Protein AF-X8JVY5-F1 (afdb_monomer)

Nearest PDB structures (foldseek):
  2fji-assembly2_2  TM=5.124E-01  e=1.284E-02  Saccharomyces cerevisiae
  2fji-assembly1_1  TM=4.985E-01  e=6.607E-03  Saccharomyces cerevisiae
  7pp2-assembly1_A  TM=3.217E-01  e=8.246E-03  Oryza sativa
  6xns-assembly2_D  TM=2.530E-01  e=4.451E-01  synthetic construct
  5yqg-assembly1_B  TM=2.095E-01  e=9.454E-01  Mus musculus

Radius of gyration: 50.27 Å; Cα contacts (8 Å, |Δi|>4): 1487; chains: 1; bounding box: 101×112×168 Å

Solvent-accessible surface area (backbone atoms only — not comparable to full-atom values): 71292 Å² total; per-residue (Å²): 133,86,86,88,80,88,79,78,81,80,80,79,78,52,38,32,40,31,29,52,8,22,7,27,77,56,30,35,52,45,65,25,34,58,73,42,34,56,56,79,40,63,27,27,43,33,41,80,40,84,88,19,50,62,38,35,14,36,25,44,30,34,37,39,35,41,51,43,88,80,83,49,74,66,38,30,35,33,36,35,32,9,71,43,36,64,66,31,42,73,54,49,22,72,73,70,71,54,82,71,58,61,31,36,38,45,42,42,70,47,59,32,25,46,56,24,55,69,60,48,24,82,38,19,45,95,46,75,71,31,75,51,32,38,37,38,27,36,68,67,33,48,53,51,44,42,72,75,40,44,44,71,74,39,69,88,64,53,86,62,97,73,87,70,48,40,70,44,84,41,78,48,54,83,71,49,64,45,68,60,94,90,50,98,53,52,38,29,32,35,60,27,20,43,19,62,33,48,52,78,72,93,82,81,86,84,78,86,68,94,71,82,76,80,89,75,88,74,83,89,81,88,84,81,88,85,87,84,87,89,83,88,81,87,88,78,90,79,91,78,84,88,88,87,86,84,90,80,88,87,89,79,84,88,84,88,81,92,77,87,83,80,75,67,76,63,46,57,80,83,66,65,89,85,72,51,54,49,74,26,88,48,78,72,41,59,22,73,29,45,24,38,34,47,50,63,46,34,39,42,30,70,57,30,42,48,77,44,69,72,38,50,51,50,58,49,61,64,20,65,64,68,75,88,89,82,90,83,92,77,82,92,77,88,82,84,85,68,45,47,32,50,32,30,39,36,18,29,38,45,64,64,77,47,80,38,27,15,6,47,59,54,35,49,54,47,46,65,74,53,40,32,74,36,29,33,35,28,30,43,46,69,91,57,40,55,67,49,45,39,51,47,20,38,53,43,44,66,51,93,72,56,68,86,55,58,72,34,69,71,34,44,54,44,61,75,70,46,77,87,87,65,85,66,44,63,40,37,63,56,33,49,70,43,74,47,70,71,54,82,59,55,62,55,55,76,69,43,79,82,60,61,68,62,50,52,52,52,50,47,56,51,47,57,73,73,54,77,47,80,80,52,58,81,48,50,72,59,53,54,51,50,51,52,50,53,50,52,51,49,52,51,52,53,50,52,49,50,54,51,50,52,54,50,52,51,49,53,51,52,49,52,53,50,53,47,52,51,50,55,49,51,49,51,52,50,51,51,51,49,52,50,52,50,48,54,50,50,56,61,70,60,74,64,92,81,83,91,85,75,93,58,64,64,61,54,48,52,52,49,52,48,52,50,50,51,50,53,48,53,52,55,54,50,53,56,50,52,54,51,49,53,29,43,50,51,26,52,51,62,67,67,56,95,77,76,100,65,82,54,82,71,66,47,45,45,45,49,54,38,50,56,49,44,52,54,53,40,57,72,60,60,79,64,75,93,66,78,85,53,72,63,50,57,49,45,53,49,48,54,54,49,43,53,51,55,48,52,48,54,48,41,49,52,34,45,60,32,35,45,77,56,45,49,94,48,80,63,58,70,94,77,50,57,70,68,53,52,51,50,31,54,50,37,43,49,39,37,47,52,51,51,54,53,46,54,60,54,52,73,72,45,88,71,83,75,65,100,67,85,76,74,66,57,63,52,53,47,45,62,45,48,63,48,51,50,52,46,41,31,42,55,69,17,75,41,87,69,35,39,80,88,44,53,55,60,65,49,52,50,55,52,49,52,53,60,66,41,37,64,53,34,60,73,59,45,32,69,56,38,56,76,41,102,51,50,74,48,43,48,57,40,37,51,49,57,66,50,46,61,55,53,46,53,50,45,71,65,47,49,80,68,24,71,86,37,57,71,47,39,53,50,44,49,50,48,29,43,52,46,42,47,53,45,46,75,73,66,55,53,52,66,41,20,62,78,45,66,77,66,78,52,90,72,70,66,80,76,72,48,66,36,39,69,49,62,68,38,61,69,60,38,51,54,50,50,52,48,50,29,52,53,51,52,51,53,50,49,54,42,66,67,38,95,56,18,74,35,68,60,81,78,83,63,87,81,66,60,95,68,62,68,63,33,15,41,30,37,53,53,49,52,53,50,53,49,56,52,46,68,68,41,67,76,52,84,48,69,71,58,36,53,48,46,42,62,67,44,50,48,56,54,56,50,52,52,49,52,53,48,50,51,52,51,53,51,49,52,54,70,64,32,72,68,61,72,71,46,93,72,86,59,68,89,82,51,71,92,87,65,63,65,60,66,66,54,45,68,69,58,20,50,55,51,41,51,39,48,28,29,28,36,46,47,48,36,52,49,46,52,60,47,34,73,30,69,69,46,44,55,52,40,54,54,30,31,64,37,66,83,43,30,64,58,41,58,70,36,92,64,37,50,76,66,59,59,62,93,79,47,99,67,92,78,85,42,67,40,52,45,48,40,50,53,33,50,51,52,31,51,51,31,52,54,48,49,38,52,50,58,41,50,56,35,57,58,45,40,50,61,32,68,62,49,73,74,60,85,78,90,71,95,71,88,94,69,90,71,80,56,79,56,52,53,58,33,47,49,54,49,27,53,51,46,36,48,42,59,75,60,39,26,72,67,61,37,52,54,52,47,44,56,35,43,33,50,49,26,48,50,50,36,46,58,75,35,63,47,59,90,84,58,52,43,50,56,76,56,20,47,51,44,37,53,56,52,48,50,56,44,51,36,48,34,71,39,36,75,99,58,90,60,57,72,44,37,42,56,30,47,34,46,24,48,57,38,35,49,59,86,60,69,64,40,54,51,50,53,48,36,69,75,72,48,54,75,64,58,33,47,54,50,31,53,75,72,66,37,83,70,70,53,75,64,54,51,49,42,25,48,60,26,30,60,91,97

pLDDT: mean 75.84, std 20.08, range [21.31, 97.62]

Foldseek 3Di:
DDDDDDDDDDDDWWKKKFWLFFAALCFPPNPQQPPDWPRPQPLRNLVVDPNNQLSRTAQTWMWMWTPDPVVDHIATEIEFQAPCNLVSCVPQCVVPVNQDHQEYEFQAQDRSRYVRVFVCCVCCPVVPNHVAHEYEYAPHNVVSCCVVPVCQVPVVPDDPDDTTHHYDYDHDDAQDWDDRPPAPWTKGWHKFFQFFDADEDDDDDPDDDPPDDPPDDDDDDDDDDDDDDDDDDDDDDDDDDDDDDDDDDDDDDDDDDDDDDDDDDDGDDDDDDDWDDHQYPDHGDGPITIWIDGQLAETEDEQHQGHDPVSLVSLQCSFPPNDDDDDDDDDDDDDDDDGEGAEYEAEDAEQDRDRRTGHPQVLLVVQVSSVYNAYEYGHYDSNDRQVLQQLCQCVLQVHDDDPVSCPDPRNVSNVVRDDDPDDRGRYHYDGNRDMDIRDPCVVVVVVDPDDVVVVVVVVCVVCCVQQVDPVSVVVVVVVVVVVVVVVVVVVVVVVVVVVVVVVVVVVVVVVVVVVVVVVVVVVVVVVVVVVVVVVVVVVVVQPDDDDDDDDPVVVVCVVVVVVVVVVVVVVVLVVLVVVLVVLLVQLLVLLPDDDDDAADPVSCVSLVVLLVSLLVVQVVQPVPDDDDRDPVNVVSVVSSVVSLVSSLVSLLVQLLVLCVQQVPPPQGPVVPHDPVSLVSNLRSLLSQLVSVVVVVVSVVVDPPPPDPPVDDFRSSLLSSCVVVLSVLCNQQVIPDPSVDLLCLLSSLVSLVCSLVSCVCCQQPPVLVSCCVGPLNLARRSLSNSVSCLVSLLVSCVVSLVVCLVPLVSNLVNLVSQLVSQVVCVVVVHFCGRTPVCVVPPDPPGDGDQGSSCSQCVPVVSLVSNLVVLQVVLVVQLVCLVVDPQNLPFDPDPDVPPDQFDFGAGSNLVSLLVSLVVLCVSLLSRRDLVSSLCSCQRHNVVSLVVLLVVLVVLLVVLCVLPDPVVVVDPPPCPPPDDPPDDSCVCCAAPNNLSSLLSSLRSLVSVLVSLVVVQPDPSQVVSLVVLLADPVSQVVQCPDPQFDRHDHPVPDPDGDDTRRVSSSVSSVVSNVSSLVVSLCRLLVNLVVLCVQVLVCLPPDDPDDDPDDDDDPPSLVVSLVRNLSSLLVCPVRHGPVSSVVSLLSNLLSNLVSCCCSQAQDQPPHAAALVSLLVQLVSLVSSQVSNCNSPPPDDNCVSNLSSNLLSLLSNQDPDDRLVVLVCQLPPNDPVSNVVVCVVSPNDPDDSVSSVSSSVRHPVD

InterPro domains:
  IPR001279 Metallo-beta-lactamase [PF12706] (77-201)
  IPR007528 RINT-1/Tip20 [PF04437] (717-1252)
  IPR007528 RINT-1/Tip20 [PS51386] (623-1256)
  IPR007528 RINT-1/Tip20 [PTHR13520] (451-1253)
  IPR036866 Ribonuclease Z/Hydroxyacylglutathione hydrolase-like [G3DSA:3.60.15.10] (12-200)
  IPR036866 Ribonuclease Z/Hydroxyacylglutathione hydrolase-like [G3DSA:3.60.15.10] (201-437)
  IPR036866 Ribonuclease Z/Hydroxyacylglutathione hydrolase-like [SSF56281] (17-396)
  IPR042042 Protein transport protein Tip20, domain B [G3DSA:1.20.58.1420] (675-802)
  IPR042044 EXOC6/PINT-1/Sec15/Tip20, C-terminal, domain 2 [G3DSA:1.20.58.670] (1057-1158)

Mean predicted aligned error: 22.12 Å

Sequence (1256 aa):
MTTAATSVGASAPTIEFIFHGTGTSSSLPNIACITSDPITCETCGSTLGPAGQKNKRRNTGGILRVLGDGQSPNRVIVIDVGKTFLSAAYDLFPRYGLRRIDAVILTHPHADAMNGLDDLRGWTLGKSIQAHIDIYVSAFTFKEVQRSFPYLVAKEFATGGGDVPEFRWHIIKENEPFRIMGVDFDITPIVVHHGRLFMTTEGDRHTPNDTPIPSGTASPAKAQFNSGTPKSSSPGSQRNSIEISAQGDPVSVDAVNMAALQLSPTHKPITRLTLPNQAPTAKPKPYLCFGFIFGDFMVYMSDVSHIPNDTWETIQSNSPGFGNQKNSGSSSGVANQTGRYRVLVVDCLRLEPHTSHFGIQGAFDAAKRVNAHRTYMVGFGHRIPHDDWNSIGEYLEGRDMNEKQLERPNVLGAMGILPQGGEPVWIRPAYDGLRLLGNKEEIKTLLSPPDVSLSETRALEYLDSNFVSWESIEQLSRLDAEVERTRVEAQDLEKRLGESQQLTYSFISTTNHQTKSLIDYAQELSLKRHLMVDEISALHDELVPANQEGATLLSELEELQKRLKELEGAKSYLQVLERALELSERGVQAIKQPATDRFSTTILDPFKDLSDFVSRANELLTDSSGSEIPMIARFLGNLRSSTWKDIKGVFTNRLAEASEKLGWPLPINLPASSVSDVEAFQQTFVDLLSLQAEGEAIQARSEVSDNKNERDGLYSLEALVLPIALRFKFHFDSTRPTSRLDKPEWYFTHILNISHEHRGFIEHFIQPLIDKSPFHDINAQNEFTRLLFPILARKIRKSVPQLLAQPSLLAHTIYQSLLFDAAVRESGFTLVNTWECRATKQHKAKEWPGVADVVLSHKSWFDEWMEAERHFTEHQYNEIIISPDAFAFSNDGNEDFQQADIRPTNSARRIKALLEQVTERYQPLPHYNQRARFLITVQVPILEAYYGRISSSLDAFETLSSSFVRAVPGALAGQVGAGVDARKLTSGHEGLQRLLKAYASAFAIKSAMQEWGDSIFFLELWTEINEKSALRAKVDAHPSLPHTTPASTAEEIHGTLFDELISQYVSIVTRAEDMIIRHVCSEVEVELKGYFAKQWESGHDNDDNLVAIPATLVSPLTTLTTHLSLLVKTLPSSATASLYRRIASSIASHILQRSVFHFGRGRMIPSRGVVFAREAHLWVEASQLAMPNRRVEGPWQRLLDGARLVSIPEGADFEAAKDTIWRASNEQCAEFAEAIGVRSLDRKEMQDALRARSDW

Structure (mmCIF, N/CA/C/O backbone):
data_AF-X8JVY5-F1
#
_entry.id   AF-X8JVY5-F1
#
loop_
_atom_site.group_PDB
_atom_site.id
_atom_site.type_symbol
_atom_site.label_atom_id
_atom_site.label_alt_id
_atom_site.label_comp_id
_atom_site.label_asym_id
_atom_site.label_entity_id
_atom_site.label_seq_id
_atom_site.pdbx_PDB_ins_code
_atom_site.Cartn_x
_atom_site.Cartn_y
_atom_site.Cartn_z
_atom_site.occupancy
_atom_site.B_iso_or_equiv
_atom_site.auth_seq_id
_atom_site.auth_comp_id
_atom_site.auth_asym_id
_atom_site.auth_atom_id
_atom_site.pdbx_PDB_model_num
ATOM 1 N N . MET A 1 1 ? -44.895 -58.895 45.846 1.00 31.03 1 MET A N 1
ATOM 2 C CA . MET A 1 1 ? -43.706 -58.929 46.724 1.00 31.03 1 MET A CA 1
ATOM 3 C C . MET A 1 1 ? -42.503 -59.092 45.803 1.00 31.03 1 MET A C 1
ATOM 5 O O . MET A 1 1 ? -42.547 -60.007 44.998 1.00 31.03 1 MET A O 1
ATOM 9 N N . THR A 1 2 ? -41.626 -58.094 45.622 1.00 34.50 2 THR A N 1
ATOM 10 C CA . THR A 1 2 ? -40.554 -57.651 46.556 1.00 34.50 2 THR A CA 1
ATOM 11 C C . THR A 1 2 ? -39.613 -58.810 46.894 1.00 34.50 2 THR A C 1
ATOM 13 O O . THR A 1 2 ? -40.091 -59.839 47.352 1.00 34.50 2 THR A O 1
ATOM 16 N N . THR A 1 3 ? -38.300 -58.699 46.689 1.00 25.59 3 THR A N 1
ATOM 17 C CA . THR A 1 3 ? -37.430 -57.660 47.279 1.00 25.59 3 THR A CA 1
ATOM 18 C C . THR A 1 3 ? -36.429 -56.995 46.321 1.00 25.59 3 THR A C 1
ATOM 20 O O . THR A 1 3 ? -36.187 -57.456 45.211 1.00 25.59 3 THR A O 1
ATOM 23 N N . ALA A 1 4 ? -35.878 -55.863 46.772 1.00 32.59 4 ALA A N 1
ATOM 24 C CA . ALA A 1 4 ? -34.900 -55.046 46.057 1.00 32.59 4 ALA A CA 1
ATOM 25 C C . ALA A 1 4 ? -33.463 -55.591 46.154 1.00 32.59 4 ALA A C 1
ATOM 27 O O . ALA A 1 4 ? -33.115 -56.272 47.118 1.00 32.59 4 ALA A O 1
ATOM 28 N N . ALA A 1 5 ? -32.618 -55.180 45.206 1.00 25.70 5 ALA A N 1
ATOM 29 C CA . ALA A 1 5 ? -31.163 -55.215 45.319 1.00 25.70 5 ALA A CA 1
ATOM 30 C C . ALA A 1 5 ? -30.628 -53.776 45.238 1.00 25.70 5 ALA A C 1
ATOM 32 O O . ALA A 1 5 ? -30.979 -53.024 44.331 1.00 25.70 5 ALA A O 1
ATOM 33 N N . THR A 1 6 ? -29.815 -53.382 46.214 1.00 27.28 6 THR A N 1
ATOM 34 C CA . THR A 1 6 ? -29.203 -52.051 46.315 1.00 27.28 6 THR A CA 1
ATOM 35 C C . THR A 1 6 ? -28.065 -51.889 45.310 1.00 27.28 6 THR A C 1
ATOM 37 O O . THR A 1 6 ? -27.078 -52.619 45.382 1.00 27.28 6 THR A O 1
ATOM 40 N N . SER A 1 7 ? -28.165 -50.908 44.412 1.00 26.92 7 SER A N 1
ATOM 41 C CA . SER A 1 7 ? -27.075 -50.530 43.508 1.00 26.92 7 SER A CA 1
ATOM 42 C C . SER A 1 7 ? -25.985 -49.757 44.256 1.00 26.92 7 SER A C 1
ATOM 44 O O . SER A 1 7 ? -26.245 -48.678 44.793 1.00 26.92 7 SER A O 1
ATOM 46 N N . VAL A 1 8 ? -24.763 -50.289 44.254 1.00 28.81 8 VAL A N 1
ATOM 47 C CA . VAL A 1 8 ? -23.557 -49.572 44.692 1.00 28.81 8 VAL A CA 1
ATOM 48 C C . VAL A 1 8 ? -23.331 -48.377 43.759 1.00 28.81 8 VAL A C 1
ATOM 50 O O . VAL A 1 8 ? -23.429 -48.518 42.542 1.00 28.81 8 VAL A O 1
ATOM 53 N N . GLY A 1 9 ? -23.076 -47.194 44.323 1.00 26.62 9 GLY A N 1
ATOM 54 C CA . GLY A 1 9 ? -22.889 -45.969 43.542 1.00 26.62 9 GLY A CA 1
ATOM 55 C C . GLY A 1 9 ? -21.595 -45.997 42.727 1.00 26.62 9 GLY A C 1
ATOM 56 O O . GLY A 1 9 ? -20.533 -46.295 43.269 1.00 26.62 9 GLY A O 1
ATOM 57 N N . ALA A 1 10 ? -21.685 -45.662 41.439 1.00 30.61 10 ALA A N 1
ATOM 58 C CA . ALA A 1 10 ? -20.520 -45.519 40.573 1.00 30.61 10 ALA A CA 1
ATOM 59 C C . ALA A 1 10 ? -19.643 -44.335 41.019 1.00 30.61 10 ALA A C 1
ATOM 61 O O . ALA A 1 10 ? -20.148 -43.250 41.316 1.00 30.61 10 ALA A O 1
ATOM 62 N N . SER A 1 11 ? -18.324 -44.532 41.047 1.00 40.53 11 SER A N 1
ATOM 63 C CA . SER A 1 11 ? -17.359 -43.453 41.261 1.00 40.53 11 SER A CA 1
ATOM 64 C C . SER A 1 11 ? -17.361 -42.496 40.068 1.00 40.53 11 SER A C 1
ATOM 66 O O . SER A 1 11 ? -17.250 -42.944 38.929 1.00 40.53 11 SER A O 1
ATOM 68 N N . ALA A 1 12 ? -17.445 -41.188 40.321 1.00 47.03 12 ALA A N 1
ATOM 69 C CA . ALA A 1 12 ? -17.391 -40.184 39.259 1.00 47.03 12 ALA A CA 1
ATOM 70 C C . ALA A 1 12 ? -16.063 -40.277 38.469 1.00 47.03 12 ALA A C 1
ATOM 72 O O . ALA A 1 12 ? -15.013 -40.456 39.096 1.00 47.03 12 ALA A O 1
ATOM 73 N N . PRO A 1 13 ? -16.083 -40.135 37.129 1.00 55.03 13 PRO A N 1
ATOM 74 C CA . PRO A 1 13 ? -14.895 -40.300 36.294 1.00 55.03 13 PRO A CA 1
ATOM 75 C C . PRO A 1 13 ? -13.809 -39.279 36.651 1.00 55.03 13 PRO A C 1
ATOM 77 O O . PRO A 1 13 ? -14.086 -38.093 36.860 1.00 55.03 13 PRO A O 1
ATOM 80 N N . THR A 1 14 ? -12.550 -39.723 36.695 1.00 73.19 14 THR A N 1
ATOM 81 C CA . THR A 1 14 ? -11.419 -38.826 36.960 1.00 73.19 14 THR A CA 1
ATOM 82 C C . THR A 1 14 ? -11.066 -38.070 35.684 1.00 73.19 14 THR A C 1
ATOM 84 O O . THR A 1 14 ? -10.387 -38.577 34.791 1.00 73.19 14 THR A O 1
ATOM 87 N N . ILE A 1 15 ? -11.567 -36.841 35.603 1.00 81.75 15 ILE A N 1
ATOM 88 C CA . ILE A 1 15 ? -11.335 -35.922 34.491 1.00 81.75 15 ILE A CA 1
ATOM 89 C C . ILE A 1 15 ? -10.119 -35.040 34.791 1.00 81.75 15 ILE A C 1
ATOM 91 O O . ILE A 1 15 ? -9.983 -34.479 35.881 1.00 81.75 15 ILE A O 1
ATOM 95 N N . GLU A 1 16 ? -9.257 -34.882 33.797 1.00 87.94 16 GLU A N 1
ATOM 96 C CA . GLU A 1 16 ? -8.139 -33.947 33.781 1.00 87.94 16 GLU A CA 1
ATOM 97 C C . GLU A 1 16 ? -8.322 -32.949 32.634 1.00 87.94 16 GLU A C 1
ATOM 99 O O . GLU A 1 16 ? -8.737 -33.324 31.537 1.00 87.94 16 GLU A O 1
ATOM 104 N N . PHE A 1 17 ? -7.975 -31.684 32.870 1.00 92.25 17 PHE A N 1
ATOM 105 C CA . PHE A 1 17 ? -7.978 -30.651 31.838 1.00 92.25 17 PHE A CA 1
ATOM 106 C C . PHE A 1 17 ? -6.640 -29.911 31.793 1.00 92.25 17 PHE A C 1
ATOM 108 O O . PHE A 1 17 ? -6.185 -29.385 32.807 1.00 92.25 17 PHE A O 1
ATOM 115 N N . ILE A 1 18 ? -6.008 -29.858 30.623 1.00 94.81 18 ILE A N 1
ATOM 116 C CA . ILE A 1 18 ? -4.731 -29.173 30.392 1.00 94.81 18 ILE A CA 1
ATOM 117 C C . ILE A 1 18 ? -4.971 -28.018 29.420 1.00 94.81 18 ILE A C 1
ATOM 119 O O . ILE A 1 18 ? -5.449 -28.235 28.309 1.00 94.81 18 ILE A O 1
ATOM 123 N N . PHE A 1 19 ? -4.603 -26.795 29.798 1.00 96.31 19 PHE A N 1
ATOM 124 C CA . PHE A 1 19 ? -4.630 -25.655 28.877 1.00 96.31 19 PHE A CA 1
ATOM 125 C C . PHE A 1 19 ? -3.473 -25.785 27.880 1.00 96.31 19 PHE A C 1
ATOM 127 O O . PHE A 1 19 ? -2.312 -25.688 28.282 1.00 96.31 19 PHE A O 1
ATOM 134 N N . HIS A 1 20 ? -3.757 -26.006 26.592 1.00 94.56 20 HIS A N 1
ATOM 135 C CA . HIS A 1 20 ? -2.698 -26.101 25.572 1.00 94.56 20 HIS A CA 1
ATOM 136 C C . HIS A 1 20 ? -2.290 -24.732 25.009 1.00 94.56 20 HIS A C 1
ATOM 138 O O . HIS A 1 20 ? -1.142 -24.559 24.593 1.00 94.56 20 HIS A O 1
ATOM 144 N N . GLY A 1 21 ? -3.169 -23.737 25.154 1.00 95.12 21 GLY A N 1
ATOM 145 C CA . GLY A 1 21 ? -2.837 -22.318 25.089 1.00 95.12 21 GLY A CA 1
ATOM 146 C C . GLY A 1 21 ? -3.865 -21.443 25.811 1.00 95.12 21 GLY A C 1
ATOM 147 O O . GLY A 1 21 ? -4.998 -21.873 26.045 1.00 95.12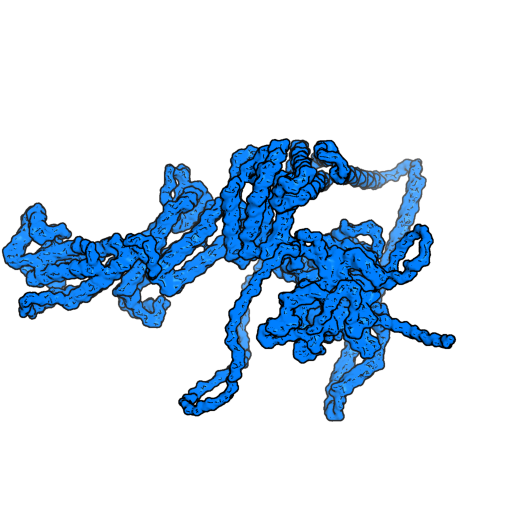 21 GLY A O 1
ATOM 148 N N . THR A 1 22 ? -3.476 -20.220 26.192 1.00 96.19 22 THR A N 1
ATOM 149 C CA . THR A 1 22 ? -4.357 -19.254 26.897 1.00 96.19 22 THR A CA 1
ATOM 150 C C . THR A 1 22 ? -4.361 -17.836 26.310 1.00 96.19 22 THR A C 1
ATOM 152 O O . THR A 1 22 ? -4.855 -16.891 26.932 1.00 96.19 22 THR A O 1
ATOM 155 N N . GLY A 1 23 ? -3.792 -17.655 25.119 1.00 92.94 23 GLY A N 1
ATOM 156 C CA . GLY A 1 23 ? -3.632 -16.373 24.438 1.00 92.94 23 GLY A CA 1
ATOM 157 C C . GLY A 1 23 ? -4.652 -16.108 23.328 1.00 92.94 23 GLY A C 1
ATOM 158 O O . GLY A 1 23 ? -5.417 -16.975 22.907 1.00 92.94 23 GLY A O 1
ATOM 159 N N . THR A 1 24 ? -4.623 -14.870 22.832 1.00 92.19 24 THR A N 1
ATOM 160 C CA . THR A 1 24 ? -5.442 -14.382 21.701 1.00 92.19 24 THR A CA 1
ATOM 161 C C . THR A 1 24 ? -5.200 -15.130 20.384 1.00 92.19 24 THR A C 1
ATOM 163 O O . THR A 1 24 ? -4.172 -15.787 20.212 1.00 92.19 24 THR A O 1
ATOM 166 N N . SER A 1 25 ? -6.048 -14.872 19.384 1.00 89.25 25 SER A N 1
ATOM 167 C CA . SER A 1 25 ? -5.854 -15.248 17.972 1.00 89.25 25 SER A CA 1
ATOM 168 C C . SER A 1 25 ? -4.463 -14.923 17.393 1.00 89.25 25 SER A C 1
ATOM 170 O O . SER A 1 25 ? -3.940 -15.641 16.527 1.00 89.25 25 SER A O 1
ATOM 172 N N . SER A 1 26 ? -3.802 -13.878 17.905 1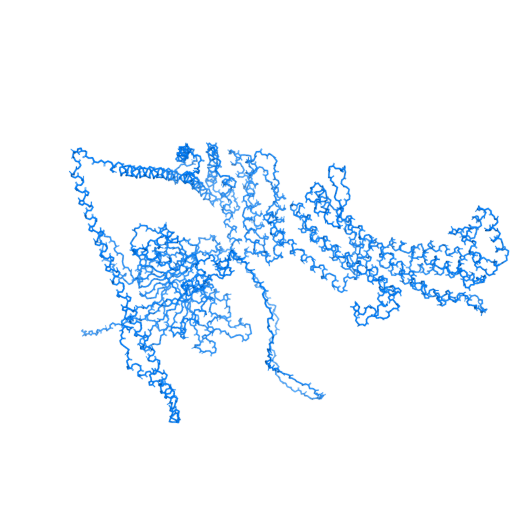.00 86.88 26 SER A N 1
ATOM 173 C CA . SER A 1 26 ? -2.446 -13.478 17.509 1.00 86.88 26 SER A CA 1
ATOM 174 C C . SER A 1 26 ? -1.328 -14.303 18.170 1.00 86.88 26 SER A C 1
ATOM 176 O O . SER A 1 26 ? -0.301 -14.499 17.519 1.00 86.88 26 SER A O 1
ATOM 178 N N . SER A 1 27 ? -1.571 -14.911 19.344 1.00 91.94 27 SER A N 1
ATOM 179 C CA . SER A 1 27 ? -0.607 -15.553 20.273 1.00 91.94 27 SER A CA 1
ATOM 180 C C . SER A 1 27 ? 0.503 -14.627 20.815 1.00 91.94 27 SER A C 1
ATOM 182 O O . SER A 1 27 ? 0.725 -13.544 20.278 1.00 91.94 27 SER A O 1
ATOM 184 N N . LEU A 1 28 ? 1.181 -15.035 21.900 1.00 91.94 28 LEU A N 1
ATOM 185 C CA . LEU A 1 28 ? 2.276 -14.301 22.557 1.00 91.94 28 LEU A CA 1
ATOM 186 C C . LEU A 1 28 ? 3.570 -15.139 22.698 1.00 91.94 28 LEU A C 1
ATOM 188 O O . LEU A 1 28 ? 3.473 -16.341 22.956 1.00 91.94 28 LEU A O 1
ATOM 192 N N . PRO A 1 29 ? 4.772 -14.526 22.635 1.00 92.50 29 PRO A N 1
ATOM 193 C CA . PRO A 1 29 ? 5.013 -13.097 22.447 1.00 92.50 29 PRO A CA 1
ATOM 194 C C . PRO A 1 29 ? 4.571 -12.621 21.077 1.00 92.50 29 PRO A C 1
ATOM 196 O O . PRO A 1 29 ? 4.651 -13.336 20.079 1.00 92.50 29 PRO A O 1
ATOM 199 N N . ASN A 1 30 ? 4.120 -11.377 21.027 1.00 90.88 30 ASN A N 1
ATOM 200 C CA . ASN A 1 30 ? 3.896 -10.762 19.743 1.00 90.88 30 ASN A CA 1
ATOM 201 C C . ASN A 1 30 ? 5.281 -10.536 19.114 1.00 90.88 30 ASN A C 1
ATOM 203 O O . ASN A 1 30 ? 6.034 -9.742 19.672 1.00 90.88 30 ASN A O 1
ATOM 207 N N . ILE A 1 31 ? 5.620 -11.222 17.998 1.00 87.50 31 ILE A N 1
ATOM 208 C CA . ILE A 1 31 ? 6.868 -11.045 17.186 1.00 87.50 31 ILE A CA 1
ATOM 209 C C . ILE A 1 31 ? 7.289 -9.590 17.199 1.00 87.50 31 ILE A C 1
ATOM 211 O O . ILE A 1 31 ? 8.416 -9.167 17.408 1.00 87.50 31 ILE A O 1
ATOM 215 N N . ALA A 1 32 ? 6.264 -8.826 16.936 1.00 88.00 32 ALA A N 1
ATOM 216 C CA . ALA A 1 32 ? 6.262 -7.445 16.712 1.00 88.00 32 ALA A CA 1
ATOM 217 C C . ALA A 1 32 ? 6.822 -6.668 17.911 1.00 88.00 32 ALA A C 1
ATOM 219 O O . ALA A 1 32 ? 7.725 -5.867 17.699 1.00 88.00 32 ALA A O 1
ATOM 220 N N . CYS A 1 33 ? 6.383 -7.046 19.122 1.00 91.25 33 CYS A N 1
ATOM 221 C CA . CYS A 1 33 ? 6.830 -6.656 20.464 1.00 91.25 33 CYS A CA 1
ATOM 222 C C . CYS A 1 33 ? 8.088 -7.387 20.983 1.00 91.25 33 CYS A C 1
ATOM 224 O O . CYS A 1 33 ? 8.374 -7.291 22.174 1.00 91.25 33 CYS A O 1
ATOM 226 N N . ILE A 1 34 ? 8.823 -8.113 20.128 1.00 90.75 34 ILE A N 1
ATOM 227 C CA . ILE A 1 34 ? 10.167 -8.647 20.434 1.00 90.75 34 ILE A CA 1
ATOM 228 C C . ILE A 1 34 ? 11.225 -8.338 19.351 1.00 90.75 34 ILE A C 1
ATOM 230 O O . ILE A 1 34 ? 12.408 -8.343 19.657 1.00 90.75 34 ILE A O 1
ATOM 234 N N . THR A 1 35 ? 10.851 -7.969 18.116 1.00 87.69 35 THR A N 1
ATOM 235 C CA . THR A 1 35 ? 11.798 -7.592 17.036 1.00 87.69 35 THR A CA 1
ATOM 236 C C . THR A 1 35 ? 12.195 -6.113 17.054 1.00 87.69 35 THR A C 1
ATOM 238 O O . THR A 1 35 ? 12.124 -5.440 16.025 1.00 87.69 35 THR A O 1
ATOM 241 N N . SER A 1 36 ? 12.514 -5.583 18.226 1.00 86.56 36 SER A N 1
ATOM 242 C CA . SER A 1 36 ? 13.169 -4.288 18.411 1.00 86.56 36 SER A CA 1
ATOM 243 C C . SER A 1 36 ? 13.526 -4.126 19.890 1.00 86.56 36 SER A C 1
ATOM 245 O O . SER A 1 36 ? 13.525 -5.086 20.648 1.00 86.56 36 SER A O 1
ATOM 247 N N . ASP A 1 37 ? 13.836 -2.906 20.281 1.00 82.31 37 ASP A N 1
ATOM 248 C CA . ASP A 1 37 ? 15.122 -2.628 20.871 1.00 82.31 37 ASP A CA 1
ATOM 249 C C . ASP A 1 37 ? 15.015 -1.199 21.434 1.00 82.31 37 ASP A C 1
ATOM 251 O O . ASP A 1 37 ? 14.549 -0.350 20.676 1.00 82.31 37 ASP A O 1
ATOM 255 N N . PRO A 1 38 ? 15.294 -0.924 22.724 1.00 83.69 38 PRO A N 1
ATOM 256 C CA . PRO A 1 38 ? 15.098 -1.836 23.838 1.00 83.69 38 PRO A CA 1
ATOM 257 C C . PRO A 1 38 ? 13.601 -2.135 24.001 1.00 83.69 38 PRO A C 1
ATOM 259 O O . PRO A 1 38 ? 12.753 -1.254 23.883 1.00 83.69 38 PRO A O 1
ATOM 262 N N . ILE A 1 39 ? 13.267 -3.389 24.293 1.00 88.31 39 ILE A N 1
ATOM 263 C CA . ILE A 1 39 ? 11.885 -3.880 24.315 1.00 88.31 39 ILE A CA 1
ATOM 264 C C . ILE A 1 39 ? 11.006 -3.090 25.305 1.00 88.31 39 ILE A C 1
ATOM 266 O O . ILE A 1 39 ? 11.135 -3.238 26.516 1.00 88.31 39 ILE A O 1
ATOM 270 N N . THR A 1 40 ? 10.069 -2.286 24.790 1.00 88.62 40 THR A N 1
ATOM 271 C CA . THR A 1 40 ? 9.154 -1.438 25.588 1.00 88.62 40 THR A CA 1
ATOM 272 C C . THR A 1 40 ? 7.950 -2.193 26.146 1.00 88.62 40 THR A C 1
ATOM 274 O O . THR A 1 40 ? 7.300 -1.732 27.080 1.00 88.62 40 THR A O 1
ATOM 277 N N . CYS A 1 41 ? 7.609 -3.346 25.568 1.00 91.75 41 CYS A N 1
ATOM 278 C CA . CYS A 1 41 ? 6.464 -4.141 25.994 1.00 91.75 41 CYS A CA 1
ATOM 279 C C . CYS A 1 41 ? 6.900 -5.160 27.050 1.00 91.75 41 CYS A C 1
ATOM 281 O O . CYS A 1 41 ? 7.352 -6.249 26.698 1.00 91.75 41 CYS A O 1
ATOM 283 N N . GLU A 1 42 ? 6.717 -4.823 28.328 1.00 90.69 42 GLU A N 1
ATOM 284 C CA . GLU A 1 42 ? 7.083 -5.653 29.487 1.00 90.69 42 GLU A CA 1
ATOM 285 C C . GLU A 1 42 ? 6.638 -7.120 29.342 1.00 90.69 42 GLU A C 1
ATOM 287 O O . GLU A 1 42 ? 7.464 -8.033 29.396 1.00 90.69 42 GLU A O 1
ATOM 292 N N . THR A 1 43 ? 5.352 -7.362 29.058 1.00 92.94 43 THR A N 1
ATOM 293 C CA . THR A 1 43 ? 4.800 -8.715 28.882 1.00 92.94 43 THR A CA 1
ATOM 294 C C . THR A 1 43 ? 5.556 -9.509 27.817 1.00 92.94 43 THR A C 1
ATOM 296 O O . THR A 1 43 ? 5.943 -10.647 28.069 1.00 92.94 43 THR A O 1
ATOM 299 N N . CYS A 1 44 ? 5.794 -8.929 26.636 1.00 93.56 44 CYS A N 1
ATOM 300 C CA . CYS A 1 44 ? 6.475 -9.616 25.535 1.00 93.56 44 CYS A CA 1
ATOM 301 C C . CYS A 1 44 ? 7.980 -9.769 25.788 1.00 93.56 44 CYS A C 1
ATOM 303 O O . CYS A 1 44 ? 8.512 -10.852 25.553 1.00 93.56 44 CYS A O 1
ATOM 305 N N . GLY A 1 45 ? 8.644 -8.744 26.329 1.00 90.62 45 GLY A N 1
ATOM 306 C CA . GLY A 1 45 ? 10.054 -8.805 26.718 1.00 90.62 45 GLY A CA 1
ATOM 307 C C . GLY A 1 45 ? 10.321 -9.878 27.768 1.00 90.62 45 GLY A C 1
ATOM 308 O O . GLY A 1 45 ? 11.269 -10.648 27.630 1.00 90.62 45 GLY A O 1
ATOM 309 N N . SER A 1 46 ? 9.424 -10.025 28.751 1.00 93.06 46 SER A N 1
ATOM 310 C CA . SER A 1 46 ? 9.548 -11.056 29.788 1.00 93.06 46 SER A CA 1
ATOM 311 C C . SER A 1 46 ? 9.609 -12.481 29.220 1.00 93.06 46 SER A C 1
ATOM 313 O O . SER A 1 46 ? 10.292 -13.327 29.794 1.00 93.06 46 SER A O 1
ATOM 315 N N . THR A 1 47 ? 8.969 -12.753 28.071 1.00 91.88 47 THR A N 1
ATOM 316 C CA . THR A 1 47 ? 8.945 -14.097 27.452 1.00 91.88 47 THR A CA 1
ATOM 317 C C . THR A 1 47 ? 10.305 -14.585 26.952 1.00 91.88 47 THR A C 1
ATOM 319 O O . THR A 1 47 ? 10.461 -15.779 26.695 1.00 91.88 47 THR A O 1
ATOM 322 N N . LEU A 1 48 ? 11.282 -13.682 26.808 1.00 87.06 48 LEU A N 1
ATOM 323 C CA . LEU A 1 48 ? 12.652 -14.026 26.427 1.00 87.06 48 LEU A CA 1
ATOM 324 C C . LEU A 1 48 ? 13.452 -14.612 27.603 1.00 87.06 48 LEU A C 1
ATOM 326 O O . LEU A 1 48 ? 14.488 -15.234 27.384 1.00 87.06 48 LEU A O 1
ATOM 330 N N . GLY A 1 49 ? 12.975 -14.435 28.842 1.00 82.06 49 GLY A N 1
ATOM 331 C CA . GLY A 1 49 ? 13.578 -14.984 30.055 1.00 82.06 49 GLY A CA 1
ATOM 332 C C . GLY A 1 49 ? 12.713 -16.066 30.720 1.00 82.06 49 GLY A C 1
ATOM 333 O O . GLY A 1 49 ? 11.495 -16.102 30.537 1.00 82.06 49 GLY A O 1
ATOM 334 N N . PRO A 1 50 ? 13.305 -16.937 31.561 1.00 80.00 50 PRO A N 1
ATOM 335 C CA . PRO A 1 50 ? 12.572 -18.008 32.241 1.00 80.00 50 PRO A CA 1
ATOM 336 C C . PRO A 1 50 ? 11.489 -17.495 33.207 1.00 80.00 50 PRO A C 1
ATOM 338 O O . PRO A 1 50 ? 10.490 -18.178 33.417 1.00 80.00 50 PRO A O 1
ATOM 341 N N . ALA A 1 51 ? 11.640 -16.282 33.753 1.00 76.12 51 ALA A N 1
ATOM 342 C CA . ALA A 1 51 ? 10.644 -15.668 34.633 1.00 76.12 51 ALA A CA 1
ATOM 343 C C . ALA A 1 51 ? 9.311 -15.362 33.916 1.00 76.12 51 ALA A C 1
ATOM 345 O O . ALA A 1 51 ? 8.246 -15.495 34.512 1.00 76.12 51 ALA A O 1
ATOM 346 N N . GLY A 1 52 ? 9.344 -15.008 32.625 1.00 83.69 52 GLY A N 1
ATOM 347 C CA . GLY A 1 52 ? 8.151 -14.645 31.855 1.00 83.69 52 GLY A CA 1
ATOM 348 C C . GLY A 1 52 ? 7.501 -15.794 31.087 1.00 83.69 52 GLY A C 1
ATOM 349 O O . GLY A 1 52 ? 6.713 -15.532 30.179 1.00 83.69 52 GLY A O 1
ATOM 350 N N . GLN A 1 53 ? 7.776 -17.062 31.418 1.00 87.31 53 GLN A N 1
ATOM 351 C CA . GLN A 1 53 ? 7.187 -18.206 30.698 1.00 87.31 53 GLN A CA 1
ATOM 352 C C . GLN A 1 53 ? 5.647 -18.189 30.701 1.00 87.31 53 GLN A C 1
ATOM 354 O O . GLN A 1 53 ? 5.038 -18.499 29.685 1.00 87.31 53 GLN A O 1
ATOM 359 N N . LYS A 1 54 ? 4.995 -17.717 31.777 1.00 91.75 54 LYS A N 1
ATOM 360 C CA . LYS A 1 54 ? 3.523 -17.553 31.831 1.00 91.75 54 LYS A CA 1
ATOM 361 C C . LYS A 1 54 ? 2.975 -16.423 30.932 1.00 91.75 54 LYS A C 1
ATOM 363 O O . LYS A 1 54 ? 1.762 -16.290 30.759 1.00 91.75 54 LYS A O 1
ATOM 368 N N . ASN A 1 55 ? 3.851 -15.587 30.370 1.00 94.00 55 ASN A N 1
ATOM 369 C CA . ASN A 1 55 ? 3.515 -14.562 29.377 1.00 94.00 55 ASN A CA 1
ATOM 370 C C . ASN A 1 55 ? 3.712 -15.043 27.929 1.00 94.00 55 ASN A C 1
ATOM 372 O O . ASN A 1 55 ? 3.279 -14.358 27.001 1.00 94.00 55 ASN A O 1
ATOM 376 N N . LYS A 1 56 ? 4.297 -16.229 27.724 1.00 93.00 56 LYS A N 1
ATOM 377 C CA . LYS A 1 56 ? 4.247 -16.956 26.453 1.00 93.00 56 LYS A CA 1
ATOM 378 C C . LYS A 1 56 ? 2.908 -17.694 26.403 1.00 93.00 56 LYS A C 1
ATOM 380 O O . LYS A 1 56 ? 2.636 -18.523 27.265 1.00 93.00 56 LYS A O 1
ATOM 385 N N . ARG A 1 57 ? 2.039 -17.318 25.460 1.00 94.44 57 ARG A N 1
ATOM 386 C CA . ARG A 1 57 ? 0.625 -17.735 25.436 1.00 94.44 57 ARG A CA 1
ATOM 387 C C . ARG A 1 57 ? 0.231 -18.157 24.021 1.00 94.44 57 ARG A C 1
ATOM 389 O O . ARG A 1 57 ? 0.074 -17.301 23.144 1.00 94.44 57 ARG A O 1
ATOM 396 N N . ARG A 1 58 ? 0.108 -19.462 23.780 1.00 95.69 58 ARG A N 1
ATOM 397 C CA . ARG A 1 58 ? -0.378 -20.054 22.517 1.00 95.69 58 ARG A CA 1
ATOM 398 C C . ARG A 1 58 ? -1.867 -19.735 22.303 1.00 95.69 58 ARG A C 1
ATOM 400 O O . ARG A 1 58 ? -2.508 -19.187 23.195 1.00 95.69 58 ARG A O 1
ATOM 407 N N . ASN A 1 59 ? -2.424 -20.019 21.123 1.00 96.00 59 ASN A N 1
ATOM 408 C CA . ASN A 1 59 ? -3.862 -19.840 20.879 1.00 96.00 59 ASN A CA 1
ATOM 409 C C . ASN A 1 59 ? -4.697 -20.626 21.894 1.00 96.00 59 ASN A C 1
ATOM 411 O O . ASN A 1 59 ? -4.323 -21.739 22.255 1.00 96.00 59 ASN A O 1
ATOM 415 N N . THR A 1 60 ? -5.795 -20.026 22.351 1.00 95.19 60 THR A N 1
ATOM 416 C CA . THR A 1 60 ? -6.651 -20.615 23.384 1.00 95.19 60 THR A CA 1
ATOM 417 C C . THR A 1 60 ? -7.182 -21.982 22.951 1.00 95.19 60 THR A C 1
ATOM 419 O O . THR A 1 60 ? -7.610 -22.160 21.816 1.00 95.19 60 THR A O 1
ATOM 422 N N . GLY A 1 61 ? -7.099 -22.954 23.858 1.00 95.19 61 GLY A N 1
ATOM 423 C CA . GLY A 1 61 ? -7.535 -24.323 23.611 1.00 95.19 61 GLY A CA 1
ATOM 424 C C . GLY A 1 61 ? -7.168 -25.252 24.766 1.00 95.19 61 GLY A C 1
ATOM 425 O O . GLY A 1 61 ? -6.379 -24.902 25.654 1.00 95.19 61 GLY A O 1
ATOM 426 N N . GLY A 1 62 ? -7.776 -26.434 24.790 1.00 96.00 62 GLY A N 1
ATOM 427 C CA . GLY A 1 62 ? -7.701 -27.355 25.921 1.00 96.00 62 GLY A CA 1
ATOM 428 C C . GLY A 1 62 ? -7.523 -28.809 25.516 1.00 96.00 62 GLY A C 1
ATOM 429 O O . GLY A 1 62 ? -7.897 -29.215 24.424 1.00 96.00 62 GLY A O 1
ATOM 430 N N . ILE A 1 63 ? -6.965 -29.615 26.411 1.00 95.94 63 ILE A N 1
ATOM 431 C CA . ILE A 1 63 ? -6.919 -31.070 26.284 1.00 95.94 63 ILE A CA 1
ATOM 432 C C . ILE A 1 63 ? -7.641 -31.641 27.495 1.00 95.94 63 ILE A C 1
ATOM 434 O O . ILE A 1 63 ? -7.174 -31.509 28.625 1.00 95.94 63 ILE A O 1
ATOM 438 N N . LEU A 1 64 ? -8.790 -32.261 27.254 1.00 93.00 64 LEU A N 1
ATOM 439 C CA . LEU A 1 64 ? -9.552 -32.990 28.252 1.00 93.00 64 LEU A CA 1
ATOM 440 C C . LEU A 1 64 ? -9.140 -34.463 28.178 1.00 93.00 64 LEU A C 1
ATOM 442 O O . LEU A 1 64 ? -9.413 -35.141 27.185 1.00 93.00 64 LEU A O 1
ATOM 446 N N . ARG A 1 65 ? -8.474 -34.960 29.221 1.00 90.31 65 ARG A N 1
ATOM 447 C CA . ARG A 1 65 ? -8.172 -36.384 29.371 1.00 90.31 65 ARG A CA 1
ATOM 448 C C . ARG A 1 65 ? -9.166 -36.997 30.350 1.00 90.31 65 ARG A C 1
ATOM 450 O O . ARG A 1 65 ? -9.167 -36.667 31.533 1.00 90.31 65 ARG A O 1
ATOM 457 N N . VAL A 1 66 ? -10.003 -37.900 29.853 1.00 87.19 66 VAL A N 1
ATOM 458 C CA . VAL A 1 66 ? -10.858 -38.743 30.693 1.00 87.19 66 VAL A CA 1
ATOM 459 C C . VAL A 1 66 ? -10.061 -40.002 31.001 1.00 87.19 66 VAL A C 1
ATOM 461 O O . VAL A 1 66 ? -9.710 -40.754 30.086 1.00 87.19 66 VAL A O 1
ATOM 464 N N . LEU A 1 67 ? -9.709 -40.198 32.273 1.00 78.75 67 LEU A N 1
ATOM 465 C CA . LEU A 1 67 ? -9.026 -41.412 32.704 1.00 78.75 67 LEU A CA 1
ATOM 466 C C . LEU A 1 67 ? -10.027 -42.564 32.755 1.00 78.75 67 LEU A C 1
ATOM 468 O O . LEU A 1 67 ? -11.125 -42.413 33.293 1.00 78.75 67 LEU A O 1
ATOM 472 N N . GLY A 1 68 ? -9.641 -43.701 32.183 1.00 67.38 68 GLY A N 1
ATOM 473 C CA . GLY A 1 68 ? -10.443 -44.914 32.246 1.00 67.38 68 GLY A CA 1
ATOM 474 C C . GLY A 1 68 ? -10.397 -45.567 33.627 1.00 67.38 68 GLY A C 1
ATOM 475 O O . GLY A 1 68 ? -9.482 -45.346 34.418 1.00 67.38 68 GLY A O 1
ATOM 476 N N . ASP A 1 69 ? -11.371 -46.429 33.886 1.00 63.12 69 ASP A N 1
ATOM 477 C CA . ASP A 1 69 ? -11.552 -47.229 35.106 1.00 63.12 69 ASP A CA 1
ATOM 478 C C . ASP A 1 69 ? -10.562 -48.408 35.254 1.00 63.12 69 ASP A C 1
ATOM 480 O O . ASP A 1 69 ? -10.776 -49.320 36.051 1.00 63.12 69 ASP A O 1
ATOM 484 N N . GLY A 1 70 ? -9.485 -48.419 34.465 1.00 58.94 70 GLY A N 1
ATOM 485 C CA . GLY A 1 70 ? -8.525 -49.520 34.370 1.00 58.94 70 GLY A CA 1
ATOM 486 C C . GLY A 1 70 ? -8.918 -50.625 33.382 1.00 58.94 70 GLY A C 1
ATOM 487 O O . GLY A 1 70 ? -8.037 -51.363 32.949 1.00 58.94 70 GLY A O 1
ATOM 488 N N . GLN A 1 71 ? -10.188 -50.717 32.963 1.00 54.47 71 GLN A N 1
ATOM 489 C CA . GLN A 1 71 ? -10.618 -51.601 31.867 1.00 54.47 71 GLN A CA 1
ATOM 490 C C . GLN A 1 71 ? -10.776 -50.836 30.548 1.00 54.47 71 GLN A C 1
ATOM 492 O O . GLN A 1 71 ? -10.432 -51.344 29.479 1.00 54.47 71 GLN A O 1
ATOM 497 N N . SER A 1 72 ? -11.250 -49.592 30.614 1.00 62.78 72 SER A N 1
ATOM 498 C CA . SER A 1 72 ? -11.316 -48.687 29.468 1.00 62.78 72 SER A CA 1
ATOM 499 C C . SER A 1 72 ? -9.990 -47.936 29.269 1.00 62.78 72 SER A C 1
ATOM 501 O O . SER A 1 72 ? -9.400 -47.467 30.242 1.00 62.78 72 SER A O 1
ATOM 503 N N . PRO A 1 73 ? -9.499 -47.755 28.027 1.00 76.12 73 PRO A N 1
ATOM 504 C CA . PRO A 1 73 ? -8.334 -46.914 27.772 1.00 76.12 73 PRO A CA 1
ATOM 505 C C . PRO A 1 73 ? -8.690 -45.428 27.914 1.00 76.12 73 PRO A C 1
ATOM 507 O O . PRO A 1 73 ? -9.779 -45.007 27.517 1.00 76.12 73 PRO A O 1
ATOM 510 N N . ASN A 1 74 ? -7.741 -44.632 28.416 1.00 85.12 74 ASN A N 1
ATOM 511 C CA . ASN A 1 74 ? -7.875 -43.176 28.546 1.00 85.12 74 ASN A CA 1
ATOM 512 C C . ASN A 1 74 ? -8.319 -42.528 27.226 1.00 85.12 74 ASN A C 1
ATOM 514 O O . ASN A 1 74 ? -7.778 -42.854 26.166 1.00 85.12 74 ASN A O 1
ATOM 518 N N . ARG A 1 75 ? -9.245 -41.566 27.304 1.00 90.00 75 ARG A N 1
ATOM 519 C CA . ARG A 1 75 ? -9.694 -40.768 26.155 1.00 90.00 75 ARG A CA 1
ATOM 520 C C . ARG A 1 75 ? -9.068 -39.390 26.172 1.00 90.00 75 ARG A C 1
ATOM 522 O O . ARG A 1 75 ? -9.138 -38.696 27.184 1.00 90.00 75 ARG A O 1
ATOM 529 N N . VAL A 1 76 ? -8.497 -38.988 25.041 1.00 93.81 76 VAL A N 1
ATOM 530 C CA . VAL A 1 76 ? -7.943 -37.646 24.832 1.00 93.81 76 VAL A CA 1
ATOM 531 C C . VAL A 1 76 ? -8.845 -36.884 23.869 1.00 93.81 76 VAL A C 1
ATOM 533 O O . VAL A 1 76 ? -8.909 -37.204 22.681 1.00 93.81 76 VAL A O 1
ATOM 536 N N . ILE A 1 77 ? -9.534 -35.871 24.392 1.00 95.31 77 ILE A N 1
ATOM 537 C CA . ILE A 1 77 ? -10.353 -34.936 23.622 1.00 95.31 77 ILE A CA 1
ATOM 538 C C . ILE A 1 77 ? -9.605 -33.605 23.562 1.00 95.31 77 ILE A C 1
ATOM 540 O O . ILE A 1 77 ? -9.300 -33.016 24.599 1.00 95.31 77 ILE A O 1
ATOM 544 N N . VAL A 1 78 ? -9.321 -33.109 22.362 1.00 97.12 78 VAL A N 1
ATOM 545 C CA . VAL A 1 78 ? -8.729 -31.780 22.167 1.00 97.12 78 VAL A CA 1
ATOM 546 C C . VAL A 1 78 ? -9.839 -30.786 21.836 1.00 97.12 78 VAL A C 1
ATOM 548 O O . VAL A 1 78 ? -10.607 -31.006 20.905 1.00 97.12 78 VAL A O 1
ATOM 551 N N . ILE A 1 79 ? -9.926 -29.697 22.593 1.00 97.00 79 ILE A N 1
ATOM 552 C CA . ILE A 1 79 ? -10.753 -28.531 22.280 1.00 97.00 79 ILE A CA 1
ATOM 553 C C . ILE A 1 79 ? -9.863 -27.546 21.527 1.00 97.00 79 ILE A C 1
ATOM 555 O O . ILE A 1 79 ? -8.887 -27.044 22.094 1.00 97.00 79 ILE A O 1
ATOM 559 N N . ASP A 1 80 ? -10.226 -27.305 20.270 1.00 97.06 80 ASP A N 1
ATOM 560 C CA . ASP A 1 80 ? -9.548 -26.463 19.286 1.00 97.06 80 ASP A CA 1
ATOM 561 C C . ASP A 1 80 ? -8.097 -26.854 18.941 1.00 97.06 80 ASP A C 1
ATOM 563 O O . ASP A 1 80 ? -7.252 -27.154 19.783 1.00 97.06 80 ASP A O 1
ATOM 567 N N . VAL A 1 81 ? -7.788 -26.818 17.646 1.00 96.19 81 VAL A N 1
ATOM 568 C CA . VAL A 1 81 ? -6.469 -27.092 17.058 1.00 96.19 81 VAL A CA 1
ATOM 569 C C . VAL A 1 81 ? -6.041 -25.892 16.212 1.00 96.19 81 VAL A C 1
ATOM 571 O O . VAL A 1 81 ? -6.029 -25.913 14.984 1.00 96.19 81 VAL A O 1
ATOM 574 N N . GLY A 1 82 ? -5.721 -24.788 16.885 1.00 93.31 82 GLY A N 1
ATOM 575 C CA . GLY A 1 82 ? -5.235 -23.561 16.253 1.00 93.31 82 GLY A CA 1
ATOM 576 C C . GLY A 1 82 ? -3.849 -23.671 15.616 1.00 93.31 82 GLY A C 1
ATOM 577 O O . GLY A 1 82 ? -3.116 -24.633 15.824 1.00 93.31 82 GLY A O 1
ATOM 578 N N . LYS A 1 83 ? -3.428 -22.611 14.914 1.00 93.38 83 LYS A N 1
ATOM 579 C CA . LYS A 1 83 ? -2.090 -22.469 14.284 1.00 93.38 83 LYS A CA 1
ATOM 580 C C . LYS A 1 83 ? -0.873 -22.710 15.212 1.00 93.38 83 LYS A C 1
ATOM 582 O O . LYS A 1 83 ? 0.242 -22.826 14.718 1.00 93.38 83 LYS A O 1
ATOM 587 N N . THR A 1 84 ? -1.039 -22.704 16.538 1.00 94.62 84 THR A N 1
ATOM 588 C CA . THR A 1 84 ? 0.027 -23.000 17.521 1.00 94.62 84 THR A CA 1
ATOM 589 C C . THR A 1 84 ? -0.062 -24.409 18.113 1.00 94.62 84 THR A C 1
ATOM 591 O O . THR A 1 84 ? 0.781 -24.757 18.941 1.00 94.62 84 THR A O 1
ATOM 594 N N . PHE A 1 85 ? -1.058 -25.214 17.723 1.00 96.00 85 PHE A N 1
ATOM 595 C CA . PHE A 1 85 ? -1.310 -26.536 18.299 1.00 96.00 85 PHE A CA 1
ATOM 596 C C . PHE A 1 85 ? -0.102 -27.464 18.161 1.00 96.00 85 PHE A C 1
ATOM 598 O O . PHE A 1 85 ? 0.288 -28.066 19.152 1.00 96.00 85 PHE A O 1
ATOM 605 N N . LEU A 1 86 ? 0.578 -27.504 17.009 1.00 94.38 86 LEU A N 1
ATOM 606 C CA . LEU A 1 86 ? 1.789 -28.318 16.835 1.00 94.38 86 LEU A CA 1
ATOM 607 C C . LEU A 1 86 ? 2.887 -27.996 17.872 1.00 94.38 86 LEU A C 1
ATOM 609 O O . LEU A 1 86 ? 3.520 -28.895 18.422 1.00 94.38 86 LEU A O 1
ATOM 613 N N . SER A 1 87 ? 3.075 -26.714 18.209 1.00 92.75 87 SER A N 1
ATOM 614 C CA . SER A 1 87 ? 4.019 -26.286 19.256 1.00 92.75 87 SER A CA 1
ATOM 615 C C . SER A 1 87 ? 3.537 -26.619 20.672 1.00 92.75 87 SER A C 1
ATOM 617 O O . SER A 1 87 ? 4.364 -26.821 21.564 1.00 92.75 87 SER A O 1
ATOM 619 N N . ALA A 1 88 ? 2.222 -26.656 20.901 1.00 93.44 88 ALA A N 1
ATOM 620 C CA . ALA A 1 88 ? 1.658 -27.166 22.145 1.00 93.44 88 ALA A CA 1
ATOM 621 C C . ALA A 1 88 ? 1.828 -28.688 22.233 1.00 93.44 88 ALA A C 1
ATOM 623 O O . ALA A 1 88 ? 2.172 -29.204 23.289 1.00 93.44 88 ALA A O 1
ATOM 624 N N . ALA A 1 89 ? 1.668 -29.407 21.123 1.00 94.44 89 ALA A N 1
ATOM 625 C CA . ALA A 1 89 ? 1.803 -30.850 21.075 1.00 94.44 89 ALA A CA 1
ATOM 626 C C . ALA A 1 89 ? 3.242 -31.299 21.358 1.00 94.44 89 ALA A C 1
ATOM 628 O O . ALA A 1 89 ? 3.442 -32.125 22.242 1.00 94.44 89 ALA A O 1
ATOM 629 N N . TYR A 1 90 ? 4.251 -30.705 20.709 1.00 93.62 90 TYR A N 1
ATOM 630 C CA . TYR A 1 90 ? 5.661 -31.041 20.968 1.00 93.62 90 TYR A CA 1
ATOM 631 C C . TYR A 1 90 ? 6.118 -30.812 22.422 1.00 93.62 90 TYR A C 1
ATOM 633 O O . TYR A 1 90 ? 7.040 -31.480 22.876 1.00 93.62 90 TYR A O 1
ATOM 641 N N . ASP A 1 91 ? 5.485 -29.890 23.150 1.00 91.19 91 ASP A N 1
ATOM 642 C CA . ASP A 1 91 ? 5.754 -29.611 24.569 1.00 91.19 91 ASP A CA 1
ATOM 643 C C . ASP A 1 91 ? 4.925 -30.537 25.477 1.00 91.19 91 ASP A C 1
ATOM 645 O O . ASP A 1 91 ? 5.452 -31.330 26.257 1.00 91.19 91 ASP A O 1
ATOM 649 N N . LEU A 1 92 ? 3.601 -30.486 25.333 1.00 93.38 92 LEU A N 1
ATOM 650 C CA . LEU A 1 92 ? 2.661 -31.028 26.307 1.00 93.38 92 LEU A CA 1
ATOM 651 C C . LEU A 1 92 ? 2.355 -32.517 26.090 1.00 93.38 92 LEU A C 1
ATOM 653 O O . LEU A 1 92 ? 2.105 -33.220 27.068 1.00 93.38 92 LEU A O 1
ATOM 657 N N . PHE A 1 93 ? 2.392 -33.035 24.855 1.00 93.56 93 PHE A N 1
ATOM 658 C CA . PHE A 1 93 ? 2.089 -34.454 24.623 1.00 93.56 93 PHE A CA 1
ATOM 659 C C . PHE A 1 93 ? 3.168 -35.373 25.219 1.00 93.56 93 PHE A C 1
ATOM 661 O O . PHE A 1 93 ? 2.798 -36.243 26.011 1.00 93.56 93 PHE A O 1
ATOM 668 N N . PRO A 1 94 ? 4.479 -35.161 24.969 1.00 91.12 94 PRO A N 1
ATOM 669 C CA . PRO A 1 94 ? 5.529 -35.898 25.670 1.00 91.12 94 PRO A CA 1
ATOM 670 C C . PRO A 1 94 ? 5.462 -35.698 27.189 1.00 91.12 94 PRO A C 1
ATOM 672 O O . PRO A 1 94 ? 5.535 -36.665 27.942 1.00 91.12 94 PRO A O 1
ATOM 675 N N . ARG A 1 95 ? 5.249 -34.455 27.646 1.00 89.12 95 ARG A N 1
ATOM 676 C CA . ARG A 1 95 ? 5.253 -34.087 29.070 1.00 89.12 95 ARG A CA 1
ATOM 677 C C . ARG A 1 95 ? 4.135 -34.728 29.898 1.00 89.12 95 ARG A C 1
ATOM 679 O O . ARG A 1 95 ? 4.355 -35.003 31.074 1.00 89.12 95 ARG A O 1
ATOM 686 N N . TYR A 1 96 ? 2.956 -34.958 29.318 1.00 86.19 96 TYR A N 1
ATOM 687 C CA . TYR A 1 96 ? 1.807 -35.565 30.012 1.00 86.19 96 TYR A CA 1
ATOM 688 C C . TYR A 1 96 ? 1.486 -36.999 29.556 1.00 86.19 96 TYR A C 1
ATOM 690 O O . TYR A 1 96 ? 0.470 -37.566 29.972 1.00 86.19 96 TYR A O 1
ATOM 698 N N . GLY A 1 97 ? 2.347 -37.605 28.728 1.00 87.56 97 GLY A N 1
ATOM 699 C CA . GLY A 1 97 ? 2.169 -38.971 28.223 1.00 87.56 97 GLY A CA 1
ATOM 700 C C . GLY A 1 97 ? 0.978 -39.121 27.270 1.00 87.56 97 GLY A C 1
ATOM 701 O O . GLY A 1 97 ? 0.334 -40.169 27.236 1.00 87.56 97 GLY A O 1
ATOM 702 N N . LEU A 1 98 ? 0.640 -38.069 26.523 1.00 90.50 98 LEU A N 1
ATOM 703 C CA . LEU A 1 98 ? -0.440 -38.091 25.540 1.00 90.50 98 LEU A CA 1
ATOM 704 C C . LEU A 1 98 ? 0.105 -38.648 24.222 1.00 90.50 98 LEU A C 1
ATOM 706 O O . LEU A 1 98 ? 1.054 -38.110 23.655 1.00 90.50 98 LEU A O 1
ATOM 710 N N . ARG A 1 99 ? -0.494 -39.733 23.721 1.00 88.88 99 ARG A N 1
ATOM 711 C CA . ARG A 1 99 ? -0.064 -40.383 22.471 1.00 88.88 99 ARG A CA 1
ATOM 712 C C . ARG A 1 99 ? -1.110 -40.278 21.369 1.00 88.88 99 ARG A C 1
ATOM 714 O O . ARG A 1 99 ? -0.779 -39.851 20.269 1.00 88.88 99 ARG A O 1
ATOM 721 N N . ARG A 1 100 ? -2.352 -40.659 21.667 1.00 92.00 100 ARG A N 1
ATOM 722 C CA . ARG A 1 100 ? -3.495 -40.671 20.743 1.00 92.00 100 ARG A CA 1
ATOM 723 C C . ARG A 1 100 ? -4.365 -39.423 20.940 1.00 92.00 100 ARG A C 1
ATOM 725 O O . ARG A 1 100 ? -4.368 -38.860 22.030 1.00 92.00 100 ARG A O 1
ATOM 732 N N . ILE A 1 101 ? -5.110 -39.031 19.909 1.00 95.38 101 ILE A N 1
ATOM 733 C CA . ILE A 1 101 ? -6.210 -38.060 19.986 1.00 95.38 101 ILE A CA 1
ATOM 734 C C . ILE A 1 101 ? -7.489 -38.813 19.609 1.00 95.38 101 ILE A C 1
ATOM 736 O O . ILE A 1 101 ? -7.673 -39.162 18.444 1.00 95.38 101 ILE A O 1
ATOM 740 N N . ASP A 1 102 ? -8.352 -39.135 20.572 1.00 93.88 102 ASP A N 1
ATOM 741 C CA . ASP A 1 102 ? -9.594 -39.866 20.284 1.00 93.88 102 ASP A CA 1
ATOM 742 C C . ASP A 1 102 ? -10.626 -38.955 19.603 1.00 93.88 102 ASP A C 1
ATOM 744 O O . ASP A 1 102 ? -11.329 -39.409 18.704 1.00 93.88 102 ASP A O 1
ATOM 748 N N . ALA A 1 103 ? -10.672 -37.672 19.977 1.00 95.56 103 ALA A N 1
ATOM 749 C CA . ALA A 1 103 ? -11.559 -36.686 19.367 1.00 95.56 103 ALA A CA 1
ATOM 750 C C . ALA A 1 103 ? -10.961 -35.272 19.348 1.00 95.56 103 ALA A C 1
ATOM 752 O O . ALA A 1 103 ? -10.217 -34.885 20.251 1.00 95.56 103 ALA A O 1
ATOM 753 N N . VAL A 1 104 ? -11.361 -34.474 18.359 1.00 97.62 104 VAL A N 1
ATOM 754 C CA . VAL A 1 104 ? -11.190 -33.013 18.349 1.00 97.62 104 VAL A CA 1
ATOM 755 C C . VAL A 1 104 ? -12.570 -32.368 18.327 1.00 97.62 104 VAL A C 1
ATOM 757 O O . VAL A 1 104 ? -13.410 -32.748 17.515 1.00 97.62 104 VAL A O 1
ATOM 760 N N . ILE A 1 105 ? -12.804 -31.389 19.195 1.00 96.75 105 ILE A N 1
ATOM 761 C CA . ILE A 1 105 ? -13.994 -30.536 19.194 1.00 96.75 105 ILE A CA 1
ATOM 762 C C . ILE A 1 105 ? -13.563 -29.153 18.703 1.00 96.75 105 ILE A C 1
ATOM 764 O O . ILE A 1 105 ? -12.648 -28.566 19.278 1.00 96.75 105 ILE A O 1
ATOM 768 N N . LEU A 1 106 ? -14.217 -28.636 17.660 1.00 96.19 106 LEU A N 1
ATOM 769 C CA . LEU A 1 106 ? -13.980 -27.281 17.148 1.00 96.19 106 LEU A CA 1
ATOM 770 C C . LEU A 1 106 ? -15.080 -26.327 17.630 1.00 96.19 106 LEU A C 1
ATOM 772 O O . LEU A 1 106 ? -16.251 -26.512 17.286 1.00 96.19 106 LEU A O 1
ATOM 776 N N . THR A 1 107 ? -14.708 -25.288 18.380 1.00 93.69 107 THR A N 1
ATOM 777 C CA . THR A 1 107 ? -15.641 -24.270 18.899 1.00 93.69 107 THR A CA 1
ATOM 778 C C . THR A 1 107 ? -16.188 -23.375 17.781 1.00 93.69 107 THR A C 1
ATOM 780 O O . THR A 1 107 ? -17.374 -23.029 17.787 1.00 93.69 107 THR A O 1
ATOM 783 N N . HIS A 1 108 ? -15.345 -23.006 16.805 1.00 92.38 108 HIS A N 1
ATOM 784 C CA . HIS A 1 108 ? -15.675 -22.094 15.701 1.00 92.38 108 HIS A CA 1
ATOM 785 C C . HIS A 1 108 ? -14.659 -22.168 14.526 1.00 92.38 108 HIS A C 1
ATOM 787 O O . HIS A 1 108 ? -13.578 -22.730 14.688 1.00 92.38 108 HIS A O 1
ATOM 793 N N . PRO A 1 109 ? -14.962 -21.625 13.324 1.00 89.62 109 PRO A N 1
ATOM 794 C CA . PRO A 1 109 ? -14.118 -21.771 12.128 1.00 89.62 109 PRO A CA 1
ATOM 795 C C . PRO A 1 109 ? -13.072 -20.655 11.920 1.00 89.62 109 PRO A C 1
ATOM 797 O O . PRO A 1 109 ? -12.767 -20.299 10.778 1.00 89.62 109 PRO A O 1
ATOM 800 N N . HIS A 1 110 ? -12.515 -20.057 12.978 1.00 90.50 110 HIS A N 1
ATOM 801 C CA . HIS A 1 110 ? -11.377 -19.138 12.819 1.00 90.50 110 HIS A CA 1
ATOM 802 C C . HIS A 1 110 ? -10.029 -19.870 12.884 1.00 90.50 110 HIS A C 1
ATOM 804 O O . HIS A 1 110 ? -9.901 -21.002 13.351 1.00 90.50 110 HIS A O 1
ATOM 810 N N . ALA A 1 111 ? -8.989 -19.218 12.365 1.00 88.94 111 ALA A N 1
ATOM 811 C CA . ALA A 1 111 ? -7.682 -19.837 12.147 1.00 88.94 111 ALA A CA 1
ATOM 812 C C . ALA A 1 111 ? -6.910 -20.174 13.439 1.00 88.94 111 ALA A C 1
ATOM 814 O O . ALA A 1 111 ? -5.940 -20.930 13.430 1.00 88.94 111 ALA A O 1
ATOM 815 N N . ASP A 1 112 ? -7.313 -19.585 14.549 1.00 88.50 112 ASP A N 1
ATOM 816 C CA . ASP A 1 112 ? -6.864 -19.864 15.905 1.00 88.50 112 ASP A CA 1
ATOM 817 C C . ASP A 1 112 ? -7.599 -21.034 16.569 1.00 88.50 112 ASP A C 1
ATOM 819 O O . ASP A 1 112 ? -7.082 -21.548 17.554 1.00 88.50 112 ASP A O 1
ATOM 823 N N . ALA A 1 113 ? -8.685 -21.529 15.966 1.00 91.75 113 ALA A N 1
ATOM 824 C CA . ALA A 1 113 ? -9.377 -22.751 16.368 1.00 91.75 113 ALA A CA 1
ATOM 825 C C . ALA A 1 113 ? -9.126 -23.949 15.426 1.00 91.75 113 ALA A C 1
ATOM 827 O O . ALA A 1 113 ? -9.087 -25.082 15.898 1.00 91.75 113 ALA A O 1
ATOM 828 N N . MET A 1 114 ? -8.920 -23.734 14.113 1.00 93.88 114 MET A N 1
ATOM 829 C CA . MET A 1 114 ? -8.885 -24.844 13.131 1.00 93.88 114 MET A CA 1
ATOM 830 C C . MET A 1 114 ? -7.631 -24.985 12.243 1.00 93.88 114 MET A C 1
ATOM 832 O O . MET A 1 114 ? -7.499 -26.006 11.572 1.00 93.88 114 MET A O 1
ATOM 836 N N . ASN A 1 115 ? -6.701 -24.019 12.169 1.00 93.75 115 ASN A N 1
ATOM 837 C CA . ASN A 1 115 ? -5.602 -24.124 11.179 1.00 93.75 115 ASN A CA 1
ATOM 838 C C . ASN A 1 115 ? -4.548 -25.203 11.484 1.00 93.75 115 ASN A C 1
ATOM 840 O O . ASN A 1 115 ? -3.767 -25.522 10.594 1.00 93.75 115 ASN A O 1
ATOM 844 N N . GLY A 1 116 ? -4.518 -25.748 12.698 1.00 92.81 116 GLY A N 1
ATOM 845 C CA . GLY A 1 116 ? -3.697 -26.899 13.077 1.00 92.81 116 GLY A CA 1
ATOM 846 C C . GLY A 1 116 ? -4.338 -28.250 12.738 1.00 92.81 116 GLY A C 1
ATOM 847 O O . GLY A 1 116 ? -3.763 -29.283 13.062 1.00 92.81 116 GLY A O 1
ATOM 848 N N . LEU A 1 117 ? -5.506 -28.281 12.073 1.00 94.31 117 LEU A N 1
ATOM 849 C CA . LEU A 1 117 ? -6.074 -29.526 11.538 1.00 94.31 117 LEU A CA 1
ATOM 850 C C . LEU A 1 117 ? -5.073 -30.248 10.629 1.00 94.31 117 LEU A C 1
ATOM 852 O O . LEU A 1 117 ? -4.918 -31.458 10.739 1.00 94.31 117 LEU A O 1
ATOM 856 N N . ASP A 1 118 ? -4.353 -29.529 9.765 1.00 90.88 118 ASP A N 1
ATOM 857 C CA . ASP A 1 118 ? -3.403 -30.171 8.853 1.00 90.88 118 ASP A CA 1
ATOM 858 C C . ASP A 1 118 ? -2.197 -30.798 9.582 1.00 90.88 118 ASP A C 1
ATOM 860 O O . ASP A 1 118 ? -1.689 -31.829 9.141 1.00 90.88 118 ASP A O 1
ATOM 864 N N . ASP A 1 119 ? -1.809 -30.264 10.749 1.00 91.69 119 ASP A N 1
ATOM 865 C CA . ASP A 1 119 ? -0.752 -30.823 11.610 1.00 91.69 119 ASP A CA 1
ATOM 866 C C . ASP A 1 119 ? -1.123 -32.216 12.162 1.00 91.69 119 ASP A C 1
ATOM 868 O O . ASP A 1 119 ? -0.246 -33.033 12.464 1.00 91.69 119 ASP A O 1
ATOM 872 N N . LEU A 1 120 ? -2.423 -32.545 12.229 1.00 92.81 120 LEU A N 1
ATOM 873 C CA . LEU A 1 120 ? -2.921 -33.857 12.662 1.00 92.81 120 LEU A CA 1
ATOM 874 C C . LEU A 1 120 ? -2.540 -35.004 11.704 1.00 92.81 120 LEU A C 1
ATOM 876 O O . LEU A 1 120 ? -2.718 -36.181 12.049 1.00 92.81 120 LEU A O 1
ATOM 880 N N . ARG A 1 121 ? -1.920 -34.701 10.550 1.00 90.38 121 ARG A N 1
ATOM 881 C CA . ARG A 1 121 ? -1.162 -35.686 9.754 1.00 90.38 121 ARG A CA 1
ATOM 882 C C . ARG A 1 121 ? -0.191 -36.474 10.633 1.00 90.38 121 ARG A C 1
ATOM 884 O O . ARG A 1 121 ? -0.114 -37.686 10.484 1.00 90.38 121 ARG A O 1
ATOM 891 N N . GLY A 1 122 ? 0.449 -35.845 11.625 1.00 88.69 122 GLY A N 1
ATOM 892 C CA . GLY A 1 122 ? 1.394 -36.502 12.540 1.00 88.69 122 GLY A CA 1
ATOM 893 C C . GLY A 1 122 ? 0.829 -37.692 13.336 1.00 88.69 122 GLY A C 1
ATOM 894 O O . GLY A 1 122 ? 1.601 -38.495 13.854 1.00 88.69 122 GLY A O 1
ATOM 895 N N . TRP A 1 123 ? -0.500 -37.837 13.405 1.00 92.94 123 TRP A N 1
ATOM 896 C CA . TRP A 1 123 ? -1.191 -38.965 14.042 1.00 92.94 123 TRP A CA 1
ATOM 897 C C . TRP A 1 123 ? -1.722 -40.005 13.055 1.00 92.94 123 TRP A C 1
ATOM 899 O O . TRP A 1 123 ? -1.839 -41.183 13.399 1.00 92.94 123 TRP A O 1
ATOM 909 N N . THR A 1 124 ? -2.076 -39.576 11.844 1.00 91.00 124 THR A N 1
ATOM 910 C CA . THR A 1 124 ? -2.847 -40.383 10.885 1.00 91.00 124 THR A CA 1
ATOM 911 C C . THR A 1 124 ? -2.026 -40.873 9.695 1.00 91.00 124 THR A C 1
ATOM 913 O O . THR A 1 124 ? -2.353 -41.908 9.110 1.00 91.00 124 THR A O 1
ATOM 916 N N . LEU A 1 125 ? -0.911 -40.206 9.375 1.00 86.75 125 LEU A N 1
ATOM 917 C CA . LEU A 1 125 ? -0.058 -40.562 8.244 1.00 86.75 125 LEU A CA 1
ATOM 918 C C . LEU A 1 125 ? 0.536 -41.960 8.402 1.00 86.75 125 LEU A C 1
ATOM 920 O O . LEU A 1 125 ? 1.032 -42.315 9.475 1.00 86.75 125 LEU A O 1
ATOM 924 N N . GLY A 1 126 ? 0.438 -42.777 7.350 1.00 80.81 126 GLY A N 1
ATOM 925 C CA . GLY A 1 126 ? 0.830 -44.190 7.380 1.00 80.81 126 GLY A CA 1
ATOM 926 C C . GLY A 1 126 ? 0.124 -45.034 8.455 1.00 80.81 126 GLY A C 1
ATOM 927 O O . GLY A 1 126 ? 0.563 -46.149 8.721 1.00 80.81 126 GLY A O 1
ATOM 928 N N . LYS A 1 127 ? -0.940 -44.518 9.096 1.00 84.88 127 LYS A N 1
ATOM 929 C CA . LYS A 1 127 ? -1.559 -45.063 10.322 1.00 84.88 127 LYS A CA 1
ATOM 930 C C . LYS A 1 127 ? -0.576 -45.197 11.500 1.00 84.88 127 LYS A C 1
ATOM 932 O O . LYS A 1 127 ? -0.732 -46.077 12.342 1.00 84.88 127 LYS A O 1
ATOM 937 N N . SER A 1 128 ? 0.429 -44.321 11.557 1.00 76.94 128 SER A N 1
ATOM 938 C CA . SER A 1 128 ? 1.561 -44.362 12.503 1.00 76.94 128 SER A CA 1
ATOM 939 C C . SER A 1 128 ? 1.189 -44.240 13.988 1.00 76.94 128 SER A C 1
ATOM 941 O O . SER A 1 128 ? 1.932 -44.725 14.843 1.00 76.94 128 SER A O 1
ATOM 943 N N . ILE A 1 129 ? 0.050 -43.615 14.310 1.00 89.44 129 ILE A N 1
ATOM 944 C CA . ILE A 1 129 ? -0.536 -43.611 15.662 1.00 89.44 129 ILE A CA 1
ATOM 945 C C . ILE A 1 129 ? -1.968 -44.150 15.626 1.00 89.44 129 ILE A C 1
ATOM 947 O O . ILE A 1 129 ? -2.358 -44.952 16.473 1.00 89.44 129 ILE A O 1
ATOM 951 N N . GLN A 1 130 ? -2.764 -43.704 14.656 1.00 92.19 130 GLN A N 1
ATOM 952 C CA . GLN A 1 130 ? -4.171 -44.067 14.520 1.00 92.19 130 GLN A CA 1
ATOM 953 C C . GLN A 1 130 ? -4.633 -43.989 13.063 1.00 92.19 130 GLN A C 1
ATOM 955 O O . GLN A 1 130 ? -4.032 -43.307 12.243 1.00 92.19 130 GLN A O 1
ATOM 960 N N . ALA A 1 131 ? -5.713 -44.698 12.727 1.00 89.12 131 ALA A N 1
ATOM 961 C CA . ALA A 1 131 ? -6.208 -44.755 11.350 1.00 89.12 131 ALA A CA 1
ATOM 962 C C . ALA A 1 131 ? -6.987 -43.502 10.910 1.00 89.12 131 ALA A C 1
ATOM 964 O O . ALA A 1 131 ? -7.038 -43.230 9.720 1.00 89.12 131 ALA A O 1
ATOM 965 N N . HIS A 1 132 ? -7.615 -42.793 11.850 1.00 91.56 132 HIS A N 1
ATOM 966 C CA . HIS A 1 132 ? -8.318 -41.520 11.660 1.00 91.56 132 HIS A CA 1
ATOM 967 C C . HIS A 1 132 ? -8.453 -40.803 13.011 1.00 91.56 132 HIS A C 1
ATOM 969 O O . HIS A 1 132 ? -8.198 -41.409 14.060 1.00 91.56 132 HIS A O 1
ATOM 975 N N . ILE A 1 133 ? -8.879 -39.540 12.992 1.00 95.31 133 ILE A N 1
ATOM 976 C CA . ILE A 1 133 ? -9.345 -38.792 14.172 1.00 95.31 133 ILE A CA 1
ATOM 977 C C . ILE A 1 133 ? -10.819 -38.409 13.965 1.00 95.31 133 ILE A C 1
ATOM 979 O O . ILE A 1 133 ? -11.202 -38.006 12.864 1.00 95.31 133 ILE A O 1
ATOM 983 N N . ASP A 1 134 ? -11.643 -38.546 15.007 1.00 95.56 134 ASP A N 1
ATOM 984 C CA . ASP A 1 134 ? -13.029 -38.067 15.000 1.00 95.56 134 ASP A CA 1
ATOM 985 C C . ASP A 1 134 ? -13.062 -36.545 15.248 1.00 95.56 134 ASP A C 1
ATOM 987 O O . ASP A 1 134 ? -12.569 -36.067 16.271 1.00 95.56 134 ASP A O 1
ATOM 991 N N . ILE A 1 135 ? -13.649 -35.777 14.326 1.00 96.81 135 ILE A N 1
ATOM 992 C CA . ILE A 1 135 ? -13.773 -34.315 14.426 1.00 96.81 135 ILE A CA 1
ATOM 993 C C . ILE A 1 135 ? -15.241 -33.942 14.656 1.00 96.81 135 ILE A C 1
ATOM 995 O O . ILE A 1 135 ? -16.078 -34.128 13.771 1.00 96.81 135 ILE A O 1
ATOM 999 N N . TYR A 1 136 ? -15.545 -33.402 15.834 1.00 96.38 136 TYR A N 1
ATOM 1000 C CA . TYR A 1 136 ? -16.869 -32.937 16.246 1.00 96.38 136 TYR A CA 1
ATOM 1001 C C . TYR A 1 136 ? -16.977 -31.435 16.004 1.00 96.38 136 TYR A C 1
ATOM 1003 O O . TYR A 1 136 ? -16.176 -30.641 16.502 1.00 96.38 136 TYR A O 1
ATOM 1011 N N . VAL A 1 137 ? -17.949 -31.047 15.186 1.00 95.00 137 VAL A N 1
ATOM 1012 C CA . VAL A 1 137 ? -17.988 -29.716 14.584 1.00 95.00 137 VAL A CA 1
ATOM 1013 C C . VAL A 1 137 ? -19.426 -29.310 14.255 1.00 95.00 137 VAL A C 1
ATOM 1015 O O . VAL A 1 137 ? -20.249 -30.156 13.912 1.00 95.00 137 VAL A O 1
ATOM 1018 N N . SER A 1 138 ? -19.771 -28.024 14.356 1.00 93.06 138 SER A N 1
ATOM 1019 C CA . SER A 1 138 ? -21.097 -27.559 13.919 1.00 93.06 138 SER A CA 1
ATOM 1020 C C . SER A 1 138 ? -21.234 -27.630 12.391 1.00 93.06 138 SER A C 1
ATOM 1022 O O . SER A 1 138 ? -20.244 -27.560 11.658 1.00 93.06 138 SER A O 1
ATOM 1024 N N . ALA A 1 139 ? -22.467 -27.705 11.878 1.00 88.94 139 ALA A N 1
ATOM 1025 C CA . ALA A 1 139 ? -22.719 -27.704 10.430 1.00 88.94 139 ALA A CA 1
ATOM 1026 C C . ALA A 1 139 ? -22.147 -26.453 9.726 1.00 88.94 139 ALA A C 1
ATOM 1028 O O . ALA A 1 139 ? -21.693 -26.526 8.583 1.00 88.94 139 ALA A O 1
ATOM 1029 N N . PHE A 1 140 ? -22.142 -25.311 10.422 1.00 86.94 140 PHE A N 1
ATOM 1030 C CA . PHE A 1 140 ? -21.544 -24.063 9.950 1.00 86.94 140 PHE A CA 1
ATOM 1031 C C . PHE A 1 140 ? -20.013 -24.154 9.896 1.00 86.94 140 PHE A C 1
ATOM 1033 O O . PHE A 1 140 ? -19.420 -23.905 8.845 1.00 86.94 140 PHE A O 1
ATOM 1040 N N . THR A 1 141 ? -19.379 -24.578 10.992 1.00 88.25 141 THR A N 1
ATOM 1041 C CA . THR A 1 141 ? -17.918 -24.703 11.084 1.00 88.25 141 THR A CA 1
ATOM 1042 C C . THR A 1 141 ? -17.381 -25.717 10.065 1.00 88.25 141 THR A C 1
ATOM 1044 O O . THR A 1 141 ? -16.389 -25.437 9.395 1.00 88.25 141 THR A O 1
ATOM 1047 N N . PHE A 1 142 ? -18.073 -26.844 9.845 1.00 91.94 142 PHE A N 1
ATOM 1048 C CA . PHE A 1 142 ? -17.693 -27.845 8.839 1.00 91.94 142 PHE A CA 1
ATOM 1049 C C . PHE A 1 142 ? -17.663 -27.276 7.412 1.00 91.94 142 PHE A C 1
ATOM 1051 O O . PHE A 1 142 ? -16.722 -27.530 6.659 1.00 91.94 142 PHE A O 1
ATOM 1058 N N . LYS A 1 143 ? -18.655 -26.456 7.043 1.00 89.00 143 LYS A N 1
ATOM 1059 C CA . LYS A 1 143 ? -18.718 -25.824 5.717 1.00 89.00 143 LYS A CA 1
ATOM 1060 C C . LYS A 1 143 ? -17.548 -24.863 5.475 1.00 89.00 143 LYS A C 1
ATOM 1062 O O . LYS A 1 143 ? -17.006 -24.814 4.372 1.00 89.00 143 LYS A O 1
ATOM 1067 N N . GLU A 1 144 ? -17.131 -24.124 6.501 1.00 88.00 144 GLU A N 1
ATOM 1068 C CA . GLU A 1 144 ? -15.974 -23.226 6.417 1.00 88.00 144 GLU A CA 1
ATOM 1069 C C . GLU A 1 144 ? -14.635 -23.980 6.398 1.00 88.00 144 GLU A C 1
ATOM 1071 O O . GLU A 1 144 ? -13.718 -23.561 5.684 1.00 88.00 144 GLU A O 1
ATOM 1076 N N . VAL A 1 145 ? -14.534 -25.130 7.079 1.00 88.38 145 VAL A N 1
ATOM 1077 C CA . VAL A 1 145 ? -13.402 -26.061 6.921 1.00 88.38 145 VAL A CA 1
ATOM 1078 C C . VAL A 1 145 ? -13.337 -26.582 5.484 1.00 88.38 145 VAL A C 1
ATOM 1080 O O . VAL A 1 145 ? -12.288 -26.469 4.857 1.00 88.38 145 VAL A O 1
ATOM 1083 N N . GLN A 1 146 ? -14.451 -27.062 4.917 1.00 88.50 146 GLN A N 1
ATOM 1084 C CA . GLN A 1 146 ? -14.513 -27.537 3.527 1.00 88.50 146 GLN A CA 1
ATOM 1085 C C . GLN A 1 146 ? -14.115 -26.446 2.516 1.00 88.50 146 GLN A C 1
ATOM 1087 O O . GLN A 1 146 ? -13.441 -26.734 1.530 1.00 88.50 146 GLN A O 1
ATOM 1092 N N . ARG A 1 147 ? -14.490 -25.184 2.769 1.00 87.69 147 ARG A N 1
ATOM 1093 C CA . ARG A 1 147 ? -14.101 -24.031 1.939 1.00 87.69 147 ARG A CA 1
ATOM 1094 C C . ARG A 1 147 ? -12.611 -23.683 2.055 1.00 87.69 147 ARG A C 1
ATOM 1096 O O . ARG A 1 147 ? -12.027 -23.205 1.087 1.00 87.69 147 ARG A O 1
ATOM 1103 N N . SER A 1 148 ? -12.017 -23.868 3.234 1.00 84.94 148 SER A N 1
ATOM 1104 C CA . SER A 1 148 ? -10.637 -23.447 3.533 1.00 84.94 148 SER A CA 1
ATOM 1105 C C . SER A 1 148 ? -9.600 -24.533 3.233 1.00 84.94 148 SER A C 1
ATOM 1107 O O . SER A 1 148 ? -8.489 -24.225 2.809 1.00 84.94 148 SER A O 1
ATOM 1109 N N . PHE A 1 149 ? -9.976 -25.797 3.422 1.00 88.19 149 PHE A N 1
ATOM 1110 C CA . PHE A 1 149 ? -9.133 -26.977 3.263 1.00 88.19 149 PHE A CA 1
ATOM 1111 C C . PHE A 1 149 ? -9.896 -28.084 2.506 1.00 88.19 149 PHE A C 1
ATOM 1113 O O . PHE A 1 149 ? -10.174 -29.143 3.074 1.00 88.19 149 PHE A O 1
ATOM 1120 N N . PRO A 1 150 ? -10.263 -27.876 1.225 1.00 86.44 150 PRO A N 1
ATOM 1121 C CA . PRO A 1 150 ? -11.102 -28.822 0.478 1.00 86.44 150 PRO A CA 1
ATOM 1122 C C . PRO A 1 150 ? -10.507 -30.237 0.424 1.00 86.44 150 PRO A C 1
ATOM 1124 O O . PRO A 1 150 ? -11.244 -31.218 0.495 1.00 86.44 150 PRO A O 1
ATOM 1127 N N . TYR A 1 151 ? -9.176 -30.348 0.403 1.00 83.25 151 TYR A N 1
ATOM 1128 C CA . TYR A 1 151 ? -8.442 -31.616 0.404 1.00 83.25 151 TYR A CA 1
ATOM 1129 C C . TYR A 1 151 ? -8.553 -32.421 1.719 1.00 83.25 151 TYR A C 1
ATOM 1131 O O . TYR A 1 151 ? -8.394 -33.638 1.680 1.00 83.25 151 TYR A O 1
ATOM 1139 N N . LEU A 1 152 ? -8.868 -31.787 2.862 1.00 85.88 152 LEU A N 1
ATOM 1140 C CA . LEU A 1 152 ? -9.127 -32.474 4.145 1.00 85.88 152 LEU A CA 1
ATOM 1141 C C . LEU A 1 152 ? -10.535 -33.094 4.217 1.00 85.88 152 LEU A C 1
ATOM 1143 O O . LEU A 1 152 ? -10.828 -33.876 5.123 1.00 85.88 152 LEU A O 1
ATOM 1147 N N . VAL A 1 153 ? -11.417 -32.733 3.280 1.00 85.56 153 VAL A N 1
ATOM 1148 C CA . VAL A 1 153 ? -12.789 -33.256 3.180 1.00 85.56 153 VAL A CA 1
ATOM 1149 C C . VAL A 1 153 ? -12.932 -34.195 1.981 1.00 85.56 153 VAL A C 1
ATOM 1151 O O . VAL A 1 153 ? -13.549 -35.249 2.107 1.00 85.56 153 VAL A O 1
ATOM 1154 N N . ALA A 1 154 ? -12.335 -33.853 0.835 1.00 76.94 154 ALA A N 1
ATOM 1155 C CA . ALA A 1 154 ? -12.382 -34.648 -0.387 1.00 76.94 154 ALA A CA 1
ATOM 1156 C C . ALA A 1 154 ? -10.986 -34.776 -1.024 1.00 76.94 154 ALA A C 1
ATOM 1158 O O . ALA A 1 154 ? -10.401 -33.808 -1.515 1.00 76.94 154 ALA A O 1
ATOM 1159 N N . LYS A 1 155 ? -10.460 -36.009 -1.049 1.00 68.38 155 LYS A N 1
ATOM 1160 C CA . LYS A 1 155 ? -9.093 -36.335 -1.510 1.00 68.38 155 LYS A CA 1
ATOM 1161 C C . LYS A 1 155 ? -8.831 -36.014 -2.988 1.00 68.38 155 LYS A C 1
ATOM 1163 O O . LYS A 1 155 ? -7.680 -35.909 -3.391 1.00 68.38 155 LYS A O 1
ATOM 1168 N N . GLU A 1 156 ? -9.881 -35.823 -3.783 1.00 65.94 156 GLU A N 1
ATOM 1169 C CA . GLU A 1 156 ? -9.804 -35.431 -5.198 1.00 65.94 156 GLU A CA 1
ATOM 1170 C C . GLU A 1 156 ? -9.180 -34.040 -5.429 1.00 65.94 156 GLU A C 1
ATOM 1172 O O . GLU A 1 156 ? -8.659 -33.781 -6.511 1.00 65.94 156 GLU A O 1
ATOM 1177 N N . PHE A 1 157 ? -9.158 -33.173 -4.408 1.00 67.94 157 PHE A N 1
ATOM 1178 C CA . PHE A 1 157 ? -8.514 -31.853 -4.466 1.00 67.94 157 PHE A CA 1
ATOM 1179 C C . PHE A 1 157 ? -7.038 -31.855 -4.018 1.00 67.94 157 PHE A C 1
ATOM 1181 O O . PHE A 1 157 ? -6.430 -30.789 -3.920 1.00 67.94 157 PHE A O 1
ATOM 1188 N N . ALA A 1 158 ? -6.442 -33.019 -3.734 1.00 65.06 158 ALA A N 1
ATOM 1189 C CA . ALA A 1 158 ? -5.028 -33.125 -3.372 1.00 65.06 158 ALA A CA 1
ATOM 1190 C C . ALA A 1 158 ? -4.121 -33.045 -4.619 1.00 65.06 158 ALA A C 1
ATOM 1192 O O . ALA A 1 158 ? -4.142 -33.913 -5.492 1.00 65.06 158 ALA A O 1
ATOM 1193 N N . THR A 1 159 ? -3.295 -31.999 -4.710 1.00 45.59 159 THR A N 1
ATOM 1194 C CA . THR A 1 159 ? -2.401 -31.771 -5.856 1.00 45.59 159 THR A CA 1
ATOM 1195 C C . THR A 1 159 ? -1.060 -32.493 -5.690 1.00 45.59 159 THR A C 1
ATOM 1197 O O . THR A 1 159 ? -0.135 -31.966 -5.072 1.00 45.59 159 THR A O 1
ATOM 1200 N N . GLY A 1 160 ? -0.931 -33.673 -6.299 1.00 40.97 160 GLY A N 1
ATOM 1201 C CA . GLY A 1 160 ? 0.303 -34.470 -6.275 1.00 40.97 160 GLY A CA 1
ATOM 1202 C C . GLY A 1 160 ? 0.457 -35.320 -5.009 1.00 40.97 160 GLY A C 1
ATOM 1203 O O . GLY A 1 160 ? -0.349 -35.228 -4.090 1.00 40.97 160 GLY A O 1
ATOM 1204 N N . GLY A 1 161 ? 1.486 -36.177 -4.977 1.00 44.25 161 GLY A N 1
ATOM 1205 C CA . GLY A 1 161 ? 1.682 -37.244 -3.975 1.00 44.25 161 GLY A CA 1
ATOM 1206 C C . GLY A 1 161 ? 2.050 -36.799 -2.552 1.00 44.25 161 GLY A C 1
ATOM 1207 O O . GLY A 1 161 ? 2.819 -37.487 -1.887 1.00 44.25 161 GLY A O 1
ATOM 1208 N N . GLY A 1 162 ? 1.549 -35.646 -2.107 1.00 52.62 162 GLY A N 1
ATOM 1209 C CA . GLY A 1 162 ? 1.577 -35.225 -0.713 1.00 52.62 162 GLY A CA 1
ATOM 1210 C C . GLY A 1 162 ? 0.525 -35.981 0.098 1.00 52.62 162 GLY A C 1
ATOM 1211 O O . GLY A 1 162 ? -0.618 -36.141 -0.321 1.00 52.62 162 GLY A O 1
ATOM 1212 N N . ASP A 1 163 ? 0.939 -36.450 1.263 1.00 67.69 163 ASP A N 1
ATOM 1213 C CA . ASP A 1 163 ? 0.197 -37.392 2.098 1.00 67.69 163 ASP A CA 1
ATOM 1214 C C . ASP A 1 163 ? -0.728 -36.602 3.064 1.00 67.69 163 ASP A C 1
ATOM 1216 O O . ASP A 1 163 ? -0.288 -35.606 3.642 1.00 67.69 163 ASP A O 1
ATOM 1220 N N . VAL A 1 164 ? -2.015 -36.953 3.199 1.00 80.31 164 VAL A N 1
ATOM 1221 C CA . VAL A 1 164 ? -3.075 -36.088 3.795 1.00 80.31 164 VAL A CA 1
ATOM 1222 C C . VAL A 1 164 ? -3.642 -36.693 5.099 1.00 80.31 164 VAL A C 1
ATOM 1224 O O . VAL A 1 164 ? -3.766 -37.916 5.162 1.00 80.31 164 VAL A O 1
ATOM 1227 N N . PRO A 1 165 ? -4.010 -35.896 6.134 1.00 83.69 165 PRO A N 1
ATOM 1228 C CA . PRO A 1 165 ? -4.684 -36.414 7.330 1.00 83.69 165 PRO A CA 1
ATOM 1229 C C . PRO A 1 165 ? -5.985 -37.183 7.039 1.00 83.69 165 PRO A C 1
ATOM 1231 O O . PRO A 1 165 ? -6.747 -36.817 6.144 1.00 83.69 165 PRO A O 1
ATOM 1234 N N . GLU A 1 166 ? -6.292 -38.196 7.855 1.00 88.44 166 GLU A N 1
ATOM 1235 C CA . GLU A 1 166 ? -7.553 -38.951 7.770 1.00 88.44 166 GLU A CA 1
ATOM 1236 C C . GLU A 1 166 ? -8.529 -38.539 8.887 1.00 88.44 166 GLU A C 1
ATOM 1238 O O . GLU A 1 166 ? -8.247 -38.718 10.077 1.00 88.44 166 GLU A O 1
ATOM 1243 N N . PHE A 1 167 ? -9.711 -38.039 8.517 1.00 93.62 167 PHE A N 1
ATOM 1244 C CA . PHE A 1 167 ? -10.725 -37.569 9.466 1.00 93.62 167 PHE A CA 1
ATOM 1245 C C . PHE A 1 167 ? -12.075 -38.248 9.291 1.00 93.62 167 PHE A C 1
ATOM 1247 O O . PHE A 1 167 ? -12.507 -38.553 8.179 1.00 93.62 167 PHE A O 1
ATOM 1254 N N . ARG A 1 168 ? -12.786 -38.400 10.411 1.00 92.38 168 ARG A N 1
ATOM 1255 C CA . ARG A 1 168 ? -14.204 -38.747 10.437 1.00 92.38 168 ARG A CA 1
ATOM 1256 C C . ARG A 1 168 ? -14.990 -37.580 11.025 1.00 92.38 168 ARG A C 1
ATOM 1258 O O . ARG A 1 168 ? -14.832 -37.236 12.191 1.00 92.38 168 ARG A O 1
ATOM 1265 N N . TRP A 1 169 ? -15.817 -36.959 10.194 1.00 94.19 169 TRP A N 1
ATOM 1266 C CA . TRP A 1 169 ? -16.557 -35.747 10.537 1.00 94.19 169 TRP A CA 1
ATOM 1267 C C . TRP A 1 169 ? -17.892 -36.078 11.216 1.00 94.19 169 TRP A C 1
ATOM 1269 O O . TRP A 1 169 ? -18.692 -36.841 10.674 1.00 94.19 169 TRP A O 1
ATOM 1279 N N . HIS A 1 170 ? -18.144 -35.472 12.378 1.00 94.81 170 HIS A N 1
ATOM 1280 C CA . HIS A 1 170 ? -19.384 -35.593 13.148 1.00 94.81 170 HIS A CA 1
ATOM 1281 C C . HIS A 1 170 ? -20.025 -34.217 13.308 1.00 94.81 170 HIS A C 1
ATOM 1283 O O . HIS A 1 170 ? -19.451 -33.320 13.928 1.00 94.81 170 HIS A O 1
ATOM 1289 N N . ILE A 1 171 ? -21.223 -34.051 12.747 1.00 94.38 171 ILE A N 1
ATOM 1290 C CA . ILE A 1 171 ? -21.950 -32.782 12.797 1.00 94.38 171 ILE A CA 1
ATOM 1291 C C . ILE A 1 171 ? -22.776 -32.709 14.084 1.00 94.38 171 ILE A C 1
ATOM 1293 O O . ILE A 1 171 ? -23.783 -33.404 14.216 1.00 94.38 171 ILE A O 1
ATOM 1297 N N . ILE A 1 172 ? -22.352 -31.857 15.017 1.00 93.12 172 ILE A N 1
ATOM 1298 C CA . ILE A 1 172 ? -23.058 -31.577 16.277 1.00 93.12 172 ILE A CA 1
ATOM 1299 C C . ILE A 1 172 ? -23.994 -30.368 16.135 1.00 93.12 172 ILE A C 1
ATOM 1301 O O . ILE A 1 172 ? -23.802 -29.506 15.271 1.00 93.12 172 ILE A O 1
ATOM 1305 N N . LYS A 1 173 ? -25.022 -30.309 16.985 1.00 87.38 173 LYS A N 1
ATOM 1306 C CA . LYS A 1 173 ? -26.074 -29.285 16.959 1.00 87.38 173 LYS A CA 1
ATOM 1307 C C . LYS A 1 173 ? -26.134 -28.491 18.263 1.00 87.38 173 LYS A C 1
ATOM 1309 O O . LYS A 1 173 ? -25.649 -28.923 19.300 1.00 87.38 173 LYS A O 1
ATOM 1314 N N . GLU A 1 174 ? -26.780 -27.338 18.181 1.00 85.56 174 GLU A N 1
ATOM 1315 C CA . GLU A 1 174 ? -27.004 -26.394 19.277 1.00 85.56 174 GLU A CA 1
ATOM 1316 C C . GLU A 1 174 ? -27.889 -27.010 20.373 1.00 85.56 174 GLU A C 1
ATOM 1318 O O . GLU A 1 174 ? -28.971 -27.511 20.073 1.00 85.56 174 GLU A O 1
ATOM 1323 N N . ASN A 1 175 ? -27.435 -26.972 21.631 1.00 82.81 175 ASN A N 1
ATOM 1324 C CA . ASN A 1 175 ? -28.137 -27.461 22.827 1.00 82.81 175 ASN A CA 1
ATOM 1325 C C . ASN A 1 175 ? -28.569 -28.953 22.812 1.00 82.81 175 ASN A C 1
ATOM 1327 O O . ASN A 1 175 ? -29.210 -29.406 23.760 1.00 82.81 175 ASN A O 1
ATOM 1331 N N . GLU A 1 176 ? -28.198 -29.743 21.795 1.00 88.12 176 GLU A N 1
ATOM 1332 C CA . GLU A 1 176 ? -28.378 -31.203 21.775 1.00 88.12 176 GLU A CA 1
ATOM 1333 C C . GLU A 1 176 ? -27.119 -31.885 22.359 1.00 88.12 176 GLU A C 1
ATOM 1335 O O . GLU A 1 176 ? -26.043 -31.774 21.762 1.00 88.12 176 GLU A O 1
ATOM 1340 N N . PRO A 1 177 ? -27.208 -32.593 23.504 1.00 88.50 177 PRO A N 1
ATOM 1341 C CA . PRO A 1 177 ? -26.066 -33.297 24.079 1.00 88.50 177 PRO A CA 1
ATOM 1342 C C . PRO A 1 177 ? -25.593 -34.439 23.174 1.00 88.50 177 PRO A C 1
ATOM 1344 O O . PRO A 1 177 ? -26.398 -35.178 22.603 1.00 88.50 177 PRO A O 1
ATOM 1347 N N . PHE A 1 178 ? -24.277 -34.622 23.091 1.00 91.00 178 PHE A N 1
ATOM 1348 C CA . PHE A 1 178 ? -23.651 -35.739 22.385 1.00 91.00 178 PHE A CA 1
ATOM 1349 C C . PHE A 1 178 ? -22.639 -36.465 23.279 1.00 91.00 178 PHE A C 1
ATOM 1351 O O . PHE A 1 178 ? -22.161 -35.927 24.279 1.00 91.00 178 PHE A O 1
ATOM 1358 N N . ARG A 1 179 ? -22.290 -37.701 22.901 1.00 86.75 179 ARG A N 1
ATOM 1359 C CA . ARG A 1 179 ? -21.229 -38.483 23.550 1.00 86.75 179 ARG A CA 1
ATOM 1360 C C . ARG A 1 179 ? -20.143 -38.851 22.561 1.00 86.75 179 ARG A C 1
ATOM 1362 O O . ARG A 1 179 ? -20.420 -39.243 21.429 1.00 86.75 179 ARG A O 1
ATOM 1369 N N . ILE A 1 180 ? -18.910 -38.778 23.039 1.00 87.50 180 ILE A N 1
ATOM 1370 C CA . ILE A 1 180 ? -17.730 -39.321 22.371 1.00 87.50 180 ILE A CA 1
ATOM 1371 C C . ILE A 1 180 ? -17.587 -40.782 22.819 1.00 87.50 180 ILE A C 1
ATOM 1373 O O . ILE A 1 180 ? -17.887 -41.118 23.965 1.00 87.50 180 ILE A O 1
ATOM 1377 N N . MET A 1 181 ? -17.173 -41.680 21.921 1.00 76.56 181 MET A N 1
ATOM 1378 C CA . MET A 1 181 ? -17.129 -43.116 22.225 1.00 76.56 181 MET A CA 1
ATOM 1379 C C . MET A 1 181 ? -16.188 -43.437 23.401 1.00 76.56 181 MET A C 1
ATOM 1381 O O . MET A 1 181 ? -14.979 -43.218 23.330 1.00 76.56 181 MET A O 1
ATOM 1385 N N . GLY A 1 182 ? -16.742 -44.021 24.468 1.00 71.69 182 GLY A N 1
ATOM 1386 C CA . GLY A 1 182 ? -16.015 -44.322 25.707 1.00 71.69 182 GLY A CA 1
ATOM 1387 C C . GLY A 1 182 ? -15.850 -43.121 26.644 1.00 71.69 182 GLY A C 1
ATOM 1388 O O . GLY A 1 182 ? -14.837 -43.040 27.332 1.00 71.69 182 GLY A O 1
ATOM 1389 N N . VAL A 1 183 ? -16.800 -42.182 26.627 1.00 82.44 183 VAL A N 1
ATOM 1390 C CA . VAL A 1 183 ? -16.921 -41.084 27.594 1.00 82.44 183 VAL A CA 1
ATOM 1391 C C . VAL A 1 183 ? -18.316 -41.140 28.219 1.00 82.44 183 VAL A C 1
ATOM 1393 O O . VAL A 1 183 ? -19.320 -41.082 27.509 1.00 82.44 183 VAL A O 1
ATOM 1396 N N . ASP A 1 184 ? -18.370 -41.260 29.546 1.00 79.56 184 ASP A N 1
ATOM 1397 C CA . ASP A 1 184 ? -19.593 -41.627 30.281 1.00 79.56 184 ASP A CA 1
ATOM 1398 C C . ASP A 1 184 ? -20.455 -40.438 30.737 1.00 79.56 184 ASP A C 1
ATOM 1400 O O . ASP A 1 184 ? -21.422 -40.609 31.480 1.00 79.56 184 ASP A O 1
ATOM 1404 N N . PHE A 1 185 ? -20.131 -39.228 30.281 1.00 82.38 185 PHE A N 1
ATOM 1405 C CA . PHE A 1 185 ? -20.910 -38.017 30.527 1.00 82.38 185 PHE A CA 1
ATOM 1406 C C . PHE A 1 185 ? -21.295 -37.335 29.213 1.00 82.38 185 PHE A C 1
ATOM 1408 O O . PHE A 1 185 ? -20.608 -37.458 28.196 1.00 82.38 185 PHE A O 1
ATOM 1415 N N . ASP A 1 186 ? -22.405 -36.606 29.248 1.00 85.94 186 ASP A N 1
ATOM 1416 C CA . ASP A 1 186 ? -22.893 -35.836 28.110 1.00 85.94 186 ASP A CA 1
ATOM 1417 C C . ASP A 1 186 ? -22.066 -34.555 27.920 1.00 85.94 186 ASP A C 1
ATOM 1419 O O . ASP A 1 186 ? -21.749 -33.844 28.881 1.00 85.94 186 ASP A O 1
ATOM 1423 N N . ILE A 1 187 ? -21.717 -34.269 26.665 1.00 91.44 187 ILE A N 1
ATOM 1424 C CA . ILE A 1 187 ? -21.109 -33.008 26.245 1.00 91.44 187 ILE A CA 1
ATOM 1425 C C . ILE A 1 187 ? -22.211 -32.192 25.575 1.00 91.44 187 ILE A C 1
ATOM 1427 O O . ILE A 1 187 ? -22.696 -32.562 24.505 1.00 91.44 187 ILE A O 1
ATOM 1431 N N . THR A 1 188 ? -22.613 -31.087 26.199 1.00 91.56 188 THR A N 1
ATOM 1432 C CA . THR A 1 188 ? -23.691 -30.222 25.696 1.00 91.56 188 THR A CA 1
ATOM 1433 C C . THR A 1 188 ? -23.089 -28.981 25.034 1.00 91.56 188 THR A C 1
ATOM 1435 O O . THR A 1 188 ? -22.487 -28.165 25.740 1.00 91.56 188 THR A O 1
ATOM 1438 N N . PRO A 1 189 ? -23.230 -28.803 23.705 1.00 92.44 189 PRO A N 1
ATOM 1439 C CA . PRO A 1 189 ? -22.841 -27.573 23.024 1.00 92.44 189 PRO A CA 1
ATOM 1440 C C . PRO A 1 189 ? -23.789 -26.442 23.421 1.00 92.44 189 PRO A C 1
ATOM 1442 O O . PRO A 1 189 ? -25.000 -26.567 23.248 1.00 92.44 189 PRO A O 1
ATOM 1445 N N . ILE A 1 190 ? -23.241 -25.338 23.921 1.00 92.06 190 ILE A N 1
ATOM 1446 C CA . ILE A 1 190 ? -23.987 -24.131 24.288 1.00 92.06 190 ILE A CA 1
ATOM 1447 C C . ILE A 1 190 ? -23.600 -22.962 23.384 1.00 92.06 190 ILE A C 1
ATOM 1449 O O . ILE A 1 190 ? -22.430 -22.757 23.064 1.00 92.06 190 ILE A O 1
ATOM 1453 N N . VAL A 1 191 ? -24.591 -22.184 22.963 1.00 89.19 191 VAL A N 1
ATOM 1454 C CA . VAL A 1 191 ? -24.419 -21.142 21.947 1.00 89.19 191 VAL A CA 1
ATOM 1455 C C . VAL A 1 191 ? -24.010 -19.819 22.593 1.00 89.19 191 VAL A C 1
ATOM 1457 O O . VAL A 1 191 ? -24.780 -19.208 23.324 1.00 89.19 191 VAL A O 1
ATOM 1460 N N . VAL A 1 192 ? -22.811 -19.315 22.298 1.00 89.88 192 VAL A N 1
ATOM 1461 C CA . VAL A 1 192 ? -22.354 -18.008 22.806 1.00 89.88 192 VAL A CA 1
ATOM 1462 C C . VAL A 1 192 ? -21.919 -17.086 21.666 1.00 89.88 192 VAL A C 1
ATOM 1464 O O . VAL A 1 192 ? -21.684 -17.518 20.537 1.00 89.88 192 VAL A O 1
ATOM 1467 N N . HIS A 1 193 ? -21.896 -15.776 21.921 1.00 88.19 193 HIS A N 1
ATOM 1468 C CA . HIS A 1 193 ? -21.606 -14.785 20.885 1.00 88.19 193 HIS A CA 1
ATOM 1469 C C . HIS A 1 193 ? -20.101 -14.499 20.801 1.00 88.19 193 HIS A C 1
ATOM 1471 O O . HIS A 1 193 ? -19.578 -13.822 21.683 1.00 88.19 193 HIS A O 1
ATOM 1477 N N . HIS A 1 194 ? -19.432 -14.857 19.706 1.00 83.75 194 HIS A N 1
ATOM 1478 C CA . HIS A 1 194 ? -18.064 -14.429 19.371 1.00 83.75 194 HIS A CA 1
ATOM 1479 C C . HIS A 1 194 ? -18.064 -13.157 18.498 1.00 83.75 194 HIS A C 1
ATOM 1481 O O . HIS A 1 194 ? -17.575 -13.104 17.369 1.00 83.75 194 HIS A O 1
ATOM 1487 N N . GLY A 1 195 ? -18.695 -12.095 18.999 1.00 77.25 195 GLY A N 1
ATOM 1488 C CA . GLY A 1 195 ? -18.925 -10.853 18.263 1.00 77.25 195 GLY A CA 1
ATOM 1489 C C . GLY A 1 195 ? -20.192 -10.879 17.406 1.00 77.25 195 GLY A C 1
ATOM 1490 O O . GLY A 1 195 ? -21.201 -11.489 17.767 1.00 77.25 195 GLY A O 1
ATOM 1491 N N . ARG A 1 196 ? -20.192 -10.141 16.288 1.00 69.19 196 ARG A N 1
ATOM 1492 C CA . ARG A 1 196 ? -21.396 -9.887 15.475 1.00 69.19 196 ARG A CA 1
ATOM 1493 C C . ARG A 1 196 ? -21.206 -10.377 14.036 1.00 69.19 196 ARG A C 1
ATOM 1495 O O . ARG A 1 196 ? -20.327 -9.909 13.320 1.00 69.19 196 ARG A O 1
ATOM 1502 N N . LEU A 1 197 ? -22.059 -11.307 13.613 1.00 49.38 197 LEU A N 1
ATOM 1503 C CA . LEU A 1 197 ? -22.215 -11.755 12.233 1.00 49.38 197 LEU A CA 1
ATOM 1504 C C . LEU A 1 197 ? -23.096 -10.784 11.466 1.00 49.38 197 LEU A C 1
ATOM 1506 O O . LEU A 1 197 ? -24.128 -10.298 11.931 1.00 49.38 197 LEU A O 1
ATOM 1510 N N . PHE A 1 198 ? -22.706 -10.522 10.232 1.00 44.66 198 PHE A N 1
ATOM 1511 C CA . PHE A 1 198 ? -23.224 -9.359 9.556 1.00 44.66 198 PHE A CA 1
ATOM 1512 C C . PHE A 1 198 ? -23.415 -9.628 8.058 1.00 44.66 198 PHE A C 1
ATOM 1514 O O . PHE A 1 198 ? -22.498 -9.489 7.250 1.00 44.66 198 PHE A O 1
ATOM 1521 N N . MET A 1 199 ? -24.628 -10.071 7.723 1.00 37.31 199 MET A N 1
ATOM 1522 C CA . MET A 1 199 ? -25.057 -10.568 6.412 1.00 37.31 199 MET A CA 1
ATOM 1523 C C . MET A 1 199 ? -25.796 -9.508 5.575 1.00 37.31 199 MET A C 1
ATOM 1525 O O . MET A 1 199 ? -26.574 -8.714 6.092 1.00 37.31 199 MET A O 1
ATOM 1529 N N . THR A 1 200 ? -25.614 -9.528 4.261 1.00 32.44 200 THR A N 1
ATOM 1530 C CA . THR A 1 200 ? -26.502 -8.815 3.330 1.00 32.44 200 THR A CA 1
ATOM 1531 C C . THR A 1 200 ? -27.801 -9.605 3.134 1.00 32.44 200 THR A C 1
ATOM 1533 O O . THR A 1 200 ? -27.792 -10.832 3.231 1.00 32.44 200 THR A O 1
ATOM 1536 N N . THR A 1 201 ? -28.914 -8.911 2.896 1.00 30.16 201 THR A N 1
ATOM 1537 C CA . THR A 1 201 ? -30.259 -9.487 2.711 1.00 30.16 201 THR A CA 1
ATOM 1538 C C . THR A 1 201 ? -30.323 -10.530 1.591 1.00 30.16 201 THR A C 1
ATOM 1540 O O . THR A 1 201 ? -29.728 -10.344 0.531 1.00 30.16 201 THR A O 1
ATOM 1543 N N . GLU A 1 202 ? -31.084 -11.610 1.803 1.00 34.44 202 GLU A N 1
ATOM 1544 C CA . GLU A 1 202 ? -31.432 -12.557 0.736 1.00 34.44 202 GLU A CA 1
ATOM 1545 C C . GLU A 1 202 ? -32.400 -11.877 -0.238 1.00 34.44 202 GLU A C 1
ATOM 1547 O O . GLU A 1 202 ? -33.535 -11.577 0.128 1.00 34.44 202 GLU A O 1
ATOM 1552 N N . GLY A 1 203 ? -31.942 -11.588 -1.458 1.00 32.09 203 GLY A N 1
ATOM 1553 C CA . GLY A 1 203 ? -32.746 -10.797 -2.393 1.00 32.09 203 GLY A CA 1
ATOM 1554 C C . GLY A 1 203 ? -32.183 -10.573 -3.794 1.00 32.09 203 GLY A C 1
ATOM 1555 O O . GLY A 1 203 ? -32.806 -9.832 -4.538 1.00 32.09 203 GLY A O 1
ATOM 1556 N N . ASP A 1 204 ? -31.064 -11.196 -4.183 1.00 27.23 204 ASP A N 1
ATOM 1557 C CA . ASP A 1 204 ? -30.719 -11.346 -5.604 1.00 27.23 204 ASP A CA 1
ATOM 1558 C C . ASP A 1 204 ? -29.783 -12.551 -5.803 1.00 27.23 204 ASP A C 1
ATOM 1560 O O . ASP A 1 204 ? -28.662 -12.584 -5.288 1.00 27.23 204 ASP A O 1
ATOM 1564 N N . ARG A 1 205 ? -30.261 -13.583 -6.507 1.00 29.67 205 ARG A N 1
ATOM 1565 C CA . ARG A 1 205 ? -29.451 -14.730 -6.945 1.00 29.67 205 ARG A CA 1
ATOM 1566 C C . ARG A 1 205 ? -29.325 -14.695 -8.462 1.00 29.67 205 ARG A C 1
ATOM 1568 O O . ARG A 1 205 ? -29.898 -15.532 -9.153 1.00 29.67 205 ARG A O 1
ATOM 1575 N N . HIS A 1 206 ? -28.507 -13.781 -8.967 1.00 29.53 206 HIS A N 1
ATOM 1576 C CA . HIS A 1 206 ? -27.870 -13.993 -10.260 1.00 29.53 206 HIS A CA 1
ATOM 1577 C C . HIS A 1 206 ? -26.703 -14.970 -10.090 1.00 29.53 206 HIS A C 1
ATOM 1579 O O . HIS A 1 206 ? -25.665 -14.639 -9.521 1.00 29.53 206 HIS A O 1
ATOM 1585 N N . THR A 1 207 ? -26.898 -16.200 -10.563 1.00 27.83 207 THR A N 1
ATOM 1586 C CA . THR A 1 207 ? -25.850 -17.214 -10.718 1.00 27.83 207 THR A CA 1
ATOM 1587 C C . THR A 1 207 ? -24.912 -16.831 -11.867 1.00 27.83 207 THR A C 1
ATOM 1589 O O . THR A 1 207 ? -25.381 -16.756 -13.004 1.00 27.83 207 THR A O 1
ATOM 1592 N N . PRO A 1 208 ? -23.600 -16.640 -11.640 1.00 30.16 208 PRO A N 1
ATOM 1593 C CA . PRO A 1 208 ? -22.646 -16.487 -12.731 1.00 30.16 208 PRO A CA 1
ATOM 1594 C C . PRO A 1 208 ? -22.277 -17.872 -13.290 1.00 30.16 208 PRO A C 1
ATOM 1596 O O . PRO A 1 208 ? -21.473 -18.582 -12.696 1.00 30.16 208 PRO A O 1
ATOM 1599 N N . ASN A 1 209 ? -22.879 -18.218 -14.432 1.00 28.83 209 ASN A N 1
ATOM 1600 C CA . ASN A 1 209 ? -22.497 -19.274 -15.384 1.00 28.83 209 ASN A CA 1
ATOM 1601 C C . ASN A 1 209 ? -22.152 -20.661 -14.786 1.00 28.83 209 ASN A C 1
ATOM 1603 O O . ASN A 1 209 ? -20.996 -20.975 -14.516 1.00 28.83 209 ASN A O 1
ATOM 1607 N N . ASP A 1 210 ? -23.114 -21.576 -14.691 1.00 28.31 210 ASP A N 1
ATOM 1608 C CA . ASP A 1 210 ? -23.455 -22.464 -15.818 1.00 28.31 210 ASP A CA 1
ATOM 1609 C C . ASP A 1 210 ? -23.141 -21.917 -17.223 1.00 28.31 210 ASP A C 1
ATOM 1611 O O . ASP A 1 210 ? -23.984 -21.329 -17.899 1.00 28.31 210 ASP A O 1
ATOM 1615 N N . THR A 1 211 ? -21.917 -22.177 -17.697 1.00 28.89 211 THR A N 1
ATOM 1616 C CA . THR A 1 211 ? -21.647 -22.227 -19.145 1.00 28.89 211 THR A CA 1
ATOM 1617 C C . THR A 1 211 ? -21.751 -23.693 -19.574 1.00 28.89 211 THR A C 1
ATOM 1619 O O . THR A 1 211 ? -21.013 -24.514 -19.024 1.00 28.89 211 THR A O 1
ATOM 1622 N N . PRO A 1 212 ? -22.633 -24.071 -20.517 1.00 26.66 212 PRO A N 1
ATOM 1623 C CA . PRO A 1 212 ? -22.769 -25.465 -20.918 1.00 26.66 212 PRO A CA 1
ATOM 1624 C C . PRO A 1 212 ? -21.511 -25.957 -21.642 1.00 26.66 212 PRO A C 1
ATOM 1626 O O . PRO A 1 212 ? -21.047 -25.348 -22.607 1.00 26.66 212 PRO A O 1
ATOM 1629 N N . ILE A 1 213 ? -20.994 -27.105 -21.201 1.00 27.61 213 ILE A N 1
ATOM 1630 C CA . ILE A 1 213 ? -19.982 -27.872 -21.935 1.00 27.61 213 ILE A CA 1
ATOM 1631 C C . ILE A 1 213 ? -20.588 -28.259 -23.296 1.00 27.61 213 ILE A C 1
ATOM 1633 O O . ILE A 1 213 ? -21.659 -28.874 -23.309 1.00 27.61 213 ILE A O 1
ATOM 1637 N N . PRO A 1 214 ? -19.942 -27.956 -24.439 1.00 27.16 214 PRO A N 1
ATOM 1638 C CA . PRO A 1 214 ? -20.414 -28.426 -25.734 1.00 27.16 214 PRO A CA 1
ATOM 1639 C C . PRO A 1 214 ? -20.457 -29.955 -25.758 1.00 27.16 214 PRO A C 1
ATOM 1641 O O . PRO A 1 214 ? -19.462 -30.620 -25.465 1.00 27.16 214 PRO A O 1
ATOM 1644 N N . SER A 1 215 ? -21.607 -30.515 -26.123 1.00 26.19 215 SER A N 1
ATOM 1645 C CA . SER A 1 215 ? -21.869 -31.953 -26.192 1.00 26.19 215 SER A CA 1
ATOM 1646 C C . SER A 1 215 ? -21.137 -32.628 -27.363 1.00 26.19 215 SER A C 1
ATOM 1648 O O . SER A 1 215 ? -21.737 -33.087 -28.332 1.00 26.19 215 SER A O 1
ATOM 1650 N N . GLY A 1 216 ? -19.810 -32.723 -27.257 1.00 25.55 216 GLY A N 1
ATOM 1651 C CA . GLY A 1 216 ? -18.964 -33.537 -28.126 1.00 25.55 216 GLY A CA 1
ATOM 1652 C C . GLY A 1 216 ? -19.032 -35.013 -27.735 1.00 25.55 216 GLY A C 1
ATOM 1653 O O . GLY A 1 216 ? -18.306 -35.467 -26.853 1.00 25.55 216 GLY A O 1
ATOM 1654 N N . THR A 1 217 ? -19.899 -35.782 -28.390 1.00 29.39 217 THR A N 1
ATOM 1655 C CA . THR A 1 217 ? -20.017 -37.231 -28.176 1.00 29.39 217 THR A CA 1
ATOM 1656 C C . THR A 1 217 ? -18.787 -37.990 -28.684 1.00 29.39 217 THR A C 1
ATOM 1658 O O . THR A 1 217 ? -18.648 -38.198 -29.889 1.00 29.39 217 THR A O 1
ATOM 1661 N N . ALA A 1 218 ? -17.944 -38.486 -27.775 1.00 25.70 218 ALA A N 1
ATOM 1662 C CA . ALA A 1 218 ? -16.965 -39.537 -28.066 1.00 25.70 218 ALA A CA 1
ATOM 1663 C C . ALA A 1 218 ? -16.684 -40.389 -26.813 1.00 25.70 218 ALA A C 1
ATOM 1665 O O . ALA A 1 218 ? -15.869 -40.034 -25.964 1.00 25.70 218 ALA A O 1
ATOM 1666 N N . SER A 1 219 ? -17.369 -41.530 -26.686 1.00 26.38 219 SER A N 1
ATOM 1667 C CA . SER A 1 219 ? -17.053 -42.541 -25.664 1.00 26.38 219 SER A CA 1
ATOM 1668 C C . SER A 1 219 ? -15.729 -43.266 -25.978 1.00 26.38 219 SER A C 1
ATOM 1670 O O . SER A 1 219 ? -15.341 -43.356 -27.144 1.00 26.38 219 SER A O 1
ATOM 1672 N N . PRO A 1 220 ? -15.016 -43.793 -24.963 1.00 26.33 220 PRO A N 1
ATOM 1673 C CA . PRO A 1 220 ? -13.613 -44.175 -25.109 1.00 26.33 220 PRO A CA 1
ATOM 1674 C C . PRO A 1 220 ? -13.426 -45.550 -25.765 1.00 26.33 220 PRO A C 1
ATOM 1676 O O . PRO A 1 220 ? -13.927 -46.565 -25.277 1.00 26.33 220 PRO A O 1
ATOM 1679 N N . ALA A 1 221 ? -12.620 -45.602 -26.827 1.00 24.44 221 ALA A N 1
ATOM 1680 C CA . ALA A 1 221 ? -12.164 -46.849 -27.434 1.00 24.44 221 ALA A CA 1
ATOM 1681 C C . ALA A 1 221 ? -10.819 -47.296 -26.833 1.00 24.44 221 ALA A C 1
ATOM 1683 O O . ALA A 1 221 ? -9.836 -46.558 -26.829 1.00 24.44 221 ALA A O 1
ATOM 1684 N N . LYS A 1 222 ? -10.783 -48.536 -26.334 1.00 25.77 222 LYS A N 1
ATOM 1685 C CA . LYS A 1 222 ? -9.575 -49.214 -25.842 1.00 25.77 222 LYS A CA 1
ATOM 1686 C C . LYS A 1 222 ? -8.566 -49.426 -26.976 1.00 25.77 222 LYS A C 1
ATOM 1688 O O . LYS A 1 222 ? -8.962 -49.848 -28.058 1.00 25.77 222 LYS A O 1
ATOM 1693 N N . ALA A 1 223 ? -7.273 -49.328 -26.673 1.00 24.03 223 ALA A N 1
ATOM 1694 C CA . ALA A 1 223 ? -6.223 -49.976 -27.460 1.00 24.03 223 ALA A CA 1
ATOM 1695 C C . ALA A 1 223 ? -5.132 -50.542 -26.534 1.00 24.03 223 ALA A C 1
ATOM 1697 O O . ALA A 1 223 ? -4.348 -49.803 -25.944 1.00 24.03 223 ALA A O 1
ATOM 1698 N N . GLN A 1 224 ? -5.104 -51.869 -26.395 1.00 23.47 224 GLN A N 1
ATOM 1699 C CA . GLN A 1 224 ? -3.999 -52.612 -25.789 1.00 23.47 224 GLN A CA 1
ATOM 1700 C C . GLN A 1 224 ? -3.052 -53.121 -26.886 1.00 23.47 224 GLN A C 1
ATOM 1702 O O . GLN A 1 224 ? -3.512 -53.595 -27.915 1.00 23.47 224 GLN A O 1
ATOM 1707 N N . PHE A 1 225 ? -1.751 -53.087 -26.589 1.00 21.77 225 PHE A N 1
ATOM 1708 C CA . PHE A 1 225 ? -0.706 -54.043 -26.990 1.00 21.77 225 PHE A CA 1
ATOM 1709 C C . PHE A 1 225 ? -0.562 -54.558 -28.451 1.00 21.77 225 PHE A C 1
ATOM 1711 O O . PHE A 1 225 ? -1.318 -55.401 -28.921 1.00 21.77 225 PHE A O 1
ATOM 1718 N N . ASN A 1 226 ? 0.651 -54.293 -28.966 1.00 24.80 226 ASN A N 1
ATOM 1719 C CA . ASN A 1 226 ? 1.646 -55.255 -29.496 1.00 24.80 226 ASN A CA 1
ATOM 1720 C C . ASN A 1 226 ? 1.909 -55.454 -31.005 1.00 24.80 226 ASN A C 1
ATOM 1722 O O . ASN A 1 226 ? 1.021 -55.490 -31.848 1.00 24.80 226 ASN A O 1
ATOM 1726 N N . SER A 1 227 ? 3.194 -55.780 -31.246 1.00 25.36 227 SER A N 1
ATOM 1727 C CA . SER A 1 227 ? 3.867 -56.255 -32.476 1.00 25.36 227 SER A CA 1
ATOM 1728 C C . SER A 1 227 ? 4.059 -55.222 -33.609 1.00 25.36 227 SER A C 1
ATOM 1730 O O . SER A 1 227 ? 3.146 -54.476 -33.925 1.00 25.36 227 SER A O 1
ATOM 1732 N N . GLY A 1 228 ? 5.229 -55.104 -34.257 1.00 24.95 228 GLY A N 1
ATOM 1733 C CA . GLY A 1 228 ? 6.517 -55.794 -34.062 1.00 24.95 228 GLY A CA 1
ATOM 1734 C C . GLY A 1 228 ? 7.705 -55.032 -34.691 1.00 24.95 228 GLY A C 1
ATOM 1735 O O . GLY A 1 228 ? 7.519 -54.092 -35.455 1.00 24.95 228 GLY A O 1
ATOM 1736 N N . THR A 1 229 ? 8.927 -55.415 -34.311 1.00 24.98 229 THR A N 1
ATOM 1737 C CA . THR A 1 229 ? 10.237 -54.806 -34.667 1.00 24.98 229 THR A CA 1
ATOM 1738 C C . THR A 1 229 ? 10.801 -55.407 -35.989 1.00 24.98 229 THR A C 1
ATOM 1740 O O . THR A 1 229 ? 10.030 -56.103 -36.652 1.00 24.98 229 THR A O 1
ATOM 1743 N N . PRO A 1 230 ? 12.094 -55.273 -36.414 1.00 40.25 230 PRO A N 1
ATOM 1744 C CA . PRO A 1 230 ? 13.237 -54.451 -35.940 1.00 40.25 230 PRO A CA 1
ATOM 1745 C C . PRO A 1 230 ? 14.112 -53.772 -37.043 1.00 40.25 230 PRO A C 1
ATOM 1747 O O . PRO A 1 230 ? 14.080 -54.183 -38.199 1.00 40.25 230 PRO A O 1
ATOM 1750 N N . LYS A 1 231 ? 15.029 -52.852 -36.656 1.00 25.62 231 LYS A N 1
ATOM 1751 C CA . LYS A 1 231 ? 16.514 -53.007 -36.790 1.00 25.62 231 LYS A CA 1
ATOM 1752 C C . LYS A 1 231 ? 17.343 -51.733 -36.476 1.00 25.62 231 LYS A C 1
ATOM 1754 O O . LYS A 1 231 ? 17.221 -50.738 -37.171 1.00 25.62 231 LYS A O 1
ATOM 1759 N N . SER A 1 232 ? 18.228 -51.881 -35.470 1.00 26.20 232 SER A N 1
ATOM 1760 C CA . SER A 1 232 ? 19.647 -51.429 -35.341 1.00 26.20 232 SER A CA 1
ATOM 1761 C C . SER A 1 232 ? 20.052 -49.959 -35.603 1.00 26.20 232 SER A C 1
ATOM 1763 O O . SER A 1 232 ? 19.706 -49.415 -36.639 1.00 26.20 232 SER A O 1
ATOM 1765 N N . SER A 1 233 ? 20.913 -49.310 -34.798 1.00 25.77 233 SER A N 1
ATOM 1766 C CA . SER A 1 233 ? 21.698 -49.768 -33.624 1.00 25.77 233 SER A CA 1
ATOM 1767 C C . SER A 1 233 ? 22.225 -48.600 -32.762 1.00 25.77 233 SER A C 1
ATOM 1769 O O . SER A 1 233 ? 22.637 -47.578 -33.300 1.00 25.77 233 SER A O 1
ATOM 1771 N N . SER A 1 234 ? 22.265 -48.805 -31.439 1.00 22.48 234 SER A N 1
ATOM 1772 C CA . SER A 1 234 ? 22.894 -47.967 -30.384 1.00 22.48 234 SER A CA 1
ATOM 1773 C C . SER A 1 234 ? 24.438 -48.184 -30.320 1.00 22.48 234 SER A C 1
ATOM 1775 O O . SER A 1 234 ? 24.924 -48.847 -31.241 1.00 22.48 234 SER A O 1
ATOM 1777 N N . PRO A 1 235 ? 25.248 -47.732 -29.311 1.00 34.47 235 PRO A N 1
ATOM 1778 C CA . PRO A 1 235 ? 24.982 -47.206 -27.942 1.00 34.47 235 PRO A CA 1
ATOM 1779 C C . PRO A 1 235 ? 25.578 -45.791 -27.676 1.00 34.47 235 PRO A C 1
ATOM 1781 O O . PRO A 1 235 ? 26.169 -45.209 -28.573 1.00 34.47 235 PRO A O 1
ATOM 1784 N N . GLY A 1 236 ? 25.475 -45.148 -26.500 1.00 24.00 236 GLY A N 1
ATOM 1785 C CA . GLY A 1 236 ? 24.901 -45.481 -25.179 1.00 24.00 236 GLY A CA 1
ATOM 1786 C C . GLY A 1 236 ? 24.599 -44.180 -24.381 1.00 24.00 236 GLY A C 1
ATOM 1787 O O . GLY A 1 236 ? 24.965 -43.107 -24.836 1.00 24.00 236 GLY A O 1
ATOM 1788 N N . SER A 1 237 ? 23.793 -44.164 -23.305 1.00 24.06 237 SER A N 1
ATOM 1789 C CA . SER A 1 237 ? 24.064 -44.724 -21.957 1.00 24.06 237 SER A CA 1
ATOM 1790 C C . SER A 1 237 ? 25.109 -43.896 -21.177 1.00 24.06 237 SER A C 1
ATOM 1792 O O . SER A 1 237 ? 26.179 -43.674 -21.720 1.00 24.06 237 SER A O 1
ATOM 1794 N N . GLN A 1 238 ? 24.953 -43.476 -19.910 1.00 26.30 238 GLN A N 1
ATOM 1795 C CA . GLN A 1 238 ? 23.858 -43.475 -18.910 1.00 26.30 238 GLN A CA 1
ATOM 1796 C C . GLN A 1 238 ? 24.347 -42.674 -17.669 1.00 26.30 238 GLN A C 1
ATOM 1798 O O . GLN A 1 238 ? 25.547 -42.431 -17.582 1.00 26.30 238 GLN A O 1
ATOM 1803 N N . ARG A 1 239 ? 23.476 -42.496 -16.647 1.00 24.38 239 ARG A N 1
ATOM 1804 C CA . ARG A 1 239 ? 23.827 -42.362 -15.201 1.00 24.38 239 ARG A CA 1
ATOM 1805 C C . ARG A 1 239 ? 24.559 -41.072 -14.780 1.00 24.38 239 ARG A C 1
ATOM 1807 O O . ARG A 1 239 ? 25.177 -40.416 -15.600 1.00 24.38 239 ARG A O 1
ATOM 1814 N N . ASN A 1 240 ? 24.637 -40.698 -13.501 1.00 24.88 240 ASN A N 1
ATOM 1815 C CA . ASN A 1 240 ? 23.827 -40.818 -12.262 1.00 24.88 240 ASN A CA 1
ATOM 1816 C C . ASN A 1 240 ? 24.771 -40.368 -11.124 1.00 24.88 240 ASN A C 1
ATOM 1818 O O . ASN A 1 240 ? 25.969 -40.593 -11.248 1.00 24.88 240 ASN A O 1
ATOM 1822 N N . SER A 1 241 ? 24.210 -39.943 -9.983 1.00 21.31 241 SER A N 1
ATOM 1823 C CA . SER A 1 241 ? 24.855 -39.991 -8.649 1.00 21.31 241 SER A CA 1
ATOM 1824 C C . SER A 1 241 ? 26.020 -39.003 -8.410 1.00 21.31 241 SER A C 1
ATOM 1826 O O . SER A 1 241 ? 26.972 -38.942 -9.171 1.00 21.31 241 SER A O 1
ATOM 1828 N N . ILE A 1 242 ? 25.888 -38.065 -7.462 1.00 28.42 242 ILE A N 1
ATOM 1829 C CA . ILE A 1 242 ? 26.153 -38.209 -6.008 1.00 28.42 242 ILE A CA 1
ATOM 1830 C C . ILE A 1 242 ? 27.638 -38.459 -5.716 1.00 28.42 242 ILE A C 1
ATOM 1832 O O . ILE A 1 242 ? 28.115 -39.550 -5.996 1.00 28.42 242 ILE A O 1
ATOM 1836 N N . GLU A 1 243 ? 28.294 -37.515 -5.027 1.00 24.17 243 GLU A N 1
ATOM 1837 C CA . GLU A 1 243 ? 29.053 -37.819 -3.801 1.00 24.17 243 GLU A CA 1
ATOM 1838 C C . GLU A 1 243 ? 29.373 -36.567 -2.963 1.00 24.17 243 GLU A C 1
ATOM 1840 O O . GLU A 1 243 ? 29.289 -35.434 -3.438 1.00 24.17 243 GLU A O 1
ATOM 1845 N N . ILE A 1 244 ? 29.661 -36.797 -1.679 1.00 32.56 244 ILE A N 1
ATOM 1846 C CA . ILE A 1 244 ? 29.931 -35.799 -0.634 1.00 32.56 244 ILE A CA 1
ATOM 1847 C C . ILE A 1 244 ? 31.405 -35.927 -0.233 1.00 32.56 244 ILE A C 1
ATOM 1849 O O . ILE A 1 244 ? 31.860 -37.039 0.022 1.00 32.56 244 ILE A O 1
ATOM 1853 N N . SER A 1 245 ? 32.122 -34.815 -0.051 1.00 24.58 245 SER A N 1
ATOM 1854 C CA . SER A 1 245 ? 33.395 -34.813 0.687 1.00 24.58 245 SER A CA 1
ATOM 1855 C C . SER A 1 245 ? 33.575 -33.531 1.503 1.00 24.58 245 SER A C 1
ATOM 1857 O O . SER A 1 245 ? 33.422 -32.432 0.974 1.00 24.58 245 SER A O 1
ATOM 1859 N N . ALA A 1 246 ? 33.911 -33.686 2.783 1.00 30.08 246 ALA A N 1
ATOM 1860 C CA . ALA A 1 246 ? 34.250 -32.607 3.716 1.00 30.08 246 ALA A CA 1
ATOM 1861 C C . ALA A 1 246 ? 35.781 -32.498 3.922 1.00 30.08 246 ALA A C 1
ATOM 1863 O O . ALA A 1 246 ? 36.516 -33.293 3.343 1.00 30.08 246 ALA A O 1
ATOM 1864 N N . GLN A 1 247 ? 36.209 -31.600 4.832 1.00 27.92 247 GLN A N 1
ATOM 1865 C CA . GLN A 1 247 ? 37.597 -31.227 5.214 1.00 27.92 247 GLN A CA 1
ATOM 1866 C C . GLN A 1 247 ? 38.226 -30.137 4.310 1.00 27.92 247 GLN A C 1
ATOM 1868 O O . GLN A 1 247 ? 38.189 -30.260 3.093 1.00 27.92 247 GLN A O 1
ATOM 1873 N N . GLY A 1 248 ? 38.832 -29.054 4.821 1.00 25.89 248 GLY A N 1
ATOM 1874 C CA . GLY A 1 248 ? 38.887 -28.526 6.196 1.00 25.89 248 GLY A CA 1
ATOM 1875 C C . GLY A 1 248 ? 39.774 -27.261 6.301 1.00 25.89 248 GLY A C 1
ATOM 1876 O O . GLY A 1 248 ? 40.774 -27.191 5.599 1.00 25.89 248 GLY A O 1
ATOM 1877 N N . ASP A 1 249 ? 39.347 -26.289 7.122 1.00 22.97 249 ASP A N 1
ATOM 1878 C CA . ASP A 1 249 ? 40.048 -25.297 7.987 1.00 22.97 249 ASP A CA 1
ATOM 1879 C C . ASP A 1 249 ? 41.558 -24.943 7.814 1.00 22.97 249 ASP A C 1
ATOM 1881 O O . ASP A 1 249 ? 42.349 -25.772 7.370 1.00 22.97 249 ASP A O 1
ATOM 1885 N N . PRO A 1 250 ? 42.066 -23.826 8.403 1.00 39.44 250 PRO A N 1
ATOM 1886 C CA . PRO A 1 250 ? 41.452 -22.509 8.676 1.00 39.44 250 PRO A CA 1
ATOM 1887 C C . PRO A 1 250 ? 42.392 -21.300 8.382 1.00 39.44 250 PRO A C 1
ATOM 1889 O O . PRO A 1 250 ? 43.612 -21.437 8.378 1.00 39.44 250 PRO A O 1
ATOM 1892 N N . VAL A 1 251 ? 41.852 -20.071 8.314 1.00 25.08 251 VAL A N 1
ATOM 1893 C CA . VAL A 1 251 ? 42.562 -18.841 8.754 1.00 25.08 251 VAL A CA 1
ATOM 1894 C C . VAL A 1 251 ? 41.550 -17.897 9.413 1.00 25.08 251 VAL A C 1
ATOM 1896 O O . VAL A 1 251 ? 40.457 -17.699 8.886 1.00 25.08 251 VAL A O 1
ATOM 1899 N N . SER A 1 252 ? 41.903 -17.319 10.561 1.00 23.36 252 SER A N 1
ATOM 1900 C CA . SER A 1 252 ? 41.077 -16.384 11.335 1.00 23.36 252 SER A CA 1
ATOM 1901 C C . SER A 1 252 ? 41.862 -15.125 11.720 1.00 23.36 252 SER A C 1
ATOM 1903 O O . SER A 1 252 ? 43.088 -15.178 11.746 1.00 23.36 252 SER A O 1
ATOM 1905 N N . VAL A 1 253 ? 41.118 -14.060 12.078 1.00 24.89 253 VAL A N 1
ATOM 1906 C CA . VAL A 1 253 ? 41.550 -12.780 12.703 1.00 24.89 253 VAL A CA 1
ATOM 1907 C C . VAL A 1 253 ? 42.604 -11.955 11.922 1.00 24.89 253 VAL A C 1
ATOM 1909 O O . VAL A 1 253 ? 43.435 -12.483 11.203 1.00 24.89 253 VAL A O 1
ATOM 1912 N N . ASP A 1 254 ? 42.549 -10.621 11.887 1.00 24.42 254 ASP A N 1
ATOM 1913 C CA . ASP A 1 254 ? 42.280 -9.700 13.000 1.00 24.42 254 ASP A CA 1
ATOM 1914 C C . ASP A 1 254 ? 40.968 -8.901 12.985 1.00 24.42 254 ASP A C 1
ATOM 1916 O O . ASP A 1 254 ? 40.324 -8.665 11.964 1.00 24.42 254 ASP A O 1
ATOM 1920 N N . ALA A 1 255 ? 40.592 -8.487 14.196 1.00 26.06 255 ALA A N 1
ATOM 1921 C CA . ALA A 1 255 ? 39.424 -7.678 14.526 1.00 26.06 255 ALA A CA 1
ATOM 1922 C C . ALA A 1 255 ? 39.823 -6.239 14.934 1.00 26.06 255 ALA A C 1
ATOM 1924 O O . ALA A 1 255 ? 40.969 -5.830 14.765 1.00 26.06 255 ALA A O 1
ATOM 1925 N N . VAL A 1 256 ? 38.871 -5.571 15.615 1.00 25.75 256 VAL A N 1
ATOM 1926 C CA . VAL A 1 256 ? 38.982 -4.386 16.504 1.00 25.75 256 VAL A CA 1
ATOM 1927 C C . VAL A 1 256 ? 38.698 -3.055 15.782 1.00 25.75 256 VAL A C 1
ATOM 1929 O O . VAL A 1 256 ? 39.369 -2.730 14.815 1.00 25.75 256 VAL A O 1
ATOM 1932 N N . ASN A 1 257 ? 37.736 -2.198 16.162 1.00 25.22 257 ASN A N 1
ATOM 1933 C CA . ASN A 1 257 ? 36.711 -2.135 17.233 1.00 25.22 257 ASN A CA 1
ATOM 1934 C C . ASN A 1 257 ? 35.446 -1.479 16.609 1.00 25.22 257 ASN A C 1
ATOM 1936 O O . ASN A 1 257 ? 35.589 -0.710 15.666 1.00 25.22 257 ASN A O 1
ATOM 1940 N N . MET A 1 258 ? 34.180 -1.708 16.982 1.00 27.59 258 MET A N 1
ATOM 1941 C CA . MET A 1 258 ? 33.520 -1.800 18.299 1.00 27.59 258 MET A CA 1
ATOM 1942 C C . MET A 1 258 ? 33.615 -0.550 19.195 1.00 27.59 258 MET A C 1
ATOM 1944 O O . MET A 1 258 ? 34.351 -0.513 20.175 1.00 27.59 258 MET A O 1
ATOM 1948 N N . ALA A 1 259 ? 32.755 0.426 18.897 1.00 22.94 259 ALA A N 1
ATOM 1949 C CA . ALA A 1 259 ? 31.972 1.193 19.872 1.00 22.94 259 ALA A CA 1
ATOM 1950 C C . ALA A 1 259 ? 30.612 1.480 19.191 1.00 22.94 259 ALA A C 1
ATOM 1952 O O . ALA A 1 259 ? 30.594 1.957 18.062 1.00 22.94 259 ALA A O 1
ATOM 1953 N N . ALA A 1 260 ? 29.480 0.963 19.682 1.00 25.91 260 ALA A N 1
ATOM 1954 C CA . ALA A 1 260 ? 28.715 1.498 20.818 1.00 25.91 260 ALA A CA 1
ATOM 1955 C C . ALA A 1 260 ? 28.178 2.921 20.514 1.00 25.91 260 ALA A C 1
ATOM 1957 O O . ALA A 1 260 ? 28.951 3.791 20.139 1.00 25.91 260 ALA A O 1
ATOM 1958 N N . LEU A 1 261 ? 26.891 3.245 20.679 1.00 24.45 261 LEU A N 1
ATOM 1959 C CA . LEU A 1 261 ? 25.824 2.594 21.457 1.00 24.45 261 LEU A CA 1
ATOM 1960 C C . LEU A 1 261 ? 24.441 3.158 21.029 1.00 24.45 261 LEU A C 1
ATOM 1962 O O . LEU A 1 261 ? 24.392 4.145 20.304 1.00 24.45 261 LEU A O 1
ATOM 1966 N N . GLN A 1 262 ? 23.361 2.594 21.594 1.00 26.11 262 GLN A N 1
ATOM 1967 C CA . GLN A 1 262 ? 21.935 2.998 21.529 1.00 26.11 262 GLN A CA 1
ATOM 1968 C C . GLN A 1 262 ? 21.124 2.401 20.353 1.00 26.11 262 GLN A C 1
ATOM 1970 O O . GLN A 1 262 ? 21.361 2.736 19.200 1.00 26.11 262 GLN A O 1
ATOM 1975 N N . LEU A 1 263 ? 20.194 1.453 20.571 1.00 23.81 263 LEU A N 1
ATOM 1976 C CA . LEU A 1 263 ? 19.099 1.417 21.574 1.00 23.81 263 LEU A CA 1
ATOM 1977 C C . LEU A 1 263 ? 18.157 2.661 21.445 1.00 23.81 263 LEU A C 1
ATOM 1979 O O . LEU A 1 263 ? 18.163 3.471 22.363 1.00 23.81 263 LEU A O 1
ATOM 1983 N N . SER A 1 264 ? 17.596 3.077 20.287 1.00 27.06 264 SER A N 1
ATOM 1984 C CA . SER A 1 264 ? 16.285 2.679 19.660 1.00 27.06 264 SER A CA 1
ATOM 1985 C C . SER A 1 264 ? 15.022 2.781 20.577 1.00 27.06 264 SER A C 1
ATOM 1987 O O . SER A 1 264 ? 15.195 2.892 21.789 1.00 27.06 264 SER A O 1
ATOM 1989 N N . PRO A 1 265 ? 13.782 3.043 20.058 1.00 30.08 265 PRO A N 1
ATOM 1990 C CA . PRO A 1 265 ? 12.618 2.104 20.183 1.00 30.08 265 PRO A CA 1
ATOM 1991 C C . PRO A 1 265 ? 11.465 2.263 19.142 1.00 30.08 265 PRO A C 1
ATOM 1993 O O . PRO A 1 265 ? 11.413 3.252 18.419 1.00 30.08 265 PRO A O 1
ATOM 1996 N N . THR A 1 266 ? 10.419 1.417 19.022 1.00 23.80 266 THR A N 1
ATOM 1997 C CA . THR A 1 266 ? 10.238 -0.050 19.177 1.00 23.80 266 THR A CA 1
ATOM 1998 C C . THR A 1 266 ? 8.984 -0.514 18.402 1.00 23.80 266 THR A C 1
ATOM 2000 O O . THR A 1 266 ? 7.962 0.161 18.434 1.00 23.80 266 THR A O 1
ATOM 2003 N N . HIS A 1 267 ? 9.018 -1.740 17.883 1.00 25.52 267 HIS A N 1
ATOM 2004 C CA . HIS A 1 267 ? 7.929 -2.719 17.830 1.00 25.52 267 HIS A CA 1
ATOM 2005 C C . HIS A 1 267 ? 6.662 -2.370 17.023 1.00 25.52 267 HIS A C 1
ATOM 2007 O O . HIS A 1 267 ? 5.740 -1.694 17.475 1.00 25.52 267 HIS A O 1
ATOM 2013 N N . LYS A 1 268 ? 6.542 -3.061 15.880 1.00 38.81 268 LYS A N 1
ATOM 2014 C CA . LYS A 1 268 ? 5.280 -3.563 15.289 1.00 38.81 268 LYS A CA 1
ATOM 2015 C C . LYS A 1 268 ? 4.318 -4.047 16.443 1.00 38.81 268 LYS A C 1
ATOM 2017 O O . LYS A 1 268 ? 4.850 -4.520 17.451 1.00 38.81 268 LYS A O 1
ATOM 2022 N N . PRO A 1 269 ? 2.957 -4.066 16.340 1.00 24.61 269 PRO A N 1
ATOM 2023 C CA . PRO A 1 269 ? 2.250 -5.235 15.769 1.00 24.61 269 PRO A CA 1
ATOM 2024 C C . PRO A 1 269 ? 1.092 -5.045 14.794 1.00 24.61 269 PRO A C 1
ATOM 2026 O O . PRO A 1 269 ? 0.055 -4.455 15.079 1.00 24.61 269 PRO A O 1
ATOM 2029 N N . ILE A 1 270 ? 1.222 -5.838 13.736 1.00 34.12 270 ILE A N 1
ATOM 2030 C CA . ILE A 1 270 ? 0.171 -6.587 13.048 1.00 34.12 270 ILE A CA 1
ATOM 2031 C C . ILE A 1 270 ? 0.455 -8.057 13.479 1.00 34.12 270 ILE A C 1
ATOM 2033 O O . ILE A 1 270 ? 1.618 -8.429 13.629 1.00 34.12 270 ILE A O 1
ATOM 2037 N N . THR A 1 271 ? -0.496 -8.949 13.783 1.00 34.28 271 THR A N 1
ATOM 2038 C CA . THR A 1 271 ? -1.443 -9.522 12.809 1.00 34.28 271 THR A CA 1
ATOM 2039 C C . THR A 1 271 ? -2.578 -10.323 13.472 1.00 34.28 271 THR A C 1
ATOM 2041 O O . THR A 1 271 ? -2.362 -10.965 14.497 1.00 34.28 271 THR A O 1
ATOM 2044 N N . ARG A 1 272 ? -3.716 -10.391 12.759 1.00 23.12 272 ARG A N 1
ATOM 2045 C CA . ARG A 1 272 ? -4.982 -11.111 13.031 1.00 23.12 272 ARG A CA 1
ATOM 2046 C C . ARG A 1 272 ? -5.825 -10.491 14.153 1.00 23.12 272 ARG A C 1
ATOM 2048 O O . ARG A 1 272 ? -5.470 -10.588 15.315 1.00 23.12 272 ARG A O 1
ATOM 2055 N N . LEU A 1 273 ? -6.943 -9.811 13.892 1.00 36.81 273 LEU A N 1
ATOM 2056 C CA . LEU A 1 273 ? -7.661 -9.508 12.640 1.00 36.81 273 LEU A CA 1
ATOM 2057 C C . LEU A 1 273 ? -8.142 -10.709 11.797 1.00 36.81 273 LEU A C 1
ATOM 2059 O O . LEU A 1 273 ? -7.523 -11.067 10.802 1.00 36.81 273 LEU A O 1
ATOM 2063 N N . THR A 1 274 ? -9.318 -11.220 12.148 1.00 30.75 274 THR A N 1
ATOM 2064 C CA . THR A 1 274 ? -10.441 -11.490 11.227 1.00 30.75 274 THR A CA 1
ATOM 2065 C C . THR A 1 274 ? -11.711 -11.429 12.085 1.00 30.75 274 THR A C 1
ATOM 2067 O O . THR A 1 274 ? -11.737 -12.070 13.122 1.00 30.75 274 THR A O 1
ATOM 2070 N N . LEU A 1 275 ? -12.764 -10.658 11.799 1.00 34.28 275 LEU A N 1
ATOM 2071 C CA . LEU A 1 275 ? -13.044 -9.713 10.709 1.00 34.28 275 LEU A CA 1
ATOM 2072 C C . LEU A 1 275 ? -13.696 -8.441 11.295 1.00 34.28 275 LEU A C 1
ATOM 2074 O O . LEU A 1 275 ? -14.446 -8.546 12.264 1.00 34.28 275 LEU A O 1
ATOM 2078 N N . PRO A 1 276 ? -13.558 -7.250 10.685 1.00 32.34 276 PRO A N 1
ATOM 2079 C CA . PRO A 1 276 ? -14.495 -6.168 10.919 1.00 32.34 276 PRO A CA 1
ATOM 2080 C C . PRO A 1 276 ? -15.769 -6.439 10.113 1.00 32.34 276 PRO A C 1
ATOM 2082 O O . PRO A 1 276 ? -15.819 -6.289 8.896 1.00 32.34 276 PRO A O 1
ATOM 2085 N N . ASN A 1 277 ? -16.831 -6.822 10.806 1.00 27.33 277 ASN A N 1
ATOM 2086 C CA . ASN A 1 277 ? -17.871 -5.845 11.112 1.00 27.33 277 ASN A CA 1
ATOM 2087 C C . ASN A 1 277 ? -18.069 -4.739 10.042 1.00 27.33 277 ASN A C 1
ATOM 2089 O O . ASN A 1 277 ? -17.400 -3.713 10.113 1.00 27.33 277 ASN A O 1
ATOM 2093 N N . GLN A 1 278 ? -18.936 -4.876 9.022 1.00 33.34 278 GLN A N 1
ATOM 2094 C CA . GLN A 1 278 ? -20.215 -5.620 9.002 1.00 33.34 278 GLN A CA 1
ATOM 2095 C C . GLN A 1 278 ? -21.304 -4.822 9.806 1.00 33.34 278 GLN A C 1
ATOM 2097 O O . GLN A 1 278 ? -20.929 -4.100 10.724 1.00 33.34 278 GLN A O 1
ATOM 2102 N N . ALA A 1 279 ? -22.604 -4.912 9.473 1.00 27.84 279 ALA A N 1
ATOM 2103 C CA . ALA A 1 279 ? -23.813 -4.332 10.112 1.00 27.84 279 ALA A CA 1
ATOM 2104 C C . ALA A 1 279 ? -25.045 -4.583 9.183 1.00 27.84 279 ALA A C 1
ATOM 2106 O O . ALA A 1 279 ? -25.320 -3.781 8.296 1.00 27.84 279 ALA A O 1
ATOM 2107 N N . PRO A 1 280 ? -25.713 -5.742 9.277 1.00 31.02 280 PRO A N 1
ATOM 2108 C CA . PRO A 1 280 ? -26.649 -6.268 8.299 1.00 31.02 280 PRO A CA 1
ATOM 2109 C C . PRO A 1 280 ? -27.860 -5.356 8.133 1.00 31.02 280 PRO A C 1
ATOM 2111 O O . PRO A 1 280 ? -28.211 -4.602 9.031 1.00 31.02 280 PRO A O 1
ATOM 2114 N N . THR A 1 281 ? -28.544 -5.500 7.001 1.00 34.28 281 THR A N 1
ATOM 2115 C CA . THR A 1 281 ? -29.914 -4.995 6.812 1.00 34.28 281 THR A CA 1
ATOM 2116 C C . THR A 1 281 ? -30.960 -5.842 7.558 1.00 34.28 281 THR A C 1
ATOM 2118 O O . THR A 1 281 ? -32.118 -5.457 7.662 1.00 34.28 281 THR A O 1
ATOM 2121 N N . ALA A 1 282 ? -30.553 -6.979 8.132 1.00 38.56 282 ALA A N 1
ATOM 2122 C CA . ALA A 1 282 ? -31.233 -7.635 9.251 1.00 38.56 282 ALA A CA 1
ATOM 2123 C C . ALA A 1 282 ? -30.717 -7.080 10.596 1.00 38.56 282 ALA A C 1
ATOM 2125 O O . ALA A 1 282 ? -29.684 -6.424 10.634 1.00 38.56 282 ALA A O 1
ATOM 2126 N N . LYS A 1 283 ? -31.346 -7.406 11.736 1.00 33.69 283 LYS A N 1
ATOM 2127 C CA . LYS A 1 283 ? -30.702 -7.178 13.050 1.00 33.69 283 LYS A CA 1
ATOM 2128 C C . LYS A 1 283 ? -29.305 -7.827 13.062 1.00 33.69 283 LYS A C 1
ATOM 2130 O O . LYS A 1 283 ? -29.188 -8.928 12.516 1.00 33.69 283 LYS A O 1
ATOM 2135 N N . PRO A 1 284 ? -28.275 -7.213 13.687 1.00 44.81 284 PRO A N 1
ATOM 2136 C CA . PRO A 1 284 ? -26.983 -7.844 13.943 1.00 44.81 284 PRO A CA 1
ATOM 2137 C C . PRO A 1 284 ? -27.158 -9.270 14.455 1.00 44.81 284 PRO A C 1
ATOM 2139 O O . PRO A 1 284 ? -27.499 -9.467 15.621 1.00 44.81 284 PRO A O 1
ATOM 2142 N N . LYS A 1 285 ? -26.963 -10.267 13.586 1.00 56.47 285 LYS A N 1
ATOM 2143 C CA . LYS A 1 285 ? -26.981 -11.649 14.046 1.00 56.47 285 LYS A CA 1
ATOM 2144 C C . LYS A 1 285 ? -25.699 -11.834 14.853 1.00 56.47 285 LYS A C 1
ATOM 2146 O O . LYS A 1 285 ? -24.647 -11.365 14.430 1.00 56.47 285 LYS A O 1
ATOM 2151 N N . PRO A 1 286 ? -25.736 -12.427 16.042 1.00 69.44 286 PRO A N 1
ATOM 2152 C CA . PRO A 1 286 ? -24.499 -12.745 16.735 1.00 69.44 286 PRO A CA 1
ATOM 2153 C C . PRO A 1 286 ? -23.648 -13.693 15.885 1.00 69.44 286 PRO A C 1
ATOM 2155 O O . PRO A 1 286 ? -24.189 -14.546 15.181 1.00 69.44 286 PRO A O 1
ATOM 2158 N N . TYR A 1 287 ? -22.323 -13.536 15.918 1.00 77.81 287 TYR A N 1
ATOM 2159 C CA . TYR A 1 287 ? -21.461 -14.608 15.426 1.00 77.81 287 TYR A CA 1
ATOM 2160 C C . TYR A 1 287 ? -21.528 -15.705 16.480 1.00 77.81 287 TYR A C 1
ATOM 2162 O O . TYR A 1 287 ? -21.173 -15.456 17.628 1.00 77.81 287 TYR A O 1
ATOM 2170 N N . LEU A 1 288 ? -22.022 -16.883 16.115 1.00 83.06 288 LEU A N 1
ATOM 2171 C CA . LEU A 1 288 ? -22.198 -17.979 17.058 1.00 83.06 288 LEU A CA 1
ATOM 2172 C C . LEU A 1 288 ? -20.938 -18.843 17.105 1.00 83.06 288 LEU A C 1
ATOM 2174 O O . LEU A 1 288 ? -20.468 -19.312 16.068 1.00 83.06 288 LEU A O 1
ATOM 2178 N N . CYS A 1 289 ? -20.413 -19.059 18.306 1.00 87.62 289 CYS A N 1
ATOM 2179 C CA . CYS A 1 289 ? -19.469 -20.131 18.607 1.00 87.62 289 CYS A CA 1
ATOM 2180 C C . CYS A 1 289 ? -20.085 -21.068 19.651 1.00 87.62 289 CYS A C 1
ATOM 2182 O O . CYS A 1 289 ? -21.065 -20.722 20.322 1.00 87.62 289 CYS A O 1
ATOM 2184 N N . PHE A 1 290 ? -19.529 -22.271 19.768 1.00 92.31 290 PHE A N 1
ATOM 2185 C CA . PHE A 1 290 ? -19.934 -23.213 20.803 1.00 92.31 290 PHE A CA 1
ATOM 2186 C C . PHE A 1 290 ? -19.001 -23.102 22.007 1.00 92.31 290 PHE A C 1
ATOM 2188 O O . PHE A 1 290 ? -17.809 -23.394 21.910 1.00 92.31 290 PHE A O 1
ATOM 2195 N N . GLY A 1 291 ? -19.570 -22.727 23.151 1.00 92.38 291 GLY A N 1
ATOM 2196 C CA . GLY A 1 291 ? -19.071 -23.202 24.434 1.00 92.38 291 GLY A CA 1
ATOM 2197 C C . GLY A 1 291 ? -19.544 -24.638 24.672 1.00 92.38 291 GLY A C 1
ATOM 2198 O O . GLY A 1 291 ? -20.399 -25.155 23.950 1.00 92.38 291 GLY A O 1
ATOM 2199 N N . PHE A 1 292 ? -19.020 -25.290 25.705 1.00 93.56 292 PHE A N 1
ATOM 2200 C CA . PHE A 1 292 ? -19.362 -26.677 26.020 1.00 93.56 292 PHE A CA 1
ATOM 2201 C C . PHE A 1 292 ? -19.520 -26.889 27.524 1.00 93.56 292 PHE A C 1
ATOM 2203 O O . PHE A 1 292 ? -18.678 -26.463 28.317 1.00 93.56 292 PHE A O 1
ATOM 2210 N N . ILE A 1 293 ? -20.590 -27.584 27.908 1.00 91.50 293 ILE A N 1
ATOM 2211 C CA . ILE A 1 293 ? -20.771 -28.131 29.254 1.00 91.50 293 ILE A CA 1
ATOM 2212 C C . ILE A 1 293 ? -20.318 -29.594 29.214 1.00 91.50 293 ILE A C 1
ATOM 2214 O O . ILE A 1 293 ? -20.856 -30.390 28.447 1.00 91.50 293 ILE A O 1
ATOM 2218 N N . PHE A 1 294 ? -19.320 -29.938 30.026 1.00 89.38 294 PHE A N 1
ATOM 2219 C CA . PHE A 1 294 ? -18.776 -31.289 30.173 1.00 89.38 294 PHE A CA 1
ATOM 2220 C C . PHE A 1 294 ? -19.304 -31.894 31.481 1.00 89.38 294 PHE A C 1
ATOM 2222 O O . PHE A 1 294 ? -18.661 -31.777 32.530 1.00 89.38 294 PHE A O 1
ATOM 2229 N N . GLY A 1 295 ? -20.497 -32.496 31.426 1.00 83.56 295 GLY A N 1
ATOM 2230 C CA . GLY A 1 295 ? -21.196 -33.030 32.600 1.00 83.56 295 GLY A CA 1
ATOM 2231 C C . GLY A 1 295 ? -21.391 -32.003 33.729 1.00 83.56 295 GLY A C 1
ATOM 2232 O O . GLY A 1 295 ? -21.638 -30.824 33.488 1.00 83.56 295 GLY A O 1
ATOM 2233 N N . ASP A 1 296 ? -21.239 -32.445 34.980 1.00 77.31 296 ASP A N 1
ATOM 2234 C CA . ASP A 1 296 ? -21.248 -31.592 36.183 1.00 77.31 296 ASP A CA 1
ATOM 2235 C C . ASP A 1 296 ? -19.894 -30.894 36.446 1.00 77.31 296 ASP A C 1
ATOM 2237 O O . ASP A 1 296 ? -19.766 -30.052 37.343 1.00 77.31 296 ASP A O 1
ATOM 2241 N N . PHE A 1 297 ? -18.857 -31.257 35.685 1.00 81.75 297 PHE A N 1
ATOM 2242 C CA . PHE A 1 297 ? -17.477 -30.887 35.968 1.00 81.75 297 PHE A CA 1
ATOM 2243 C C . PHE A 1 297 ? -17.140 -29.465 35.513 1.00 81.75 297 PHE A C 1
ATOM 2245 O O . PHE A 1 297 ? -16.740 -28.637 36.340 1.00 81.75 297 PHE A O 1
ATOM 2252 N N . MET A 1 298 ? -17.269 -29.182 34.214 1.00 89.25 298 MET A N 1
ATOM 2253 C CA . MET A 1 298 ? -16.697 -27.980 33.606 1.00 89.25 298 MET A CA 1
ATOM 2254 C C . MET A 1 298 ? -17.633 -27.310 32.605 1.00 89.25 298 MET A C 1
ATOM 2256 O O . MET A 1 298 ? -18.162 -27.961 31.708 1.00 89.25 298 MET A O 1
ATOM 2260 N N . VAL A 1 299 ? -17.733 -25.985 32.700 1.00 93.00 299 VAL A N 1
ATOM 2261 C CA . VAL A 1 299 ? -18.247 -25.124 31.629 1.00 93.00 299 VAL A CA 1
ATOM 2262 C C . VAL A 1 299 ? -17.051 -24.466 30.943 1.00 93.00 299 VAL A C 1
ATOM 2264 O O . VAL A 1 299 ? -16.259 -23.787 31.598 1.00 93.00 299 VAL A O 1
ATOM 2267 N N . TYR A 1 300 ? -16.899 -24.677 29.637 1.00 94.88 300 TYR A N 1
ATOM 2268 C CA . TYR A 1 300 ? -15.840 -24.088 28.819 1.00 94.88 300 TYR A CA 1
ATOM 2269 C C . TYR A 1 300 ? -16.434 -23.076 27.841 1.00 94.88 300 TYR A C 1
ATOM 2271 O O . TYR A 1 300 ? -17.247 -23.443 26.993 1.00 94.88 300 TYR A O 1
ATOM 2279 N N . MET A 1 301 ? -16.029 -21.812 27.947 1.00 94.12 301 MET A N 1
ATOM 2280 C CA . MET A 1 301 ? -16.444 -20.746 27.037 1.00 94.12 301 MET A CA 1
ATOM 2281 C C . MET A 1 301 ? -15.256 -19.813 26.747 1.00 94.12 301 MET A C 1
ATOM 2283 O O . MET A 1 301 ? -15.028 -18.837 27.466 1.00 94.12 301 MET A O 1
ATOM 2287 N N . SER A 1 302 ? -14.483 -20.119 25.703 1.00 90.62 302 SER A N 1
ATOM 2288 C CA . SER A 1 302 ? -13.515 -19.182 25.120 1.00 90.62 302 SER A CA 1
ATOM 2289 C C . SER A 1 302 ? -14.204 -18.228 24.138 1.00 90.62 302 SER A C 1
ATOM 2291 O O . SER A 1 302 ? -15.344 -18.458 23.731 1.00 90.62 302 SER A O 1
ATOM 2293 N N . ASP A 1 303 ? -13.518 -17.145 23.759 1.00 89.94 303 ASP A N 1
ATOM 2294 C CA . ASP A 1 303 ? -13.902 -16.306 22.617 1.00 89.94 303 ASP A CA 1
ATOM 2295 C C . ASP A 1 303 ? -15.287 -15.626 22.758 1.00 89.94 303 ASP A C 1
ATOM 2297 O O . ASP A 1 303 ? -15.983 -15.356 21.779 1.00 89.94 303 ASP A O 1
ATOM 2301 N N . VAL A 1 304 ? -15.697 -15.316 23.993 1.00 90.50 304 VAL A N 1
ATOM 2302 C CA . VAL A 1 304 ? -17.049 -14.839 24.338 1.00 90.50 304 VAL A CA 1
ATOM 2303 C C . VAL A 1 304 ? -17.140 -13.317 24.416 1.00 90.50 304 VAL A C 1
ATOM 2305 O O . VAL A 1 304 ? -16.492 -12.691 25.238 1.00 90.50 304 VAL A O 1
ATOM 2308 N N . SER A 1 305 ? -18.050 -12.709 23.658 1.00 89.69 305 SER A N 1
ATOM 2309 C CA . SER A 1 305 ? -18.466 -11.299 23.805 1.00 89.69 305 SER A CA 1
ATOM 2310 C C . SER A 1 305 ? -19.773 -11.104 24.580 1.00 89.69 305 SER A C 1
ATOM 2312 O O . SER A 1 305 ? -20.006 -10.029 25.131 1.00 89.69 305 SER A O 1
ATOM 2314 N N . HIS A 1 306 ? -20.657 -12.107 24.580 1.00 89.88 306 HIS A N 1
ATOM 2315 C CA . HIS A 1 306 ? -21.963 -12.076 25.239 1.00 89.88 306 HIS A CA 1
ATOM 2316 C C . HIS A 1 306 ? -22.529 -13.499 25.371 1.00 89.88 306 HIS A C 1
ATOM 2318 O O . HIS A 1 306 ? -22.331 -14.328 24.482 1.00 89.88 306 HIS A O 1
ATOM 2324 N N . ILE A 1 307 ? -23.265 -13.759 26.456 1.00 89.38 307 ILE A N 1
ATOM 2325 C CA . ILE A 1 307 ? -23.939 -15.039 26.719 1.00 89.38 307 ILE A CA 1
ATOM 2326 C C . ILE A 1 307 ? -25.462 -14.805 26.651 1.00 89.38 307 ILE A C 1
ATOM 2328 O O . ILE A 1 307 ? -25.968 -14.028 27.469 1.00 89.38 307 ILE A O 1
ATOM 2332 N N . PRO A 1 308 ? -26.181 -15.435 25.700 1.00 87.94 308 PRO A N 1
ATOM 2333 C CA . PRO A 1 308 ? -27.639 -15.333 25.548 1.00 87.94 308 PRO A CA 1
ATOM 2334 C C . PRO A 1 308 ? -28.443 -15.800 26.767 1.00 87.94 308 PRO A C 1
ATOM 2336 O O . PRO A 1 308 ? -27.971 -16.611 27.562 1.00 87.94 308 PRO A O 1
ATOM 2339 N N . ASN A 1 309 ? -29.689 -15.334 26.904 1.00 84.44 309 ASN A N 1
ATOM 2340 C CA . ASN A 1 309 ? -30.558 -15.699 28.034 1.00 84.44 309 ASN A CA 1
ATOM 2341 C C . ASN A 1 309 ? -30.978 -17.179 28.023 1.00 84.44 309 ASN A C 1
ATOM 2343 O O . ASN A 1 309 ? -30.953 -17.818 29.066 1.00 84.44 309 ASN A O 1
ATOM 2347 N N . ASP A 1 310 ? -31.276 -17.740 26.856 1.00 84.06 310 ASP A N 1
ATOM 2348 C CA . ASP A 1 310 ? -31.534 -19.169 26.631 1.00 84.06 310 ASP A CA 1
ATOM 2349 C C . ASP A 1 310 ? -30.302 -20.036 26.947 1.00 84.06 310 ASP A C 1
ATOM 2351 O O . ASP A 1 310 ? -30.405 -21.127 27.513 1.00 84.06 310 ASP A O 1
ATOM 2355 N N . THR A 1 311 ? -29.104 -19.512 26.684 1.00 87.31 311 THR A N 1
ATOM 2356 C CA . THR A 1 311 ? -27.857 -20.163 27.104 1.00 87.31 311 THR A CA 1
ATOM 2357 C C . THR A 1 311 ? -27.637 -20.056 28.611 1.00 87.31 311 THR A C 1
ATOM 2359 O O . THR A 1 311 ? -27.219 -21.032 29.231 1.00 87.31 311 THR A O 1
ATOM 2362 N N . TRP A 1 312 ? -27.997 -18.936 29.247 1.00 89.25 312 TRP A N 1
ATOM 2363 C CA . TRP A 1 312 ? -28.027 -18.844 30.709 1.00 89.25 312 TRP A CA 1
ATOM 2364 C C . TRP A 1 312 ? -29.006 -19.839 31.338 1.00 89.25 312 TRP A C 1
ATOM 2366 O O . TRP A 1 312 ? -28.639 -20.500 32.306 1.00 89.25 312 TRP A O 1
ATOM 2376 N N . GLU A 1 313 ? -30.206 -19.993 30.778 1.00 85.12 313 GLU A N 1
ATOM 2377 C CA . GLU A 1 313 ? -31.180 -21.005 31.204 1.00 85.12 313 GLU A CA 1
ATOM 2378 C C . GLU A 1 313 ? -30.623 -22.424 31.027 1.00 85.12 313 GLU A C 1
ATOM 2380 O O . GLU A 1 313 ? -30.786 -23.262 31.913 1.00 85.12 313 GLU A O 1
ATOM 2385 N N . THR A 1 314 ? -29.887 -22.691 29.945 1.00 84.31 314 THR A N 1
ATOM 2386 C CA . THR A 1 314 ? -29.227 -23.985 29.695 1.00 84.31 314 THR A CA 1
ATOM 2387 C C . THR A 1 314 ? -28.102 -24.258 30.703 1.00 84.31 314 THR A C 1
ATOM 2389 O O . THR A 1 314 ? -28.050 -25.341 31.285 1.00 84.31 314 THR A O 1
ATOM 2392 N N . ILE A 1 315 ? -27.243 -23.274 30.992 1.00 85.38 315 ILE A N 1
ATOM 2393 C CA . ILE A 1 315 ? -26.183 -23.375 32.012 1.00 85.38 315 ILE A CA 1
ATOM 2394 C C . ILE A 1 315 ? -26.786 -23.568 33.413 1.00 85.38 315 ILE A C 1
ATOM 2396 O O . ILE A 1 315 ? -26.250 -24.338 34.209 1.00 85.38 315 ILE A O 1
ATOM 2400 N N . GLN A 1 316 ? -27.895 -22.898 33.733 1.00 82.69 316 GLN A N 1
ATOM 2401 C CA . GLN A 1 316 ? -28.538 -22.999 35.047 1.00 82.69 316 GLN A CA 1
ATOM 2402 C C . GLN A 1 316 ? -29.325 -24.308 35.217 1.00 82.69 316 GLN A C 1
ATOM 2404 O O . GLN A 1 316 ? -29.231 -24.930 36.272 1.00 82.69 316 GLN A O 1
ATOM 2409 N N . SER A 1 317 ? -30.031 -24.775 34.183 1.00 74.62 317 SER A N 1
ATOM 2410 C CA . SER A 1 317 ? -30.812 -26.024 34.218 1.00 74.62 317 SER A CA 1
ATOM 2411 C C . SER A 1 317 ? -29.958 -27.295 34.197 1.00 74.62 317 SER A C 1
ATOM 2413 O O . SER A 1 317 ? -30.320 -28.264 34.859 1.00 74.62 317 SER A O 1
ATOM 2415 N N . ASN A 1 318 ? -28.803 -27.284 33.517 1.00 67.69 318 ASN A N 1
ATOM 2416 C CA . ASN A 1 318 ? -27.815 -28.371 33.596 1.00 67.69 318 ASN A CA 1
ATOM 2417 C C . ASN A 1 318 ? -26.966 -28.322 34.880 1.00 67.69 318 ASN A C 1
ATOM 2419 O O . ASN A 1 318 ? -26.183 -29.236 35.138 1.00 67.69 318 ASN A O 1
ATOM 2423 N N . SER A 1 319 ? -27.102 -27.275 35.703 1.00 63.16 319 SER A N 1
ATOM 2424 C CA . SER A 1 319 ? -26.325 -27.169 36.933 1.00 63.16 319 SER A CA 1
ATOM 2425 C C . SER A 1 319 ? -26.797 -28.198 37.969 1.00 63.16 319 SER A C 1
ATOM 2427 O O . SER A 1 319 ? -28.006 -28.297 38.223 1.00 63.16 319 SER A O 1
ATOM 2429 N N . PRO A 1 320 ? -25.881 -28.933 38.631 1.00 55.25 320 PRO A N 1
ATOM 2430 C CA . PRO A 1 320 ? -26.247 -29.844 39.709 1.00 55.25 320 PRO A CA 1
ATOM 2431 C C . PRO A 1 320 ? -26.886 -29.052 40.863 1.00 55.25 320 PRO A C 1
ATOM 2433 O O . PRO A 1 320 ? -26.209 -28.341 41.605 1.00 55.25 320 PRO A O 1
ATOM 2436 N N . GLY A 1 321 ? -28.214 -29.158 40.982 1.00 48.75 321 GLY A N 1
ATOM 2437 C CA . GLY A 1 321 ? -29.021 -28.445 41.979 1.00 48.75 321 GLY A CA 1
ATOM 2438 C C . GLY A 1 321 ? -30.424 -28.029 41.514 1.00 48.75 321 GLY A C 1
ATOM 2439 O O . GLY A 1 321 ? -31.298 -27.848 42.354 1.00 48.75 321 GLY A O 1
ATOM 2440 N N . PHE A 1 322 ? -30.691 -27.929 40.206 1.00 39.56 322 PHE A N 1
ATOM 2441 C CA . PHE A 1 322 ? -31.952 -27.361 39.683 1.00 39.56 322 PHE A CA 1
ATOM 2442 C C . PHE A 1 322 ? -33.165 -28.327 39.624 1.00 39.56 322 PHE A C 1
ATOM 2444 O O . PHE A 1 322 ? -34.163 -28.055 38.953 1.00 39.56 322 PHE A O 1
ATOM 2451 N N . GLY A 1 323 ? -33.101 -29.471 40.316 1.00 32.72 323 GLY A N 1
ATOM 2452 C CA . GLY A 1 323 ? -34.127 -30.522 40.285 1.00 32.72 323 GLY A CA 1
ATOM 2453 C C . GLY A 1 323 ? -35.159 -30.444 41.421 1.00 32.72 323 GLY A C 1
ATOM 2454 O O . GLY A 1 323 ? -34.794 -30.422 42.590 1.00 32.72 323 GLY A O 1
ATOM 2455 N N . ASN A 1 324 ? -36.447 -30.534 41.064 1.00 33.66 324 ASN A N 1
ATOM 2456 C CA . ASN A 1 324 ? -37.623 -30.693 41.945 1.00 33.66 324 ASN A CA 1
ATOM 2457 C C . ASN A 1 324 ? -38.054 -29.513 42.847 1.00 33.66 324 ASN A C 1
ATOM 2459 O O . ASN A 1 324 ? -38.116 -29.645 44.067 1.00 33.66 324 ASN A O 1
ATOM 2463 N N . GLN A 1 325 ? -38.607 -28.456 42.236 1.00 33.16 325 GLN A N 1
ATOM 2464 C CA . GLN A 1 325 ? -39.838 -27.831 42.756 1.00 33.16 325 GLN A CA 1
ATOM 2465 C C . GLN A 1 325 ? -40.827 -27.481 41.627 1.00 33.16 325 GLN A C 1
ATOM 2467 O O . GLN A 1 325 ? -40.696 -26.472 40.939 1.00 33.16 325 GLN A O 1
ATOM 2472 N N . LYS A 1 326 ? -41.879 -28.296 41.483 1.00 32.81 326 LYS A N 1
ATOM 2473 C CA . LYS A 1 326 ? -43.171 -27.885 40.910 1.00 32.81 326 LYS A CA 1
ATOM 2474 C C . LYS A 1 326 ? -44.284 -28.344 41.857 1.00 32.81 326 LYS A C 1
ATOM 2476 O O . LYS A 1 326 ? -44.220 -29.456 42.367 1.00 32.81 326 LYS A O 1
ATOM 2481 N N . ASN A 1 327 ? -45.299 -27.491 42.014 1.00 36.03 327 ASN A N 1
ATOM 2482 C CA . ASN A 1 327 ? -46.543 -27.669 42.784 1.00 36.03 327 ASN A CA 1
ATOM 2483 C C . ASN A 1 327 ? -46.498 -27.481 44.316 1.00 36.03 327 ASN A C 1
ATOM 2485 O O . ASN A 1 327 ? -46.659 -28.434 45.068 1.00 36.03 327 ASN A O 1
ATOM 2489 N N . SER A 1 328 ? -46.509 -26.220 44.755 1.00 29.31 328 SER A N 1
ATOM 2490 C CA . SER A 1 328 ? -47.553 -25.697 45.667 1.00 29.31 328 SER A CA 1
ATOM 2491 C C . SER A 1 328 ? -47.457 -24.170 45.734 1.00 29.31 328 SER A C 1
ATOM 2493 O O . SER A 1 328 ? -46.373 -23.647 45.974 1.00 29.31 328 SER A O 1
ATOM 2495 N N . GLY A 1 329 ? -48.550 -23.442 45.498 1.00 36.66 329 GLY A N 1
ATOM 2496 C CA . GLY A 1 329 ? -48.513 -21.977 45.465 1.00 36.66 329 GLY A CA 1
ATOM 2497 C C . GLY A 1 329 ? -48.902 -21.327 46.793 1.00 36.66 329 GLY A C 1
ATOM 2498 O O . GLY A 1 329 ? -49.987 -21.608 47.289 1.00 36.66 329 GLY A O 1
ATOM 2499 N N . SER A 1 330 ? -48.074 -20.401 47.292 1.00 29.17 330 SER A N 1
ATOM 2500 C CA . SER A 1 330 ? -48.492 -19.211 48.062 1.00 29.17 330 SER A CA 1
ATOM 2501 C C . SER A 1 330 ? -47.290 -18.324 48.426 1.00 29.17 330 SER A C 1
ATOM 2503 O O . SER A 1 330 ? -46.287 -18.839 48.906 1.00 29.17 330 SER A O 1
ATOM 2505 N N . SER A 1 331 ? -47.449 -17.003 48.266 1.00 30.67 331 SER A N 1
ATOM 2506 C CA . SER A 1 331 ? -46.782 -15.909 49.012 1.00 30.67 331 SER A CA 1
ATOM 2507 C C . SER A 1 331 ? -45.251 -15.912 49.237 1.00 30.67 331 SER A C 1
ATOM 2509 O O . SER A 1 331 ? -44.725 -16.681 50.031 1.00 30.67 331 SER A O 1
ATOM 2511 N N . SER A 1 332 ? -44.598 -14.880 48.681 1.00 36.75 332 SER A N 1
ATOM 2512 C CA . SER A 1 332 ? -43.470 -14.121 49.272 1.00 36.75 332 SER A CA 1
ATOM 2513 C C . SER A 1 332 ? -42.334 -14.893 49.973 1.00 36.75 332 SER A C 1
ATOM 2515 O O . SER A 1 332 ? -42.397 -15.158 51.172 1.00 36.75 332 SER A O 1
ATOM 2517 N N . GLY A 1 333 ? -41.218 -15.091 49.265 1.00 26.69 333 GLY A N 1
ATOM 2518 C CA . GLY A 1 333 ? -39.941 -15.516 49.845 1.00 26.69 333 GLY A CA 1
ATOM 2519 C C . GLY A 1 333 ? -38.765 -15.191 48.918 1.00 26.69 333 GLY A C 1
ATOM 2520 O O . GLY A 1 333 ? -38.882 -15.327 47.702 1.00 26.69 333 GLY A O 1
ATOM 2521 N N . VAL A 1 334 ? -37.647 -14.731 49.486 1.00 33.31 334 VAL A N 1
ATOM 2522 C CA . VAL A 1 334 ? -36.410 -14.417 48.746 1.00 33.31 334 VAL A CA 1
ATOM 2523 C C . VAL A 1 334 ? -35.798 -15.711 48.197 1.00 33.31 334 VAL A C 1
ATOM 2525 O O . VAL A 1 334 ? -35.547 -16.650 48.950 1.00 33.31 334 VAL A O 1
ATOM 2528 N N . ALA A 1 335 ? -35.557 -15.770 46.886 1.00 29.81 335 ALA A N 1
ATOM 2529 C CA . ALA A 1 335 ? -35.044 -16.966 46.223 1.00 29.81 335 ALA A CA 1
ATOM 2530 C C . ALA A 1 335 ? -33.511 -17.070 46.329 1.00 29.81 335 ALA A C 1
ATOM 2532 O O . ALA A 1 335 ? -32.784 -16.388 45.606 1.00 29.81 335 ALA A O 1
ATOM 2533 N N . ASN A 1 336 ? -33.018 -17.966 47.190 1.00 31.23 336 ASN A N 1
ATOM 2534 C CA . ASN A 1 336 ? -31.604 -18.351 47.218 1.00 31.23 336 ASN A CA 1
ATOM 2535 C C . ASN A 1 336 ? -31.236 -19.150 45.955 1.00 31.23 336 ASN A C 1
ATOM 2537 O O . ASN A 1 336 ? -31.753 -20.244 45.734 1.00 31.23 336 ASN A O 1
ATOM 2541 N N . GLN A 1 337 ? -30.310 -18.623 45.151 1.00 36.94 337 GLN A N 1
ATOM 2542 C CA . GLN A 1 337 ? -29.757 -19.302 43.976 1.00 36.94 337 GLN A CA 1
ATOM 2543 C C . GLN A 1 337 ? -28.499 -20.103 44.344 1.00 36.94 337 GLN A C 1
ATOM 2545 O O . GLN A 1 337 ? -27.485 -19.515 44.716 1.00 36.94 337 GLN A O 1
ATOM 2550 N N . THR A 1 338 ? -28.504 -21.426 44.151 1.00 42.94 338 THR A N 1
ATOM 2551 C CA . THR A 1 338 ? -27.265 -22.231 44.135 1.00 42.94 338 THR A CA 1
ATOM 2552 C C . THR A 1 338 ? -27.319 -23.346 43.090 1.00 42.94 338 THR A C 1
ATOM 2554 O O . THR A 1 338 ? -27.762 -24.455 43.378 1.00 42.94 338 THR A O 1
ATOM 2557 N N . GLY A 1 339 ? -26.805 -23.063 41.894 1.00 49.34 339 GLY A N 1
ATOM 2558 C CA . GLY A 1 339 ? -26.174 -24.068 41.033 1.00 49.34 339 GLY A CA 1
ATOM 2559 C C . GLY A 1 339 ? -24.653 -23.892 41.112 1.00 49.34 339 GLY A C 1
ATOM 2560 O O . GLY A 1 339 ? -24.203 -22.760 41.298 1.00 49.34 339 GLY A O 1
ATOM 2561 N N . ARG A 1 340 ? -23.860 -24.972 41.047 1.00 67.25 340 ARG A N 1
ATOM 2562 C CA . ARG A 1 340 ? -22.384 -24.901 41.116 1.00 67.25 340 ARG A CA 1
ATOM 2563 C C . ARG A 1 340 ? -21.688 -25.960 40.260 1.00 67.25 340 ARG A C 1
ATOM 2565 O O . ARG A 1 340 ? -21.742 -27.143 40.576 1.00 67.25 340 ARG A O 1
ATOM 2572 N N . TYR A 1 341 ? -20.932 -25.520 39.258 1.00 81.62 341 TYR A N 1
ATOM 2573 C CA . TYR A 1 341 ? -19.967 -26.356 38.526 1.00 81.62 341 TYR A CA 1
ATOM 2574 C C . TYR A 1 341 ? -18.615 -26.426 39.265 1.00 81.62 341 TYR A C 1
ATOM 2576 O O . TYR A 1 341 ? -18.333 -25.590 40.135 1.00 81.62 341 TYR A O 1
ATOM 2584 N N . ARG A 1 342 ? -17.738 -27.394 38.952 1.00 83.94 342 ARG A N 1
ATOM 2585 C CA . ARG A 1 342 ? -16.385 -27.432 39.556 1.00 83.94 342 ARG A CA 1
ATOM 2586 C C . ARG A 1 342 ? -15.458 -26.396 38.922 1.00 83.94 342 ARG A C 1
ATOM 2588 O O . ARG A 1 342 ? -14.790 -25.659 39.647 1.00 83.94 342 ARG A O 1
ATOM 2595 N N . VAL A 1 343 ? -15.445 -26.316 37.593 1.00 89.94 343 VAL A N 1
ATOM 2596 C CA . VAL A 1 343 ? -14.575 -25.418 36.823 1.00 89.94 343 VAL A CA 1
ATOM 2597 C C . VAL A 1 343 ? -15.395 -24.576 35.845 1.00 89.94 343 VAL A C 1
ATOM 2599 O O . VAL A 1 343 ? -16.256 -25.090 35.137 1.00 89.94 343 VAL A O 1
ATOM 2602 N N . LEU A 1 344 ? -15.089 -23.284 35.773 1.00 93.31 344 LEU A N 1
ATOM 2603 C CA . LEU A 1 344 ? -15.455 -22.418 34.657 1.00 93.31 344 LEU A CA 1
ATOM 2604 C C . LEU A 1 344 ? -14.170 -21.991 33.943 1.00 93.31 344 LEU A C 1
ATOM 2606 O O . LEU A 1 344 ? -13.259 -21.471 34.584 1.00 93.31 344 LEU A O 1
ATOM 2610 N N . VAL A 1 345 ? -14.109 -22.171 32.627 1.00 96.00 345 VAL A N 1
ATOM 2611 C CA . VAL A 1 345 ? -13.131 -21.498 31.764 1.00 96.00 345 VAL A CA 1
ATOM 2612 C C . VAL A 1 345 ? -13.862 -20.398 31.005 1.00 96.00 345 VAL A C 1
ATOM 2614 O O . VAL A 1 345 ? -14.861 -20.684 30.347 1.00 96.00 345 VAL A O 1
ATOM 2617 N N . VAL A 1 346 ? -13.389 -19.156 31.121 1.00 95.44 346 VAL A N 1
ATOM 2618 C CA . VAL A 1 346 ? -14.059 -17.968 30.569 1.00 95.44 346 VAL A CA 1
ATOM 2619 C C . VAL A 1 346 ? -13.082 -17.037 29.847 1.00 95.44 346 VAL A C 1
ATOM 2621 O O . VAL A 1 346 ? -11.950 -16.831 30.285 1.00 95.44 346 VAL A O 1
ATOM 2624 N N . ASP A 1 347 ? -13.526 -16.464 28.734 1.00 95.00 347 ASP A N 1
ATOM 2625 C CA . ASP A 1 347 ? -12.806 -15.432 27.986 1.00 95.00 347 ASP A CA 1
ATOM 2626 C C . ASP A 1 347 ? -12.582 -14.140 28.804 1.00 95.00 347 ASP A C 1
ATOM 2628 O O . ASP A 1 347 ? -13.462 -13.694 29.540 1.00 95.00 347 ASP A O 1
ATOM 2632 N N . CYS A 1 348 ? -11.398 -13.535 28.672 1.00 94.50 348 CYS A N 1
ATOM 2633 C CA . CYS A 1 348 ? -11.044 -12.216 29.202 1.00 94.50 348 CYS A CA 1
ATOM 2634 C C . CYS A 1 348 ? -9.835 -11.633 28.439 1.00 94.50 348 CYS A C 1
ATOM 2636 O O . CYS A 1 348 ? -8.671 -11.858 28.785 1.00 94.50 348 CYS A O 1
ATOM 2638 N N . LEU A 1 349 ? -10.094 -10.836 27.401 1.00 92.12 349 LEU A N 1
ATOM 2639 C CA . LEU A 1 349 ? -9.051 -10.320 26.503 1.00 92.12 349 LEU A CA 1
ATOM 2640 C C . LEU A 1 349 ? -8.180 -9.211 27.128 1.00 92.12 349 LEU A C 1
ATOM 2642 O O . LEU A 1 349 ? -6.967 -9.144 26.888 1.00 92.12 349 LEU A O 1
ATOM 2646 N N . ARG A 1 350 ? -8.818 -8.291 27.863 1.00 91.50 350 ARG A N 1
ATOM 2647 C CA . ARG A 1 350 ? -8.248 -7.048 28.423 1.00 91.50 350 ARG A CA 1
ATOM 2648 C C . ARG A 1 350 ? -9.163 -6.494 29.527 1.00 91.50 350 ARG A C 1
ATOM 2650 O O . ARG A 1 350 ? -10.170 -7.116 29.846 1.00 91.50 350 ARG A O 1
ATOM 2657 N N . LEU A 1 351 ? -8.848 -5.333 30.102 1.00 91.81 351 LEU A N 1
ATOM 2658 C CA . LEU A 1 351 ? -9.720 -4.707 31.105 1.00 91.81 351 LEU A CA 1
ATOM 2659 C C . LEU A 1 351 ? -11.020 -4.182 30.476 1.00 91.81 351 LEU A C 1
ATOM 2661 O O . LEU A 1 351 ? -12.112 -4.527 30.921 1.00 91.81 351 LEU A O 1
ATOM 2665 N N . GLU A 1 352 ? -10.921 -3.393 29.407 1.00 88.69 352 GLU A N 1
ATOM 2666 C CA . GLU A 1 352 ? -12.072 -2.731 28.791 1.00 88.69 352 GLU A CA 1
ATOM 2667 C C . GLU A 1 352 ? -12.874 -3.687 27.881 1.00 88.69 352 GLU A C 1
ATOM 2669 O O . GLU A 1 352 ? -12.272 -4.483 27.150 1.00 88.69 352 GLU A O 1
ATOM 2674 N N . PRO A 1 353 ? -14.217 -3.579 27.808 1.00 80.50 353 PRO A N 1
ATOM 2675 C CA . PRO A 1 353 ? -15.038 -4.400 26.913 1.00 80.50 353 PRO A CA 1
ATOM 2676 C C . PRO A 1 353 ? -14.537 -4.404 25.461 1.00 80.50 353 PRO A C 1
ATOM 2678 O O . PRO A 1 353 ? -14.080 -3.379 24.945 1.00 80.50 353 PRO A O 1
ATOM 2681 N N . HIS A 1 354 ? -14.623 -5.545 24.775 1.00 83.75 354 HIS A N 1
ATOM 2682 C CA . HIS A 1 354 ? -14.202 -5.698 23.381 1.00 83.75 354 HIS A CA 1
ATOM 2683 C C . HIS A 1 354 ? -15.367 -6.166 22.493 1.00 83.75 354 HIS A C 1
ATOM 2685 O O . HIS A 1 354 ? -16.358 -6.708 22.968 1.00 83.75 354 HIS A O 1
ATOM 2691 N N . THR A 1 355 ? -15.287 -5.941 21.177 1.00 82.12 355 THR A N 1
ATOM 2692 C CA . THR A 1 355 ? -16.413 -6.218 20.261 1.00 82.12 355 THR A CA 1
ATOM 2693 C C . THR A 1 355 ? -16.687 -7.702 20.033 1.00 82.12 355 THR A C 1
ATOM 2695 O O . THR A 1 355 ? -17.772 -8.034 19.562 1.00 82.12 355 THR A O 1
ATOM 2698 N N . SER A 1 356 ? -15.706 -8.561 20.326 1.00 83.75 356 SER A N 1
ATOM 2699 C CA . SER A 1 356 ? -15.752 -10.015 20.090 1.00 83.75 356 SER A CA 1
ATOM 2700 C C . SER A 1 356 ? -15.288 -10.852 21.291 1.00 83.75 356 SER A C 1
ATOM 2702 O O . SER A 1 356 ? -15.243 -12.066 21.182 1.00 83.75 356 SER A O 1
ATOM 2704 N N . HIS A 1 357 ? -14.948 -10.203 22.410 1.00 91.12 357 HIS A N 1
ATOM 2705 C CA . HIS A 1 357 ? -14.368 -10.817 23.610 1.00 91.12 357 HIS A CA 1
ATOM 2706 C C . HIS A 1 357 ? -14.807 -10.049 24.864 1.00 91.12 357 HIS A C 1
ATOM 2708 O O . HIS A 1 357 ? -15.139 -8.860 24.780 1.00 91.12 357 HIS A O 1
ATOM 2714 N N . PHE A 1 358 ? -14.747 -10.686 26.026 1.00 93.38 358 PHE A N 1
ATOM 2715 C CA . PHE A 1 358 ? -15.044 -10.072 27.307 1.00 93.38 358 PHE A CA 1
ATOM 2716 C C . PHE A 1 358 ? -13.887 -9.174 27.764 1.00 93.38 358 PHE A C 1
ATOM 2718 O O . PHE A 1 358 ? -12.704 -9.440 27.529 1.00 93.38 358 PHE A O 1
ATOM 2725 N N . GLY A 1 359 ? -14.260 -8.079 28.431 1.00 92.50 359 GLY A N 1
ATOM 2726 C CA . GLY A 1 359 ? -13.371 -7.364 29.347 1.00 92.50 359 GLY A CA 1
ATOM 2727 C C . GLY A 1 359 ? -13.480 -7.949 30.760 1.00 92.50 359 GLY A C 1
ATOM 2728 O O . GLY A 1 359 ? -14.366 -8.770 31.012 1.00 92.50 359 GLY A O 1
ATOM 2729 N N . ILE A 1 360 ? -12.650 -7.485 31.699 1.00 93.75 360 ILE A N 1
ATOM 2730 C CA . ILE A 1 360 ? -12.605 -8.031 33.071 1.00 93.75 360 ILE A CA 1
ATOM 2731 C C . ILE A 1 360 ? -13.972 -8.009 33.775 1.00 93.75 360 ILE A C 1
ATOM 2733 O O . ILE A 1 360 ? -14.327 -8.974 34.445 1.00 93.75 360 ILE A O 1
ATOM 2737 N N . GLN A 1 361 ? -14.781 -6.968 33.544 1.00 91.25 361 GLN A N 1
ATOM 2738 C CA . GLN A 1 361 ? -16.142 -6.875 34.080 1.00 91.25 361 GLN A CA 1
ATOM 2739 C C . GLN A 1 361 ? -17.049 -8.008 33.569 1.00 91.25 361 GLN A C 1
ATOM 2741 O O . GLN A 1 361 ? -17.727 -8.653 34.358 1.00 91.25 361 GLN A O 1
ATOM 2746 N N . GLY A 1 362 ? -17.017 -8.310 32.265 1.00 90.62 362 GLY A N 1
ATOM 2747 C CA . GLY A 1 362 ? -17.838 -9.377 31.677 1.00 90.62 362 GLY A CA 1
ATOM 2748 C C . GLY A 1 362 ? -17.427 -10.772 32.156 1.00 90.62 362 GLY A C 1
ATOM 2749 O O . GLY A 1 362 ? -18.287 -11.609 32.427 1.00 90.62 362 GLY A O 1
ATOM 2750 N N . ALA A 1 363 ? -16.122 -10.997 32.333 1.00 92.88 363 ALA A N 1
ATOM 2751 C CA . ALA A 1 363 ? -15.597 -12.227 32.922 1.00 92.88 363 ALA A CA 1
ATOM 2752 C C . ALA A 1 363 ? -16.005 -12.377 34.401 1.00 92.88 363 ALA A C 1
ATOM 2754 O O . ALA A 1 363 ? -16.402 -13.465 34.816 1.00 92.88 363 ALA A O 1
ATOM 2755 N N . PHE A 1 364 ? -15.969 -11.289 35.181 1.00 92.75 364 PHE A N 1
ATOM 2756 C CA . PHE A 1 364 ? -16.429 -11.256 36.572 1.00 92.75 364 PHE A CA 1
ATOM 2757 C C . PHE A 1 364 ? -17.941 -11.504 36.696 1.00 92.75 364 PHE A C 1
ATOM 2759 O O . PHE A 1 364 ? -18.356 -12.373 37.465 1.00 92.75 364 PHE A O 1
ATOM 2766 N N . ASP A 1 365 ? -18.763 -10.820 35.896 1.00 90.75 365 ASP A N 1
ATOM 2767 C CA . ASP A 1 365 ? -20.221 -10.995 35.883 1.00 90.75 365 ASP A CA 1
ATOM 2768 C C . ASP A 1 365 ? -20.609 -12.433 35.502 1.00 90.75 365 ASP A C 1
ATOM 2770 O O . ASP A 1 365 ? -21.493 -13.038 36.119 1.00 90.75 365 ASP A O 1
ATOM 2774 N N . ALA A 1 366 ? -19.907 -13.020 34.525 1.00 90.56 366 ALA A N 1
ATOM 2775 C CA . ALA A 1 366 ? -20.090 -14.415 34.148 1.00 90.56 366 ALA A CA 1
ATOM 2776 C C . ALA A 1 366 ? -19.661 -15.377 35.269 1.00 90.56 366 ALA A C 1
ATOM 2778 O O . ALA A 1 366 ? -20.416 -16.288 35.608 1.00 90.56 366 ALA A O 1
ATOM 2779 N N . ALA A 1 367 ? -18.499 -15.156 35.893 1.00 90.56 367 ALA A N 1
ATOM 2780 C CA . ALA A 1 367 ? -18.021 -15.954 37.022 1.00 90.56 367 ALA A CA 1
ATOM 2781 C C . ALA A 1 367 ? -19.017 -15.945 38.192 1.00 90.56 367 ALA A C 1
ATOM 2783 O O . ALA A 1 367 ? -19.358 -17.003 38.728 1.00 90.56 367 ALA A O 1
ATOM 2784 N N . LYS A 1 368 ? -19.548 -14.762 38.527 1.00 88.31 368 LYS A N 1
ATOM 2785 C CA . LYS A 1 368 ? -20.562 -14.582 39.568 1.00 88.31 368 LYS A CA 1
ATOM 2786 C C . LYS A 1 368 ? -21.870 -15.310 39.235 1.00 88.31 368 LYS A C 1
ATOM 2788 O O . LYS A 1 368 ? -22.430 -15.974 40.103 1.00 88.31 368 LYS A O 1
ATOM 2793 N N . ARG A 1 369 ? -22.348 -15.231 37.985 1.00 88.19 369 ARG A N 1
ATOM 2794 C CA . ARG A 1 369 ? -23.625 -15.841 37.562 1.00 88.19 369 ARG A CA 1
ATOM 2795 C C . ARG A 1 369 ? -23.556 -17.361 37.349 1.00 88.19 369 ARG A C 1
ATOM 2797 O O . ARG A 1 369 ? -24.563 -18.033 37.561 1.00 88.19 369 ARG A O 1
ATOM 2804 N N . VAL A 1 370 ? -22.402 -17.908 36.952 1.00 87.06 370 VAL A N 1
ATOM 2805 C CA . VAL A 1 370 ? -22.167 -19.367 36.856 1.00 87.06 370 VAL A CA 1
ATOM 2806 C C . VAL A 1 370 ? -21.888 -19.989 38.232 1.00 87.06 370 VAL A C 1
ATOM 2808 O O . VAL A 1 370 ? -22.236 -21.149 38.450 1.00 87.06 370 VAL A O 1
ATOM 2811 N N . ASN A 1 371 ? -21.272 -19.238 39.155 1.00 85.00 371 ASN A N 1
ATOM 2812 C CA . ASN A 1 371 ? -20.973 -19.663 40.529 1.00 85.00 371 ASN A CA 1
ATOM 2813 C C . ASN A 1 371 ? -20.163 -20.982 40.604 1.00 85.00 371 ASN A C 1
ATOM 2815 O O . ASN A 1 371 ? -20.466 -21.897 41.373 1.00 85.00 371 ASN A O 1
ATOM 2819 N N . ALA A 1 372 ? -19.134 -21.108 39.760 1.00 84.94 372 ALA A N 1
ATOM 2820 C CA . ALA A 1 372 ? -18.233 -22.262 39.762 1.00 84.94 372 ALA A CA 1
ATOM 2821 C C . ALA A 1 372 ? -17.208 -22.195 40.912 1.00 84.94 372 ALA A C 1
ATOM 2823 O O . ALA A 1 372 ? -16.773 -21.117 41.314 1.00 84.94 372 ALA A O 1
ATOM 2824 N N . HIS A 1 373 ? -16.748 -23.352 41.404 1.00 83.69 373 HIS A N 1
ATOM 2825 C CA . HIS A 1 373 ? -15.758 -23.414 42.496 1.00 83.69 373 HIS A CA 1
ATOM 2826 C C . HIS A 1 373 ? -14.391 -22.812 42.119 1.00 83.69 373 HIS A C 1
ATOM 2828 O O . HIS A 1 373 ? -13.647 -22.342 42.989 1.00 83.69 373 HIS A O 1
ATOM 2834 N N . ARG A 1 374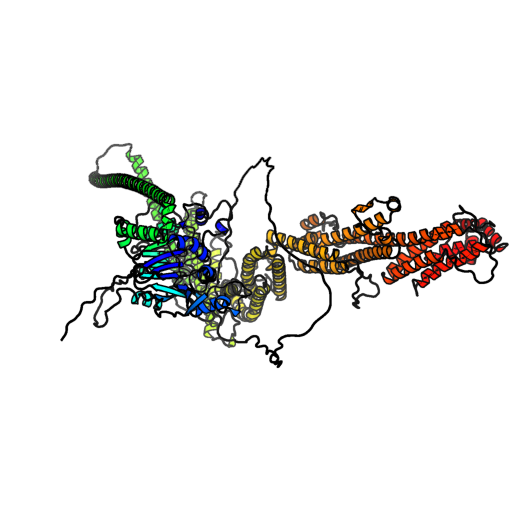 ? -14.029 -22.875 40.832 1.00 87.94 374 ARG A N 1
ATOM 2835 C CA . ARG A 1 374 ? -12.797 -22.320 40.268 1.00 87.94 374 ARG A CA 1
ATOM 2836 C C . ARG A 1 374 ? -13.074 -21.717 38.893 1.00 87.94 374 ARG A C 1
ATOM 2838 O O . ARG A 1 374 ? -13.373 -22.458 37.961 1.00 87.94 374 ARG A O 1
ATOM 2845 N N . THR A 1 375 ? -12.931 -20.399 38.760 1.00 93.12 375 THR A N 1
ATOM 2846 C CA . THR A 1 375 ? -12.969 -19.721 37.457 1.00 93.12 375 THR A CA 1
ATOM 2847 C C . THR A 1 375 ? -11.560 -19.426 36.951 1.00 93.12 375 THR A C 1
ATOM 2849 O O . THR A 1 375 ? -10.773 -18.767 37.634 1.00 93.12 375 THR A O 1
ATOM 2852 N N . TYR A 1 376 ? -11.258 -19.879 35.738 1.00 96.00 376 TYR A N 1
ATOM 2853 C CA . TYR A 1 376 ? -10.013 -19.612 35.029 1.00 96.00 376 TYR A CA 1
ATOM 2854 C C . TYR A 1 376 ? -10.267 -18.733 33.806 1.00 96.00 376 TYR A C 1
ATOM 2856 O O . TYR A 1 376 ? -11.050 -19.083 32.925 1.00 96.00 376 TYR A O 1
ATOM 2864 N N . MET A 1 377 ? -9.580 -17.597 33.753 1.00 96.31 377 MET A N 1
ATOM 2865 C CA . MET A 1 377 ? -9.618 -16.671 32.623 1.00 96.31 377 MET A CA 1
ATOM 2866 C C . MET A 1 377 ? -8.612 -17.083 31.534 1.00 96.31 377 MET A C 1
ATOM 2868 O O . MET A 1 377 ? -7.496 -17.507 31.854 1.00 96.31 377 MET A O 1
ATOM 2872 N N . VAL A 1 378 ? -9.000 -16.929 30.265 1.00 96.00 378 VAL A N 1
ATOM 2873 C CA . VAL A 1 378 ? -8.195 -17.187 29.049 1.00 96.00 378 VAL A CA 1
ATOM 2874 C C . VAL A 1 378 ? -8.372 -16.063 28.012 1.00 96.00 378 VAL A C 1
ATOM 2876 O O . VAL A 1 378 ? -9.189 -15.169 28.201 1.00 96.00 378 VAL A O 1
ATOM 2879 N N . GLY A 1 379 ? -7.615 -16.092 26.910 1.00 93.19 379 GLY A N 1
ATOM 2880 C CA . GLY A 1 379 ? -7.719 -15.117 25.814 1.00 93.19 379 GLY A CA 1
ATOM 2881 C C . GLY A 1 379 ? -6.801 -13.894 25.952 1.00 93.19 379 GLY A C 1
ATOM 2882 O O . GLY A 1 379 ? -6.986 -12.899 25.257 1.00 93.19 379 GLY A O 1
ATOM 2883 N N . PHE A 1 380 ? -5.790 -13.928 26.824 1.00 93.31 380 PHE A N 1
ATOM 2884 C CA . PHE A 1 380 ? -5.069 -12.719 27.243 1.00 93.31 380 PHE A CA 1
ATOM 2885 C C . PHE A 1 380 ? -4.146 -12.097 26.181 1.00 93.31 380 PHE A C 1
ATOM 2887 O O . PHE A 1 380 ? -3.223 -12.744 25.672 1.00 93.31 380 PHE A O 1
ATOM 2894 N N . GLY A 1 381 ? -4.289 -10.787 25.955 1.00 91.06 381 GLY A N 1
ATOM 2895 C CA . GLY A 1 381 ? -3.367 -9.984 25.140 1.00 91.06 381 GLY A CA 1
ATOM 2896 C C . GLY A 1 381 ? -2.073 -9.545 25.851 1.00 91.06 381 GLY A C 1
ATOM 2897 O O . GLY A 1 381 ? -1.913 -9.679 27.064 1.00 91.06 381 GLY A O 1
ATOM 2898 N N . HIS A 1 382 ? -1.140 -8.962 25.087 1.00 92.94 382 HIS A N 1
ATOM 2899 C CA . HIS A 1 382 ? 0.179 -8.506 25.574 1.00 92.94 382 HIS A CA 1
ATOM 2900 C C . HIS A 1 382 ? 0.174 -7.294 26.521 1.00 92.94 382 HIS A C 1
ATOM 2902 O O . HIS A 1 382 ? 1.221 -6.946 27.058 1.00 92.94 382 HIS A O 1
ATOM 2908 N N . ARG A 1 383 ? -0.963 -6.616 26.714 1.00 90.25 383 ARG A N 1
ATOM 2909 C CA . ARG A 1 383 ? -1.008 -5.369 27.500 1.00 90.25 383 ARG A CA 1
ATOM 2910 C C . ARG A 1 383 ? -0.729 -5.573 28.989 1.00 90.25 383 ARG A C 1
ATOM 2912 O O . ARG A 1 383 ? -0.243 -4.648 29.620 1.00 90.25 383 ARG A O 1
ATOM 2919 N N . ILE A 1 384 ? -1.049 -6.752 29.525 1.00 93.12 384 ILE A N 1
ATOM 2920 C CA . ILE A 1 384 ? -1.048 -7.017 30.967 1.00 93.12 384 ILE A CA 1
ATOM 2921 C C . ILE A 1 384 ? -0.233 -8.293 31.255 1.00 93.12 384 ILE A C 1
ATOM 2923 O O . ILE A 1 384 ? -0.544 -9.359 30.688 1.00 93.12 384 ILE A O 1
ATOM 2927 N N . PRO A 1 385 ? 0.811 -8.207 32.103 1.00 93.31 385 PRO A N 1
ATOM 2928 C CA . PRO A 1 385 ? 1.561 -9.361 32.586 1.00 93.31 385 PRO A CA 1
ATOM 2929 C C . PRO A 1 385 ? 0.681 -10.345 33.367 1.00 93.31 385 PRO A C 1
ATOM 2931 O O . PRO A 1 385 ? -0.324 -9.978 33.972 1.00 93.31 385 PRO A O 1
ATOM 2934 N N . HIS A 1 386 ? 1.064 -11.621 33.386 1.00 94.00 386 HIS A N 1
ATOM 2935 C CA . HIS A 1 386 ? 0.332 -12.663 34.111 1.00 94.00 386 HIS A CA 1
ATOM 2936 C C . HIS A 1 386 ? 0.242 -12.381 35.624 1.00 94.00 386 HIS A C 1
ATOM 2938 O O . HIS A 1 386 ? -0.779 -12.677 36.239 1.00 94.00 386 HIS A O 1
ATOM 2944 N N . ASP A 1 387 ? 1.269 -11.764 36.212 1.00 92.12 387 ASP A N 1
ATOM 2945 C CA . ASP A 1 387 ? 1.306 -11.450 37.647 1.00 92.12 387 ASP A CA 1
ATOM 2946 C C . ASP A 1 387 ? 0.342 -10.313 38.028 1.00 92.12 387 ASP A C 1
ATOM 2948 O O . ASP A 1 387 ? -0.220 -10.315 39.126 1.00 92.12 387 ASP A O 1
ATOM 2952 N N . ASP A 1 388 ? 0.081 -9.385 37.104 1.00 93.38 388 ASP A N 1
ATOM 2953 C CA . ASP A 1 388 ? -0.936 -8.345 37.276 1.00 93.38 388 ASP A CA 1
ATOM 2954 C C . ASP A 1 388 ? -2.338 -8.951 37.173 1.00 93.38 388 ASP A C 1
ATOM 2956 O O . ASP A 1 388 ? -3.182 -8.679 38.021 1.00 93.38 388 ASP A O 1
ATOM 2960 N N . TRP A 1 389 ? -2.574 -9.862 36.221 1.00 93.88 389 TRP A N 1
ATOM 2961 C CA . TRP A 1 389 ? -3.824 -10.633 36.176 1.00 93.88 389 TRP A CA 1
ATOM 2962 C C . TRP A 1 389 ? -4.048 -11.487 37.429 1.00 93.88 389 TRP A C 1
ATOM 2964 O O . TRP A 1 389 ? -5.187 -11.630 37.877 1.00 93.88 389 TRP A O 1
ATOM 2974 N N . ASN A 1 390 ? -2.986 -12.051 38.011 1.00 93.38 390 ASN A N 1
ATOM 2975 C CA . ASN A 1 390 ? -3.081 -12.765 39.280 1.00 93.38 390 ASN A CA 1
ATOM 2976 C C . ASN A 1 390 ? -3.438 -11.806 40.425 1.00 93.38 390 ASN A C 1
ATOM 2978 O O . ASN A 1 390 ? -4.340 -12.115 41.197 1.00 93.38 390 ASN A O 1
ATOM 2982 N N . SER A 1 391 ? -2.813 -10.625 40.472 1.00 92.62 391 SER A N 1
ATOM 2983 C CA . SER A 1 391 ? -3.095 -9.589 41.476 1.00 92.62 391 SER A CA 1
ATOM 2984 C C . SER A 1 391 ? -4.535 -9.052 41.376 1.00 92.62 391 SER A C 1
ATOM 2986 O O . SER A 1 391 ? -5.201 -8.871 42.390 1.00 92.62 391 SER A O 1
ATOM 2988 N N . ILE A 1 392 ? -5.069 -8.884 40.160 1.00 91.56 392 ILE A N 1
ATOM 2989 C CA . ILE A 1 392 ? -6.483 -8.532 39.922 1.00 91.56 392 ILE A CA 1
ATOM 2990 C C . ILE A 1 392 ? -7.419 -9.647 40.424 1.00 91.56 392 ILE A C 1
ATOM 2992 O O . ILE A 1 392 ? -8.462 -9.369 41.013 1.00 91.56 392 ILE A O 1
ATOM 2996 N N . GLY A 1 393 ? -7.045 -10.916 40.233 1.00 89.38 393 GLY A N 1
ATOM 2997 C CA . GLY A 1 393 ? -7.789 -12.055 40.777 1.00 89.38 393 GLY A CA 1
ATOM 2998 C C . GLY A 1 393 ? -7.734 -12.154 42.308 1.00 89.38 393 GLY A C 1
ATOM 2999 O O . GLY A 1 393 ? -8.710 -12.571 42.927 1.00 89.38 393 GLY A O 1
ATOM 3000 N N . GLU A 1 394 ? -6.616 -11.774 42.929 1.00 90.25 394 GLU A N 1
ATOM 3001 C CA . GLU A 1 394 ? -6.460 -11.701 44.390 1.00 90.25 394 GLU A CA 1
ATOM 3002 C C . GLU A 1 394 ? -7.338 -10.596 44.995 1.00 90.25 394 GLU A C 1
ATOM 3004 O O . GLU A 1 394 ? -8.040 -10.854 45.974 1.00 90.25 394 GLU A O 1
ATOM 3009 N N . TYR A 1 395 ? -7.398 -9.429 44.345 1.00 88.19 395 TYR A N 1
ATOM 3010 C CA . TYR A 1 395 ? -8.328 -8.347 44.681 1.00 88.19 395 TYR A CA 1
ATOM 3011 C C . TYR A 1 395 ? -9.801 -8.795 44.601 1.00 88.19 395 TYR A C 1
ATOM 3013 O O . TYR A 1 395 ? -10.564 -8.576 45.538 1.00 88.19 395 TYR A O 1
ATOM 3021 N N . LEU A 1 396 ? -10.195 -9.500 43.532 1.00 87.19 396 LEU A N 1
ATOM 3022 C CA . LEU A 1 396 ? -11.563 -10.021 43.353 1.00 87.19 396 LEU A CA 1
ATOM 3023 C C . LEU A 1 396 ? -11.954 -11.150 44.327 1.00 87.19 396 LEU A C 1
ATOM 3025 O O . LEU A 1 396 ? -13.141 -11.385 44.557 1.00 87.19 396 LEU A O 1
ATOM 3029 N N . GLU A 1 397 ? -10.976 -11.837 44.920 1.00 85.25 397 GLU A N 1
ATOM 3030 C CA . GLU A 1 397 ? -11.187 -12.804 46.008 1.00 85.25 397 GLU A CA 1
ATOM 3031 C C . GLU A 1 397 ? -11.290 -12.114 47.385 1.00 85.25 397 GLU A C 1
ATOM 3033 O O . GLU A 1 397 ? -11.646 -12.767 48.363 1.00 85.25 397 GLU A O 1
ATOM 3038 N N . GLY A 1 398 ? -10.994 -10.811 47.475 1.00 81.44 398 GLY A N 1
ATOM 3039 C CA . GLY A 1 398 ? -10.969 -10.062 48.732 1.00 81.44 398 GLY A CA 1
ATOM 3040 C C . GLY A 1 398 ? -9.757 -10.379 49.613 1.00 81.44 398 GLY A C 1
ATOM 3041 O O . GLY A 1 398 ? -9.881 -10.373 50.835 1.00 81.44 398 GLY A O 1
ATOM 3042 N N . ARG A 1 399 ? -8.597 -10.703 49.020 1.00 80.56 399 ARG A N 1
ATOM 3043 C CA . ARG A 1 399 ? -7.341 -10.853 49.777 1.00 80.56 399 ARG A CA 1
ATOM 3044 C C . ARG A 1 399 ? -6.717 -9.496 50.086 1.00 80.56 399 ARG A C 1
ATOM 3046 O O . ARG A 1 399 ? -6.762 -8.594 49.253 1.00 80.56 399 ARG A O 1
ATOM 3053 N N . ASP A 1 400 ? -6.042 -9.410 51.229 1.00 74.50 400 ASP A N 1
ATOM 3054 C CA . ASP A 1 400 ? -5.156 -8.288 51.534 1.00 74.50 400 ASP A CA 1
ATOM 3055 C C . ASP A 1 400 ? -3.993 -8.258 50.534 1.00 74.50 400 ASP A C 1
ATOM 3057 O O . ASP A 1 400 ? -3.198 -9.198 50.435 1.00 74.50 400 ASP A O 1
ATOM 3061 N N . MET A 1 401 ? -3.925 -7.172 49.767 1.00 78.06 401 MET A N 1
ATOM 3062 C CA . MET A 1 401 ? -2.909 -6.929 48.748 1.00 78.06 401 MET A CA 1
ATOM 3063 C C . MET A 1 401 ? -1.789 -6.071 49.330 1.00 78.06 401 MET A C 1
ATOM 3065 O O . MET A 1 401 ? -2.050 -5.066 49.988 1.00 78.06 401 MET A O 1
ATOM 3069 N N . ASN A 1 402 ? -0.535 -6.410 49.033 1.00 80.94 402 ASN A N 1
ATOM 3070 C CA . ASN A 1 402 ? 0.599 -5.579 49.439 1.00 80.94 402 ASN A CA 1
ATOM 3071 C C . ASN A 1 402 ? 0.583 -4.235 48.680 1.00 80.94 402 ASN A C 1
ATOM 3073 O O . ASN A 1 402 ? 0.220 -4.212 47.502 1.00 80.94 402 ASN A O 1
ATOM 3077 N N . GLU A 1 403 ? 1.068 -3.140 49.284 1.00 77.19 403 GLU A N 1
ATOM 3078 C CA . GLU A 1 403 ? 1.119 -1.804 48.643 1.00 77.19 403 GLU A CA 1
ATOM 3079 C C . GLU A 1 403 ? 1.735 -1.852 47.232 1.00 77.19 403 GLU A C 1
ATOM 3081 O O . GLU A 1 403 ? 1.126 -1.398 46.268 1.00 77.19 403 GLU A O 1
ATOM 3086 N N . LYS A 1 404 ? 2.862 -2.558 47.062 1.00 78.38 404 LYS A N 1
ATOM 3087 C CA . LYS A 1 404 ? 3.543 -2.749 45.761 1.00 78.38 404 LYS A CA 1
ATOM 3088 C C . LYS A 1 404 ? 2.742 -3.514 44.693 1.00 78.38 404 LYS A C 1
ATOM 3090 O O . LYS A 1 404 ? 3.174 -3.589 43.541 1.00 78.38 404 LYS A O 1
ATOM 3095 N N . GLN A 1 405 ? 1.641 -4.170 45.058 1.00 80.75 405 GLN A N 1
ATOM 3096 C CA . GLN A 1 405 ? 0.686 -4.752 44.107 1.00 80.75 405 GLN A CA 1
ATOM 3097 C C . GLN A 1 405 ? -0.426 -3.751 43.778 1.00 80.75 405 GLN A C 1
ATOM 3099 O O . GLN A 1 405 ? -0.816 -3.650 42.617 1.00 80.75 405 GLN A O 1
ATOM 3104 N N . LEU A 1 406 ? -0.893 -2.992 44.775 1.00 81.19 406 LEU A N 1
ATOM 3105 C CA . LEU A 1 406 ? -1.912 -1.951 44.622 1.00 81.19 406 LEU A CA 1
ATOM 3106 C C . LEU A 1 406 ? -1.415 -0.751 43.804 1.00 81.19 406 LEU A C 1
ATOM 3108 O O . LEU A 1 406 ? -2.186 -0.193 43.039 1.00 81.19 406 LEU A O 1
ATOM 3112 N N . GLU A 1 407 ? -0.134 -0.393 43.890 1.00 83.00 407 GLU A N 1
ATOM 3113 C CA . GLU A 1 407 ? 0.479 0.698 43.111 1.00 83.00 407 GLU A CA 1
ATOM 3114 C C . GLU A 1 407 ? 0.615 0.397 41.604 1.00 83.00 407 GLU A C 1
ATOM 3116 O O . GLU A 1 407 ? 0.932 1.290 40.814 1.00 83.00 407 GLU A O 1
ATOM 3121 N N . ARG A 1 408 ? 0.406 -0.853 41.162 1.00 87.50 408 ARG A N 1
ATOM 3122 C CA . ARG A 1 408 ? 0.634 -1.234 39.759 1.00 87.50 408 ARG A CA 1
ATOM 3123 C C . ARG A 1 408 ? -0.436 -0.631 38.838 1.00 87.50 408 ARG A C 1
ATOM 3125 O O . ARG A 1 408 ? -1.624 -0.871 39.069 1.00 87.50 408 ARG A O 1
ATOM 3132 N N . PRO A 1 409 ? -0.069 0.036 37.722 1.00 87.38 409 PRO A N 1
ATOM 3133 C CA . PRO A 1 409 ? -1.032 0.720 36.853 1.00 87.38 409 PRO A CA 1
ATOM 3134 C C . PRO A 1 409 ? -2.171 -0.164 36.323 1.00 87.38 409 PRO A C 1
ATOM 3136 O O . PRO A 1 409 ? -3.314 0.282 36.251 1.00 87.38 409 PRO A O 1
ATOM 3139 N N . ASN A 1 410 ? -1.888 -1.428 35.984 1.00 90.69 410 ASN A N 1
ATOM 3140 C CA . ASN A 1 410 ? -2.907 -2.365 35.498 1.00 90.69 410 ASN A CA 1
ATOM 3141 C C . ASN A 1 410 ? -3.883 -2.802 36.605 1.00 90.69 410 ASN A C 1
ATOM 3143 O O . ASN A 1 410 ? -5.059 -3.030 36.324 1.00 90.69 410 ASN A O 1
ATOM 3147 N N . VAL A 1 411 ? -3.409 -2.902 37.852 1.00 89.44 411 VAL A N 1
ATOM 3148 C CA . VAL A 1 411 ? -4.232 -3.257 39.018 1.00 89.44 411 VAL A CA 1
ATOM 3149 C C . VAL A 1 411 ? -5.134 -2.077 39.384 1.00 89.44 411 VAL A C 1
ATOM 3151 O O . VAL A 1 411 ? -6.347 -2.255 39.457 1.00 89.44 411 VAL A O 1
ATOM 3154 N N . LEU A 1 412 ? -4.584 -0.857 39.460 1.00 87.00 412 LEU A N 1
ATOM 3155 C CA . LEU A 1 412 ? -5.360 0.383 39.625 1.00 87.00 412 LEU A CA 1
ATOM 3156 C C . LEU A 1 412 ? -6.425 0.550 38.530 1.00 87.00 412 LEU A C 1
ATOM 3158 O O . LEU A 1 412 ? -7.583 0.849 38.822 1.00 87.00 412 LEU A O 1
ATOM 3162 N N . GLY A 1 413 ? -6.059 0.305 37.267 1.00 87.25 413 GLY A N 1
ATOM 3163 C CA . GLY A 1 413 ? -6.988 0.356 36.138 1.00 87.25 413 GLY A CA 1
ATOM 3164 C C . GLY A 1 413 ? -8.133 -0.655 36.251 1.00 87.25 413 GLY A C 1
ATOM 3165 O O . GLY A 1 413 ? -9.269 -0.332 35.912 1.00 87.25 413 GLY A O 1
ATOM 3166 N N . ALA A 1 414 ? -7.868 -1.859 36.768 1.00 86.75 414 ALA A N 1
ATOM 3167 C CA . ALA A 1 414 ? -8.906 -2.854 37.032 1.00 86.75 414 ALA A CA 1
ATOM 3168 C C . ALA A 1 414 ? -9.816 -2.443 38.203 1.00 86.75 414 ALA A C 1
ATOM 3170 O O . ALA A 1 414 ? -11.036 -2.547 38.087 1.00 86.75 414 ALA A O 1
ATOM 3171 N N . MET A 1 415 ? -9.243 -1.925 39.295 1.00 86.38 415 MET A N 1
ATOM 3172 C CA . MET A 1 415 ? -9.980 -1.432 40.470 1.00 86.38 415 MET A CA 1
ATOM 3173 C C . MET A 1 415 ? -10.897 -0.239 40.152 1.00 86.38 415 MET A C 1
ATOM 3175 O O . MET A 1 415 ? -11.896 -0.043 40.836 1.00 86.38 415 MET A O 1
ATOM 3179 N N . GLY A 1 416 ? -10.582 0.550 39.118 1.00 83.56 416 GLY A N 1
ATOM 3180 C CA . GLY A 1 416 ? -11.448 1.627 38.620 1.00 83.56 416 GLY A CA 1
ATOM 3181 C C . GLY A 1 416 ? -12.599 1.167 37.712 1.00 83.56 416 GLY A C 1
ATOM 3182 O O . GLY A 1 416 ? -13.495 1.959 37.430 1.00 83.56 416 GLY A O 1
ATOM 3183 N N . ILE A 1 417 ? -12.579 -0.083 37.236 1.00 86.25 417 ILE A N 1
ATOM 3184 C CA . ILE A 1 417 ? -13.622 -0.675 36.374 1.00 86.25 417 ILE A CA 1
ATOM 3185 C C . ILE A 1 417 ? -14.542 -1.599 37.179 1.00 86.25 417 ILE A C 1
ATOM 3187 O O . ILE A 1 417 ? -15.744 -1.643 36.928 1.00 86.25 417 ILE A O 1
ATOM 3191 N N . LEU A 1 418 ? -13.968 -2.352 38.119 1.00 84.56 418 LEU A N 1
ATOM 3192 C CA . LEU A 1 418 ? -14.668 -3.344 38.928 1.00 84.56 418 LEU A CA 1
ATOM 3193 C C . LEU A 1 418 ? -15.451 -2.682 40.080 1.00 84.56 418 LEU A C 1
ATOM 3195 O O . LEU A 1 418 ? -14.990 -1.691 40.649 1.00 84.56 418 LEU A O 1
ATOM 3199 N N . PRO A 1 419 ? -16.624 -3.218 40.465 1.00 71.25 419 PRO A N 1
ATOM 3200 C CA . PRO A 1 419 ? -17.454 -2.624 41.508 1.00 71.25 419 PRO A CA 1
ATOM 3201 C C . PRO A 1 419 ? -16.799 -2.729 42.892 1.00 71.25 419 PRO A C 1
ATOM 3203 O O . PRO A 1 419 ? -16.510 -3.824 43.379 1.00 71.25 419 PRO A O 1
ATOM 3206 N N . GLN A 1 420 ? -16.634 -1.590 43.568 1.00 62.91 420 GLN A N 1
ATOM 3207 C CA . GLN A 1 420 ? -16.167 -1.555 44.955 1.00 62.91 420 GLN A CA 1
ATOM 3208 C C . GLN A 1 420 ? -17.257 -2.104 45.895 1.00 62.91 420 GLN A C 1
ATOM 3210 O O . GLN A 1 420 ? -18.367 -1.579 45.931 1.00 62.91 420 GLN A O 1
ATOM 3215 N N . GLY A 1 421 ? -16.940 -3.157 46.661 1.00 57.88 421 GLY A N 1
ATOM 3216 C CA . GLY A 1 421 ? -17.845 -3.734 47.672 1.00 57.88 421 GLY A CA 1
ATOM 3217 C C . GLY A 1 421 ? -18.736 -4.901 47.214 1.00 57.88 421 GLY A C 1
ATOM 3218 O O . GLY A 1 421 ? -19.815 -5.093 47.769 1.00 57.88 421 GLY A O 1
ATOM 3219 N N . GLY A 1 422 ? -18.322 -5.678 46.207 1.00 60.06 422 GLY A N 1
ATOM 3220 C CA . GLY A 1 422 ? -19.017 -6.908 45.795 1.00 60.06 422 GLY A CA 1
ATOM 3221 C C . GLY A 1 422 ? -18.710 -8.144 46.661 1.00 60.06 422 GLY A C 1
ATOM 3222 O O . GLY A 1 422 ? -17.734 -8.179 47.404 1.00 60.06 422 GLY A O 1
ATOM 3223 N N . GLU A 1 423 ? -19.528 -9.196 46.528 1.00 69.62 423 GLU A N 1
ATOM 3224 C CA . GLU A 1 423 ? -19.214 -10.531 47.071 1.00 69.62 423 GLU A CA 1
ATOM 3225 C C . GLU A 1 423 ? -17.920 -11.093 46.444 1.00 69.62 423 GLU A C 1
ATOM 3227 O O . GLU A 1 423 ? -17.755 -10.975 45.225 1.00 69.62 423 GLU A O 1
ATOM 3232 N N . PRO A 1 424 ? -17.033 -11.740 47.226 1.00 81.19 424 PRO A N 1
ATOM 3233 C CA . PRO A 1 424 ? -15.761 -12.255 46.724 1.00 81.19 424 PRO A CA 1
ATOM 3234 C C . PRO A 1 424 ? -15.962 -13.446 45.779 1.00 81.19 424 PRO A C 1
ATOM 3236 O O . PRO A 1 424 ? -16.681 -14.398 46.094 1.00 81.19 424 PRO A O 1
ATOM 3239 N N . VAL A 1 425 ? -15.280 -13.427 44.631 1.00 84.06 425 VAL A N 1
ATOM 3240 C CA . VAL A 1 425 ? -15.359 -14.477 43.603 1.00 84.06 425 VAL A CA 1
ATOM 3241 C C . VAL A 1 425 ? -13.963 -15.020 43.316 1.00 84.06 425 VAL A C 1
ATOM 3243 O O . VAL A 1 425 ? -13.051 -14.276 42.960 1.00 84.06 425 VAL A O 1
ATOM 3246 N N . TRP A 1 426 ? -13.784 -16.342 43.415 1.00 90.06 426 TRP A N 1
ATOM 3247 C CA . TRP A 1 426 ? -12.508 -16.956 43.049 1.00 90.06 426 TRP A CA 1
ATOM 3248 C C . TRP A 1 426 ? -12.337 -16.968 41.527 1.00 90.06 426 TRP A C 1
ATOM 3250 O O . TRP A 1 426 ? -12.986 -17.743 40.815 1.00 90.06 426 TRP A O 1
ATOM 3260 N N . ILE A 1 427 ? -11.428 -16.127 41.041 1.00 91.56 427 ILE A N 1
ATOM 3261 C CA . ILE A 1 427 ? -11.061 -16.016 39.631 1.00 91.56 427 ILE A CA 1
ATOM 3262 C C . ILE A 1 427 ? -9.541 -15.860 39.490 1.00 91.56 427 ILE A C 1
ATOM 3264 O O . ILE A 1 427 ? -8.907 -15.145 40.273 1.00 91.56 427 ILE A O 1
ATOM 3268 N N . ARG A 1 428 ? -8.929 -16.564 38.529 1.00 93.44 428 ARG A N 1
ATOM 3269 C CA . ARG A 1 428 ? -7.478 -16.510 38.265 1.00 93.44 428 ARG A CA 1
ATOM 3270 C C . ARG A 1 428 ? -7.127 -16.644 36.785 1.00 93.44 428 ARG A C 1
ATOM 3272 O O . ARG A 1 428 ? -7.885 -17.257 36.036 1.00 93.44 428 ARG A O 1
ATOM 3279 N N . PRO A 1 429 ? -5.969 -16.122 36.345 1.00 95.25 429 PRO A N 1
ATOM 3280 C CA . PRO A 1 429 ? -5.485 -16.361 34.996 1.00 95.25 429 PRO A CA 1
ATOM 3281 C C . PRO A 1 429 ? -4.963 -17.787 34.807 1.00 95.25 429 PRO A C 1
ATOM 3283 O O . PRO A 1 429 ? -4.185 -18.294 35.616 1.00 95.25 429 PRO A O 1
ATOM 3286 N N . ALA A 1 430 ? -5.339 -18.420 33.697 1.00 95.44 430 ALA A N 1
ATOM 3287 C CA . ALA A 1 430 ? -4.677 -19.630 33.227 1.00 95.44 430 ALA A CA 1
ATOM 3288 C C . ALA A 1 430 ? -3.344 -19.308 32.520 1.00 95.44 430 ALA A C 1
ATOM 3290 O O . ALA A 1 430 ? -3.096 -18.185 32.069 1.00 95.44 430 ALA A O 1
ATOM 3291 N N . TYR A 1 431 ? -2.484 -20.315 32.387 1.00 94.94 431 TYR A N 1
ATOM 3292 C CA . TYR A 1 431 ? -1.253 -20.262 31.592 1.00 94.94 431 TYR A CA 1
ATOM 3293 C C . TYR A 1 431 ? -1.062 -21.576 30.823 1.00 94.94 431 TYR A C 1
ATOM 3295 O O . TYR A 1 431 ? -1.591 -22.614 31.226 1.00 94.94 431 TYR A O 1
ATOM 3303 N N . ASP A 1 432 ? -0.316 -21.534 29.721 1.00 94.44 432 ASP A N 1
ATOM 3304 C CA . ASP A 1 432 ? -0.000 -22.703 28.896 1.00 94.44 432 ASP A CA 1
ATOM 3305 C C . ASP A 1 432 ? 0.630 -23.837 29.731 1.00 94.44 432 ASP A C 1
ATOM 3307 O O . ASP A 1 432 ? 1.614 -23.636 30.444 1.00 94.44 432 ASP A O 1
ATOM 3311 N N . GLY A 1 433 ? 0.072 -25.045 29.640 1.00 91.62 433 GLY A N 1
ATOM 3312 C CA . GLY A 1 433 ? 0.493 -26.203 30.433 1.00 91.62 433 GLY A CA 1
ATOM 3313 C C . GLY A 1 433 ? -0.041 -26.233 31.872 1.00 91.62 433 GLY A C 1
ATOM 3314 O O . GLY A 1 433 ? 0.338 -27.117 32.640 1.00 91.62 433 GLY A O 1
ATOM 3315 N N . LEU A 1 434 ? -0.933 -25.317 32.270 1.00 93.06 434 LEU A N 1
ATOM 3316 C CA . LEU A 1 434 ? -1.685 -25.469 33.517 1.00 93.06 434 LEU A CA 1
ATOM 3317 C C . LEU A 1 434 ? -2.540 -26.749 33.444 1.00 93.06 434 LEU A C 1
ATOM 3319 O O . LEU A 1 434 ? -3.330 -26.924 32.518 1.00 93.06 434 LEU A O 1
ATOM 3323 N N . ARG A 1 435 ? -2.378 -27.633 34.435 1.00 90.25 435 ARG A N 1
ATOM 3324 C CA . ARG A 1 435 ? -3.081 -28.919 34.576 1.00 90.25 435 ARG A CA 1
ATOM 3325 C C . ARG A 1 435 ? -4.091 -28.820 35.721 1.00 90.25 435 ARG A C 1
ATOM 3327 O O . ARG A 1 435 ? -3.708 -28.538 36.854 1.00 90.25 435 ARG A O 1
ATOM 3334 N N . LEU A 1 436 ? -5.365 -29.056 35.426 1.00 87.31 436 LEU A N 1
ATOM 3335 C CA . LEU A 1 436 ? -6.460 -29.156 36.389 1.00 87.31 436 LEU A CA 1
ATOM 3336 C C . LEU A 1 436 ? -6.829 -30.626 36.592 1.00 87.31 436 LEU A C 1
ATOM 3338 O O . LEU A 1 436 ? -6.953 -31.378 35.626 1.00 87.31 436 LEU A O 1
ATOM 3342 N N . LEU A 1 437 ? -7.038 -31.016 37.848 1.00 76.06 437 LEU A N 1
ATOM 3343 C CA . LEU A 1 437 ? -7.341 -32.388 38.250 1.00 76.06 437 LEU A CA 1
ATOM 3344 C C . LEU A 1 437 ? -8.707 -32.433 38.928 1.00 76.06 437 LEU A C 1
ATOM 3346 O O . LEU A 1 437 ? -8.960 -31.685 39.873 1.00 76.06 437 LEU A O 1
ATOM 3350 N N . GLY A 1 438 ? -9.593 -33.305 38.445 1.00 59.97 438 GLY A N 1
ATOM 3351 C CA . GLY A 1 438 ? -10.989 -33.358 38.877 1.00 59.97 438 GLY A CA 1
ATOM 3352 C C . GLY A 1 438 ? -11.209 -33.804 40.324 1.00 59.97 438 GLY A C 1
ATOM 3353 O O . GLY A 1 438 ? -12.265 -33.499 40.887 1.00 59.97 438 GLY A O 1
ATOM 3354 N N . ASN A 1 439 ? -10.228 -34.478 40.941 1.00 54.19 439 ASN A N 1
ATOM 3355 C CA . ASN A 1 439 ? -10.325 -35.026 42.294 1.00 54.19 439 ASN A CA 1
ATOM 3356 C C . ASN A 1 439 ? -9.193 -34.559 43.221 1.00 54.19 439 ASN A C 1
ATOM 3358 O O . ASN A 1 439 ? -8.007 -34.650 42.915 1.00 54.19 439 ASN A O 1
ATOM 3362 N N . LYS A 1 440 ? -9.593 -34.138 44.427 1.00 39.69 440 LYS A N 1
ATOM 3363 C CA . LYS A 1 440 ? -8.719 -33.698 45.532 1.00 39.69 440 LYS A CA 1
ATOM 3364 C C . LYS A 1 440 ? -7.854 -34.830 46.117 1.00 39.69 440 LYS A C 1
ATOM 3366 O O . LYS A 1 440 ? -6.908 -34.561 46.852 1.00 39.69 440 LYS A O 1
ATOM 3371 N N . GLU A 1 441 ? -8.193 -36.078 45.793 1.00 43.91 441 GLU A N 1
ATOM 3372 C CA . GLU A 1 441 ? -7.497 -37.292 46.230 1.00 43.91 441 GLU A CA 1
ATOM 3373 C C . GLU A 1 441 ? -6.083 -37.410 45.635 1.00 43.91 441 GLU A C 1
ATOM 3375 O O . GLU A 1 441 ? -5.217 -37.951 46.309 1.00 43.91 441 GLU A O 1
ATOM 3380 N N . GLU A 1 442 ? -5.773 -36.825 44.466 1.00 40.34 442 GLU A N 1
ATOM 3381 C CA . GLU A 1 442 ? -4.417 -36.948 43.888 1.00 40.34 442 GLU A CA 1
ATOM 3382 C C . GLU A 1 442 ? -3.325 -36.295 44.759 1.00 40.34 442 GLU A C 1
ATOM 3384 O O . GLU A 1 442 ? -2.189 -36.751 44.750 1.00 40.34 442 GLU A O 1
ATOM 3389 N N . ILE A 1 443 ? -3.652 -35.297 45.596 1.00 42.06 443 ILE A N 1
ATOM 3390 C CA . ILE A 1 443 ? -2.696 -34.757 46.584 1.00 42.06 443 ILE A CA 1
ATOM 3391 C C . ILE A 1 443 ? -2.424 -35.784 47.695 1.00 42.06 443 ILE A C 1
ATOM 3393 O O . ILE A 1 443 ? -1.285 -35.920 48.126 1.00 42.06 443 ILE A O 1
ATOM 3397 N N . LYS A 1 444 ? -3.430 -36.559 48.124 1.00 41.22 444 LYS A N 1
ATOM 3398 C CA . LYS A 1 444 ? -3.220 -37.714 49.016 1.00 41.22 444 LYS A CA 1
ATOM 3399 C C . LYS A 1 444 ? -2.414 -38.815 48.330 1.00 41.22 444 LYS A C 1
ATOM 3401 O O . LYS A 1 444 ? -1.618 -39.450 49.002 1.00 41.22 444 LYS A O 1
ATOM 3406 N N . THR A 1 445 ? -2.608 -39.042 47.030 1.00 45.88 445 THR A N 1
ATOM 3407 C CA . THR A 1 445 ? -1.870 -40.056 46.258 1.00 45.88 445 THR A CA 1
ATOM 3408 C C . THR A 1 445 ? -0.404 -39.657 46.061 1.00 45.88 445 THR A C 1
ATOM 3410 O O . THR A 1 445 ? 0.485 -40.473 46.270 1.00 45.88 445 THR A O 1
ATOM 3413 N N . LEU A 1 446 ? -0.124 -38.385 45.766 1.00 44.03 446 LEU A N 1
ATOM 3414 C CA . LEU A 1 446 ? 1.237 -37.830 45.693 1.00 44.03 446 LEU A CA 1
ATOM 3415 C C . LEU A 1 446 ? 1.935 -37.758 47.064 1.00 44.03 446 LEU A C 1
ATOM 3417 O O . LEU A 1 446 ? 3.159 -37.707 47.122 1.00 44.03 446 LEU A O 1
ATOM 3421 N N . LEU A 1 447 ? 1.164 -37.758 48.156 1.00 44.06 447 LEU A N 1
ATOM 3422 C CA . LEU A 1 447 ? 1.649 -37.892 49.536 1.00 44.06 447 LEU A CA 1
ATOM 3423 C C . LEU A 1 447 ? 1.598 -39.341 50.058 1.00 44.06 447 LEU A C 1
ATOM 3425 O O . LEU A 1 447 ? 1.961 -39.578 51.211 1.00 44.06 447 LEU A O 1
ATOM 3429 N N . SER A 1 448 ? 1.135 -40.305 49.256 1.00 48.38 448 SER A N 1
ATOM 3430 C CA . SER A 1 448 ? 1.110 -41.715 49.649 1.00 48.38 448 SER A CA 1
ATOM 3431 C C . SER A 1 448 ? 2.483 -42.351 49.404 1.00 48.38 448 SER A C 1
ATOM 3433 O O . SER A 1 448 ? 3.165 -41.968 48.449 1.00 48.38 448 SER A O 1
ATOM 3435 N N . PRO A 1 449 ? 2.936 -43.275 50.272 1.00 55.19 449 PRO A N 1
ATOM 3436 C CA . PRO A 1 449 ? 4.224 -43.933 50.087 1.00 55.19 449 PRO A CA 1
ATOM 3437 C C . PRO A 1 449 ? 4.242 -44.720 48.764 1.00 55.19 449 PRO A C 1
ATOM 3439 O O . PRO A 1 449 ? 3.196 -45.221 48.347 1.00 55.19 449 PRO A O 1
ATOM 3442 N N . PRO A 1 450 ? 5.407 -44.844 48.102 1.00 57.66 450 PRO A N 1
ATOM 3443 C CA . PRO A 1 450 ? 5.508 -45.522 46.815 1.00 57.66 450 PRO A CA 1
ATOM 3444 C C . PRO A 1 450 ? 5.035 -46.978 46.912 1.00 57.66 450 PRO A C 1
ATOM 3446 O O . PRO A 1 450 ? 5.475 -47.730 47.783 1.00 57.66 450 PRO A O 1
ATOM 3449 N N . ASP A 1 451 ? 4.153 -47.376 45.994 1.00 69.94 451 ASP A N 1
ATOM 3450 C CA . ASP A 1 451 ? 3.654 -48.748 45.906 1.00 69.94 451 ASP A CA 1
ATOM 3451 C C . ASP A 1 451 ? 4.743 -49.669 45.341 1.00 69.94 451 ASP A C 1
ATOM 3453 O O . ASP A 1 451 ? 4.991 -49.729 44.132 1.00 69.94 451 ASP A O 1
ATOM 3457 N N . VAL A 1 452 ? 5.406 -50.381 46.253 1.00 71.38 452 VAL A N 1
ATOM 3458 C CA . VAL A 1 452 ? 6.481 -51.328 45.942 1.00 71.38 452 VAL A CA 1
ATOM 3459 C C . VAL A 1 452 ? 5.986 -52.430 45.001 1.00 71.38 452 VAL A C 1
ATOM 3461 O O . VAL A 1 452 ? 6.701 -52.777 44.066 1.00 71.38 452 VAL A O 1
ATOM 3464 N N . SER A 1 453 ? 4.746 -52.907 45.161 1.00 72.44 453 SER A N 1
ATOM 3465 C CA . SER A 1 453 ? 4.202 -54.005 44.349 1.00 72.44 453 SER A CA 1
ATOM 3466 C C . SER A 1 453 ? 3.986 -53.601 42.886 1.00 72.44 453 SER A C 1
ATOM 3468 O O . SER A 1 453 ? 4.256 -54.377 41.964 1.00 72.44 453 SER A O 1
ATOM 3470 N N . LEU A 1 454 ? 3.583 -52.348 42.650 1.00 72.38 454 LEU A N 1
ATOM 3471 C CA . LEU A 1 454 ? 3.447 -51.790 41.306 1.00 72.38 454 LEU A CA 1
ATOM 3472 C C . LEU A 1 454 ? 4.818 -51.580 40.639 1.00 72.38 454 LEU A C 1
ATOM 3474 O O . LEU A 1 454 ? 4.958 -51.804 39.435 1.00 72.38 454 LEU A O 1
ATOM 3478 N N . SER A 1 455 ? 5.832 -51.175 41.412 1.00 68.81 455 SER A N 1
ATOM 3479 C CA . SER A 1 455 ? 7.218 -51.074 40.931 1.00 68.81 455 SER A CA 1
ATOM 3480 C C . SER A 1 455 ? 7.817 -52.438 40.592 1.00 68.81 455 SER A C 1
ATOM 3482 O O . SER A 1 455 ? 8.410 -52.578 39.526 1.00 68.81 455 SER A O 1
ATOM 3484 N N . GLU A 1 456 ? 7.628 -53.450 41.442 1.00 77.44 456 GLU A N 1
ATOM 3485 C CA . GLU A 1 456 ? 8.067 -54.829 41.186 1.00 77.44 456 GLU A CA 1
ATOM 3486 C C . GLU A 1 456 ? 7.414 -55.392 39.919 1.00 77.44 456 GLU A C 1
ATOM 3488 O O . GLU A 1 456 ? 8.106 -55.928 39.058 1.00 77.44 456 GLU A O 1
ATOM 3493 N N . THR A 1 457 ? 6.103 -55.187 39.749 1.00 79.69 457 THR A N 1
ATOM 3494 C CA . THR A 1 457 ? 5.371 -55.632 38.552 1.00 79.69 457 THR A CA 1
ATOM 3495 C C . THR A 1 457 ? 5.932 -54.992 37.277 1.00 79.69 457 THR A C 1
ATOM 3497 O O . THR A 1 457 ? 6.203 -55.689 36.304 1.00 79.69 457 THR A O 1
ATOM 3500 N N . ARG A 1 458 ? 6.188 -53.676 37.287 1.00 77.06 458 ARG A N 1
ATOM 3501 C CA . ARG A 1 458 ? 6.775 -52.961 36.137 1.00 77.06 458 ARG A CA 1
ATOM 3502 C C . ARG A 1 458 ? 8.230 -53.338 35.867 1.00 77.06 458 ARG A C 1
ATOM 3504 O O . ARG A 1 458 ? 8.646 -53.357 34.712 1.00 77.06 458 ARG A O 1
ATOM 3511 N N . ALA A 1 459 ? 9.007 -53.623 36.911 1.00 74.81 459 ALA A N 1
ATOM 3512 C CA . ALA A 1 459 ? 10.375 -54.109 36.769 1.00 74.81 459 ALA A CA 1
ATOM 3513 C C . ALA A 1 459 ? 10.397 -55.504 36.126 1.00 74.81 459 ALA A C 1
ATOM 3515 O O . ALA A 1 459 ? 11.202 -55.740 35.231 1.00 74.81 459 ALA A O 1
ATOM 3516 N N . LEU A 1 460 ? 9.474 -56.392 36.514 1.00 78.19 460 LEU A N 1
ATOM 3517 C CA . LEU A 1 460 ? 9.288 -57.699 35.879 1.00 78.19 460 LEU A CA 1
ATOM 3518 C C . LEU A 1 460 ? 8.871 -57.555 34.408 1.00 78.19 460 LEU A C 1
ATOM 3520 O O . LEU A 1 460 ? 9.557 -58.091 33.547 1.00 78.19 460 LEU A O 1
ATOM 3524 N N . GLU A 1 461 ? 7.854 -56.744 34.092 1.00 80.94 461 GLU A N 1
ATOM 3525 C CA . GLU A 1 461 ? 7.454 -56.461 32.699 1.00 80.94 461 GLU A CA 1
ATOM 3526 C C . GLU A 1 461 ? 8.618 -55.911 31.847 1.00 80.94 461 GLU A C 1
ATOM 3528 O O . GLU A 1 461 ? 8.765 -56.261 30.671 1.00 80.94 461 GLU A O 1
ATOM 3533 N N . TYR A 1 462 ? 9.473 -55.063 32.428 1.00 77.62 462 TYR A N 1
ATOM 3534 C CA . TYR A 1 462 ? 10.661 -54.524 31.763 1.00 77.62 462 TYR A CA 1
ATOM 3535 C C . TYR A 1 462 ? 11.758 -55.579 31.550 1.00 77.62 462 TYR A C 1
ATOM 3537 O O . TYR A 1 462 ? 12.378 -55.612 30.486 1.00 77.62 462 TYR A O 1
ATOM 3545 N N . LEU A 1 463 ? 11.995 -56.460 32.522 1.00 75.75 463 LEU A N 1
ATOM 3546 C CA . LEU A 1 463 ? 12.967 -57.547 32.392 1.00 75.75 463 LEU A CA 1
ATOM 3547 C C . LEU A 1 463 ? 12.487 -58.599 31.381 1.00 75.75 463 LEU A C 1
ATOM 3549 O O . LEU A 1 463 ? 13.227 -58.924 30.452 1.00 75.75 463 LEU A O 1
ATOM 3553 N N . ASP A 1 464 ? 11.235 -59.045 31.484 1.00 75.06 464 ASP A N 1
ATOM 3554 C CA . ASP A 1 464 ? 10.628 -60.045 30.598 1.00 75.06 464 ASP A CA 1
ATOM 3555 C C . ASP A 1 464 ? 10.585 -59.579 29.132 1.00 75.06 464 ASP A C 1
ATOM 3557 O O . ASP A 1 464 ? 10.724 -60.386 28.213 1.00 75.06 464 ASP A O 1
ATOM 3561 N N . SER A 1 465 ? 10.434 -58.270 28.891 1.00 76.81 465 SER A N 1
ATOM 3562 C CA . SER A 1 465 ? 10.439 -57.697 27.537 1.00 76.81 465 SER A CA 1
ATOM 3563 C C . SER A 1 465 ? 11.837 -57.480 26.941 1.00 76.81 465 SER A C 1
ATOM 3565 O O . SER A 1 465 ? 11.960 -57.435 25.715 1.00 76.81 465 SER A O 1
ATOM 3567 N N . ASN A 1 466 ? 12.891 -57.384 27.761 1.00 69.31 466 ASN A N 1
ATOM 3568 C CA . ASN A 1 466 ? 14.272 -57.191 27.293 1.00 69.31 466 ASN A CA 1
ATOM 3569 C C . ASN A 1 466 ? 15.122 -58.479 27.294 1.00 69.31 466 ASN A C 1
ATOM 3571 O O . ASN A 1 466 ? 16.072 -58.568 26.516 1.00 69.31 466 ASN A O 1
ATOM 3575 N N . PHE A 1 467 ? 14.785 -59.483 28.111 1.00 71.12 467 PHE A N 1
ATOM 3576 C CA . PHE A 1 467 ? 15.561 -60.720 28.295 1.00 71.12 467 PHE A CA 1
ATOM 3577 C C . PHE A 1 467 ? 14.732 -61.973 27.954 1.00 71.12 467 PHE A C 1
ATOM 3579 O O . PHE A 1 467 ? 14.523 -62.866 28.769 1.00 71.12 467 PHE A O 1
ATOM 3586 N N . VAL A 1 468 ? 14.259 -62.035 26.706 1.00 70.06 468 VAL A N 1
ATOM 3587 C CA . VAL A 1 468 ? 13.212 -62.968 26.239 1.00 70.06 468 VAL A CA 1
ATOM 3588 C C . VAL A 1 468 ? 13.680 -64.435 26.084 1.00 70.06 468 VAL A C 1
ATOM 3590 O O . VAL A 1 468 ? 12.854 -65.330 25.908 1.00 70.06 468 VAL A O 1
ATOM 3593 N N . SER A 1 469 ? 14.988 -64.730 26.113 1.00 69.62 469 SER A N 1
ATOM 3594 C CA . SER A 1 469 ? 15.515 -66.086 25.854 1.00 69.62 469 SER A CA 1
ATOM 3595 C C . SER A 1 469 ? 16.716 -66.478 26.724 1.00 69.62 469 SER A C 1
ATOM 3597 O O . SER A 1 469 ? 17.480 -65.628 27.170 1.00 69.62 469 SER A O 1
ATOM 3599 N N . TRP A 1 470 ? 16.939 -67.788 26.889 1.00 60.06 470 TRP A N 1
ATOM 3600 C CA . TRP A 1 470 ? 18.110 -68.354 27.584 1.00 60.06 470 TRP A CA 1
ATOM 3601 C C . TRP A 1 470 ? 19.454 -67.854 27.018 1.00 60.06 470 TRP A C 1
ATOM 3603 O O . TRP A 1 470 ? 20.359 -67.537 27.780 1.00 60.06 470 TRP A O 1
ATOM 3613 N N . GLU A 1 471 ? 19.571 -67.696 25.697 1.00 59.72 471 GLU A N 1
ATOM 3614 C CA . GLU A 1 471 ? 20.785 -67.173 25.044 1.00 59.72 471 GLU A CA 1
ATOM 3615 C C . GLU A 1 471 ? 21.037 -65.688 25.378 1.00 59.72 471 GLU A C 1
ATOM 3617 O O . GLU A 1 471 ? 22.166 -65.209 25.306 1.00 59.72 471 GLU A O 1
ATOM 3622 N N . SER A 1 472 ? 20.008 -64.957 25.827 1.00 58.25 472 SER A N 1
ATOM 3623 C CA . SER A 1 472 ? 20.140 -63.571 26.300 1.00 58.25 472 SER A CA 1
ATOM 3624 C C . SER A 1 472 ? 20.868 -63.471 27.652 1.00 58.25 472 SER A C 1
ATOM 3626 O O . SER A 1 472 ? 21.365 -62.400 27.998 1.00 58.25 472 SER A O 1
ATOM 3628 N N . ILE A 1 473 ? 20.973 -64.575 28.406 1.00 55.25 473 ILE A N 1
ATOM 3629 C CA . ILE A 1 473 ? 21.628 -64.632 29.727 1.00 55.25 473 ILE A CA 1
ATOM 3630 C C . ILE A 1 473 ? 23.160 -64.526 29.607 1.00 55.25 473 ILE A C 1
ATOM 3632 O O . ILE A 1 473 ? 23.820 -64.071 30.541 1.00 55.25 473 ILE A O 1
ATOM 3636 N N . GLU A 1 474 ? 23.745 -64.825 28.439 1.00 57.22 474 GLU A N 1
ATOM 3637 C CA . GLU A 1 474 ? 25.176 -64.585 28.187 1.00 57.22 474 GLU A CA 1
ATOM 3638 C C . GLU A 1 474 ? 25.546 -63.081 28.196 1.00 57.22 474 GLU A C 1
ATOM 3640 O O . GLU A 1 474 ? 26.723 -62.737 28.295 1.00 57.22 474 GLU A O 1
ATOM 3645 N N . GLN A 1 475 ? 24.561 -62.167 28.180 1.00 59.59 475 GLN A N 1
ATOM 3646 C CA . GLN A 1 475 ? 24.750 -60.714 28.341 1.00 59.59 475 GLN A CA 1
ATOM 3647 C C . GLN A 1 475 ? 24.611 -60.227 29.799 1.00 59.59 475 GLN A C 1
ATOM 3649 O O . GLN A 1 475 ? 24.189 -59.094 30.033 1.00 59.59 475 GLN A O 1
ATOM 3654 N N . LEU A 1 476 ? 24.986 -61.049 30.785 1.00 60.94 476 LEU A N 1
ATOM 3655 C CA . LEU A 1 476 ? 24.936 -60.736 32.227 1.00 60.94 476 LEU A CA 1
ATOM 3656 C C . LEU A 1 476 ? 25.497 -59.340 32.582 1.00 60.94 476 LEU A C 1
ATOM 3658 O O . LEU A 1 476 ? 24.860 -58.583 33.311 1.00 60.94 476 LEU A O 1
ATOM 3662 N N . SER A 1 477 ? 26.607 -58.938 31.955 1.00 68.50 477 SER A N 1
ATOM 3663 C CA . SER A 1 477 ? 27.235 -57.617 32.137 1.00 68.50 477 SER A CA 1
ATOM 3664 C C . SER A 1 477 ? 26.346 -56.423 31.764 1.00 68.50 477 SER A C 1
ATOM 3666 O O . SER A 1 477 ? 26.552 -55.317 32.263 1.00 68.50 477 SER A O 1
ATOM 3668 N N . ARG A 1 478 ? 25.357 -56.622 30.885 1.00 68.94 478 ARG A N 1
ATOM 3669 C CA . ARG A 1 478 ? 24.396 -55.590 30.480 1.00 68.94 478 ARG A CA 1
ATOM 3670 C C . ARG A 1 478 ? 23.277 -55.431 31.505 1.00 68.94 478 ARG A C 1
ATOM 3672 O O . ARG A 1 478 ? 22.836 -54.309 31.724 1.00 68.94 478 ARG A O 1
ATOM 3679 N N . LEU A 1 479 ? 22.859 -56.525 32.145 1.00 73.00 479 LEU A N 1
ATOM 3680 C CA . LEU A 1 479 ? 21.928 -56.482 33.271 1.00 73.00 479 LEU A CA 1
ATOM 3681 C C . LEU A 1 479 ? 22.597 -55.849 34.500 1.00 73.00 479 LEU A C 1
ATOM 3683 O O . LEU A 1 479 ? 22.008 -54.960 35.103 1.00 73.00 479 LEU A O 1
ATOM 3687 N N . ASP A 1 480 ? 23.846 -56.215 34.806 1.00 76.31 480 ASP A N 1
ATOM 3688 C CA . ASP A 1 480 ? 24.622 -55.592 35.890 1.00 76.31 480 ASP A CA 1
ATOM 3689 C C . ASP A 1 480 ? 24.772 -54.071 35.687 1.00 76.31 480 ASP A C 1
ATOM 3691 O O . ASP A 1 480 ? 24.573 -53.288 36.617 1.00 76.31 480 ASP A O 1
ATOM 3695 N N . ALA A 1 481 ? 25.063 -53.630 34.456 1.00 78.69 481 ALA A N 1
ATOM 3696 C CA . ALA A 1 481 ? 25.151 -52.209 34.117 1.00 78.69 481 ALA A CA 1
ATOM 3697 C C . ALA A 1 481 ? 23.802 -51.472 34.232 1.00 78.69 481 ALA A C 1
ATOM 3699 O O . ALA A 1 481 ? 23.773 -50.308 34.633 1.00 78.69 481 ALA A O 1
ATOM 3700 N N . GLU A 1 482 ? 22.691 -52.135 33.898 1.00 76.25 482 GLU A N 1
ATOM 3701 C CA . GLU A 1 482 ? 21.336 -51.592 34.046 1.00 76.25 482 GLU A CA 1
ATOM 3702 C C . GLU A 1 482 ? 20.967 -51.437 35.530 1.00 76.25 482 GLU A C 1
ATOM 3704 O O . GLU A 1 482 ? 20.533 -50.365 35.949 1.00 76.25 482 GLU A O 1
ATOM 3709 N N . VAL A 1 483 ? 21.234 -52.469 36.341 1.00 81.81 483 VAL A N 1
ATOM 3710 C CA . VAL A 1 483 ? 21.012 -52.474 37.795 1.00 81.81 483 VAL A CA 1
ATOM 3711 C C . VAL A 1 483 ? 21.833 -51.384 38.482 1.00 81.81 483 VAL A C 1
ATOM 3713 O O . VAL A 1 483 ? 21.281 -50.623 39.277 1.00 81.81 483 VAL A O 1
ATOM 3716 N N . GLU A 1 484 ? 23.122 -51.245 38.162 1.00 83.81 484 GLU A N 1
ATOM 3717 C CA . GLU A 1 484 ? 23.952 -50.186 38.746 1.00 83.81 484 GLU A CA 1
ATOM 3718 C C . GLU A 1 484 ? 23.549 -48.784 38.253 1.00 83.81 484 GLU A C 1
ATOM 3720 O O . GLU A 1 484 ? 23.554 -47.843 39.049 1.00 83.81 484 GLU A O 1
ATOM 3725 N N . ARG A 1 485 ? 23.080 -48.617 37.003 1.00 82.81 485 ARG A N 1
ATOM 3726 C CA . ARG A 1 485 ? 22.505 -47.332 36.559 1.00 82.81 485 ARG A CA 1
ATOM 3727 C C . ARG A 1 485 ? 21.258 -46.972 37.370 1.00 82.81 485 ARG A C 1
ATOM 3729 O O . ARG A 1 485 ? 21.179 -45.862 37.894 1.00 82.81 485 ARG A O 1
ATOM 3736 N N . THR A 1 486 ? 20.315 -47.903 37.515 1.00 80.31 486 THR A N 1
ATOM 3737 C CA . THR A 1 486 ? 19.085 -47.697 38.298 1.00 80.31 486 THR A CA 1
ATOM 3738 C C . THR A 1 486 ? 19.389 -47.464 39.780 1.00 80.31 486 THR A C 1
ATOM 3740 O O . THR A 1 486 ? 18.724 -46.656 40.426 1.00 80.31 486 THR A O 1
ATOM 3743 N N . ARG A 1 487 ? 20.430 -48.103 40.325 1.00 84.94 487 ARG A N 1
ATOM 3744 C CA . ARG A 1 487 ? 20.906 -47.877 41.695 1.00 84.94 487 ARG A CA 1
ATOM 3745 C C . ARG A 1 487 ? 21.457 -46.464 41.898 1.00 84.94 487 ARG A C 1
ATOM 3747 O O . ARG A 1 487 ? 21.116 -45.826 42.892 1.00 84.94 487 ARG A O 1
ATOM 3754 N N . VAL A 1 488 ? 22.286 -45.972 40.976 1.00 86.19 488 VAL A N 1
ATOM 3755 C CA . VAL A 1 488 ? 22.806 -44.593 41.012 1.00 86.19 488 VAL A CA 1
ATOM 3756 C C . VAL A 1 488 ? 21.663 -43.580 40.887 1.00 86.19 488 VAL A C 1
ATOM 3758 O O . VAL A 1 488 ? 21.632 -42.593 41.619 1.00 86.19 488 VAL A O 1
ATOM 3761 N N . GLU A 1 489 ? 20.688 -43.846 40.017 1.00 80.88 489 GLU A N 1
ATOM 3762 C CA . GLU A 1 489 ? 19.503 -43.000 39.837 1.00 80.88 489 GLU A CA 1
ATOM 3763 C C . GLU A 1 489 ? 18.614 -42.968 41.096 1.00 80.88 489 GLU A C 1
ATOM 3765 O O . GLU A 1 489 ? 18.183 -41.896 41.521 1.00 80.88 489 GLU A O 1
ATOM 3770 N N . ALA A 1 490 ? 18.424 -44.107 41.771 1.00 80.69 490 ALA A N 1
ATOM 3771 C CA . ALA A 1 490 ? 17.737 -44.168 43.061 1.00 80.69 490 ALA A CA 1
ATOM 3772 C C . ALA A 1 490 ? 18.464 -43.356 44.153 1.00 80.69 490 ALA A C 1
ATOM 3774 O O . ALA A 1 490 ? 17.817 -42.627 44.906 1.00 80.69 490 ALA A O 1
ATOM 3775 N N . GLN A 1 491 ? 19.800 -43.420 44.207 1.00 85.81 491 GLN A N 1
ATOM 3776 C CA . GLN A 1 491 ? 20.606 -42.642 45.157 1.00 85.81 491 GLN A CA 1
ATOM 3777 C C . GLN A 1 491 ? 20.549 -41.125 44.892 1.00 85.81 491 GLN A C 1
ATOM 3779 O O . GLN A 1 491 ? 20.491 -40.346 45.847 1.00 85.81 491 GLN A O 1
ATOM 3784 N N . ASP A 1 492 ? 20.518 -40.682 43.627 1.00 82.56 492 ASP A N 1
ATOM 3785 C CA . ASP A 1 492 ? 20.302 -39.264 43.282 1.00 82.56 492 ASP A CA 1
ATOM 3786 C C . ASP A 1 492 ? 18.909 -38.782 43.712 1.00 82.56 492 ASP A C 1
ATOM 3788 O O . ASP A 1 492 ? 18.772 -37.723 44.331 1.00 82.56 492 ASP A O 1
ATOM 3792 N N . LEU A 1 493 ? 17.871 -39.578 43.439 1.00 76.00 493 LEU A N 1
ATOM 3793 C CA . LEU A 1 493 ? 16.495 -39.259 43.821 1.00 76.00 493 LEU A CA 1
ATOM 3794 C C . LEU A 1 493 ? 16.324 -39.172 45.345 1.00 76.00 493 LEU A C 1
ATOM 3796 O O . LEU A 1 493 ? 15.691 -38.234 45.831 1.00 76.00 493 LEU A O 1
ATOM 3800 N N . GLU A 1 494 ? 16.925 -40.091 46.102 1.00 79.81 494 GLU A N 1
ATOM 3801 C CA . GLU A 1 494 ? 16.892 -40.086 47.569 1.00 79.81 494 GLU A CA 1
ATOM 3802 C C . GLU A 1 494 ? 17.643 -38.873 48.151 1.00 79.81 494 GLU A C 1
ATOM 3804 O O . GLU A 1 494 ? 17.128 -38.183 49.037 1.00 79.81 494 GLU A O 1
ATOM 3809 N N . LYS A 1 495 ? 18.804 -38.518 47.579 1.00 84.38 495 LYS A N 1
ATOM 3810 C CA . LYS A 1 495 ? 19.539 -37.292 47.931 1.00 84.38 495 LYS A CA 1
ATOM 3811 C C . LYS A 1 495 ? 18.702 -36.033 47.681 1.00 84.38 495 LYS A C 1
ATOM 3813 O O . LYS A 1 495 ? 18.589 -35.180 48.562 1.00 84.38 495 LYS A O 1
ATOM 3818 N N . ARG A 1 496 ? 18.086 -35.919 46.501 1.00 75.00 496 ARG A N 1
ATOM 3819 C CA . ARG A 1 496 ? 17.252 -34.767 46.109 1.00 75.00 496 ARG A CA 1
ATOM 3820 C C . ARG A 1 496 ? 15.975 -34.658 46.937 1.00 75.00 496 ARG A C 1
ATOM 3822 O O . ARG A 1 496 ? 15.537 -33.544 47.227 1.00 75.00 496 ARG A O 1
ATOM 3829 N N . LEU A 1 497 ? 15.399 -35.785 47.358 1.00 74.62 497 LEU A N 1
ATOM 3830 C CA . LEU A 1 497 ? 14.293 -35.807 48.314 1.00 74.62 497 LEU A CA 1
ATOM 3831 C C . LEU A 1 497 ? 14.733 -35.233 49.669 1.00 74.62 497 LEU A C 1
ATOM 3833 O O . LEU A 1 497 ? 14.039 -34.374 50.210 1.00 74.62 497 LEU A O 1
ATOM 3837 N N . GLY A 1 498 ? 15.903 -35.633 50.179 1.00 81.50 498 GLY A N 1
ATOM 3838 C CA . GLY A 1 498 ? 16.476 -35.087 51.414 1.00 81.50 498 GLY A CA 1
ATOM 3839 C C . GLY A 1 498 ? 16.749 -33.578 51.344 1.00 81.50 498 GLY A C 1
ATOM 3840 O O . GLY A 1 498 ? 16.355 -32.836 52.245 1.00 81.50 498 GLY A O 1
ATOM 3841 N N . GLU A 1 499 ? 17.349 -33.102 50.249 1.00 81.94 499 GLU A N 1
ATOM 3842 C CA . GLU A 1 499 ? 17.566 -31.668 49.989 1.00 81.94 499 GLU A CA 1
ATOM 3843 C C . GLU A 1 499 ? 16.233 -30.893 49.932 1.00 81.94 499 GLU A C 1
ATOM 3845 O O . GLU A 1 499 ? 16.083 -29.848 50.569 1.00 81.94 499 GLU A O 1
ATOM 3850 N N . SER A 1 500 ? 15.224 -31.431 49.236 1.00 67.19 500 SER A N 1
ATOM 3851 C CA . SER A 1 500 ? 13.885 -30.833 49.139 1.00 67.19 500 SER A CA 1
ATOM 3852 C C . SER A 1 500 ? 13.159 -30.782 50.490 1.00 67.19 500 SER A C 1
ATOM 3854 O O . SER A 1 500 ? 12.539 -29.766 50.822 1.00 67.19 500 SER A O 1
ATOM 3856 N N . GLN A 1 501 ? 13.276 -31.831 51.307 1.00 76.38 501 GLN A N 1
ATOM 3857 C CA . GLN A 1 501 ? 12.722 -31.862 52.660 1.00 76.38 501 GLN A CA 1
ATOM 3858 C C . GLN A 1 501 ? 13.408 -30.829 53.563 1.00 76.38 501 GLN A C 1
ATOM 3860 O O . GLN A 1 501 ? 12.714 -30.064 54.232 1.00 76.38 501 GLN A O 1
ATOM 3865 N N . GLN A 1 502 ? 14.743 -30.726 53.541 1.00 81.69 502 GLN A N 1
ATOM 3866 C CA . GLN A 1 502 ? 15.473 -29.711 54.314 1.00 81.69 502 GLN A CA 1
ATOM 3867 C C . GLN A 1 502 ? 15.095 -28.278 53.915 1.00 81.69 502 GLN A C 1
ATOM 3869 O O . GLN A 1 502 ? 14.878 -27.446 54.796 1.00 81.69 502 GLN A O 1
ATOM 3874 N N . LEU A 1 503 ? 14.963 -27.994 52.614 1.00 77.62 503 LEU A N 1
ATOM 3875 C CA . LEU A 1 503 ? 14.495 -26.694 52.116 1.00 77.62 503 LEU A CA 1
ATOM 3876 C C . LEU A 1 503 ? 13.059 -26.386 52.561 1.00 77.62 503 LEU A C 1
ATOM 3878 O O . LEU A 1 503 ? 12.745 -25.252 52.911 1.00 77.62 503 LEU A O 1
ATOM 3882 N N . THR A 1 504 ? 12.193 -27.398 52.597 1.00 67.38 504 THR A N 1
ATOM 3883 C CA . THR A 1 504 ? 10.811 -27.244 53.070 1.00 67.38 504 THR A CA 1
ATOM 3884 C C . THR A 1 504 ? 10.770 -26.960 54.575 1.00 67.38 504 THR A C 1
ATOM 3886 O O . THR A 1 504 ? 10.059 -26.055 55.011 1.00 67.38 504 THR A O 1
ATOM 3889 N N . TYR A 1 505 ? 11.571 -27.669 55.378 1.00 75.94 505 TYR A N 1
ATOM 3890 C CA . TYR A 1 505 ? 11.677 -27.431 56.822 1.00 75.94 505 TYR A CA 1
ATOM 3891 C C . TYR A 1 505 ? 12.283 -26.065 57.163 1.00 75.94 505 TYR A C 1
ATOM 3893 O O . TYR A 1 505 ? 11.776 -25.392 58.063 1.00 75.94 505 TYR A O 1
ATOM 3901 N N . SER A 1 506 ? 13.334 -25.632 56.459 1.00 80.12 506 SER A N 1
ATOM 3902 C CA . SER A 1 506 ? 13.929 -24.310 56.684 1.00 80.12 506 SER A CA 1
ATOM 3903 C C . SER A 1 506 ? 12.953 -23.197 56.304 1.00 80.12 506 SER A C 1
ATOM 3905 O O . SER A 1 506 ? 12.743 -22.292 57.109 1.00 80.12 506 SER A O 1
ATOM 3907 N N . PHE A 1 507 ? 12.265 -23.319 55.163 1.00 70.00 507 PHE A N 1
ATOM 3908 C CA . PHE A 1 507 ? 11.228 -22.378 54.743 1.00 70.00 507 PHE A CA 1
ATOM 3909 C C . PHE A 1 507 ? 10.089 -22.279 55.767 1.00 70.00 507 PHE A C 1
ATOM 3911 O O . PHE A 1 507 ? 9.803 -21.183 56.241 1.00 70.00 507 PHE A O 1
ATOM 3918 N N . ILE A 1 508 ? 9.503 -23.406 56.194 1.00 74.81 508 ILE A N 1
ATOM 3919 C CA . ILE A 1 508 ? 8.442 -23.427 57.220 1.00 74.81 508 ILE A CA 1
ATOM 3920 C C . ILE A 1 508 ? 8.924 -22.792 58.533 1.00 74.81 508 ILE A C 1
ATOM 3922 O O . ILE A 1 508 ? 8.180 -22.037 59.159 1.00 74.81 508 ILE A O 1
ATOM 3926 N N . SER A 1 509 ? 10.167 -23.056 58.949 1.00 78.81 509 SER A N 1
ATOM 3927 C CA . SER A 1 509 ? 10.759 -22.453 60.150 1.00 78.81 509 SER A CA 1
ATOM 3928 C C . SER A 1 509 ? 10.899 -20.930 60.021 1.00 78.81 509 SER A C 1
ATOM 3930 O O . SER A 1 509 ? 10.454 -20.192 60.902 1.00 78.81 509 SER A O 1
ATOM 3932 N N . THR A 1 510 ? 11.434 -20.439 58.897 1.00 78.69 510 THR A N 1
ATOM 3933 C CA . THR A 1 510 ? 11.564 -19.002 58.615 1.00 78.69 510 THR A CA 1
ATOM 3934 C C . THR A 1 510 ? 10.203 -18.315 58.531 1.00 78.69 510 THR A C 1
ATOM 3936 O O . THR A 1 510 ? 10.019 -17.277 59.165 1.00 78.69 510 THR A O 1
ATOM 3939 N N . THR A 1 511 ? 9.230 -18.900 57.823 1.00 67.00 511 THR A N 1
ATOM 3940 C CA . THR A 1 511 ? 7.866 -18.363 57.736 1.00 67.00 511 THR A CA 1
ATOM 3941 C C . THR A 1 511 ? 7.216 -18.302 59.113 1.00 67.00 511 THR A C 1
ATOM 3943 O O . THR A 1 511 ? 6.753 -17.237 59.501 1.00 67.00 511 THR A O 1
ATOM 3946 N N . ASN A 1 512 ? 7.255 -19.379 59.906 1.00 72.06 512 ASN A N 1
ATOM 3947 C CA . ASN A 1 512 ? 6.693 -19.375 61.261 1.00 72.06 512 ASN A CA 1
ATOM 3948 C C . ASN A 1 512 ? 7.357 -18.326 62.166 1.00 72.06 512 ASN A C 1
ATOM 3950 O O . ASN A 1 512 ? 6.670 -17.676 62.954 1.00 72.06 512 ASN A O 1
ATOM 3954 N N . HIS A 1 513 ? 8.673 -18.118 62.046 1.00 78.94 513 HIS A N 1
ATOM 3955 C CA . HIS A 1 513 ? 9.375 -17.092 62.817 1.00 78.94 513 HIS A CA 1
ATOM 3956 C C . HIS A 1 513 ? 8.973 -15.669 62.389 1.00 78.94 513 HIS A C 1
ATOM 3958 O O . HIS A 1 513 ? 8.763 -14.812 63.252 1.00 78.94 513 HIS A O 1
ATOM 3964 N N . GLN A 1 514 ? 8.817 -15.422 61.085 1.00 73.00 514 GLN A N 1
ATOM 3965 C CA . GLN A 1 514 ? 8.338 -14.144 60.549 1.00 73.00 514 GLN A CA 1
ATOM 3966 C C . GLN A 1 514 ? 6.879 -13.883 60.944 1.00 73.00 514 GLN A C 1
ATOM 3968 O O . GLN A 1 514 ? 6.583 -12.830 61.504 1.00 73.00 514 GLN A O 1
ATOM 3973 N N . THR A 1 515 ? 5.983 -14.855 60.753 1.00 67.44 515 THR A N 1
ATOM 3974 C CA . THR A 1 515 ? 4.581 -14.781 61.185 1.00 67.44 515 THR A CA 1
ATOM 3975 C C . THR A 1 515 ? 4.476 -14.505 62.681 1.00 67.44 515 THR A C 1
ATOM 3977 O O . THR A 1 515 ? 3.682 -13.657 63.076 1.00 67.44 515 THR A O 1
ATOM 3980 N N . LYS A 1 516 ? 5.312 -15.137 63.516 1.00 77.69 516 LYS A N 1
ATOM 3981 C CA . LYS A 1 516 ? 5.341 -14.838 64.949 1.00 77.69 516 LYS A CA 1
ATOM 3982 C C . LYS A 1 516 ? 5.771 -13.395 65.226 1.00 77.69 516 LYS A C 1
ATOM 3984 O O . LYS A 1 516 ? 5.053 -12.702 65.931 1.00 77.69 516 LYS A O 1
ATOM 3989 N N . SER A 1 517 ? 6.844 -12.904 64.599 1.00 74.38 517 SER A N 1
ATOM 3990 C CA . SER A 1 517 ? 7.263 -11.500 64.762 1.00 74.38 517 SER A CA 1
ATOM 3991 C C . SER A 1 517 ? 6.205 -10.488 64.298 1.00 74.38 517 SER A C 1
ATOM 3993 O O . SER A 1 517 ? 6.057 -9.438 64.913 1.00 74.38 517 SER A O 1
ATOM 3995 N N . LEU A 1 518 ? 5.423 -10.817 63.263 1.00 70.94 518 LEU A N 1
ATOM 3996 C CA . LEU A 1 518 ? 4.311 -9.990 62.786 1.00 70.94 518 LEU A CA 1
ATOM 3997 C C . LEU A 1 518 ? 3.108 -10.024 63.740 1.00 70.94 518 LEU A C 1
ATOM 3999 O O . LEU A 1 518 ? 2.461 -8.998 63.925 1.00 70.94 518 LEU A O 1
ATOM 4003 N N . ILE A 1 519 ? 2.823 -11.167 64.372 1.00 75.75 519 ILE A N 1
ATOM 4004 C CA . ILE A 1 519 ? 1.798 -11.279 65.422 1.00 75.75 519 ILE A CA 1
ATOM 4005 C C . ILE A 1 519 ? 2.222 -10.491 66.664 1.00 75.75 519 ILE A C 1
ATOM 4007 O O . ILE A 1 519 ? 1.419 -9.719 67.181 1.00 75.75 519 ILE A O 1
ATOM 4011 N N . ASP A 1 520 ? 3.471 -10.638 67.107 1.00 77.19 520 ASP A N 1
ATOM 4012 C CA . ASP A 1 520 ? 4.016 -9.915 68.260 1.00 77.19 520 ASP A CA 1
ATOM 4013 C C . ASP A 1 520 ? 3.979 -8.388 68.000 1.00 77.19 520 ASP A C 1
ATOM 4015 O O . ASP A 1 520 ? 3.519 -7.622 68.846 1.00 77.19 520 ASP A O 1
ATOM 4019 N N . TYR A 1 521 ? 4.334 -7.944 66.786 1.00 68.50 521 TYR A N 1
ATOM 4020 C CA . TYR A 1 521 ? 4.238 -6.541 66.355 1.00 68.50 521 TYR A CA 1
ATOM 4021 C C . TYR A 1 521 ? 2.788 -6.030 66.244 1.00 68.50 521 TYR A C 1
ATOM 4023 O O . TYR A 1 521 ? 2.485 -4.912 66.659 1.00 68.50 521 TYR A O 1
ATOM 4031 N N . ALA A 1 522 ? 1.857 -6.846 65.738 1.00 67.94 522 ALA A N 1
ATOM 4032 C CA . ALA A 1 522 ? 0.435 -6.499 65.691 1.00 67.94 522 ALA A CA 1
ATOM 4033 C C . ALA A 1 522 ? -0.187 -6.410 67.098 1.00 67.94 522 ALA A C 1
ATOM 4035 O O . ALA A 1 522 ? -1.043 -5.558 67.345 1.00 67.94 522 ALA A O 1
ATOM 4036 N N . GLN A 1 523 ? 0.262 -7.247 68.038 1.00 71.38 523 GLN A N 1
ATOM 4037 C CA . GLN A 1 523 ? -0.108 -7.146 69.449 1.00 71.38 523 GLN A CA 1
ATOM 4038 C C . GLN A 1 523 ? 0.469 -5.875 70.083 1.00 71.38 523 GLN A C 1
ATOM 4040 O O . GLN A 1 523 ? -0.271 -5.169 70.763 1.00 71.38 523 GLN A O 1
ATOM 4045 N N . GLU A 1 524 ? 1.728 -5.523 69.802 1.00 73.62 524 GLU A N 1
ATOM 4046 C CA . GLU A 1 524 ? 2.339 -4.264 70.252 1.00 73.62 524 GLU A CA 1
ATOM 4047 C C . GLU A 1 524 ? 1.578 -3.035 69.719 1.00 73.62 524 GLU A C 1
ATOM 4049 O O . GLU A 1 524 ? 1.288 -2.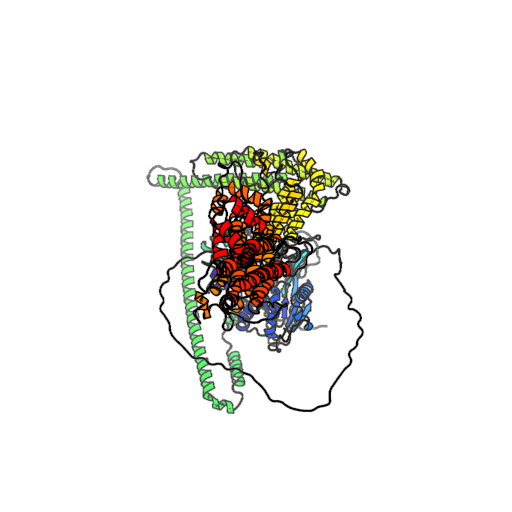110 70.477 1.00 73.62 524 GLU A O 1
ATOM 4054 N N . LEU A 1 525 ? 1.186 -3.037 68.440 1.00 67.62 525 LEU A N 1
ATOM 4055 C CA . LEU A 1 525 ? 0.360 -1.985 67.834 1.00 67.62 525 LEU A CA 1
ATOM 4056 C C . LEU A 1 525 ? -1.047 -1.916 68.442 1.00 67.62 525 LEU A C 1
ATOM 4058 O O . LEU A 1 525 ? -1.550 -0.822 68.689 1.00 67.62 525 LEU A O 1
ATOM 4062 N N . SER A 1 526 ? -1.677 -3.058 68.727 1.00 62.34 526 SER A N 1
ATOM 4063 C CA . SER A 1 526 ? -2.975 -3.099 69.414 1.00 62.34 526 SER A CA 1
ATOM 4064 C C . SER A 1 526 ? -2.875 -2.538 70.837 1.00 62.34 526 SER A C 1
ATOM 4066 O O . SER A 1 526 ? -3.725 -1.756 71.260 1.00 62.34 526 SER A O 1
ATOM 4068 N N . LEU A 1 527 ? -1.798 -2.867 71.556 1.00 69.81 527 LEU A N 1
ATOM 4069 C CA . LEU A 1 527 ? -1.546 -2.395 72.916 1.00 69.81 527 LEU A CA 1
ATOM 4070 C C . LEU A 1 527 ? -1.230 -0.888 72.929 1.00 69.81 527 LEU A C 1
ATOM 4072 O O . LEU A 1 527 ? -1.800 -0.163 73.739 1.00 69.81 527 LEU A O 1
ATOM 4076 N N . LYS A 1 528 ? -0.453 -0.386 71.957 1.00 68.56 528 LYS A N 1
ATOM 4077 C CA . LYS A 1 528 ? -0.280 1.059 71.701 1.00 68.56 528 LYS A CA 1
ATOM 4078 C C . LYS A 1 528 ? -1.593 1.759 71.363 1.00 68.56 528 LYS A C 1
ATOM 4080 O O . LYS A 1 528 ? -1.822 2.858 71.849 1.00 68.56 528 LYS A O 1
ATOM 4085 N N . ARG A 1 529 ? -2.480 1.134 70.580 1.00 63.59 529 ARG A N 1
ATOM 4086 C CA . ARG A 1 529 ? -3.808 1.692 70.279 1.00 63.59 529 ARG A CA 1
ATOM 4087 C C . ARG A 1 529 ? -4.669 1.808 71.537 1.00 63.59 529 ARG A C 1
ATOM 4089 O O . ARG A 1 529 ? -5.362 2.804 71.687 1.00 63.59 529 ARG A O 1
ATOM 4096 N N . HIS A 1 530 ? -4.630 0.819 72.429 1.00 61.16 530 HIS A N 1
ATOM 4097 C CA . HIS A 1 530 ? -5.342 0.895 73.706 1.00 61.16 530 HIS A CA 1
ATOM 4098 C C . HIS A 1 530 ? -4.743 1.963 74.631 1.00 61.16 530 HIS A C 1
ATOM 4100 O O . HIS A 1 530 ? -5.495 2.797 75.116 1.00 61.16 530 HIS A O 1
ATOM 4106 N N . LEU A 1 531 ? -3.412 2.037 74.753 1.00 63.09 531 LEU A N 1
ATOM 4107 C CA . LEU A 1 531 ? -2.736 3.114 75.487 1.00 63.09 531 LEU A CA 1
ATOM 4108 C C . LEU A 1 531 ? -3.081 4.506 74.936 1.00 63.09 531 LEU A C 1
ATOM 4110 O O . LEU A 1 531 ? -3.388 5.391 75.719 1.00 63.09 531 LEU A O 1
ATOM 4114 N N . MET A 1 532 ? -3.124 4.691 73.612 1.00 57.41 532 MET A N 1
ATOM 4115 C CA . MET A 1 532 ? -3.547 5.958 73.000 1.00 57.41 532 MET A CA 1
ATOM 4116 C C . MET A 1 532 ? -5.027 6.280 73.244 1.00 57.41 532 MET A C 1
ATOM 4118 O O . MET A 1 532 ? -5.378 7.447 73.363 1.00 57.41 532 MET A O 1
ATOM 4122 N N . VAL A 1 533 ? -5.914 5.283 73.314 1.00 62.94 533 VAL A N 1
ATOM 4123 C CA . VAL A 1 533 ? -7.333 5.501 73.658 1.00 62.94 533 VAL A CA 1
ATOM 4124 C C . VAL A 1 533 ? -7.491 5.877 75.134 1.00 62.94 533 VAL A C 1
ATOM 4126 O O . VAL A 1 533 ? -8.304 6.746 75.452 1.00 62.94 533 VAL A O 1
ATOM 4129 N N . ASP A 1 534 ? -6.685 5.288 76.017 1.00 59.31 534 ASP A N 1
ATOM 4130 C CA . ASP A 1 534 ? -6.643 5.637 77.437 1.00 59.31 534 ASP A CA 1
ATOM 4131 C C . ASP A 1 534 ? -6.008 7.029 77.650 1.00 59.31 534 ASP A C 1
ATOM 4133 O O . ASP A 1 534 ? -6.556 7.828 78.406 1.00 59.31 534 ASP A O 1
ATOM 4137 N N . GLU A 1 535 ? -4.940 7.385 76.922 1.00 61.50 535 GLU A N 1
ATOM 4138 C CA . GLU A 1 535 ? -4.358 8.741 76.896 1.00 61.50 535 GLU A CA 1
ATOM 4139 C C . GLU A 1 535 ? -5.346 9.777 76.349 1.00 61.50 535 GLU A C 1
ATOM 4141 O O . GLU A 1 535 ? -5.501 10.836 76.946 1.00 61.50 535 GLU A O 1
ATOM 4146 N N . ILE A 1 536 ? -6.064 9.487 75.258 1.00 60.81 536 ILE A N 1
ATOM 4147 C CA . ILE A 1 536 ? -7.098 10.384 74.712 1.00 60.81 536 ILE A CA 1
ATOM 4148 C C . ILE A 1 536 ? -8.251 10.566 75.709 1.00 60.81 536 ILE A C 1
ATOM 4150 O O . ILE A 1 536 ? -8.802 11.661 75.802 1.00 60.81 536 ILE A O 1
ATOM 4154 N N . SER A 1 537 ? -8.597 9.529 76.477 1.00 52.88 537 SER A N 1
ATOM 4155 C CA . SER A 1 537 ? -9.620 9.617 77.526 1.00 52.88 537 SER A CA 1
ATOM 4156 C C . SER A 1 537 ? -9.125 10.422 78.735 1.00 52.88 537 SER A C 1
ATOM 4158 O O . SER A 1 537 ? -9.848 11.281 79.230 1.00 52.88 537 SER A O 1
ATOM 4160 N N . ALA A 1 538 ? -7.873 10.231 79.160 1.00 53.78 538 ALA A N 1
ATOM 4161 C CA . ALA A 1 538 ? -7.253 11.017 80.227 1.00 53.78 538 ALA A CA 1
ATOM 4162 C C . ALA A 1 538 ? -7.085 12.500 79.841 1.00 53.78 538 ALA A C 1
ATOM 4164 O O . ALA A 1 538 ? -7.423 13.380 80.626 1.00 53.78 538 ALA A O 1
ATOM 4165 N N . LEU A 1 539 ? -6.657 12.785 78.606 1.00 55.91 539 LEU A N 1
ATOM 4166 C CA . LEU A 1 539 ? -6.567 14.140 78.049 1.00 55.91 539 LEU A CA 1
ATOM 4167 C C . LEU A 1 539 ? -7.944 14.805 77.898 1.00 55.91 539 LEU A C 1
ATOM 4169 O O . LEU A 1 539 ? -8.043 16.028 77.975 1.00 55.91 539 LEU A O 1
ATOM 4173 N N . HIS A 1 540 ? -9.010 14.025 77.692 1.00 50.00 540 HIS A N 1
ATOM 4174 C CA . HIS A 1 540 ? -10.381 14.537 77.692 1.00 50.00 540 HIS A CA 1
ATOM 4175 C C . HIS A 1 540 ? -10.822 14.981 79.097 1.00 50.00 540 HIS A C 1
ATOM 4177 O O . HIS A 1 540 ? -11.435 16.040 79.230 1.00 50.00 540 HIS A O 1
ATOM 4183 N N . ASP A 1 541 ? -10.454 14.220 80.133 1.00 45.03 541 ASP A N 1
ATOM 4184 C CA . ASP A 1 541 ? -10.772 14.530 81.533 1.00 45.03 541 ASP A CA 1
ATOM 4185 C C . ASP A 1 541 ? -9.856 15.619 82.146 1.00 45.03 541 ASP A C 1
ATOM 4187 O O . ASP A 1 541 ? -10.295 16.352 83.035 1.00 45.03 541 ASP A O 1
ATOM 4191 N N . GLU A 1 542 ? -8.617 15.799 81.662 1.00 49.94 542 GLU A N 1
ATOM 4192 C CA . GLU A 1 542 ? -7.705 16.877 82.105 1.00 49.94 542 GLU A CA 1
ATOM 4193 C C . GLU A 1 542 ? -8.006 18.264 81.494 1.00 49.94 542 GLU A C 1
ATOM 4195 O O . GLU A 1 542 ? -7.486 19.275 81.970 1.00 49.94 542 GLU A O 1
ATOM 4200 N N . LEU A 1 543 ? -8.872 18.372 80.477 1.00 48.72 543 LEU A N 1
ATOM 4201 C CA . LEU A 1 543 ? -9.155 19.634 79.768 1.00 48.72 543 LEU A CA 1
ATOM 4202 C C . LEU A 1 543 ? -10.194 20.553 80.461 1.00 48.72 543 LEU A C 1
ATOM 4204 O O . LEU A 1 543 ? -11.021 21.201 79.814 1.00 48.72 543 LEU A O 1
ATOM 4208 N N . VAL A 1 544 ? -10.099 20.687 81.789 1.00 38.12 544 VAL A N 1
ATOM 4209 C CA . VAL A 1 544 ? -10.782 21.714 82.608 1.00 38.12 544 VAL A CA 1
ATOM 4210 C C . VAL A 1 544 ? -9.725 22.425 83.482 1.00 38.12 544 VAL A C 1
ATOM 4212 O O . VAL A 1 544 ? -8.848 21.770 84.035 1.00 38.12 544 VAL A O 1
ATOM 4215 N N . PRO A 1 545 ? -9.705 23.771 83.559 1.00 59.28 545 PRO A N 1
ATOM 4216 C CA . PRO A 1 545 ? -8.450 24.491 83.315 1.00 59.28 545 PRO A CA 1
ATOM 4217 C C . PRO A 1 545 ? -7.582 24.779 84.550 1.00 59.28 545 PRO A C 1
ATOM 4219 O O . PRO A 1 545 ? -8.070 25.284 85.563 1.00 59.28 545 PRO A O 1
ATOM 4222 N N . ALA A 1 546 ? -6.259 24.642 84.388 1.00 34.34 546 ALA A N 1
ATOM 4223 C CA . ALA A 1 546 ? -5.250 25.278 85.239 1.00 34.34 546 ALA A CA 1
ATOM 4224 C C . ALA A 1 546 ? -3.997 25.704 84.438 1.00 34.34 546 ALA A C 1
ATOM 4226 O O . ALA A 1 546 ? -3.505 24.984 83.578 1.00 34.34 546 ALA A O 1
ATOM 4227 N N . ASN A 1 547 ? -3.519 26.916 84.721 1.00 44.75 547 ASN A N 1
ATOM 4228 C CA . ASN A 1 547 ? -2.463 27.667 84.025 1.00 44.75 547 ASN A CA 1
ATOM 4229 C C . ASN A 1 547 ? -1.041 27.055 84.054 1.00 44.75 547 ASN A C 1
ATOM 4231 O O . ASN A 1 547 ? -0.675 26.481 85.072 1.00 44.75 547 ASN A O 1
ATOM 4235 N N . GLN A 1 548 ? -0.215 27.454 83.058 1.00 47.09 548 GLN A N 1
ATOM 4236 C CA . GLN A 1 548 ? 1.273 27.581 83.088 1.00 47.09 548 GLN A CA 1
ATOM 4237 C C . GLN A 1 548 ? 2.078 26.256 83.212 1.00 47.09 548 GLN A C 1
ATOM 4239 O O . GLN A 1 548 ? 1.813 25.466 84.100 1.00 47.09 548 GLN A O 1
ATOM 4244 N N . GLU A 1 549 ? 3.107 25.903 82.424 1.00 40.38 549 GLU A N 1
ATOM 4245 C CA . GLU A 1 549 ? 3.814 26.441 81.233 1.00 40.38 549 GLU A CA 1
ATOM 4246 C C . GLU A 1 549 ? 4.280 25.225 80.366 1.00 40.38 549 GLU A C 1
ATOM 4248 O O . GLU A 1 549 ? 4.146 24.091 80.813 1.00 40.38 549 GLU A O 1
ATOM 4253 N N . GLY A 1 550 ? 4.855 25.300 79.154 1.00 49.69 550 GLY A N 1
ATOM 4254 C CA . GLY A 1 550 ? 5.256 26.418 78.285 1.00 49.69 550 GLY A CA 1
ATOM 4255 C C . GLY A 1 550 ? 6.138 25.952 77.100 1.00 49.69 550 GLY A C 1
ATOM 4256 O O . GLY A 1 550 ? 6.592 24.815 77.068 1.00 49.69 550 GLY A O 1
ATOM 4257 N N . ALA A 1 551 ? 6.400 26.852 76.142 1.00 44.88 551 ALA A N 1
ATOM 4258 C CA . ALA A 1 551 ? 7.381 26.785 75.032 1.00 44.88 551 ALA A CA 1
ATOM 4259 C C . ALA A 1 551 ? 7.394 25.602 74.021 1.00 44.88 551 ALA A C 1
ATOM 4261 O O . ALA A 1 551 ? 7.843 25.831 72.901 1.00 44.88 551 ALA A O 1
ATOM 4262 N N . THR A 1 552 ? 6.908 24.393 74.318 1.00 50.75 552 THR A N 1
ATOM 4263 C CA . THR A 1 552 ? 6.839 23.277 73.338 1.00 50.75 552 THR A CA 1
ATOM 4264 C C . THR A 1 552 ? 5.491 23.195 72.621 1.00 50.75 552 THR A C 1
ATOM 4266 O O . THR A 1 552 ? 5.447 23.103 71.395 1.00 50.75 552 THR A O 1
ATOM 4269 N N . LEU A 1 553 ? 4.392 23.331 73.370 1.00 48.59 553 LEU A N 1
ATOM 4270 C CA . LEU A 1 553 ? 3.017 23.192 72.869 1.00 48.59 553 LEU A CA 1
ATOM 4271 C C . LEU A 1 553 ? 2.662 24.126 71.704 1.00 48.59 553 LEU A C 1
ATOM 4273 O O . LEU A 1 553 ? 1.793 23.791 70.910 1.00 48.59 553 LEU A O 1
ATOM 4277 N N . LEU A 1 554 ? 3.304 25.294 71.586 1.00 51.31 554 LEU A N 1
ATOM 4278 C CA . LEU A 1 554 ? 2.944 26.289 70.570 1.00 51.31 554 LEU A CA 1
ATOM 4279 C C . LEU A 1 554 ? 3.363 25.847 69.155 1.00 51.31 554 LEU A C 1
ATOM 4281 O O . LEU A 1 554 ? 2.605 26.053 68.215 1.00 51.31 554 LEU A O 1
ATOM 4285 N N . SER A 1 555 ? 4.494 25.141 69.016 1.00 52.75 555 SER A N 1
ATOM 4286 C CA . SER A 1 555 ? 4.913 24.552 67.733 1.00 52.75 555 SER A CA 1
ATOM 4287 C C . SER A 1 555 ? 4.033 23.368 67.322 1.00 52.75 555 SER A C 1
ATOM 4289 O O . SER A 1 555 ? 3.781 23.175 66.135 1.00 52.75 555 SER A O 1
ATOM 4291 N N . GLU A 1 556 ? 3.564 22.571 68.284 1.00 54.38 556 GLU A N 1
ATOM 4292 C CA . GLU A 1 556 ? 2.675 21.432 68.019 1.00 54.38 556 GLU A CA 1
ATOM 4293 C C . GLU A 1 556 ? 1.245 21.898 67.711 1.00 54.38 556 GLU A C 1
ATOM 4295 O O . GLU A 1 556 ? 0.593 21.340 66.829 1.00 54.38 556 GLU A O 1
ATOM 4300 N N . LEU A 1 557 ? 0.782 22.979 68.351 1.00 55.38 557 LEU A N 1
ATOM 4301 C CA . LEU A 1 557 ? -0.456 23.669 67.986 1.00 55.38 557 LEU A CA 1
ATOM 4302 C C . LEU A 1 557 ? -0.380 24.285 66.588 1.00 55.38 557 LEU A C 1
ATOM 4304 O O . LEU A 1 557 ? -1.335 24.133 65.836 1.00 55.38 557 LEU A O 1
ATOM 4308 N N . GLU A 1 558 ? 0.726 24.927 66.203 1.00 58.97 558 GLU A N 1
ATOM 4309 C CA . GLU A 1 558 ? 0.901 25.458 64.843 1.00 58.97 558 GLU A CA 1
ATOM 4310 C C . GLU A 1 558 ? 0.922 24.338 63.784 1.00 58.97 558 GLU A C 1
ATOM 4312 O O . GLU A 1 558 ? 0.260 24.459 62.751 1.00 58.97 558 GLU A O 1
ATOM 4317 N N . GLU A 1 559 ? 1.596 23.214 64.053 1.00 61.62 559 GLU A N 1
ATOM 4318 C CA . GLU A 1 559 ? 1.612 22.016 63.194 1.00 61.62 559 GLU A CA 1
ATOM 4319 C C . GLU A 1 559 ? 0.204 21.393 63.059 1.00 61.62 559 GLU A C 1
ATOM 4321 O O . GLU A 1 559 ? -0.251 21.099 61.948 1.00 61.62 559 GLU A O 1
ATOM 4326 N N . LEU A 1 560 ? -0.534 21.239 64.165 1.00 64.44 560 LEU A N 1
ATOM 4327 C CA . LEU A 1 560 ? -1.905 20.712 64.167 1.00 64.44 560 LEU A CA 1
ATOM 4328 C C . LEU A 1 560 ? -2.904 21.675 63.513 1.00 64.44 560 LEU A C 1
ATOM 4330 O O . LEU A 1 560 ? -3.759 21.241 62.742 1.00 64.44 560 LEU A O 1
ATOM 4334 N N . GLN A 1 561 ? -2.785 22.979 63.764 1.00 61.69 561 GLN A N 1
ATOM 4335 C CA . GLN A 1 561 ? -3.637 24.010 63.171 1.00 61.69 561 GLN A CA 1
ATOM 4336 C C . GLN A 1 561 ? -3.375 24.147 61.665 1.00 61.69 561 GLN A C 1
ATOM 4338 O O . GLN A 1 561 ? -4.313 24.364 60.896 1.00 61.69 561 GLN A O 1
ATOM 4343 N N . LYS A 1 562 ? -2.130 23.935 61.217 1.00 67.25 562 LYS A N 1
ATOM 4344 C CA . LYS A 1 562 ? -1.780 23.816 59.798 1.00 67.25 562 LYS A CA 1
ATOM 4345 C C . LYS A 1 562 ? -2.434 22.588 59.156 1.00 67.25 562 LYS A C 1
ATOM 4347 O O . LYS A 1 562 ? -3.112 22.747 58.145 1.00 67.25 562 LYS A O 1
ATOM 4352 N N . ARG A 1 563 ? -2.327 21.398 59.764 1.00 62.66 563 ARG A N 1
ATOM 4353 C CA . ARG A 1 563 ? -2.980 20.170 59.256 1.00 62.66 563 ARG A CA 1
ATOM 4354 C C . ARG A 1 563 ? -4.507 20.273 59.238 1.00 62.66 563 ARG A C 1
ATOM 4356 O O . ARG A 1 563 ? -5.141 19.815 58.292 1.00 62.66 563 ARG A O 1
ATOM 4363 N N . LEU A 1 564 ? -5.107 20.907 60.246 1.00 68.31 564 LEU A N 1
ATOM 4364 C CA . LEU A 1 564 ? -6.549 21.161 60.281 1.00 68.31 564 LEU A CA 1
ATOM 4365 C C . LEU A 1 564 ? -6.973 22.087 59.130 1.00 68.31 564 LEU A C 1
ATOM 4367 O O . LEU A 1 564 ? -7.928 21.782 58.421 1.00 68.31 564 LEU A O 1
ATOM 4371 N N . LYS A 1 565 ? -6.201 23.147 58.866 1.00 65.94 565 LYS A N 1
ATOM 4372 C CA . LYS A 1 565 ? -6.425 24.069 57.744 1.00 65.94 565 LYS A CA 1
ATOM 4373 C C . LYS A 1 565 ? -6.215 23.411 56.370 1.00 65.94 565 LYS A C 1
ATOM 4375 O O . LYS A 1 565 ? -6.937 23.726 55.427 1.00 65.94 565 LYS A O 1
ATOM 4380 N N . GLU A 1 566 ? -5.274 22.474 56.252 1.00 67.75 566 GLU A N 1
ATOM 4381 C CA . GLU A 1 566 ? -5.083 21.640 55.053 1.00 67.75 566 GLU A CA 1
ATOM 4382 C C . GLU A 1 566 ? -6.290 20.709 54.814 1.00 67.75 566 GLU A C 1
ATOM 4384 O O . GLU A 1 566 ? -6.788 20.623 53.689 1.00 67.75 566 GLU A O 1
ATOM 4389 N N . LEU A 1 567 ? -6.827 20.079 55.866 1.00 66.75 567 LEU A N 1
ATOM 4390 C CA . LEU A 1 567 ? -8.026 19.232 55.792 1.00 66.75 567 LEU A CA 1
ATOM 4391 C C . LEU A 1 567 ? -9.309 20.029 55.491 1.00 66.75 567 LEU A C 1
ATOM 4393 O O . LEU A 1 567 ? -10.143 19.578 54.705 1.00 66.75 567 LEU A O 1
ATOM 4397 N N . GLU A 1 568 ? -9.466 21.229 56.053 1.00 66.56 568 GLU A N 1
ATOM 4398 C CA . GLU A 1 568 ? -10.563 22.149 55.712 1.00 66.56 568 GLU A CA 1
ATOM 4399 C C . GLU A 1 568 ? -10.473 22.634 54.255 1.00 66.56 568 GLU A C 1
ATOM 4401 O O . GLU A 1 568 ? -11.493 22.716 53.559 1.00 66.56 568 GLU A O 1
ATOM 4406 N N . GLY A 1 569 ? -9.255 22.870 53.755 1.00 67.19 569 GLY A N 1
ATOM 4407 C CA . GLY A 1 569 ? -8.990 23.131 52.340 1.00 67.19 569 GLY A CA 1
ATOM 4408 C C . GLY A 1 569 ? -9.398 21.959 51.441 1.00 67.19 569 GLY A C 1
ATOM 4409 O O . GLY A 1 569 ? -10.131 22.154 50.471 1.00 67.19 569 GLY A O 1
ATOM 4410 N N . ALA A 1 570 ? -9.009 20.730 51.794 1.00 68.56 570 ALA A N 1
ATOM 4411 C CA . ALA A 1 570 ? -9.377 19.518 51.057 1.00 68.56 570 ALA A CA 1
ATOM 4412 C C . ALA A 1 570 ? -10.896 19.249 51.060 1.00 68.56 570 ALA A C 1
ATOM 4414 O O . ALA A 1 570 ? -11.464 18.860 50.038 1.00 68.56 570 ALA A O 1
ATOM 4415 N N . LYS A 1 571 ? -11.585 19.517 52.177 1.00 71.44 571 LYS A N 1
ATOM 4416 C CA . LYS A 1 571 ? -13.052 19.439 52.258 1.00 71.44 571 LYS A CA 1
ATOM 4417 C C . LYS A 1 571 ? -13.723 20.450 51.323 1.00 71.44 571 LYS A C 1
ATOM 4419 O O . LYS A 1 571 ? -14.624 20.082 50.573 1.00 71.44 571 LYS A O 1
ATOM 4424 N N . SER A 1 572 ? -13.256 21.697 51.336 1.00 69.44 572 SER A N 1
ATOM 4425 C CA . SER A 1 572 ? -13.775 22.767 50.471 1.00 69.44 572 SER A CA 1
ATOM 4426 C C . SER A 1 572 ? -13.548 22.452 48.983 1.00 69.44 572 SER A C 1
ATOM 4428 O O . SER A 1 572 ? -14.428 22.671 48.154 1.00 69.44 572 SER A O 1
ATOM 4430 N N . TYR A 1 573 ? -12.396 21.860 48.652 1.00 70.62 573 TYR A N 1
ATOM 4431 C CA . TYR A 1 573 ? -12.057 21.378 47.310 1.00 70.62 573 TYR A CA 1
ATOM 4432 C C . TYR A 1 573 ? -13.038 20.306 46.801 1.00 70.62 573 TYR A C 1
ATOM 4434 O O . TYR A 1 573 ? -13.527 20.399 45.674 1.00 70.62 573 TYR A O 1
ATOM 4442 N N . LEU A 1 574 ? -13.377 19.314 47.635 1.00 75.19 574 LEU A N 1
ATOM 4443 C CA . LEU A 1 574 ? -14.337 18.263 47.272 1.00 75.19 574 LEU A CA 1
ATOM 4444 C C . LEU A 1 574 ? -15.752 18.814 47.037 1.00 75.19 574 LEU A C 1
ATOM 4446 O O . LEU A 1 574 ? -16.409 18.393 46.089 1.00 75.19 574 LEU A O 1
ATOM 4450 N N . GLN A 1 575 ? -16.194 19.799 47.825 1.00 76.06 575 GLN A N 1
ATOM 4451 C CA . GLN A 1 575 ? -17.515 20.427 47.667 1.00 76.06 575 GLN A CA 1
ATOM 4452 C C . GLN A 1 575 ? -17.663 21.193 46.338 1.00 76.06 575 GLN A C 1
ATOM 4454 O O . GLN A 1 575 ? -18.734 21.185 45.731 1.00 76.06 575 GLN A O 1
ATOM 4459 N N . VAL A 1 576 ? -16.589 21.820 45.841 1.00 80.00 576 VAL A N 1
ATOM 4460 C CA . VAL A 1 576 ? -16.584 22.470 44.514 1.00 80.00 576 VAL A CA 1
ATOM 4461 C C . VAL A 1 576 ? -16.736 21.437 43.391 1.00 80.00 576 VAL A C 1
ATOM 4463 O O . VAL A 1 576 ? -17.465 21.680 42.428 1.00 80.00 576 VAL A O 1
ATOM 4466 N N . LEU A 1 577 ? -16.086 20.275 43.519 1.00 80.94 577 LEU A N 1
ATOM 4467 C CA . LEU A 1 577 ? -16.183 19.180 42.547 1.00 80.94 577 LEU A CA 1
ATOM 4468 C C . LEU A 1 577 ? -17.564 18.514 42.551 1.00 80.94 577 LEU A C 1
ATOM 4470 O O . LEU A 1 577 ? -18.144 18.325 41.483 1.00 80.94 577 LEU A O 1
ATOM 4474 N N . GLU A 1 578 ? -18.099 18.207 43.734 1.00 81.75 578 GLU A N 1
ATOM 4475 C CA . GLU A 1 578 ? -19.454 17.676 43.926 1.00 81.75 578 GLU A CA 1
ATOM 4476 C C . GLU A 1 578 ? -20.483 18.582 43.238 1.00 81.75 578 GLU A C 1
ATOM 4478 O O . GLU A 1 578 ? -21.232 18.131 42.370 1.00 81.75 578 GLU A O 1
ATOM 4483 N N . ARG A 1 579 ? -20.430 19.893 43.510 1.00 82.06 579 ARG A N 1
ATOM 4484 C CA . ARG A 1 579 ? -21.359 20.855 42.910 1.00 82.06 579 ARG A CA 1
ATOM 4485 C C . ARG A 1 579 ? -21.235 20.959 41.387 1.00 82.06 579 ARG A C 1
ATOM 4487 O O . ARG A 1 579 ? -22.243 21.144 40.703 1.00 82.06 579 ARG A O 1
ATOM 4494 N N . ALA A 1 580 ? -20.027 20.837 40.838 1.00 82.88 580 ALA A N 1
ATOM 4495 C CA . ALA A 1 580 ? -19.822 20.837 39.391 1.00 82.88 580 ALA A CA 1
ATOM 4496 C C . ALA A 1 580 ? -20.439 19.593 38.724 1.00 82.88 580 ALA A C 1
ATOM 4498 O O . ALA A 1 580 ? -21.065 19.698 37.668 1.00 82.88 580 ALA A O 1
ATOM 4499 N N . LEU A 1 581 ? -20.292 18.425 39.358 1.00 84.19 581 LEU A N 1
ATOM 4500 C CA . LEU A 1 581 ? -20.852 17.159 38.883 1.00 84.19 581 LEU A CA 1
ATOM 4501 C C . LEU A 1 581 ? -22.387 17.158 38.948 1.00 84.19 581 LEU A C 1
ATOM 4503 O O . LEU A 1 581 ? -23.021 16.789 37.961 1.00 84.19 581 LEU A O 1
ATOM 4507 N N . GLU A 1 582 ? -22.988 17.665 40.031 1.00 85.75 582 GLU A N 1
ATOM 4508 C CA . GLU A 1 582 ? -24.445 17.859 40.133 1.00 85.75 582 GLU A CA 1
ATOM 4509 C C . GLU A 1 582 ? -25.001 18.726 38.989 1.00 85.75 582 GLU A C 1
ATOM 4511 O O . GLU A 1 582 ? -26.037 18.411 38.400 1.00 85.75 582 GLU A O 1
ATOM 4516 N N . LEU A 1 583 ? -24.333 19.843 38.674 1.00 83.62 583 LEU A N 1
ATOM 4517 C CA . LEU A 1 583 ? -24.757 20.760 37.612 1.00 83.62 583 LEU A CA 1
ATOM 4518 C C . LEU A 1 583 ? -24.624 20.118 36.220 1.00 83.62 583 LEU A C 1
ATOM 4520 O O . LEU A 1 583 ? -25.544 20.224 35.406 1.00 83.62 583 LEU A O 1
ATOM 4524 N N . SER A 1 584 ? -23.532 19.387 35.979 1.00 85.38 584 SER A N 1
ATOM 4525 C CA . SER A 1 584 ? -23.327 18.574 34.773 1.00 85.38 584 SER A CA 1
ATOM 4526 C C . SER A 1 584 ? -24.431 17.529 34.590 1.00 85.38 584 SER A C 1
ATOM 4528 O O . SER A 1 584 ? -25.043 17.444 33.522 1.00 85.38 584 SER A O 1
ATOM 4530 N N . GLU A 1 585 ? -24.730 16.749 35.633 1.00 85.56 585 GLU A N 1
ATOM 4531 C CA . GLU A 1 585 ? -25.771 15.724 35.573 1.00 85.56 585 GLU A CA 1
ATOM 4532 C C . GLU A 1 585 ? -27.156 16.337 35.326 1.00 85.56 585 GLU A C 1
ATOM 4534 O O . GLU A 1 585 ? -27.877 15.877 34.436 1.00 85.56 585 GLU A O 1
ATOM 4539 N N . ARG A 1 586 ? -27.508 17.422 36.031 1.00 83.38 586 ARG A N 1
ATOM 4540 C CA . ARG A 1 586 ? -28.772 18.148 35.823 1.00 83.38 586 ARG A CA 1
ATOM 4541 C C . ARG A 1 586 ? -28.931 18.643 34.383 1.00 83.38 586 ARG A C 1
ATOM 4543 O O . ARG A 1 586 ? -30.025 18.519 33.834 1.00 83.38 586 ARG A O 1
ATOM 4550 N N . GLY A 1 587 ? -27.864 19.146 33.755 1.00 79.88 587 GLY A N 1
ATOM 4551 C CA . GLY A 1 587 ? -27.870 19.547 32.343 1.00 79.88 587 GLY A CA 1
ATOM 4552 C C . GLY A 1 587 ? -28.195 18.393 31.396 1.00 79.88 587 GLY A C 1
ATOM 4553 O O . GLY A 1 587 ? -29.106 18.496 30.574 1.00 79.88 587 GLY A O 1
ATOM 4554 N N . VAL A 1 588 ? -27.515 17.255 31.549 1.00 80.94 588 VAL A N 1
ATOM 4555 C CA . VAL A 1 588 ? -27.749 16.078 30.696 1.00 80.94 588 VAL A CA 1
ATOM 4556 C C . VAL A 1 588 ? -29.123 15.442 30.960 1.00 80.94 588 VAL A C 1
ATOM 4558 O O . VAL A 1 588 ? -29.782 14.994 30.019 1.00 80.94 588 VAL A O 1
ATOM 4561 N N . GLN A 1 589 ? -29.587 15.401 32.213 1.00 81.12 589 GLN A N 1
ATOM 4562 C CA . GLN A 1 589 ? -30.902 14.854 32.562 1.00 81.12 589 GLN A CA 1
ATOM 4563 C C . GLN A 1 589 ? -32.057 15.712 32.020 1.00 81.12 589 GLN A C 1
ATOM 4565 O O . GLN A 1 589 ? -33.006 15.149 31.472 1.00 81.12 589 GLN A O 1
ATOM 4570 N N . ALA A 1 590 ? -31.968 17.046 32.103 1.00 78.00 590 ALA A N 1
ATOM 4571 C CA . ALA A 1 590 ? -33.001 17.960 31.599 1.00 78.00 590 ALA A CA 1
ATOM 4572 C C . ALA A 1 590 ? -33.288 17.758 30.100 1.00 78.00 590 ALA A C 1
ATOM 4574 O O . ALA A 1 590 ? -34.438 17.788 29.670 1.00 78.00 590 ALA A O 1
ATOM 4575 N N . ILE A 1 591 ? -32.249 17.473 29.310 1.00 76.56 591 ILE A N 1
ATOM 4576 C CA . ILE A 1 591 ? -32.350 17.265 27.858 1.00 76.56 591 ILE A CA 1
ATOM 4577 C C . ILE A 1 591 ? -32.834 15.852 27.495 1.00 76.56 591 ILE A C 1
ATOM 4579 O O . ILE A 1 591 ? -33.418 15.661 26.426 1.00 76.56 591 ILE A O 1
ATOM 4583 N N . LYS A 1 592 ? -32.640 14.860 28.375 1.00 73.38 592 LYS A N 1
ATOM 4584 C CA . LYS A 1 592 ? -33.088 13.469 28.166 1.00 73.38 592 LYS A CA 1
ATOM 4585 C C . LYS A 1 592 ? -34.585 13.245 28.405 1.00 73.38 592 LYS A C 1
ATOM 4587 O O . LYS A 1 592 ? -35.108 12.248 27.907 1.00 73.38 592 LYS A O 1
ATOM 4592 N N . GLN A 1 593 ? -35.279 14.116 29.140 1.00 68.69 593 GLN A N 1
ATOM 4593 C CA . GLN A 1 593 ? -36.715 13.940 29.395 1.00 68.69 593 GLN A CA 1
ATOM 4594 C C . GLN A 1 593 ? -37.555 14.151 28.114 1.00 68.69 593 GLN A C 1
ATOM 4596 O O . GLN A 1 593 ? -37.318 15.111 27.379 1.00 68.69 593 GLN A O 1
ATOM 4601 N N . PRO A 1 594 ? -38.538 13.278 27.820 1.00 59.34 594 PRO A N 1
ATOM 4602 C CA . PRO A 1 594 ? -39.389 13.411 26.642 1.00 59.34 594 PRO A CA 1
ATOM 4603 C C . PRO A 1 594 ? -40.625 14.278 26.934 1.00 59.34 594 PRO A C 1
ATOM 4605 O O . PRO A 1 594 ? -41.652 13.762 27.373 1.00 59.34 594 PRO A O 1
ATOM 4608 N N . ALA A 1 595 ? -40.553 15.586 26.657 1.00 47.00 595 ALA A N 1
ATOM 4609 C CA . ALA A 1 595 ? -41.734 16.454 26.646 1.00 47.00 595 ALA A CA 1
ATOM 4610 C C . ALA A 1 595 ? -41.629 17.640 25.659 1.00 47.00 595 ALA A C 1
ATOM 4612 O O . ALA A 1 595 ? -40.688 18.428 25.714 1.00 47.00 595 ALA A O 1
ATOM 4613 N N . THR A 1 596 ? -42.666 17.784 24.822 1.00 44.50 596 THR A N 1
ATOM 4614 C CA . THR A 1 596 ? -43.079 18.989 24.063 1.00 44.50 596 THR A CA 1
ATOM 4615 C C . THR A 1 596 ? -42.125 19.587 23.010 1.00 44.50 596 THR A C 1
ATOM 4617 O O . THR A 1 596 ? -41.491 20.615 23.220 1.00 44.50 596 THR A O 1
ATOM 4620 N N . ASP A 1 597 ? -42.175 18.984 21.820 1.00 51.31 597 ASP A N 1
ATOM 4621 C CA . ASP A 1 597 ? -42.252 19.567 20.463 1.00 51.31 597 ASP A CA 1
ATOM 4622 C C . ASP A 1 597 ? -41.243 20.596 19.908 1.00 51.31 597 ASP A C 1
ATOM 4624 O O . ASP A 1 597 ? -41.128 20.639 18.682 1.00 51.31 597 ASP A O 1
ATOM 4628 N N . ARG A 1 598 ? -40.522 21.424 20.683 1.00 60.19 598 ARG A N 1
ATOM 4629 C CA . ARG A 1 598 ? -39.559 22.409 20.121 1.00 60.19 598 ARG A CA 1
ATOM 4630 C C . ARG A 1 598 ? -38.359 22.696 21.020 1.00 60.19 598 ARG A C 1
ATOM 4632 O O . ARG A 1 598 ? -38.499 22.789 22.237 1.00 60.19 598 ARG A O 1
ATOM 4639 N N . PHE A 1 599 ? -37.197 22.953 20.412 1.00 67.44 599 PHE A N 1
ATOM 4640 C CA . PHE A 1 599 ? -36.059 23.554 21.110 1.00 67.44 599 PHE A CA 1
ATOM 4641 C C . PHE A 1 599 ? -36.440 24.905 21.746 1.00 67.44 599 PHE A C 1
ATOM 4643 O O . PHE A 1 599 ? -36.956 25.805 21.082 1.00 67.44 599 PHE A O 1
ATOM 4650 N N . SER A 1 600 ? -36.144 25.051 23.038 1.00 69.31 600 SER A N 1
ATOM 4651 C CA . SER A 1 600 ? -36.269 26.295 23.801 1.00 69.31 600 SER A CA 1
ATOM 4652 C C . SER A 1 600 ? -34.933 26.614 24.459 1.00 69.31 600 SER A C 1
ATOM 4654 O O . SER A 1 600 ? -34.282 25.727 25.013 1.00 69.31 600 SER A O 1
ATOM 4656 N N . THR A 1 601 ? -34.542 27.888 24.464 1.00 66.44 601 THR A N 1
ATOM 4657 C CA . THR A 1 601 ? -33.281 28.358 25.064 1.00 66.44 601 THR A CA 1
ATOM 4658 C C . THR A 1 601 ? -33.193 28.100 26.572 1.00 66.44 601 THR A C 1
ATOM 4660 O O . THR A 1 601 ? -32.080 28.023 27.098 1.00 66.44 601 THR A O 1
ATOM 4663 N N . THR A 1 602 ? -34.343 27.895 27.231 1.00 69.19 602 THR A N 1
ATOM 4664 C CA . THR A 1 602 ? -34.472 27.514 28.649 1.00 69.19 602 THR A CA 1
ATOM 4665 C C . THR A 1 602 ? -34.038 26.076 28.951 1.00 69.19 602 THR A C 1
ATOM 4667 O O . THR A 1 602 ? -33.690 25.747 30.081 1.00 69.19 602 THR A O 1
ATOM 4670 N N . ILE A 1 603 ? -34.007 25.191 27.947 1.00 74.06 603 ILE A N 1
ATOM 4671 C CA . ILE A 1 603 ? -33.537 23.802 28.109 1.00 74.06 603 ILE A CA 1
ATOM 4672 C C . ILE A 1 603 ? -32.028 23.777 28.427 1.00 74.06 603 ILE A C 1
ATOM 4674 O O . ILE A 1 603 ? -31.539 22.853 29.074 1.00 74.06 603 ILE A O 1
ATOM 4678 N N . LEU A 1 604 ? -31.294 24.815 28.011 1.00 80.25 604 LEU A N 1
ATOM 4679 C CA . LEU A 1 604 ? -29.862 24.977 28.267 1.00 80.25 604 LEU A CA 1
ATOM 4680 C C . LEU A 1 604 ? -29.545 25.698 29.587 1.00 80.25 604 LEU A C 1
ATOM 4682 O O . LEU A 1 604 ? -28.367 25.822 29.917 1.00 80.25 604 LEU A O 1
ATOM 4686 N N . ASP A 1 605 ? -30.538 26.151 30.357 1.00 79.94 605 ASP A N 1
ATOM 4687 C CA . ASP A 1 605 ? -30.302 26.908 31.597 1.00 79.94 605 ASP A CA 1
ATOM 4688 C C . ASP A 1 605 ? -29.427 26.151 32.622 1.00 79.94 605 ASP A C 1
ATOM 4690 O O . ASP A 1 605 ? -28.484 26.755 33.128 1.00 79.94 605 ASP A O 1
ATOM 4694 N N . PRO A 1 606 ? -29.578 24.828 32.861 1.00 81.62 606 PRO A N 1
ATOM 4695 C CA . PRO A 1 606 ? -28.679 24.110 33.772 1.00 81.62 606 PRO A CA 1
ATOM 4696 C C . PRO A 1 606 ? -27.238 23.972 33.241 1.00 81.62 606 PRO A C 1
ATOM 4698 O O . PRO A 1 606 ? -26.303 23.803 34.022 1.00 81.62 606 PRO A O 1
ATOM 4701 N N . PHE A 1 607 ? -27.033 24.051 31.919 1.00 83.38 607 PHE A N 1
ATOM 4702 C CA . PHE A 1 607 ? -25.693 24.107 31.322 1.00 83.38 607 PHE A CA 1
ATOM 4703 C C . PHE A 1 607 ? -25.097 25.522 31.399 1.00 83.38 607 PHE A C 1
ATOM 4705 O O . PHE A 1 607 ? -23.894 25.666 31.616 1.00 83.38 607 PHE A O 1
ATOM 4712 N N . LYS A 1 608 ? -25.930 26.565 31.291 1.00 83.31 608 LYS A N 1
ATOM 4713 C CA . LYS A 1 608 ? -25.541 27.960 31.552 1.00 83.31 608 LYS A CA 1
ATOM 4714 C C . LYS A 1 608 ? -25.123 28.125 33.022 1.00 83.31 608 LYS A C 1
ATOM 4716 O O . LYS A 1 608 ? -24.020 28.603 33.264 1.00 83.31 608 LYS A O 1
ATOM 4721 N N . ASP A 1 609 ? -25.890 27.578 33.973 1.00 83.06 609 ASP A N 1
ATOM 4722 C CA . ASP A 1 609 ? -25.524 27.494 35.401 1.00 83.06 609 ASP A CA 1
ATOM 4723 C C . ASP A 1 609 ? -24.145 26.837 35.615 1.00 83.06 609 ASP A C 1
ATOM 4725 O O . ASP A 1 609 ? -23.323 27.351 36.379 1.00 83.06 609 ASP A O 1
ATOM 4729 N N . LEU A 1 610 ? -23.876 25.706 34.942 1.00 83.94 610 LEU A N 1
ATOM 4730 C CA . LEU A 1 610 ? -22.573 25.030 34.986 1.00 83.94 610 LEU A CA 1
ATOM 4731 C C . LEU A 1 610 ? -21.464 25.914 34.403 1.00 83.94 610 LEU A C 1
ATOM 4733 O O . LEU A 1 610 ? -20.408 26.045 35.014 1.00 83.94 610 LEU A O 1
ATOM 4737 N N . SER A 1 611 ? -21.684 26.521 33.235 1.00 82.75 611 SER A N 1
ATOM 4738 C CA . SER A 1 611 ? -20.689 27.378 32.586 1.00 82.75 611 SER A CA 1
ATOM 4739 C C . SER A 1 611 ? -20.351 28.596 33.451 1.00 82.75 611 SER A C 1
ATOM 4741 O O . SER A 1 611 ? -19.175 28.887 33.653 1.00 82.75 611 SER A O 1
ATOM 4743 N N . ASP A 1 612 ? -21.354 29.249 34.038 1.00 83.38 612 ASP A N 1
ATOM 4744 C CA . ASP A 1 612 ? -21.173 30.394 34.933 1.00 83.38 612 ASP A CA 1
ATOM 4745 C C . ASP A 1 612 ? -20.526 29.985 36.265 1.00 83.38 612 ASP A C 1
ATOM 4747 O O . ASP A 1 612 ? -19.804 30.772 36.877 1.00 83.38 612 ASP A O 1
ATOM 4751 N N . PHE A 1 613 ? -20.772 28.765 36.754 1.00 83.75 613 PHE A N 1
ATOM 4752 C CA . PHE A 1 613 ? -20.052 28.202 37.901 1.00 83.75 613 PHE A CA 1
ATOM 4753 C C . PHE A 1 613 ? -18.570 27.966 37.574 1.00 83.75 613 PHE A C 1
ATOM 4755 O O . PHE A 1 613 ? -17.708 28.378 38.347 1.00 83.75 613 PHE A O 1
ATOM 4762 N N . VAL A 1 614 ? -18.264 27.370 36.416 1.00 82.19 614 VAL A N 1
ATOM 4763 C CA . VAL A 1 614 ? -16.886 27.110 35.966 1.00 82.19 614 VAL A CA 1
ATOM 4764 C C . VAL A 1 614 ? -16.118 28.411 35.704 1.00 82.19 614 VAL A C 1
ATOM 4766 O O . VAL A 1 614 ? -14.970 28.513 36.128 1.00 82.19 614 VAL A O 1
ATOM 4769 N N . SER A 1 615 ? -16.735 29.421 35.081 1.00 81.00 615 SER A N 1
ATOM 4770 C CA . SER A 1 615 ? -16.103 30.734 34.873 1.00 81.00 615 SER A CA 1
ATOM 4771 C C . SER A 1 615 ? -15.765 31.416 36.202 1.00 81.00 615 SER A C 1
ATOM 4773 O O . SER A 1 615 ? -14.604 31.745 36.429 1.00 81.00 615 SER A O 1
ATOM 4775 N N . ARG A 1 616 ? -16.728 31.522 37.133 1.00 79.44 616 ARG A N 1
ATOM 4776 C CA . ARG A 1 616 ? -16.496 32.120 38.464 1.00 79.44 616 ARG A CA 1
ATOM 4777 C C . ARG A 1 616 ? -15.466 31.349 39.292 1.00 79.44 616 ARG A C 1
ATOM 4779 O O . ARG A 1 616 ? -14.671 31.959 40.000 1.00 79.44 616 ARG A O 1
ATOM 4786 N N . ALA A 1 617 ? -15.462 30.017 39.210 1.00 75.56 617 ALA A N 1
ATOM 4787 C CA . ALA A 1 617 ? -14.450 29.198 39.870 1.00 75.56 617 ALA A CA 1
ATOM 4788 C C . ALA A 1 617 ? -13.050 29.472 39.298 1.00 75.56 617 ALA A C 1
ATOM 4790 O O . ALA A 1 617 ? -12.102 29.618 40.063 1.00 75.56 617 ALA A O 1
ATOM 4791 N N . ASN A 1 618 ? -12.919 29.594 37.974 1.00 74.44 618 ASN A N 1
ATOM 4792 C CA . ASN A 1 618 ? -11.645 29.905 37.328 1.00 74.44 618 ASN A CA 1
ATOM 4793 C C . ASN A 1 618 ? -11.149 31.322 37.665 1.00 74.44 618 ASN A C 1
ATOM 4795 O O . ASN A 1 618 ? -9.975 31.464 37.992 1.00 74.44 618 ASN A O 1
ATOM 4799 N N . GLU A 1 619 ? -12.024 32.334 37.658 1.00 72.25 619 GLU A N 1
ATOM 4800 C CA . GLU A 1 619 ? -11.698 33.719 38.047 1.00 72.25 619 GLU A CA 1
ATOM 4801 C C . GLU A 1 619 ? -11.120 33.789 39.473 1.00 72.25 619 GLU A C 1
ATOM 4803 O O . GLU A 1 619 ? -10.022 34.310 39.682 1.00 72.25 619 GLU A O 1
ATOM 4808 N N . LEU A 1 620 ? -11.803 33.170 40.444 1.00 69.50 620 LEU A N 1
ATOM 4809 C CA . LEU A 1 620 ? -11.365 33.118 41.847 1.00 69.50 620 LEU A CA 1
ATOM 4810 C C . LEU A 1 620 ? -10.045 32.354 42.053 1.00 69.50 620 LEU A C 1
ATOM 4812 O O . LEU A 1 620 ? -9.345 32.586 43.037 1.00 69.50 620 LEU A O 1
ATOM 4816 N N . LEU A 1 621 ? -9.699 31.439 41.143 1.00 65.56 621 LEU A N 1
ATOM 4817 C CA . LEU A 1 621 ? -8.449 30.675 41.179 1.00 65.56 621 LEU A CA 1
ATOM 4818 C C . LEU A 1 621 ? -7.278 31.404 40.500 1.00 65.56 621 LEU A C 1
ATOM 4820 O O . LEU A 1 621 ? -6.128 31.056 40.763 1.00 65.56 621 LEU A O 1
ATOM 4824 N N . THR A 1 622 ? -7.536 32.405 39.652 1.00 59.78 622 THR A N 1
ATOM 4825 C CA . THR A 1 622 ? -6.484 33.159 38.943 1.00 59.78 622 THR A CA 1
ATOM 4826 C C . THR A 1 622 ? -5.864 34.314 39.736 1.00 59.78 622 THR A C 1
ATOM 4828 O O . THR A 1 622 ? -4.742 34.710 39.425 1.00 59.78 622 THR A O 1
ATOM 4831 N N . ASP A 1 623 ? -6.515 34.805 40.796 1.00 48.16 623 ASP A N 1
ATOM 4832 C CA . ASP A 1 623 ? -6.026 35.944 41.601 1.00 48.16 623 ASP A CA 1
ATOM 4833 C C . ASP A 1 623 ? -4.800 35.626 42.490 1.00 48.16 623 ASP A C 1
ATOM 4835 O O . ASP A 1 623 ? -4.223 36.516 43.117 1.00 48.16 623 ASP A O 1
ATOM 4839 N N . SER A 1 624 ? -4.352 34.364 42.538 1.00 47.47 624 SER A N 1
ATOM 4840 C CA . SER A 1 624 ? -3.221 33.914 43.365 1.00 47.47 624 SER A CA 1
ATOM 4841 C C . SER A 1 624 ? -1.978 33.568 42.532 1.00 47.47 624 SER A C 1
ATOM 4843 O O . SER A 1 624 ? -1.723 32.413 42.203 1.00 47.47 624 SER A O 1
ATOM 4845 N N . SER A 1 625 ? -1.138 34.571 42.260 1.00 42.38 625 SER A N 1
ATOM 4846 C CA . SER A 1 625 ? 0.285 34.397 41.901 1.00 42.38 625 SER A CA 1
ATOM 4847 C C . SER A 1 625 ? 0.640 33.504 40.692 1.00 42.38 625 SER A C 1
ATOM 4849 O O . SER A 1 625 ? 1.497 32.634 40.805 1.00 42.38 625 SER A O 1
ATOM 4851 N N . GLY A 1 626 ? 0.087 33.792 39.508 1.00 43.62 626 GLY A N 1
ATOM 4852 C CA . GLY A 1 626 ? 0.827 33.788 38.225 1.00 43.62 626 GLY A CA 1
ATOM 4853 C C . GLY A 1 626 ? 1.593 32.537 37.744 1.00 43.62 626 GLY A C 1
ATOM 4854 O O . GLY A 1 626 ? 2.345 32.660 36.779 1.00 43.62 626 GLY A O 1
ATOM 4855 N N . SER A 1 627 ? 1.438 31.367 38.366 1.00 40.66 627 SER A N 1
ATOM 4856 C CA . SER A 1 627 ? 2.140 30.126 38.011 1.00 40.66 627 SER A CA 1
ATOM 4857 C C . SER A 1 627 ? 1.195 28.930 38.093 1.00 40.66 627 SER A C 1
ATOM 4859 O O . SER A 1 627 ? 0.638 28.665 39.149 1.00 40.66 627 SER A O 1
ATOM 4861 N N . GLU A 1 628 ? 1.083 28.210 36.973 1.00 44.69 628 GLU A N 1
ATOM 4862 C CA . GLU A 1 628 ? 0.285 26.990 36.758 1.00 44.69 628 GLU A CA 1
ATOM 4863 C C . GLU A 1 628 ? -1.231 27.111 37.016 1.00 44.69 628 GLU A C 1
ATOM 4865 O O . GLU A 1 628 ? -1.705 27.290 38.133 1.00 44.69 628 GLU A O 1
ATOM 4870 N N . ILE A 1 629 ? -2.025 26.925 35.952 1.00 52.16 629 ILE A N 1
ATOM 4871 C CA . ILE A 1 629 ? -3.487 26.793 36.051 1.00 52.16 629 ILE A CA 1
ATOM 4872 C C . ILE A 1 629 ? -3.798 25.592 36.966 1.00 52.16 629 ILE A C 1
ATOM 4874 O O . ILE A 1 629 ? -3.422 24.469 36.608 1.00 52.16 629 ILE A O 1
ATOM 4878 N N . PRO A 1 630 ? -4.494 25.776 38.108 1.00 63.16 630 PRO A N 1
ATOM 4879 C CA . PRO A 1 630 ? -4.723 24.695 39.059 1.00 63.16 630 PRO A CA 1
ATOM 4880 C C . PRO A 1 630 ? -5.418 23.487 38.423 1.00 63.16 630 PRO A C 1
ATOM 4882 O O . PRO A 1 630 ? -6.307 23.633 37.580 1.00 63.16 630 PRO A O 1
ATOM 4885 N N . MET A 1 631 ? -5.069 22.275 38.870 1.00 65.56 631 MET A N 1
ATOM 4886 C CA . MET A 1 631 ? -5.616 21.019 38.327 1.00 65.56 631 MET A CA 1
ATOM 4887 C C . MET A 1 631 ? -7.158 21.005 38.285 1.00 65.56 631 MET A C 1
ATOM 4889 O O . MET A 1 631 ? -7.741 20.454 37.347 1.00 65.56 631 MET A O 1
ATOM 4893 N N . ILE A 1 632 ? -7.806 21.661 39.255 1.00 72.38 632 ILE A N 1
ATOM 4894 C CA . ILE A 1 632 ? -9.262 21.809 39.329 1.00 72.38 632 ILE A CA 1
ATOM 4895 C C . ILE A 1 632 ? -9.836 22.655 38.181 1.00 72.38 632 ILE A C 1
ATOM 4897 O O . ILE A 1 632 ? -10.834 22.252 37.599 1.00 72.38 632 ILE A O 1
ATOM 4901 N N . ALA A 1 633 ? -9.187 23.748 37.767 1.00 71.81 633 ALA A N 1
ATOM 4902 C CA . ALA A 1 633 ? -9.645 24.577 36.649 1.00 71.81 633 ALA A CA 1
ATOM 4903 C C . ALA A 1 633 ? -9.616 23.788 35.326 1.00 71.81 633 ALA A C 1
ATOM 4905 O O . ALA A 1 633 ? -10.567 23.823 34.542 1.00 71.81 633 ALA A O 1
ATOM 4906 N N . ARG A 1 634 ? -8.575 22.963 35.123 1.00 76.94 634 ARG A N 1
ATOM 4907 C CA . ARG A 1 634 ? -8.506 22.028 33.986 1.00 76.94 634 ARG A CA 1
ATOM 4908 C C . ARG A 1 634 ? -9.579 20.935 34.065 1.00 76.94 634 ARG A C 1
ATOM 4910 O O . ARG A 1 634 ? -10.154 20.577 33.040 1.00 76.94 634 ARG A O 1
ATOM 4917 N N . PHE A 1 635 ? -9.867 20.402 35.255 1.00 80.31 635 PHE A N 1
ATOM 4918 C CA . PHE A 1 635 ? -10.948 19.428 35.448 1.00 80.31 635 PHE A CA 1
ATOM 4919 C C . PHE A 1 635 ? -12.325 20.037 35.147 1.00 80.31 635 PHE A C 1
ATOM 4921 O O . PHE A 1 635 ? -13.090 19.459 34.380 1.00 80.31 635 PHE A O 1
ATOM 4928 N N . LEU A 1 636 ? -12.615 21.223 35.682 1.00 81.44 636 LEU A N 1
ATOM 4929 C CA . LEU A 1 636 ? -13.865 21.953 35.468 1.00 81.44 636 LEU A CA 1
ATOM 4930 C C . LEU A 1 636 ? -14.059 22.336 33.989 1.00 81.44 636 LEU A C 1
ATOM 4932 O O . LEU A 1 636 ? -15.143 22.140 33.438 1.00 81.44 636 LEU A O 1
ATOM 4936 N N . GLY A 1 637 ? -12.998 22.783 33.307 1.00 78.31 637 GLY A N 1
ATOM 4937 C CA . GLY A 1 637 ? -13.007 23.024 31.859 1.00 78.31 637 GLY A CA 1
ATOM 4938 C C . GLY A 1 637 ? -13.264 21.755 31.033 1.00 78.31 637 GLY A C 1
ATOM 4939 O O . GLY A 1 637 ? -14.059 21.779 30.086 1.00 78.31 637 GLY A O 1
ATOM 4940 N N . ASN A 1 638 ? -12.665 20.622 31.420 1.00 81.88 638 ASN A N 1
ATOM 4941 C CA . ASN A 1 638 ? -12.938 19.318 30.807 1.00 81.88 638 ASN A CA 1
ATOM 4942 C C . ASN A 1 638 ? -14.385 18.859 31.053 1.00 81.88 638 ASN A C 1
ATOM 4944 O O . ASN A 1 638 ? -15.024 18.368 30.124 1.00 81.88 638 ASN A O 1
ATOM 4948 N N . LEU A 1 639 ? -14.922 19.049 32.263 1.00 83.25 639 LEU A N 1
ATOM 4949 C CA . LEU A 1 639 ? -16.296 18.683 32.616 1.00 83.25 639 LEU A CA 1
ATOM 4950 C C . LEU A 1 639 ? -17.317 19.505 31.817 1.00 83.25 639 LEU A C 1
ATOM 4952 O O . LEU A 1 639 ? -18.210 18.922 31.204 1.00 83.25 639 LEU A O 1
ATOM 4956 N N . ARG A 1 640 ? -17.134 20.832 31.721 1.00 84.25 640 ARG A N 1
ATOM 4957 C CA . ARG A 1 640 ? -17.919 21.720 30.837 1.00 84.25 640 ARG A CA 1
ATOM 4958 C C . ARG A 1 640 ? -17.932 21.194 29.397 1.00 84.25 640 ARG A C 1
ATOM 4960 O O . ARG A 1 640 ? -18.995 21.041 28.799 1.00 84.25 640 ARG A O 1
ATOM 4967 N N . SER A 1 641 ? -16.753 20.862 28.867 1.00 81.31 641 SER A N 1
ATOM 4968 C CA . SER A 1 641 ? -16.582 20.386 27.486 1.00 81.31 641 SER A CA 1
ATOM 4969 C C . SER A 1 641 ? -17.219 19.007 27.249 1.00 81.31 641 SER A C 1
ATOM 4971 O O . SER A 1 641 ? -17.838 18.780 26.210 1.00 81.31 641 SER A O 1
ATOM 4973 N N . SER A 1 642 ? -17.114 18.087 28.215 1.00 83.25 642 SER A N 1
ATOM 4974 C CA . SER A 1 642 ? -17.775 16.776 28.148 1.00 83.25 642 SER A CA 1
ATOM 4975 C C . SER A 1 642 ? -19.294 16.916 28.201 1.00 83.25 642 SER A C 1
ATOM 4977 O O . SER A 1 642 ? -19.985 16.324 27.379 1.00 83.25 642 SER A O 1
ATOM 4979 N N . THR A 1 643 ? -19.808 17.768 29.094 1.00 84.50 643 THR A N 1
ATOM 4980 C CA . THR A 1 643 ? -21.250 18.024 29.236 1.00 84.50 643 THR A CA 1
ATOM 4981 C C . THR A 1 643 ? -21.845 18.544 27.926 1.00 84.50 643 THR A C 1
ATOM 4983 O O . THR A 1 643 ? -22.865 18.034 27.469 1.00 84.50 643 THR A O 1
ATOM 4986 N N . TRP A 1 644 ? -21.184 19.504 27.265 1.00 86.56 644 TRP A N 1
ATOM 4987 C CA . TRP A 1 644 ? -21.625 20.017 25.960 1.00 86.56 644 TRP A CA 1
ATOM 4988 C C . TRP A 1 644 ? -21.642 18.931 24.875 1.00 86.56 644 TRP A C 1
ATOM 4990 O O . TRP A 1 644 ? -22.595 18.818 24.102 1.00 86.56 644 TRP A O 1
ATOM 5000 N N . LYS A 1 645 ? -20.621 18.067 24.855 1.00 85.31 645 LYS A N 1
ATOM 5001 C CA . LYS A 1 645 ? -20.544 16.930 23.931 1.00 85.31 645 LYS A CA 1
ATOM 5002 C C . LYS A 1 645 ? -21.665 15.910 24.162 1.00 85.31 645 LYS A C 1
ATOM 5004 O O . LYS A 1 645 ? -22.234 15.414 23.189 1.00 85.31 645 LYS A O 1
ATOM 5009 N N . ASP A 1 646 ? -22.002 15.618 25.415 1.00 84.19 646 ASP A N 1
ATOM 5010 C CA . ASP A 1 646 ? -23.097 14.709 25.764 1.00 84.19 646 ASP A CA 1
ATOM 5011 C C . ASP A 1 646 ? -24.462 15.305 25.377 1.00 84.19 646 ASP A C 1
ATOM 5013 O O . ASP A 1 646 ? -25.313 14.598 24.834 1.00 84.19 646 ASP A O 1
ATOM 5017 N N . ILE A 1 647 ? -24.639 16.621 25.553 1.00 85.69 647 ILE A N 1
ATOM 5018 C CA . ILE A 1 647 ? -25.803 17.380 25.071 1.00 85.69 647 ILE A CA 1
ATOM 5019 C C . ILE A 1 647 ? -25.934 17.279 23.544 1.00 85.69 647 ILE A C 1
ATOM 5021 O O . ILE A 1 647 ? -26.983 16.853 23.052 1.00 85.69 647 ILE A O 1
ATOM 5025 N N . LYS A 1 648 ? -24.867 17.591 22.792 1.00 86.56 648 LYS A N 1
ATOM 5026 C CA . LYS A 1 648 ? -24.826 17.436 21.326 1.00 86.56 648 LYS A CA 1
ATOM 5027 C C . LYS A 1 648 ? -25.187 16.006 20.917 1.00 86.56 648 LYS A C 1
ATOM 5029 O O . LYS A 1 648 ? -26.011 15.822 20.026 1.00 86.56 648 LYS A O 1
ATOM 5034 N N . GLY A 1 649 ? -24.658 15.003 21.621 1.00 85.81 649 GLY A N 1
ATOM 5035 C CA . GLY A 1 649 ? -24.956 13.589 21.391 1.00 85.81 649 GLY A CA 1
ATOM 5036 C C . GLY A 1 649 ? -26.449 13.240 21.461 1.00 85.81 649 GLY A C 1
ATOM 5037 O O . GLY A 1 649 ? -26.929 12.480 20.620 1.00 85.81 649 GLY A O 1
ATOM 5038 N N . VAL A 1 650 ? -27.211 13.816 22.401 1.00 86.88 650 VAL A N 1
ATOM 5039 C CA . VAL A 1 650 ? -28.665 13.569 22.494 1.00 86.88 650 VAL A CA 1
ATOM 5040 C C . VAL A 1 650 ? -29.407 14.114 21.269 1.00 86.88 650 VAL A C 1
ATOM 5042 O O . VAL A 1 650 ? -30.220 13.397 20.684 1.00 86.88 650 VAL A O 1
ATOM 5045 N N . PHE A 1 651 ? -29.118 15.346 20.839 1.00 86.50 651 PHE A N 1
ATOM 5046 C CA . PHE A 1 651 ? -29.765 15.932 19.657 1.00 86.50 651 PHE A CA 1
ATOM 5047 C C . PHE A 1 651 ? -29.319 15.258 18.347 1.00 86.50 651 PHE A C 1
ATOM 5049 O O . PHE A 1 651 ? -30.155 15.008 17.480 1.00 86.50 651 PHE A O 1
ATOM 5056 N N . THR A 1 652 ? -28.043 14.874 18.224 1.00 88.19 652 THR A N 1
ATOM 5057 C CA . THR A 1 652 ? -27.539 14.082 17.089 1.00 88.19 652 THR A CA 1
ATOM 5058 C C . THR A 1 652 ? -28.272 12.744 16.959 1.00 88.19 652 THR A C 1
ATOM 5060 O O . THR A 1 652 ? -28.661 12.377 15.852 1.00 88.19 652 THR A O 1
ATOM 5063 N N . ASN A 1 653 ? -28.525 12.038 18.068 1.00 88.44 653 ASN A N 1
ATOM 5064 C CA . ASN A 1 653 ? -29.273 10.776 18.040 1.00 88.44 653 ASN A CA 1
ATOM 5065 C C . ASN A 1 653 ? -30.742 10.978 17.625 1.00 88.44 653 ASN A C 1
ATOM 5067 O O . ASN A 1 653 ? -31.241 10.211 16.807 1.00 88.44 653 ASN A O 1
ATOM 5071 N N . ARG A 1 654 ? -31.412 12.040 18.103 1.00 88.06 654 ARG A N 1
ATOM 5072 C CA . ARG A 1 654 ? -32.789 12.381 17.683 1.00 88.06 654 ARG A CA 1
ATOM 5073 C C . ARG A 1 654 ? -32.893 12.630 16.177 1.00 88.06 654 ARG A C 1
ATOM 5075 O O . ARG A 1 654 ? -33.798 12.105 15.533 1.00 88.06 654 ARG A O 1
ATOM 5082 N N . LEU A 1 655 ? -31.956 13.394 15.608 1.00 89.44 655 LEU A N 1
ATOM 5083 C CA . LEU A 1 655 ? -31.911 13.625 14.162 1.00 89.44 655 LEU A CA 1
ATOM 5084 C C . LEU A 1 655 ? -31.585 12.335 13.391 1.00 89.44 655 LEU A C 1
ATOM 5086 O O . LEU A 1 655 ? -32.170 12.097 12.337 1.00 89.44 655 LEU A O 1
ATOM 5090 N N . ALA A 1 656 ? -30.707 11.474 13.916 1.00 87.31 656 ALA A N 1
ATOM 5091 C CA . ALA A 1 656 ? -30.415 10.179 13.305 1.00 87.31 656 ALA A CA 1
ATOM 5092 C C . ALA A 1 656 ? -31.672 9.288 13.234 1.00 87.31 656 ALA A C 1
ATOM 5094 O O . ALA A 1 656 ? -32.008 8.813 12.148 1.00 87.31 656 ALA A O 1
ATOM 5095 N N . GLU A 1 657 ? -32.413 9.146 14.340 1.00 87.44 657 GLU A N 1
ATOM 5096 C CA . GLU A 1 657 ? -33.681 8.400 14.407 1.00 87.44 657 GLU A CA 1
ATOM 5097 C C . GLU A 1 657 ? -34.749 8.967 13.453 1.00 87.44 657 GLU A C 1
ATOM 5099 O O . GLU A 1 657 ? -35.452 8.207 12.787 1.00 87.44 657 GLU A O 1
ATOM 5104 N N . ALA A 1 658 ? -34.862 10.296 13.339 1.00 87.62 658 ALA A N 1
ATOM 5105 C CA . ALA A 1 658 ? -35.766 10.932 12.379 1.00 87.62 658 ALA A CA 1
ATOM 5106 C C . ALA A 1 658 ? -35.325 10.705 10.919 1.00 87.62 658 ALA A C 1
ATOM 5108 O O . ALA A 1 658 ? -36.158 10.449 10.050 1.00 87.62 658 ALA A O 1
ATOM 5109 N N . SER A 1 659 ? -34.017 10.745 10.641 1.00 88.38 659 SER A N 1
ATOM 5110 C CA . SER A 1 659 ? -33.465 10.516 9.299 1.00 88.38 659 SER A CA 1
ATOM 5111 C C . SER A 1 659 ? -33.664 9.074 8.816 1.00 88.38 659 SER A C 1
ATOM 5113 O O . SER A 1 659 ? -33.971 8.860 7.642 1.00 88.38 659 SER A O 1
ATOM 5115 N N . GLU A 1 660 ? -33.569 8.088 9.716 1.00 87.75 660 GLU A N 1
ATOM 5116 C CA . GLU A 1 660 ? -33.765 6.670 9.391 1.00 87.75 660 GLU A CA 1
ATOM 5117 C C . GLU A 1 660 ? -35.203 6.399 8.914 1.00 87.75 660 GLU A C 1
ATOM 5119 O O . GLU A 1 660 ? -35.400 5.663 7.947 1.00 87.75 660 GLU A O 1
ATOM 5124 N N . LYS A 1 661 ? -36.207 7.073 9.498 1.00 86.94 661 LYS A N 1
ATOM 5125 C CA . LYS A 1 661 ? -37.613 6.982 9.054 1.00 86.94 661 LYS A CA 1
ATOM 5126 C C . LYS A 1 661 ? -37.849 7.530 7.645 1.00 86.94 661 LYS A C 1
ATOM 5128 O O . LYS A 1 661 ? -38.725 7.032 6.943 1.00 86.94 661 LYS A O 1
ATOM 5133 N N . LEU A 1 662 ? -37.059 8.514 7.208 1.00 86.00 662 LEU A N 1
ATOM 5134 C CA . LEU A 1 662 ? -37.075 9.003 5.824 1.00 86.00 662 LEU A CA 1
ATOM 5135 C C . LEU A 1 662 ? -36.283 8.106 4.853 1.00 86.00 662 LEU A C 1
ATOM 5137 O O . LEU A 1 662 ? -36.300 8.351 3.649 1.00 86.00 662 LEU A O 1
ATOM 5141 N N . GLY A 1 663 ? -35.605 7.065 5.347 1.00 82.31 663 GLY A N 1
ATOM 5142 C CA . GLY A 1 663 ? -34.784 6.153 4.546 1.00 82.31 663 GLY A CA 1
ATOM 5143 C C . GLY A 1 663 ? -33.317 6.570 4.397 1.00 82.31 663 GLY A C 1
ATOM 5144 O O . GLY A 1 663 ? -32.585 5.947 3.626 1.00 82.31 663 GLY A O 1
ATOM 5145 N N . TRP A 1 664 ? -32.848 7.587 5.128 1.00 87.06 664 TRP A N 1
ATOM 5146 C CA . TRP A 1 664 ? -31.432 7.968 5.135 1.00 87.06 664 TRP A CA 1
ATOM 5147 C C . TRP A 1 664 ? -30.553 6.812 5.668 1.00 87.06 664 TRP A C 1
ATOM 5149 O O . TRP A 1 664 ? -30.959 6.126 6.608 1.00 87.06 664 TRP A O 1
ATOM 5159 N N . PRO A 1 665 ? -29.338 6.565 5.133 1.00 83.44 665 PRO A N 1
ATOM 5160 C CA . PRO A 1 665 ? -28.642 7.275 4.059 1.00 83.44 665 PRO A CA 1
ATOM 5161 C C . PRO A 1 665 ? -28.778 6.564 2.696 1.00 83.44 665 PRO A C 1
ATOM 5163 O O . PRO A 1 665 ? -27.783 6.283 2.032 1.00 83.44 665 PRO A O 1
ATOM 5166 N N . LEU A 1 666 ? -29.990 6.174 2.299 1.00 86.44 666 LEU A N 1
ATOM 5167 C CA . LEU A 1 666 ? -30.319 5.891 0.894 1.00 86.44 666 LEU A CA 1
ATOM 5168 C C . LEU A 1 666 ? -30.988 7.134 0.270 1.00 86.44 666 LEU A C 1
ATOM 5170 O O . LEU A 1 666 ? -31.413 8.022 1.015 1.00 86.44 666 LEU A O 1
ATOM 5174 N N . PRO A 1 667 ? -31.062 7.253 -1.069 1.00 80.56 667 PRO A N 1
ATOM 5175 C CA . PRO A 1 667 ? -31.744 8.372 -1.719 1.00 80.56 667 PRO A CA 1
ATOM 5176 C C . PRO A 1 667 ? -33.209 8.496 -1.265 1.00 80.56 667 PRO A C 1
ATOM 5178 O O . PRO A 1 667 ? -33.996 7.557 -1.397 1.00 80.56 667 PRO A O 1
ATOM 5181 N N . ILE A 1 668 ? -33.567 9.657 -0.705 1.00 83.56 668 ILE A N 1
ATOM 5182 C CA . ILE A 1 668 ? -34.878 9.901 -0.086 1.00 83.56 668 ILE A CA 1
ATOM 5183 C C . ILE A 1 668 ? -35.902 10.293 -1.155 1.00 83.56 668 ILE A C 1
ATOM 5185 O O . ILE A 1 668 ? -35.770 11.324 -1.815 1.00 83.56 668 ILE A O 1
ATOM 5189 N N . ASN A 1 669 ? -36.981 9.516 -1.261 1.00 79.00 669 ASN A N 1
ATOM 5190 C CA . ASN A 1 669 ? -38.133 9.838 -2.102 1.00 79.00 669 ASN A CA 1
ATOM 5191 C C . ASN A 1 669 ? -39.177 10.635 -1.308 1.00 79.00 669 ASN A C 1
ATOM 5193 O O . ASN A 1 669 ? -40.181 10.079 -0.867 1.00 79.00 669 ASN A O 1
ATOM 5197 N N . LEU A 1 670 ? -38.954 11.947 -1.161 1.00 75.75 670 LEU A N 1
ATOM 5198 C CA . LEU A 1 670 ? -39.836 12.863 -0.417 1.00 75.75 670 LEU A CA 1
ATOM 5199 C C . LEU A 1 670 ? -41.350 12.706 -0.709 1.00 75.75 670 LEU A C 1
ATOM 5201 O O . LEU A 1 670 ? -42.116 12.737 0.251 1.00 75.75 670 LEU A O 1
ATOM 5205 N N . PRO A 1 671 ? -41.824 12.486 -1.959 1.00 73.06 671 PRO A N 1
ATOM 5206 C CA . PRO A 1 671 ? -43.257 12.309 -2.234 1.00 73.06 671 PRO A CA 1
ATOM 5207 C C . PRO A 1 671 ? -43.872 11.005 -1.696 1.00 73.06 671 PRO A C 1
ATOM 5209 O O . PRO A 1 671 ? -45.093 10.871 -1.700 1.00 73.06 671 PRO A O 1
ATOM 5212 N N . ALA A 1 672 ? -43.050 10.034 -1.286 1.00 74.25 672 ALA A N 1
ATOM 5213 C CA . ALA A 1 672 ? -43.482 8.745 -0.741 1.00 74.25 672 ALA A CA 1
ATOM 5214 C C . ALA A 1 672 ? -43.361 8.662 0.795 1.00 74.25 672 ALA A C 1
ATOM 5216 O O . ALA A 1 672 ? -43.831 7.695 1.394 1.00 74.25 672 ALA A O 1
ATOM 5217 N N . SER A 1 673 ? -42.730 9.652 1.435 1.00 83.94 673 SER A N 1
ATOM 5218 C CA . SER A 1 673 ? -42.590 9.745 2.892 1.00 83.94 673 SER A CA 1
ATOM 5219 C C . SER A 1 673 ? -43.874 10.261 3.554 1.00 83.94 673 SER A C 1
ATOM 5221 O O . SER A 1 673 ? -44.642 11.009 2.948 1.00 83.94 673 SER A O 1
ATOM 5223 N N . SER A 1 674 ? -44.115 9.895 4.818 1.00 83.81 674 SER A N 1
ATOM 5224 C CA . SER A 1 674 ? -45.255 10.441 5.564 1.00 83.81 674 SER A CA 1
ATOM 5225 C C . SER A 1 674 ? -45.005 11.907 5.941 1.00 83.81 674 SER A C 1
ATOM 5227 O O . SER A 1 674 ? -43.885 12.286 6.286 1.00 83.81 674 SER A O 1
ATOM 5229 N N . VAL A 1 675 ? -46.055 12.737 5.913 1.00 83.81 675 VAL A N 1
ATOM 5230 C CA . VAL A 1 675 ? -45.957 14.166 6.275 1.00 83.81 675 VAL A CA 1
ATOM 5231 C C . VAL A 1 675 ? -45.425 14.335 7.704 1.00 83.81 675 VAL A C 1
ATOM 5233 O O . VAL A 1 675 ? -44.565 15.176 7.941 1.00 83.81 675 VAL A O 1
ATOM 5236 N N . SER A 1 676 ? -45.853 13.470 8.631 1.00 83.94 676 SER A N 1
ATOM 5237 C CA . SER A 1 676 ? -45.422 13.506 10.034 1.00 83.94 676 SER A CA 1
ATOM 5238 C C . SER A 1 676 ? -43.935 13.181 10.216 1.00 83.94 676 SER A C 1
ATOM 5240 O O . SER A 1 676 ? -43.285 13.799 11.057 1.00 83.94 676 SER A O 1
ATOM 5242 N N . ASP A 1 677 ? -43.369 12.262 9.425 1.00 85.44 677 ASP A N 1
ATOM 5243 C CA . ASP A 1 677 ? -41.934 11.946 9.493 1.00 85.44 677 ASP A CA 1
ATOM 5244 C C . ASP A 1 677 ? -41.078 13.065 8.876 1.00 85.44 677 ASP A C 1
ATOM 5246 O O . ASP A 1 677 ? -39.998 13.375 9.382 1.00 85.44 677 ASP A O 1
ATOM 5250 N N . VAL A 1 678 ? -41.578 13.717 7.818 1.00 86.69 678 VAL A N 1
ATOM 5251 C CA . VAL A 1 678 ? -40.928 14.880 7.188 1.00 86.69 678 VAL A CA 1
ATOM 5252 C C . VAL A 1 678 ? -40.905 16.077 8.146 1.00 86.69 678 VAL A C 1
ATOM 5254 O O . VAL A 1 678 ? -39.858 16.702 8.309 1.00 86.69 678 VAL A O 1
ATOM 5257 N N . GLU A 1 679 ? -42.015 16.368 8.828 1.00 86.06 679 GLU A N 1
ATOM 5258 C CA . GLU A 1 679 ? -42.090 17.422 9.852 1.00 86.06 679 GLU A CA 1
ATOM 5259 C C . GLU A 1 679 ? -41.181 17.119 11.056 1.00 86.06 679 GLU A C 1
ATOM 5261 O O . GLU A 1 679 ? -40.443 17.998 11.507 1.00 86.06 679 GLU A O 1
ATOM 5266 N N . ALA A 1 680 ? -41.149 15.867 11.533 1.00 86.19 680 ALA A N 1
ATOM 5267 C CA . ALA A 1 680 ? -40.266 15.448 12.625 1.00 86.19 680 ALA A CA 1
ATOM 5268 C C . ALA A 1 680 ? -38.772 15.591 12.270 1.00 86.19 680 ALA A C 1
ATOM 5270 O O . ALA A 1 680 ? -37.969 16.028 13.103 1.00 86.19 680 ALA A O 1
ATOM 5271 N N . PHE A 1 681 ? -38.387 15.273 11.030 1.00 90.44 681 PHE A N 1
ATOM 5272 C CA . PHE A 1 681 ? -37.031 15.517 10.537 1.00 90.44 681 PHE A CA 1
ATOM 5273 C C . PHE A 1 681 ? -36.712 17.014 10.462 1.00 90.44 681 PHE A C 1
ATOM 5275 O O . PHE A 1 681 ? -35.662 17.436 10.938 1.00 90.44 681 PHE A O 1
ATOM 5282 N N . GLN A 1 682 ? -37.611 17.836 9.909 1.00 88.94 682 GLN A N 1
ATOM 5283 C CA . GLN A 1 682 ? -37.394 19.285 9.818 1.00 88.94 682 GLN A CA 1
ATOM 5284 C C . GLN A 1 682 ? -37.212 19.922 11.200 1.00 88.94 682 GLN A C 1
ATOM 5286 O O . GLN A 1 682 ? -36.279 20.703 11.387 1.00 88.94 682 GLN A O 1
ATOM 5291 N N . GLN A 1 683 ? -38.051 19.558 12.175 1.00 86.44 683 GLN A N 1
ATOM 5292 C CA . GLN A 1 683 ? -37.952 20.078 13.539 1.00 86.44 683 GLN A CA 1
ATOM 5293 C C . GLN A 1 683 ? -36.631 19.657 14.200 1.00 86.44 683 GLN A C 1
ATOM 5295 O O . GLN A 1 683 ? -35.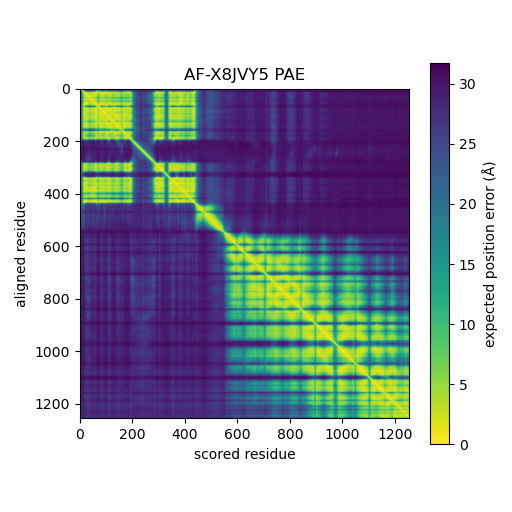883 20.521 14.648 1.00 86.44 683 GLN A O 1
ATOM 5300 N N . THR A 1 684 ? -36.274 18.366 14.173 1.00 88.38 684 THR A N 1
ATOM 5301 C CA . THR A 1 684 ? -35.014 17.882 14.778 1.00 88.38 684 THR A CA 1
ATOM 5302 C C . THR A 1 684 ? -33.755 18.423 14.087 1.00 88.38 684 THR A C 1
ATOM 5304 O O . THR A 1 684 ? -32.742 18.653 14.751 1.00 88.38 684 THR A O 1
ATOM 5307 N N . PHE A 1 685 ? -33.807 18.687 12.777 1.00 90.75 685 PHE A N 1
ATOM 5308 C CA . PHE A 1 685 ? -32.712 19.312 12.029 1.00 90.75 685 PHE A CA 1
ATOM 5309 C C . PHE A 1 685 ? -32.501 20.778 12.440 1.00 90.75 685 PHE A C 1
ATOM 5311 O O . PHE A 1 685 ? -31.359 21.205 12.638 1.00 90.75 685 PHE A O 1
ATOM 5318 N N . VAL A 1 686 ? -33.594 21.535 12.603 1.00 89.19 686 VAL A N 1
ATOM 5319 C CA . VAL A 1 686 ? -33.576 22.939 13.049 1.00 89.19 686 VAL A CA 1
ATOM 5320 C C . VAL A 1 686 ? -33.202 23.057 14.528 1.00 89.19 686 VAL A C 1
ATOM 5322 O O . VAL A 1 686 ? -32.401 23.927 14.864 1.00 89.19 686 VAL A O 1
ATOM 5325 N N . ASP A 1 687 ? -33.688 22.164 15.395 1.00 86.81 687 ASP A N 1
ATOM 5326 C CA . ASP A 1 687 ? -33.324 22.122 16.819 1.00 86.81 687 ASP A CA 1
ATOM 5327 C C . ASP A 1 687 ? -31.799 21.989 17.004 1.00 86.81 687 ASP A C 1
ATOM 5329 O O . ASP A 1 687 ? -31.206 22.660 17.850 1.00 86.81 687 ASP A O 1
ATOM 5333 N N . LEU A 1 688 ? -31.139 21.166 16.178 1.00 88.12 688 LEU A N 1
ATOM 5334 C CA . LEU A 1 688 ? -29.686 20.971 16.218 1.00 88.12 688 LEU A CA 1
ATOM 5335 C C . LEU A 1 688 ? -28.898 22.166 15.635 1.00 88.12 688 LEU A C 1
ATOM 5337 O O . LEU A 1 688 ? -27.819 22.478 16.141 1.00 88.12 688 LEU A O 1
ATOM 5341 N N . LEU A 1 689 ? -29.453 22.900 14.657 1.00 87.69 689 LEU A N 1
ATOM 5342 C CA . LEU A 1 689 ? -28.903 24.200 14.233 1.00 87.69 689 LEU A CA 1
ATOM 5343 C C . LEU A 1 689 ? -29.058 25.262 15.336 1.00 87.69 689 LEU A C 1
ATOM 5345 O O . LEU A 1 689 ? -28.139 26.040 15.580 1.00 87.69 689 LEU A O 1
ATOM 5349 N N . SER A 1 690 ? -30.200 25.292 16.032 1.00 87.00 690 SER A N 1
ATOM 5350 C CA . SER A 1 690 ? -30.432 26.210 17.158 1.00 87.00 690 SER A CA 1
ATOM 5351 C C . SER A 1 690 ? -29.498 25.925 18.337 1.00 87.00 690 SER A C 1
ATOM 5353 O O . SER A 1 690 ? -28.957 26.863 18.920 1.00 87.00 690 SER A O 1
ATOM 5355 N N . LEU A 1 691 ? -29.220 24.648 18.629 1.00 86.69 691 LEU A N 1
ATOM 5356 C CA . LEU A 1 691 ? -28.202 24.250 19.605 1.00 86.69 691 LEU A CA 1
ATOM 5357 C C . LEU A 1 691 ? -26.807 24.778 19.227 1.00 86.69 691 LEU A C 1
ATOM 5359 O O . LEU A 1 691 ? -26.093 25.278 20.094 1.00 86.69 691 LEU A O 1
ATOM 5363 N N . GLN A 1 692 ? -26.425 24.698 17.947 1.00 87.06 692 GLN A N 1
ATOM 5364 C CA . GLN A 1 692 ? -25.138 25.216 17.469 1.00 87.06 692 GLN A CA 1
ATOM 5365 C C . GLN A 1 692 ? -25.044 26.744 17.614 1.00 87.06 692 GLN A C 1
ATOM 5367 O O . GLN A 1 692 ? -24.019 27.248 18.068 1.00 87.06 692 GLN A O 1
ATOM 5372 N N . ALA A 1 693 ? -26.118 27.478 17.304 1.00 84.06 693 ALA A N 1
ATOM 5373 C CA . ALA A 1 693 ? -26.167 28.934 17.456 1.00 84.06 693 ALA A CA 1
ATOM 5374 C C . ALA A 1 693 ? -26.086 29.391 18.929 1.00 84.06 693 ALA A C 1
ATOM 5376 O O . ALA A 1 693 ? -25.352 30.329 19.243 1.00 84.06 693 ALA A O 1
ATOM 5377 N N . GLU A 1 694 ? -26.780 28.711 19.852 1.00 80.56 694 GLU A N 1
ATOM 5378 C CA . GLU A 1 694 ? -26.624 28.962 21.296 1.00 80.56 694 GLU A CA 1
ATOM 5379 C C . GLU A 1 694 ? -25.211 28.586 21.783 1.00 80.56 694 GLU A C 1
ATOM 5381 O O . GLU A 1 694 ? -24.655 29.283 22.628 1.00 80.56 694 GLU A O 1
ATOM 5386 N N . GLY A 1 695 ? -24.595 27.540 21.218 1.00 78.25 695 GLY A N 1
ATOM 5387 C CA . GLY A 1 695 ? -23.200 27.169 21.475 1.00 78.25 695 GLY A CA 1
ATOM 5388 C C . GLY A 1 695 ? -22.208 28.275 21.106 1.00 78.25 695 GLY A C 1
ATOM 5389 O O . GLY A 1 695 ? -21.415 28.689 21.953 1.00 78.25 695 GLY A O 1
ATOM 5390 N N . GLU A 1 696 ? -22.303 28.819 19.885 1.00 77.44 696 GLU A N 1
ATOM 5391 C CA . GLU A 1 696 ? -21.506 29.979 19.453 1.00 77.44 696 GLU A CA 1
ATOM 5392 C C . GLU A 1 696 ? -21.719 31.183 20.393 1.00 77.44 696 GLU A C 1
ATOM 5394 O O . GLU A 1 696 ? -20.758 31.848 20.783 1.00 77.44 696 GLU A O 1
ATOM 5399 N N . ALA A 1 697 ? -22.963 31.438 20.818 1.00 76.31 697 ALA A N 1
ATOM 5400 C CA . ALA A 1 697 ? -23.303 32.543 21.715 1.00 76.31 697 ALA A CA 1
ATOM 5401 C C . ALA A 1 697 ? -22.794 32.364 23.160 1.00 76.31 697 ALA A C 1
ATOM 5403 O O . ALA A 1 697 ? -22.504 33.361 23.825 1.00 76.31 697 ALA A O 1
ATOM 5404 N N . ILE A 1 698 ? -22.679 31.127 23.655 1.00 72.69 698 ILE A N 1
ATOM 5405 C CA . ILE A 1 698 ? -22.080 30.810 24.962 1.00 72.69 698 ILE A CA 1
ATOM 5406 C C . ILE A 1 698 ? -20.552 30.907 24.876 1.00 72.69 698 ILE A C 1
ATOM 5408 O O . ILE A 1 698 ? -19.929 31.534 25.734 1.00 72.69 698 ILE A O 1
ATOM 5412 N N . GLN A 1 699 ? -19.939 30.361 23.820 1.00 68.50 699 GLN A N 1
ATOM 5413 C CA . GLN A 1 699 ? -18.486 30.401 23.638 1.00 68.50 699 GLN A CA 1
ATOM 5414 C C . GLN A 1 699 ? -17.974 31.836 23.430 1.00 68.50 699 GLN A C 1
ATOM 5416 O O . GLN A 1 699 ? -16.944 32.200 23.989 1.00 68.50 699 GLN A O 1
ATOM 5421 N N . ALA A 1 700 ? -18.730 32.692 22.732 1.00 64.25 700 ALA A N 1
ATOM 5422 C CA . ALA A 1 700 ? -18.399 34.108 22.547 1.00 64.25 700 ALA A CA 1
ATOM 5423 C C . ALA A 1 700 ? -18.419 34.953 23.842 1.00 64.25 700 ALA A C 1
ATOM 5425 O O . ALA A 1 700 ? -17.901 36.067 23.837 1.00 64.25 700 ALA A O 1
ATOM 5426 N N . ARG A 1 701 ? -19.006 34.452 24.942 1.00 58.28 701 ARG A N 1
ATOM 5427 C CA . ARG A 1 701 ? -18.998 35.115 26.264 1.00 58.28 701 ARG A CA 1
ATOM 5428 C C . ARG A 1 701 ? -17.818 34.702 27.146 1.00 58.28 701 ARG A C 1
ATOM 5430 O O . ARG A 1 701 ? -17.613 35.306 28.192 1.00 58.28 701 ARG A O 1
ATOM 5437 N N . SER A 1 702 ? -17.067 33.671 26.760 1.00 53.50 702 SER A N 1
ATOM 5438 C CA . SER A 1 702 ? -15.907 33.181 27.504 1.00 53.50 702 SER A CA 1
ATOM 5439 C C . SER A 1 702 ? -14.638 33.694 26.821 1.00 53.50 702 SER A C 1
ATOM 5441 O O . SER A 1 702 ? -14.228 33.161 25.795 1.00 53.50 702 SER A O 1
ATOM 5443 N N . GLU A 1 703 ? -14.007 34.738 27.372 1.00 43.59 703 GLU A N 1
ATOM 5444 C CA . GLU A 1 703 ? -12.792 35.342 26.783 1.00 43.59 703 GLU A CA 1
ATOM 5445 C C . GLU A 1 703 ? -11.599 34.365 26.714 1.00 43.59 703 GLU A C 1
ATOM 5447 O O . GLU A 1 703 ? -10.653 34.559 25.945 1.00 43.59 703 GLU A O 1
ATOM 5452 N N . VAL A 1 704 ? -11.658 33.267 27.475 1.00 43.84 704 VAL A N 1
ATOM 5453 C CA . VAL A 1 704 ? -10.703 32.162 27.393 1.00 43.84 704 VAL A CA 1
ATOM 5454 C C . VAL A 1 704 ? -10.964 31.350 26.121 1.00 43.84 704 VAL A C 1
ATOM 5456 O O . VAL A 1 704 ? -11.865 30.514 26.061 1.00 43.84 704 VAL A O 1
ATOM 5459 N N . SER A 1 705 ? -10.109 31.570 25.118 1.00 40.81 705 SER A N 1
ATOM 5460 C CA . SER A 1 705 ? -10.017 30.826 23.850 1.00 40.81 705 SER A CA 1
ATOM 5461 C C . SER A 1 705 ? -9.574 29.356 24.042 1.00 40.81 705 SER A C 1
ATOM 5463 O O . SER A 1 705 ? -8.596 28.898 23.440 1.00 40.81 705 SER A O 1
ATOM 5465 N N . ASP A 1 706 ? -10.302 28.589 24.851 1.00 38.38 706 ASP A N 1
ATOM 5466 C CA . ASP A 1 706 ? -10.108 27.149 24.983 1.00 38.38 706 ASP A CA 1
ATOM 5467 C C . ASP A 1 706 ? -10.553 26.428 23.703 1.00 38.38 706 ASP A C 1
ATOM 5469 O O . ASP A 1 706 ? -11.722 26.431 23.323 1.00 38.38 706 ASP A O 1
ATOM 5473 N N . ASN A 1 707 ? -9.590 25.753 23.071 1.00 41.56 707 ASN A N 1
ATOM 5474 C CA . ASN A 1 707 ? -9.765 24.786 21.986 1.00 41.56 707 ASN A CA 1
ATOM 5475 C C . ASN A 1 707 ? -10.492 25.267 20.710 1.00 41.56 707 ASN A C 1
ATOM 5477 O O . ASN A 1 707 ? -11.683 25.042 20.508 1.00 41.56 707 ASN A O 1
ATOM 5481 N N . LYS A 1 708 ? -9.695 25.672 19.704 1.00 44.94 708 LYS A N 1
ATOM 5482 C CA . LYS A 1 708 ? -10.053 25.659 18.260 1.00 44.94 708 LYS A CA 1
ATOM 5483 C C . LYS A 1 708 ? -10.227 24.228 17.690 1.00 44.94 708 LYS A C 1
ATOM 5485 O O . LYS A 1 708 ? -9.720 23.917 16.607 1.00 44.94 708 LYS A O 1
ATOM 5490 N N . ASN A 1 709 ? -10.871 23.344 18.454 1.00 44.31 709 ASN A N 1
ATOM 5491 C CA . ASN A 1 709 ? -10.976 21.902 18.221 1.00 44.31 709 ASN A CA 1
ATOM 5492 C C . ASN A 1 709 ? -12.418 21.354 18.310 1.00 44.31 709 ASN A C 1
ATOM 5494 O O . ASN A 1 709 ? -12.589 20.139 18.313 1.00 44.31 709 ASN A O 1
ATOM 5498 N N . GLU A 1 710 ? -13.452 22.199 18.232 1.00 45.88 710 GLU A N 1
ATOM 5499 C CA . GLU A 1 710 ? -14.768 21.778 17.703 1.00 45.88 710 GLU A CA 1
ATOM 5500 C C . GLU A 1 710 ? -14.751 21.724 16.162 1.00 45.88 710 GLU A C 1
ATOM 5502 O O . GLU A 1 710 ? -15.561 22.327 15.460 1.00 45.88 710 GLU A O 1
ATOM 5507 N N . ARG A 1 711 ? -13.748 21.039 15.606 1.00 49.34 711 ARG A N 1
ATOM 5508 C CA . ARG A 1 711 ? -13.557 20.926 14.159 1.00 49.34 711 ARG A CA 1
ATOM 5509 C C . ARG A 1 711 ? -14.474 19.850 13.598 1.00 49.34 711 ARG A C 1
ATOM 5511 O O . ARG A 1 711 ? -14.185 18.668 13.742 1.00 49.34 711 ARG A O 1
ATOM 5518 N N . ASP A 1 712 ? -15.555 20.275 12.959 1.00 64.12 712 ASP A N 1
ATOM 5519 C CA . ASP A 1 712 ? -15.650 20.300 11.491 1.00 64.12 712 ASP A CA 1
ATOM 5520 C C . ASP A 1 712 ? -17.128 20.393 11.069 1.00 64.12 712 ASP A C 1
ATOM 5522 O O . ASP A 1 712 ? -17.777 19.379 10.849 1.00 64.12 712 ASP A O 1
ATOM 5526 N N . GLY A 1 713 ? -17.635 21.618 10.876 1.00 75.44 713 GLY A N 1
ATOM 5527 C CA . GLY A 1 713 ? -18.864 21.884 10.114 1.00 75.44 713 GLY A CA 1
ATOM 5528 C C . GLY A 1 713 ? -20.156 22.138 10.893 1.00 75.44 713 GLY A C 1
ATOM 5529 O O . GLY A 1 713 ? -20.175 22.305 12.113 1.00 75.44 713 GLY A O 1
ATOM 5530 N N . LEU A 1 714 ? -21.261 22.193 10.143 1.00 87.31 714 LEU A N 1
ATOM 5531 C CA . LEU A 1 714 ? -22.616 22.286 10.696 1.00 87.31 714 LEU A CA 1
ATOM 5532 C C . LEU A 1 714 ? -22.993 20.973 11.390 1.00 87.31 714 LEU A C 1
ATOM 5534 O O . LEU A 1 714 ? -23.012 19.921 10.748 1.00 87.31 714 LEU A O 1
ATOM 5538 N N . TYR A 1 715 ? -23.370 21.037 12.668 1.00 88.94 715 TYR A N 1
ATOM 5539 C CA . TYR A 1 715 ? -23.713 19.874 13.492 1.00 88.94 715 TYR A CA 1
ATOM 5540 C C . TYR A 1 715 ? -24.808 19.006 12.841 1.00 88.94 715 TYR A C 1
ATOM 5542 O O . TYR A 1 715 ? -24.732 17.777 12.882 1.00 88.94 715 TYR A O 1
ATOM 5550 N N . SER A 1 716 ? -25.805 19.628 12.200 1.00 89.19 716 SER A N 1
ATOM 5551 C CA . SER A 1 716 ? -26.892 18.913 11.516 1.00 89.19 716 SER A CA 1
ATOM 5552 C C . SER A 1 716 ? -26.442 18.191 10.238 1.00 89.19 716 SER A C 1
ATOM 5554 O O . SER A 1 716 ? -27.006 17.152 9.906 1.00 89.19 716 SER A O 1
ATOM 5556 N N . LEU A 1 717 ? -25.403 18.673 9.542 1.00 90.25 717 LEU A N 1
ATOM 5557 C CA . LEU A 1 717 ? -24.813 17.967 8.394 1.00 90.25 717 LEU A CA 1
ATOM 5558 C C . LEU A 1 717 ? -23.810 16.892 8.844 1.00 90.25 717 LEU A C 1
ATOM 5560 O O . LEU A 1 717 ? -23.795 15.799 8.281 1.00 90.25 717 LEU A O 1
ATOM 5564 N N . GLU A 1 718 ? -23.032 17.149 9.900 1.00 89.50 718 GLU A N 1
ATOM 5565 C CA . GLU A 1 718 ? -22.147 16.161 10.538 1.00 89.50 718 GLU A CA 1
ATOM 5566 C C . GLU A 1 718 ? -22.941 14.922 10.998 1.00 89.50 718 GLU A C 1
ATOM 5568 O O . GLU A 1 718 ? -22.551 13.782 10.726 1.00 89.50 718 GLU A O 1
ATOM 5573 N N . ALA A 1 719 ? -24.109 15.142 11.613 1.00 88.38 719 ALA A N 1
ATOM 5574 C CA . ALA A 1 719 ? -25.041 14.091 12.017 1.00 88.38 719 ALA A CA 1
ATOM 5575 C C . ALA A 1 719 ? -25.519 13.225 10.835 1.00 88.38 719 ALA A C 1
ATOM 5577 O O . ALA A 1 719 ? -25.586 12.003 10.962 1.00 88.38 719 ALA A O 1
ATOM 5578 N N . LEU A 1 720 ? -25.798 13.828 9.673 1.00 90.56 720 LEU A N 1
ATOM 5579 C CA . LEU A 1 720 ? -26.194 13.103 8.458 1.00 90.56 720 LEU A CA 1
ATOM 5580 C C . LEU A 1 720 ? -25.023 12.344 7.813 1.00 90.56 720 LEU A C 1
ATOM 5582 O O . LEU A 1 720 ? -25.219 11.262 7.254 1.00 90.56 720 LEU A O 1
ATOM 5586 N N . VAL A 1 721 ? -23.798 12.857 7.924 1.00 91.00 721 VAL A N 1
ATOM 5587 C CA . VAL A 1 721 ? -22.588 12.184 7.429 1.00 91.00 721 VAL A CA 1
ATOM 5588 C C . VAL A 1 721 ? -22.182 10.994 8.309 1.00 91.00 721 VAL A C 1
ATOM 5590 O O . VAL A 1 721 ? -21.587 10.041 7.804 1.00 91.00 721 VAL A O 1
ATOM 5593 N N . LEU A 1 722 ? -22.538 10.967 9.598 1.00 89.00 722 LEU A N 1
ATOM 5594 C CA . LEU A 1 722 ? -22.175 9.871 10.506 1.00 89.00 722 LEU A CA 1
ATOM 5595 C C . LEU A 1 722 ? -22.670 8.475 10.034 1.00 89.00 722 LEU A C 1
ATOM 5597 O O . LEU A 1 722 ? -21.831 7.569 9.943 1.00 89.00 722 LEU A O 1
ATOM 5601 N N . PRO A 1 723 ? -23.949 8.259 9.650 1.00 88.38 723 PRO A N 1
ATOM 5602 C CA . PRO A 1 723 ? -24.407 7.013 9.019 1.00 88.38 723 PRO A CA 1
ATOM 5603 C C . PRO A 1 723 ? -23.625 6.618 7.756 1.00 88.38 723 PRO A C 1
ATOM 5605 O O . PRO A 1 723 ? -23.302 5.440 7.570 1.00 88.38 723 PRO A O 1
ATOM 5608 N N . ILE A 1 724 ? -23.265 7.591 6.912 1.00 90.44 724 ILE A N 1
ATOM 5609 C CA . ILE A 1 724 ? -22.459 7.371 5.700 1.00 90.44 724 ILE A CA 1
ATOM 5610 C C . ILE A 1 724 ? -21.042 6.923 6.076 1.00 90.44 724 ILE A C 1
ATOM 5612 O O . ILE A 1 724 ? -20.550 5.919 5.562 1.00 90.44 724 ILE A O 1
ATOM 5616 N N . ALA A 1 725 ? -20.399 7.598 7.029 1.00 88.31 725 ALA A N 1
ATOM 5617 C CA . ALA A 1 725 ? -19.069 7.249 7.517 1.00 88.31 725 ALA A CA 1
ATOM 5618 C C . ALA A 1 725 ? -19.028 5.852 8.164 1.00 88.31 725 ALA A C 1
ATOM 5620 O O . ALA A 1 725 ? -18.024 5.142 8.036 1.00 88.31 725 ALA A O 1
ATOM 5621 N N . LEU A 1 726 ? -20.113 5.432 8.825 1.00 87.19 726 LEU A N 1
ATOM 5622 C CA . LEU A 1 726 ? -20.272 4.076 9.352 1.00 87.19 726 LEU A CA 1
ATOM 5623 C C . LEU A 1 726 ? -20.399 3.041 8.224 1.00 87.19 726 LEU A C 1
ATOM 5625 O O . LEU A 1 726 ? -19.648 2.063 8.242 1.00 87.19 726 LEU A O 1
ATOM 5629 N N . ARG A 1 727 ? -21.255 3.271 7.213 1.00 85.38 727 ARG A N 1
ATOM 5630 C CA . ARG A 1 727 ? -21.372 2.405 6.017 1.00 85.38 727 ARG A CA 1
ATOM 5631 C C . ARG A 1 727 ? -20.057 2.305 5.238 1.00 85.38 727 ARG A C 1
ATOM 5633 O O . ARG A 1 727 ? -19.627 1.201 4.901 1.00 85.38 727 ARG A O 1
ATOM 5640 N N . PHE A 1 728 ? -19.368 3.424 5.026 1.00 88.88 728 PHE A N 1
ATOM 5641 C CA . PHE A 1 728 ? -18.049 3.452 4.393 1.00 88.88 728 PHE A CA 1
ATOM 5642 C C . PHE A 1 728 ? -17.051 2.589 5.171 1.00 88.88 728 PHE A C 1
ATOM 5644 O O . PHE A 1 728 ? -16.396 1.722 4.595 1.00 88.88 728 PHE A O 1
ATOM 5651 N N . LYS A 1 729 ? -16.956 2.769 6.497 1.00 86.12 729 LYS A N 1
ATOM 5652 C CA . LYS A 1 729 ? -16.043 1.993 7.354 1.00 86.12 729 LYS A CA 1
ATOM 5653 C C . LYS A 1 729 ? -16.331 0.485 7.274 1.00 86.12 729 LYS A C 1
ATOM 5655 O O . LYS A 1 729 ? -15.417 -0.333 7.227 1.00 86.12 729 LYS A O 1
ATOM 5660 N N . PHE A 1 730 ? -17.607 0.133 7.203 1.00 79.81 730 PHE A N 1
ATOM 5661 C CA . PHE A 1 730 ? -18.131 -1.222 7.043 1.00 79.81 730 PHE A CA 1
ATOM 5662 C C . PHE A 1 730 ? -17.776 -1.866 5.682 1.00 79.81 730 PHE A C 1
ATOM 5664 O O . PHE A 1 730 ? -17.540 -3.077 5.624 1.00 79.81 730 PHE A O 1
ATOM 5671 N N . HIS A 1 731 ? -17.696 -1.092 4.594 1.00 79.19 731 HIS A N 1
ATOM 5672 C CA . HIS A 1 731 ? -17.357 -1.588 3.250 1.00 79.19 731 HIS A CA 1
ATOM 5673 C C . HIS A 1 731 ? -15.851 -1.564 2.965 1.00 79.19 731 HIS A C 1
ATOM 5675 O O . HIS A 1 731 ? -15.325 -2.511 2.377 1.00 79.19 731 HIS A O 1
ATOM 5681 N N . PHE A 1 732 ? -15.168 -0.497 3.377 1.00 83.50 732 PHE A N 1
ATOM 5682 C CA . PHE A 1 732 ? -13.818 -0.161 2.927 1.00 83.50 732 PHE A CA 1
ATOM 5683 C C . PHE A 1 732 ? -12.766 -0.167 4.033 1.00 83.50 732 PHE A C 1
ATOM 5685 O O . PHE A 1 732 ? -11.594 -0.034 3.718 1.00 83.50 732 PHE A O 1
ATOM 5692 N N . ASP A 1 733 ? -13.122 -0.326 5.309 1.00 77.12 733 ASP A N 1
ATOM 5693 C CA . ASP A 1 733 ? -12.155 -0.510 6.409 1.00 77.12 733 ASP A CA 1
ATOM 5694 C C . ASP A 1 733 ? -12.233 -1.897 7.069 1.00 77.12 733 ASP A C 1
ATOM 5696 O O . ASP A 1 733 ? -11.555 -2.152 8.072 1.00 77.12 733 ASP A O 1
ATOM 5700 N N . SER A 1 734 ? -13.038 -2.783 6.484 1.00 76.44 734 SER A N 1
ATOM 5701 C CA . SER A 1 734 ? -13.244 -4.171 6.881 1.00 76.44 734 SER A CA 1
ATOM 5702 C C . SER A 1 734 ? -12.321 -5.153 6.150 1.00 76.44 734 SER A C 1
ATOM 5704 O O . SER A 1 734 ? -11.500 -4.778 5.328 1.00 76.44 734 SER A O 1
ATOM 5706 N N . THR A 1 735 ? -12.461 -6.446 6.433 1.00 64.31 735 THR A N 1
ATOM 5707 C CA . THR A 1 735 ? -11.853 -7.548 5.664 1.00 64.31 735 THR A CA 1
ATOM 5708 C C . THR A 1 735 ? -12.828 -8.078 4.607 1.00 64.31 735 THR A C 1
ATOM 5710 O O . THR A 1 735 ? -12.801 -9.252 4.245 1.00 64.31 735 THR A O 1
ATOM 5713 N N . ARG A 1 736 ? -13.751 -7.223 4.144 1.00 65.44 736 ARG A N 1
ATOM 5714 C CA . ARG A 1 736 ? -14.630 -7.498 3.004 1.00 65.44 736 ARG A CA 1
ATOM 5715 C C . ARG A 1 736 ? -13.820 -7.512 1.705 1.00 65.44 736 ARG A C 1
ATOM 5717 O O . ARG A 1 736 ? -12.838 -6.777 1.615 1.00 65.44 736 ARG A O 1
ATOM 5724 N N . PRO A 1 737 ? -14.277 -8.227 0.658 1.00 56.28 737 PRO A N 1
ATOM 5725 C CA . PRO A 1 737 ? -13.643 -8.162 -0.657 1.00 56.28 737 PRO A CA 1
ATOM 5726 C C . PRO A 1 737 ? -13.650 -6.745 -1.250 1.00 56.28 737 PRO A C 1
ATOM 5728 O O . PRO A 1 737 ? -12.823 -6.467 -2.105 1.00 56.28 737 PRO A O 1
ATOM 5731 N N . THR A 1 738 ? -14.524 -5.844 -0.777 1.00 56.81 738 THR A N 1
ATOM 5732 C CA . THR A 1 738 ? -14.568 -4.416 -1.142 1.00 56.81 738 THR A CA 1
ATOM 5733 C C . THR A 1 738 ? -13.452 -3.564 -0.525 1.00 56.81 738 THR A C 1
ATOM 5735 O O . THR A 1 738 ? -13.171 -2.489 -1.040 1.00 56.81 738 THR A O 1
ATOM 5738 N N . SER A 1 739 ? -12.776 -4.018 0.537 1.00 74.06 739 SER A N 1
ATOM 5739 C CA . SER A 1 739 ? -11.631 -3.314 1.140 1.00 74.06 739 SER A CA 1
ATOM 5740 C C . SER A 1 739 ? -10.307 -3.808 0.545 1.00 74.06 739 SER A C 1
ATOM 5742 O O . SER A 1 739 ? -9.434 -4.328 1.246 1.00 74.06 739 SER A O 1
ATOM 5744 N N . ARG A 1 740 ? -10.168 -3.656 -0.771 1.00 80.88 740 ARG A N 1
ATOM 5745 C CA . ARG A 1 740 ? -8.981 -4.049 -1.534 1.00 80.88 740 ARG A CA 1
ATOM 5746 C C . ARG A 1 740 ? -7.991 -2.894 -1.648 1.00 80.88 740 ARG A C 1
ATOM 5748 O O . ARG A 1 740 ? -8.358 -1.802 -2.067 1.00 80.88 740 ARG A O 1
ATOM 5755 N N . LEU A 1 741 ? -6.734 -3.141 -1.278 1.00 82.12 741 LEU A N 1
ATOM 5756 C CA . LEU A 1 741 ? -5.646 -2.159 -1.402 1.00 82.12 741 LEU A CA 1
ATOM 5757 C C . LEU A 1 741 ? -5.243 -1.918 -2.865 1.00 82.12 741 LEU A C 1
ATOM 5759 O O . LEU A 1 741 ? -4.766 -0.842 -3.195 1.00 82.12 741 LEU A O 1
ATOM 5763 N N . ASP A 1 742 ? -5.485 -2.897 -3.736 1.00 84.31 742 ASP A N 1
ATOM 5764 C CA . ASP A 1 742 ? -5.277 -2.821 -5.182 1.00 84.31 742 ASP A CA 1
ATOM 5765 C C . ASP A 1 742 ? -6.465 -2.201 -5.944 1.00 84.31 742 ASP A C 1
ATOM 5767 O O . ASP A 1 742 ? -6.388 -2.030 -7.159 1.00 84.31 742 ASP A O 1
ATOM 5771 N N . LYS A 1 743 ? -7.560 -1.869 -5.240 1.00 88.56 743 LYS A N 1
ATOM 5772 C CA . LYS A 1 743 ? -8.774 -1.249 -5.800 1.00 88.56 743 LYS A CA 1
ATOM 5773 C C . LYS A 1 743 ? -9.193 0.046 -5.087 1.00 88.56 743 LYS A C 1
ATOM 5775 O O . LYS A 1 743 ? -10.321 0.135 -4.592 1.00 88.56 743 LYS A O 1
ATOM 5780 N N . PRO A 1 744 ? -8.310 1.065 -5.032 1.00 90.62 744 PRO A N 1
ATOM 5781 C CA . PRO A 1 744 ? -8.627 2.362 -4.443 1.00 90.62 744 PRO A CA 1
ATOM 5782 C C . PRO A 1 744 ? -9.783 3.085 -5.146 1.00 90.62 744 PRO A C 1
ATOM 5784 O O . PRO A 1 744 ? -10.525 3.811 -4.486 1.00 90.62 744 PRO A O 1
ATOM 5787 N N . GLU A 1 745 ? -10.002 2.840 -6.445 1.00 92.12 745 GLU A N 1
ATOM 5788 C CA . GLU A 1 745 ? -11.103 3.439 -7.208 1.00 92.12 745 GLU A CA 1
ATOM 5789 C C . GLU A 1 745 ? -12.478 3.226 -6.544 1.00 92.12 745 GLU A C 1
ATOM 5791 O O . GLU A 1 745 ? -13.301 4.137 -6.513 1.00 92.12 745 GLU A O 1
ATOM 5796 N N . TRP A 1 746 ? -12.719 2.068 -5.917 1.00 91.25 746 TRP A N 1
ATOM 5797 C CA . TRP A 1 746 ? -14.035 1.717 -5.376 1.00 91.25 746 TRP A CA 1
ATOM 5798 C C . TRP A 1 746 ? -14.497 2.628 -4.238 1.00 91.25 746 TRP A C 1
ATOM 5800 O O . TRP A 1 746 ? -15.685 2.940 -4.152 1.00 91.25 746 TRP A O 1
ATOM 5810 N N . TYR A 1 747 ? -13.585 3.062 -3.364 1.00 91.88 747 TYR A N 1
ATOM 5811 C CA . TYR A 1 747 ? -13.956 3.931 -2.248 1.00 91.88 747 TYR A CA 1
ATOM 5812 C C . TYR A 1 747 ? -14.052 5.406 -2.665 1.00 91.88 747 TYR A C 1
ATOM 5814 O O . TYR A 1 747 ? -14.828 6.151 -2.065 1.00 91.88 747 TYR A O 1
ATOM 5822 N N . PHE A 1 748 ? -13.322 5.817 -3.709 1.00 94.38 748 PHE A N 1
ATOM 5823 C CA . PHE A 1 748 ? -13.453 7.141 -4.320 1.00 94.38 748 PHE A CA 1
ATOM 5824 C C . PHE A 1 748 ? -14.779 7.275 -5.076 1.00 94.38 748 PHE A C 1
ATOM 5826 O O . PHE A 1 748 ? -15.565 8.168 -4.762 1.00 94.38 748 PHE A O 1
ATOM 5833 N N . THR A 1 749 ? -15.087 6.343 -5.986 1.00 93.12 749 THR A N 1
ATOM 5834 C CA . THR A 1 749 ? -16.366 6.311 -6.714 1.00 93.12 749 THR A CA 1
ATOM 5835 C C . THR A 1 749 ? -17.556 6.243 -5.757 1.00 93.12 749 THR A C 1
ATOM 5837 O O . THR A 1 749 ? -18.545 6.928 -5.975 1.00 93.12 749 THR A O 1
ATOM 5840 N N . HIS A 1 750 ? -17.466 5.491 -4.655 1.00 92.12 750 HIS A N 1
ATOM 5841 C CA . HIS A 1 750 ? -18.552 5.434 -3.671 1.00 92.12 750 HIS A CA 1
ATOM 5842 C C . HIS A 1 750 ? -18.860 6.796 -3.025 1.00 92.12 750 HIS A C 1
ATOM 5844 O O . HIS A 1 750 ? -20.027 7.160 -2.909 1.00 92.12 750 HIS A O 1
ATOM 5850 N N . ILE A 1 751 ? -17.840 7.564 -2.623 1.00 93.50 751 ILE A N 1
ATOM 5851 C CA . ILE A 1 751 ? -18.047 8.901 -2.041 1.00 93.50 751 ILE A CA 1
ATOM 5852 C C . ILE A 1 751 ? -18.515 9.910 -3.099 1.00 93.50 751 ILE A C 1
ATOM 5854 O O . ILE A 1 751 ? -19.375 10.738 -2.801 1.00 93.50 751 ILE A O 1
ATOM 5858 N N . LEU A 1 752 ? -18.006 9.810 -4.331 1.00 92.31 752 LEU A N 1
ATOM 5859 C CA . LEU A 1 752 ? -18.447 10.644 -5.450 1.00 92.31 752 LEU A CA 1
ATOM 5860 C C . LEU A 1 752 ? -19.937 10.408 -5.753 1.00 92.31 752 LEU A C 1
ATOM 5862 O O . LEU A 1 752 ? -20.721 11.355 -5.758 1.00 92.31 752 LEU A O 1
ATOM 5866 N N . ASN A 1 753 ? -20.348 9.143 -5.893 1.00 91.94 753 ASN A N 1
ATOM 5867 C CA . ASN A 1 753 ? -21.743 8.761 -6.110 1.00 91.94 753 ASN A CA 1
ATOM 5868 C C . ASN A 1 753 ? -22.652 9.267 -4.984 1.00 91.94 753 ASN A C 1
ATOM 5870 O O . ASN A 1 753 ? -23.686 9.850 -5.273 1.00 91.94 753 ASN A O 1
ATOM 5874 N N . ILE A 1 754 ? -22.247 9.139 -3.715 1.00 91.19 754 ILE A N 1
ATOM 5875 C CA . ILE A 1 754 ? -23.008 9.665 -2.567 1.00 91.19 754 ILE A CA 1
ATOM 5876 C C . ILE A 1 754 ? -23.205 11.188 -2.659 1.00 91.19 754 ILE A C 1
ATOM 5878 O O . ILE A 1 754 ? -24.310 11.672 -2.412 1.00 91.19 754 ILE A O 1
ATOM 5882 N N . SER A 1 755 ? -22.175 11.954 -3.040 1.00 90.06 755 SER A N 1
ATOM 5883 C CA . SER A 1 755 ? -22.313 13.409 -3.228 1.00 90.06 755 SER A CA 1
ATOM 5884 C C . SER A 1 755 ? -23.312 13.748 -4.346 1.00 90.06 755 SER A C 1
ATOM 5886 O O . SER A 1 755 ? -24.138 14.645 -4.168 1.00 90.06 755 SER A O 1
ATOM 5888 N N . HIS A 1 756 ? -23.306 13.000 -5.458 1.00 89.44 756 HIS A N 1
ATOM 5889 C CA . HIS A 1 756 ? -24.236 13.203 -6.577 1.00 89.44 756 HIS A CA 1
ATOM 5890 C C . HIS A 1 756 ? -25.670 12.718 -6.296 1.00 89.44 756 HIS A C 1
ATOM 5892 O O . HIS A 1 756 ? -26.618 13.458 -6.547 1.00 89.44 756 HIS A O 1
ATOM 5898 N N . GLU A 1 757 ? -25.850 11.505 -5.767 1.00 89.94 757 GLU A N 1
ATOM 5899 C CA . GLU A 1 757 ? -27.159 10.880 -5.516 1.00 89.94 757 GLU A CA 1
ATOM 5900 C C . GLU A 1 757 ? -27.988 11.665 -4.491 1.00 89.94 757 GLU A C 1
ATOM 5902 O O . GLU A 1 757 ? -29.203 11.803 -4.645 1.00 89.94 757 GLU A O 1
ATOM 5907 N N . HIS A 1 758 ? -27.347 12.228 -3.461 1.00 90.19 758 HIS A N 1
ATOM 5908 C CA . HIS A 1 758 ? -28.040 13.027 -2.449 1.00 90.19 758 HIS A CA 1
ATOM 5909 C C . HIS A 1 758 ? -28.185 14.510 -2.817 1.00 90.19 758 HIS A C 1
ATOM 5911 O O . HIS A 1 758 ? -28.981 15.199 -2.176 1.00 90.19 758 HIS A O 1
ATOM 5917 N N . ARG A 1 759 ? -27.492 15.001 -3.857 1.00 89.56 759 ARG A N 1
ATOM 5918 C CA . ARG A 1 759 ? -27.458 16.424 -4.242 1.00 89.56 759 ARG A CA 1
ATOM 5919 C C . ARG A 1 759 ? -28.844 17.058 -4.338 1.00 89.56 759 ARG A C 1
ATOM 5921 O O . ARG A 1 759 ? -29.078 18.113 -3.759 1.00 89.56 759 ARG A O 1
ATOM 5928 N N . GLY A 1 760 ? -29.788 16.374 -4.988 1.00 88.06 760 GLY A N 1
ATOM 5929 C CA . GLY A 1 760 ? -31.164 16.857 -5.133 1.00 88.06 760 GLY A CA 1
ATOM 5930 C C . GLY A 1 760 ? -31.863 17.115 -3.791 1.00 88.06 760 GLY A C 1
ATOM 5931 O O . GLY A 1 760 ? -32.520 18.141 -3.638 1.00 88.06 760 GLY A O 1
ATOM 5932 N N . PHE A 1 761 ? -31.671 16.235 -2.803 1.00 90.00 761 PHE A N 1
ATOM 5933 C CA . PHE A 1 761 ? -32.223 16.387 -1.452 1.00 90.00 761 PHE A CA 1
ATOM 5934 C C . PHE A 1 761 ? -31.511 17.499 -0.664 1.00 90.00 761 PHE A C 1
ATOM 5936 O O . PHE A 1 761 ? -32.171 18.322 -0.028 1.00 90.00 761 PHE A O 1
ATOM 5943 N N . ILE A 1 762 ? -30.179 17.577 -0.744 1.00 91.75 762 ILE A N 1
ATOM 5944 C CA . ILE A 1 762 ? -29.409 18.615 -0.045 1.00 91.75 762 ILE A CA 1
ATOM 5945 C C . ILE A 1 762 ? -29.764 20.018 -0.574 1.00 91.75 762 ILE A C 1
ATOM 5947 O O . ILE A 1 762 ? -30.097 20.902 0.216 1.00 91.75 762 ILE A O 1
ATOM 5951 N N . GLU A 1 763 ? -29.764 20.215 -1.896 1.00 90.19 763 GLU A N 1
ATOM 5952 C CA . GLU A 1 763 ? -30.015 21.521 -2.525 1.00 90.19 763 GLU A CA 1
ATOM 5953 C C . GLU A 1 763 ? -31.482 21.977 -2.416 1.00 90.19 763 GLU A C 1
ATOM 5955 O O . GLU A 1 763 ? -31.728 23.152 -2.160 1.00 90.19 763 GLU A O 1
ATOM 5960 N N . HIS A 1 764 ? -32.467 21.082 -2.569 1.00 88.62 764 HIS A N 1
ATOM 5961 C CA . HIS A 1 764 ? -33.884 21.488 -2.636 1.00 88.62 764 HIS A CA 1
ATOM 5962 C C . HIS A 1 764 ? -34.637 21.384 -1.305 1.00 88.62 764 HIS A C 1
ATOM 5964 O O . HIS A 1 764 ? -35.677 22.024 -1.152 1.00 88.62 764 HIS A O 1
ATOM 5970 N N . PHE A 1 765 ? -34.153 20.582 -0.350 1.00 89.12 765 PHE A N 1
ATOM 5971 C CA . PHE A 1 765 ? -34.842 20.352 0.925 1.00 89.12 765 PHE A CA 1
ATOM 5972 C C . PHE A 1 765 ? -34.033 20.808 2.144 1.00 89.12 765 PHE A C 1
ATOM 5974 O O . PHE A 1 765 ? -34.620 21.389 3.054 1.00 89.12 765 PHE A O 1
ATOM 5981 N N . ILE A 1 766 ? -32.707 20.617 2.166 1.00 92.38 766 ILE A N 1
ATOM 5982 C CA . ILE A 1 766 ? -31.878 21.060 3.301 1.00 92.38 766 ILE A CA 1
ATOM 5983 C C . ILE A 1 766 ? -31.466 22.534 3.200 1.00 92.38 766 ILE A C 1
ATOM 5985 O O . ILE A 1 766 ? -31.574 23.242 4.203 1.00 92.38 766 ILE A O 1
ATOM 5989 N N . GLN A 1 767 ? -31.047 23.029 2.028 1.00 93.69 767 GLN A N 1
ATOM 5990 C CA . GLN A 1 767 ? -30.658 24.441 1.867 1.00 93.69 767 GLN A CA 1
ATOM 5991 C C . GLN A 1 767 ? -31.744 25.412 2.391 1.00 93.69 767 GLN A C 1
ATOM 5993 O O . GLN A 1 767 ? -31.413 26.226 3.251 1.00 93.69 767 GLN A O 1
ATOM 5998 N N . PRO A 1 768 ? -33.053 25.259 2.074 1.00 92.75 768 PRO A N 1
ATOM 5999 C CA . PRO A 1 768 ? -34.094 26.158 2.590 1.00 92.75 768 PRO A CA 1
ATOM 6000 C C . PRO A 1 768 ? -34.349 26.079 4.107 1.00 92.75 768 PRO A C 1
ATOM 6002 O O . PRO A 1 768 ? -35.098 26.904 4.637 1.00 92.75 768 PRO A O 1
ATOM 6005 N N . LEU A 1 769 ? -33.803 25.079 4.811 1.00 89.81 769 LEU A N 1
ATOM 6006 C CA . LEU A 1 769 ? -33.811 25.003 6.280 1.00 89.81 769 LEU A CA 1
ATOM 6007 C C . LEU A 1 769 ? -32.615 25.763 6.871 1.00 89.81 769 LEU A C 1
ATOM 6009 O O . LEU A 1 769 ? -32.766 26.446 7.882 1.00 89.81 769 LEU A O 1
ATOM 6013 N N . ILE A 1 770 ? -31.453 25.689 6.215 1.00 90.38 770 ILE A N 1
ATOM 6014 C CA . ILE A 1 770 ? -30.244 26.441 6.580 1.00 90.38 770 ILE A CA 1
ATOM 6015 C C . ILE A 1 770 ? -30.438 27.941 6.302 1.00 90.38 770 ILE A C 1
ATOM 6017 O O . ILE A 1 770 ? -30.109 28.757 7.161 1.00 90.38 770 ILE A O 1
ATOM 6021 N N . ASP A 1 771 ? -31.074 28.312 5.189 1.00 89.06 771 ASP A N 1
ATOM 6022 C CA . ASP A 1 771 ? -31.365 29.708 4.815 1.00 89.06 771 ASP A CA 1
ATOM 6023 C C . ASP A 1 771 ? -32.281 30.431 5.823 1.00 89.06 771 ASP A C 1
ATOM 6025 O O . ASP A 1 771 ? -32.227 31.650 5.967 1.00 89.06 771 ASP A O 1
ATOM 6029 N N . LYS A 1 772 ? -33.124 29.680 6.546 1.00 85.31 772 LYS A N 1
ATOM 6030 C CA . LYS A 1 772 ? -34.008 30.194 7.613 1.00 85.31 772 LYS A CA 1
ATOM 6031 C C . LYS A 1 772 ? -33.314 30.304 8.976 1.00 85.31 772 LYS A C 1
ATOM 6033 O O . LYS A 1 772 ? -33.940 30.717 9.950 1.00 85.31 772 LYS A O 1
ATOM 6038 N N . SER A 1 773 ? -32.049 29.902 9.057 1.00 84.88 773 SER A N 1
ATOM 6039 C CA . SER A 1 773 ? -31.238 29.843 10.274 1.00 84.88 773 SER A CA 1
ATOM 6040 C C . SER A 1 773 ? -30.153 30.943 10.263 1.00 84.88 773 SER A C 1
ATOM 6042 O O . SER A 1 773 ? -29.923 31.573 9.227 1.00 84.88 773 SER A O 1
ATOM 6044 N N . PRO A 1 774 ? -29.409 31.176 11.364 1.00 81.50 774 PRO A N 1
ATOM 6045 C CA . PRO A 1 774 ? -28.272 32.111 11.374 1.00 81.50 774 PRO A CA 1
ATOM 6046 C C . PRO A 1 774 ? -27.046 31.648 10.544 1.00 81.50 774 PRO A C 1
ATOM 6048 O O . PRO A 1 774 ? -25.970 32.244 10.649 1.00 81.50 774 PRO A O 1
ATOM 6051 N N . PHE A 1 775 ? -27.197 30.608 9.716 1.00 86.00 775 PHE A N 1
ATOM 6052 C CA . PHE A 1 775 ? -26.160 30.004 8.868 1.00 86.00 775 PHE A CA 1
ATOM 6053 C C . PHE A 1 775 ? -26.458 30.106 7.353 1.00 86.00 775 PHE A C 1
ATOM 6055 O O . PHE A 1 775 ? -25.901 29.348 6.563 1.00 86.00 775 PHE A O 1
ATOM 6062 N N . HIS A 1 776 ? -27.334 31.033 6.942 1.00 82.94 776 HIS A N 1
ATOM 6063 C CA . HIS A 1 776 ? -27.764 31.279 5.549 1.00 82.94 776 HIS A CA 1
ATOM 6064 C C . HIS A 1 776 ? -26.636 31.579 4.535 1.00 82.94 776 HIS A C 1
ATOM 6066 O O . HIS A 1 776 ? -26.837 31.502 3.327 1.00 82.94 776 HIS A O 1
ATOM 6072 N N . ASP A 1 777 ? -25.449 31.940 5.012 1.00 84.00 777 ASP A N 1
ATOM 6073 C CA . ASP A 1 777 ? -24.216 32.140 4.245 1.00 84.00 777 ASP A CA 1
ATOM 6074 C C . ASP A 1 777 ? -23.538 30.827 3.802 1.00 84.00 777 ASP A C 1
ATOM 6076 O O . ASP A 1 777 ? -22.564 30.871 3.049 1.00 84.00 777 ASP A O 1
ATOM 6080 N N . ILE A 1 778 ? -24.033 29.666 4.248 1.00 87.56 778 ILE A N 1
ATOM 6081 C CA . ILE A 1 778 ? -23.428 28.354 3.990 1.00 87.56 778 ILE A CA 1
ATOM 6082 C C . ILE A 1 778 ? -24.164 27.604 2.874 1.00 87.56 778 ILE A C 1
ATOM 6084 O O . ILE A 1 778 ? -25.370 27.370 2.936 1.00 87.56 778 ILE A O 1
ATOM 6088 N N . ASN A 1 779 ? -23.408 27.146 1.874 1.00 90.12 779 ASN A N 1
ATOM 6089 C CA . ASN A 1 779 ? -23.894 26.233 0.847 1.00 90.12 779 ASN A CA 1
ATOM 6090 C C . ASN A 1 779 ? -23.896 24.789 1.379 1.00 90.12 779 ASN A C 1
ATOM 6092 O O . ASN A 1 779 ? -22.846 24.210 1.671 1.00 90.12 779 ASN A O 1
ATOM 6096 N N . ALA A 1 780 ? -25.084 24.197 1.469 1.00 90.25 780 ALA A N 1
ATOM 6097 C CA . ALA A 1 780 ? -25.320 22.881 2.044 1.00 90.25 780 ALA A CA 1
ATOM 6098 C C . ALA A 1 780 ? -24.618 21.751 1.273 1.00 90.25 780 ALA A C 1
ATOM 6100 O O . ALA A 1 780 ? -24.096 20.830 1.897 1.00 90.25 780 ALA A O 1
ATOM 6101 N N . GLN A 1 781 ? -24.567 21.819 -0.063 1.00 91.31 781 GLN A N 1
ATOM 6102 C CA . GLN A 1 781 ? -23.958 20.783 -0.908 1.00 91.31 781 GLN A CA 1
ATOM 6103 C C . GLN A 1 781 ? -22.427 20.796 -0.817 1.00 91.31 781 GLN A C 1
ATOM 6105 O O . GLN A 1 781 ? -21.805 19.732 -0.717 1.00 91.31 781 GLN A O 1
ATOM 6110 N N . ASN A 1 782 ? -21.816 21.984 -0.803 1.00 89.69 782 ASN A N 1
ATOM 6111 C CA . ASN A 1 782 ? -20.380 22.133 -0.587 1.00 89.69 782 ASN A CA 1
ATOM 6112 C C . ASN A 1 782 ? -20.013 21.702 0.836 1.00 89.69 782 ASN A C 1
ATOM 6114 O O . ASN A 1 782 ? -19.110 20.890 1.004 1.00 89.69 782 ASN A O 1
ATOM 6118 N N . GLU A 1 783 ? -20.735 22.155 1.863 1.00 89.88 783 GLU A N 1
ATOM 6119 C CA . GLU A 1 783 ? -20.444 21.754 3.243 1.00 89.88 783 GLU A CA 1
ATOM 6120 C C . GLU A 1 783 ? -20.631 20.238 3.451 1.00 89.88 783 GLU A C 1
ATOM 6122 O O . GLU A 1 783 ? -19.745 19.587 4.001 1.00 89.88 783 GLU A O 1
ATOM 6127 N N . PHE A 1 784 ? -21.703 19.634 2.924 1.00 92.00 784 PHE A N 1
ATOM 6128 C CA . PHE A 1 784 ? -21.900 18.179 2.947 1.00 92.00 784 PHE A CA 1
ATOM 6129 C C . PHE A 1 784 ? -20.753 17.427 2.255 1.00 92.00 784 PHE A C 1
ATOM 6131 O O . PHE A 1 784 ? -20.196 16.488 2.821 1.00 92.00 784 PHE A O 1
ATOM 6138 N N . THR A 1 785 ? -20.334 17.872 1.066 1.00 91.31 785 THR A N 1
ATOM 6139 C CA . THR A 1 785 ? -19.225 17.249 0.323 1.00 91.31 785 THR A CA 1
ATOM 6140 C C . THR A 1 785 ? -17.887 17.412 1.059 1.00 91.31 785 THR A C 1
ATOM 6142 O O . THR A 1 785 ? -17.128 16.447 1.171 1.00 91.31 785 THR A O 1
ATOM 6145 N N . ARG A 1 786 ? -17.634 18.581 1.671 1.00 90.06 786 ARG A N 1
ATOM 6146 C CA . ARG A 1 786 ? -16.461 18.847 2.524 1.00 90.06 786 ARG A CA 1
ATOM 6147 C C . ARG A 1 786 ? -16.385 17.862 3.694 1.00 90.06 786 ARG A C 1
ATOM 6149 O O . ARG A 1 786 ? -15.307 17.347 3.987 1.00 90.06 786 ARG A O 1
ATOM 6156 N N . LEU A 1 787 ? -17.523 17.550 4.318 1.00 90.69 787 LEU A N 1
ATOM 6157 C CA . LEU A 1 787 ? -17.633 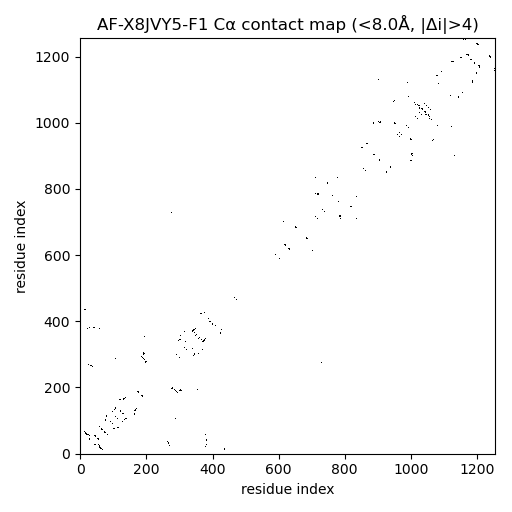16.610 5.440 1.00 90.69 787 LEU A CA 1
ATOM 6158 C C . LEU A 1 787 ? -17.421 15.136 5.047 1.00 90.69 787 LEU A C 1
ATOM 6160 O O . LEU A 1 787 ? -17.096 14.315 5.909 1.00 90.69 787 LEU A O 1
ATOM 6164 N N . LEU A 1 788 ? -17.518 14.784 3.760 1.00 91.94 788 LEU A N 1
ATOM 6165 C CA . LEU A 1 788 ? -17.172 13.444 3.270 1.00 91.94 788 LEU A CA 1
ATOM 6166 C C . LEU A 1 788 ? -15.650 13.241 3.125 1.00 91.94 788 LEU A C 1
ATOM 6168 O O . LEU A 1 788 ? -15.160 12.126 3.326 1.00 91.94 788 LEU A O 1
ATOM 6172 N N . PHE A 1 789 ? -14.861 14.286 2.840 1.00 91.75 789 PHE A N 1
ATOM 6173 C CA . PHE A 1 789 ? -13.409 14.142 2.632 1.00 91.75 789 PHE A CA 1
ATOM 6174 C C . PHE A 1 789 ? -12.623 13.596 3.842 1.00 91.75 789 PHE A C 1
ATOM 6176 O O . PHE A 1 789 ? -11.731 12.772 3.620 1.00 91.75 789 PHE A O 1
ATOM 6183 N N . PRO A 1 790 ? -12.922 13.942 5.116 1.00 90.75 790 PRO A N 1
ATOM 6184 C CA . PRO A 1 790 ? -12.299 13.315 6.284 1.00 90.75 790 PRO A CA 1
ATOM 6185 C C . PRO A 1 790 ? -12.386 11.782 6.302 1.00 90.75 790 PRO A C 1
ATOM 6187 O O . PRO A 1 790 ? -11.487 11.121 6.830 1.00 90.75 790 PRO A O 1
ATOM 6190 N N . ILE A 1 791 ? -13.429 11.199 5.696 1.00 91.12 791 ILE A N 1
ATOM 6191 C CA . ILE A 1 791 ? -13.600 9.747 5.564 1.00 91.12 791 ILE A CA 1
ATOM 6192 C C . ILE A 1 791 ? -12.497 9.169 4.661 1.00 91.12 791 ILE A C 1
ATOM 6194 O O . ILE A 1 791 ? -11.787 8.244 5.071 1.00 91.12 791 ILE A O 1
ATOM 6198 N N . LEU A 1 792 ? -12.307 9.762 3.477 1.00 92.06 792 LEU A N 1
ATOM 6199 C CA . LEU A 1 792 ? -11.266 9.392 2.511 1.00 92.06 792 LEU A CA 1
ATOM 6200 C C . LEU A 1 792 ? -9.861 9.668 3.059 1.00 92.06 792 LEU A C 1
ATOM 6202 O O . LEU A 1 792 ? -9.007 8.785 3.048 1.00 92.06 792 LEU A O 1
ATOM 6206 N N . ALA A 1 793 ? -9.634 10.853 3.628 1.00 90.44 793 ALA A N 1
ATOM 6207 C CA . ALA A 1 793 ? -8.352 11.241 4.211 1.00 90.44 793 ALA A CA 1
ATOM 6208 C C . ALA A 1 793 ? -7.916 10.285 5.337 1.00 90.44 793 ALA A C 1
ATOM 6210 O O . ALA A 1 793 ? -6.748 9.904 5.426 1.00 90.44 793 ALA A O 1
ATOM 6211 N N . ARG A 1 794 ? -8.853 9.840 6.188 1.00 90.25 794 ARG A N 1
ATOM 6212 C CA . ARG A 1 794 ? -8.593 8.812 7.209 1.00 90.25 794 ARG A CA 1
ATOM 6213 C C . ARG A 1 794 ? -8.273 7.451 6.587 1.00 90.25 794 ARG A C 1
ATOM 6215 O O . ARG A 1 794 ? -7.376 6.771 7.083 1.00 90.25 794 ARG A O 1
ATOM 6222 N N . LYS A 1 795 ? -8.975 7.056 5.518 1.00 90.56 795 LYS A N 1
ATOM 6223 C CA . LYS A 1 795 ? -8.715 5.796 4.808 1.00 90.56 795 LYS A CA 1
ATOM 6224 C C . LYS A 1 795 ? -7.310 5.779 4.199 1.00 90.56 795 LYS A C 1
ATOM 6226 O O . LYS A 1 795 ? -6.568 4.831 4.442 1.00 90.56 795 LYS A O 1
ATOM 6231 N N . ILE A 1 796 ? -6.933 6.852 3.506 1.00 90.62 796 ILE A N 1
ATOM 6232 C CA . ILE A 1 796 ? -5.629 7.038 2.855 1.00 90.62 796 ILE A CA 1
ATOM 6233 C C . ILE A 1 796 ? -4.486 7.016 3.876 1.00 90.62 796 ILE A C 1
ATOM 6235 O O . ILE A 1 796 ? -3.554 6.229 3.728 1.00 90.62 796 ILE A O 1
ATOM 6239 N N . ARG A 1 797 ? -4.584 7.779 4.977 1.00 91.38 797 ARG A N 1
ATOM 6240 C CA . ARG A 1 797 ? -3.568 7.765 6.054 1.00 91.38 797 ARG A CA 1
ATOM 6241 C C . ARG A 1 797 ? -3.360 6.379 6.680 1.00 91.38 797 ARG A C 1
ATOM 6243 O O . ARG A 1 797 ? -2.300 6.120 7.240 1.00 91.38 797 ARG A O 1
ATOM 6250 N N . LYS A 1 798 ? -4.362 5.497 6.605 1.00 89.81 798 LYS A N 1
ATOM 6251 C CA . LYS A 1 798 ? -4.309 4.117 7.108 1.00 89.81 798 LYS A CA 1
ATOM 6252 C C . LYS A 1 798 ? -3.786 3.117 6.064 1.00 89.81 798 LYS A C 1
ATOM 6254 O O . LYS A 1 798 ? -3.158 2.136 6.458 1.00 89.81 798 LYS A O 1
ATOM 6259 N N . SER A 1 799 ? -4.048 3.326 4.769 1.00 88.81 799 SER A N 1
ATOM 6260 C CA . SER A 1 799 ? -3.595 2.433 3.690 1.00 88.81 799 SER A CA 1
ATOM 6261 C C . SER A 1 799 ? -2.187 2.751 3.190 1.00 88.81 799 SER A C 1
ATOM 6263 O O . SER A 1 799 ? -1.399 1.825 3.031 1.00 88.81 799 SER A O 1
ATOM 6265 N N . VAL A 1 800 ? -1.838 4.026 2.986 1.00 88.81 800 VAL A N 1
ATOM 6266 C CA . VAL A 1 800 ? -0.556 4.434 2.376 1.00 88.81 800 VAL A CA 1
ATOM 6267 C C . VAL A 1 800 ? 0.674 3.847 3.081 1.00 88.81 800 VAL A C 1
ATOM 6269 O O . VAL A 1 800 ? 1.508 3.290 2.374 1.00 88.81 800 VAL A O 1
ATOM 6272 N N . PRO A 1 801 ? 0.784 3.818 4.428 1.00 90.12 801 PRO A N 1
ATOM 6273 C CA . PRO A 1 801 ? 1.916 3.172 5.104 1.00 90.12 801 PRO A CA 1
ATOM 6274 C C . PRO A 1 801 ? 2.102 1.678 4.781 1.00 90.12 801 PRO A C 1
ATOM 6276 O O . PRO A 1 801 ? 3.199 1.155 4.940 1.00 90.12 801 PRO A O 1
ATOM 6279 N N . GLN A 1 802 ? 1.049 0.984 4.334 1.00 87.81 802 GLN A N 1
ATOM 6280 C CA . GLN A 1 802 ? 1.106 -0.416 3.888 1.00 87.81 802 GLN A CA 1
ATOM 6281 C C . GLN A 1 802 ? 1.495 -0.525 2.403 1.00 87.81 802 GLN A C 1
ATOM 6283 O O . GLN A 1 802 ? 2.075 -1.526 1.992 1.00 87.81 802 GLN A O 1
ATOM 6288 N N . LEU A 1 803 ? 1.197 0.513 1.613 1.00 87.38 803 LEU A N 1
ATOM 6289 C CA . LEU A 1 803 ? 1.511 0.615 0.186 1.00 87.38 803 LEU A CA 1
ATOM 6290 C C . LEU A 1 803 ? 2.951 1.069 -0.094 1.00 87.38 803 LEU A C 1
ATOM 6292 O O . LEU A 1 803 ? 3.427 0.851 -1.201 1.00 87.38 803 LEU A O 1
ATOM 6296 N N . LEU A 1 804 ? 3.669 1.641 0.883 1.00 85.44 804 LEU A N 1
ATOM 6297 C CA . LEU A 1 804 ? 5.085 2.027 0.722 1.00 85.44 804 LEU A CA 1
ATOM 6298 C C . LEU A 1 804 ? 5.974 0.846 0.281 1.00 85.44 804 LEU A C 1
ATOM 6300 O O . LEU A 1 804 ? 6.903 1.026 -0.493 1.00 85.44 804 LEU A O 1
ATOM 6304 N N . ALA A 1 805 ? 5.650 -0.381 0.705 1.00 83.19 805 ALA A N 1
ATOM 6305 C CA . ALA A 1 805 ? 6.353 -1.595 0.277 1.00 83.19 805 ALA A CA 1
ATOM 6306 C C . ALA A 1 805 ? 5.930 -2.118 -1.118 1.00 83.19 805 ALA A C 1
ATOM 6308 O O . ALA A 1 805 ? 6.438 -3.146 -1.564 1.00 83.19 805 ALA A O 1
ATOM 6309 N N . GLN A 1 806 ? 4.966 -1.473 -1.786 1.00 87.50 806 GLN A N 1
ATOM 6310 C CA . GLN A 1 806 ? 4.387 -1.893 -3.070 1.00 87.50 806 GLN A CA 1
ATOM 6311 C C . GLN A 1 806 ? 4.165 -0.675 -3.992 1.00 87.50 806 GLN A C 1
ATOM 6313 O O . GLN A 1 806 ? 3.025 -0.228 -4.170 1.00 87.50 806 GLN A O 1
ATOM 6318 N N . PRO A 1 807 ? 5.233 -0.132 -4.612 1.00 85.56 807 PRO A N 1
ATOM 6319 C CA . PRO A 1 807 ? 5.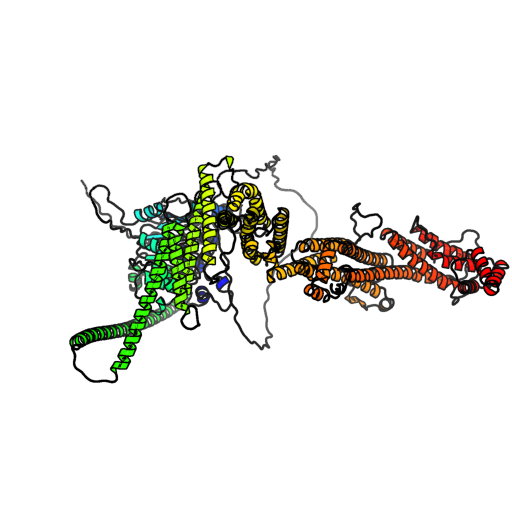170 1.164 -5.287 1.00 85.56 807 PRO A CA 1
ATOM 6320 C C . PRO A 1 807 ? 4.152 1.276 -6.426 1.00 85.56 807 PRO A C 1
ATOM 6322 O O . PRO A 1 807 ? 3.558 2.334 -6.609 1.00 85.56 807 PRO A O 1
ATOM 6325 N N . SER A 1 808 ? 3.887 0.190 -7.157 1.00 86.00 808 SER A N 1
ATOM 6326 C CA . SER A 1 808 ? 2.881 0.175 -8.227 1.00 86.00 808 SER A CA 1
ATOM 6327 C C . SER A 1 808 ? 1.458 0.423 -7.710 1.00 86.00 808 SER A C 1
ATOM 6329 O O . SER A 1 808 ? 0.689 1.146 -8.344 1.00 86.00 808 SER A O 1
ATOM 6331 N N . LEU A 1 809 ? 1.108 -0.116 -6.535 1.00 89.19 809 LEU A N 1
ATOM 6332 C CA . LEU A 1 809 ? -0.188 0.139 -5.900 1.00 89.19 809 LEU A CA 1
ATOM 6333 C C . LEU A 1 809 ? -0.245 1.525 -5.245 1.00 89.19 809 LEU A C 1
ATOM 6335 O O . LEU A 1 809 ? -1.314 2.138 -5.214 1.00 89.19 809 LEU A O 1
ATOM 6339 N N . LEU A 1 810 ? 0.888 2.040 -4.754 1.00 90.50 810 LEU A N 1
ATOM 6340 C CA . LEU A 1 810 ? 0.993 3.416 -4.266 1.00 90.50 810 LEU A CA 1
ATOM 6341 C C . LEU A 1 810 ? 0.743 4.422 -5.401 1.00 90.50 810 LEU A C 1
ATOM 6343 O O . LEU A 1 810 ? -0.123 5.284 -5.256 1.00 90.50 810 LEU A O 1
ATOM 6347 N N . ALA A 1 811 ? 1.420 4.262 -6.542 1.00 87.88 811 ALA A N 1
ATOM 6348 C CA . ALA A 1 811 ? 1.240 5.102 -7.725 1.00 87.88 811 ALA A CA 1
ATOM 6349 C C . ALA A 1 811 ? -0.207 5.052 -8.252 1.00 87.88 811 ALA A C 1
ATOM 6351 O O . ALA A 1 811 ? -0.814 6.101 -8.467 1.00 87.88 811 ALA A O 1
ATOM 6352 N N . HIS A 1 812 ? -0.809 3.855 -8.362 1.00 90.50 812 HIS A N 1
ATOM 6353 C CA . HIS A 1 812 ? -2.232 3.710 -8.717 1.00 90.50 812 HIS A CA 1
ATOM 6354 C C . HIS A 1 812 ? -3.148 4.431 -7.718 1.00 90.50 812 HIS A C 1
ATOM 6356 O O . HIS A 1 812 ? -4.057 5.151 -8.119 1.00 90.50 812 HIS A O 1
ATOM 6362 N N . THR A 1 813 ? -2.884 4.317 -6.413 1.00 92.06 813 THR A N 1
ATOM 6363 C CA . THR A 1 813 ? -3.677 5.000 -5.375 1.00 92.06 813 THR A CA 1
ATOM 6364 C C . THR A 1 813 ? -3.576 6.522 -5.472 1.00 92.06 813 THR A C 1
ATOM 6366 O O . THR A 1 813 ? -4.597 7.202 -5.354 1.00 92.06 813 THR A O 1
ATOM 6369 N N . ILE A 1 814 ? -2.383 7.071 -5.717 1.00 91.38 814 ILE A N 1
ATOM 6370 C CA . ILE A 1 814 ? -2.180 8.515 -5.916 1.00 91.38 814 ILE A CA 1
ATOM 6371 C C . ILE A 1 814 ? -2.923 8.981 -7.173 1.00 91.38 814 ILE A C 1
ATOM 6373 O O . ILE A 1 814 ? -3.683 9.944 -7.102 1.00 91.38 814 ILE A O 1
ATOM 6377 N N . TYR A 1 815 ? -2.801 8.256 -8.286 1.00 90.56 815 TYR A N 1
ATOM 6378 C CA . TYR A 1 815 ? -3.498 8.577 -9.532 1.00 90.56 815 TYR A CA 1
ATOM 6379 C C . TYR A 1 815 ? -5.030 8.556 -9.376 1.00 90.56 815 TYR A C 1
ATOM 6381 O O . TYR A 1 815 ? -5.694 9.525 -9.737 1.00 90.56 815 TYR A O 1
ATOM 6389 N N . GLN A 1 816 ? -5.603 7.525 -8.739 1.00 93.56 816 GLN A N 1
ATOM 6390 C CA . GLN A 1 816 ? -7.045 7.487 -8.441 1.00 93.56 816 GLN A CA 1
ATOM 6391 C C . GLN A 1 816 ? -7.487 8.612 -7.485 1.00 93.56 816 GLN A C 1
ATOM 6393 O O . GLN A 1 816 ? -8.613 9.094 -7.592 1.00 93.56 816 GLN A O 1
ATOM 6398 N N . SER A 1 817 ? -6.605 9.074 -6.588 1.00 93.31 817 SER A N 1
ATOM 6399 C CA . SER A 1 817 ? -6.876 10.240 -5.730 1.00 93.31 817 SER A CA 1
ATOM 6400 C C . SER A 1 817 ? -6.971 11.533 -6.548 1.00 93.31 817 SER A C 1
ATOM 6402 O O . SER A 1 817 ? -7.870 12.337 -6.325 1.00 93.31 817 SER A O 1
ATOM 6404 N N . LEU A 1 818 ? -6.072 11.718 -7.520 1.00 91.69 818 LEU A N 1
ATOM 6405 C CA . LEU A 1 818 ? -6.057 12.890 -8.402 1.00 91.69 818 LEU A CA 1
ATOM 6406 C C . LEU A 1 818 ? -7.260 12.903 -9.358 1.00 91.69 818 LEU A C 1
ATOM 6408 O O . LEU A 1 818 ? -7.864 13.956 -9.551 1.00 91.69 818 LEU A O 1
ATOM 6412 N N . LEU A 1 819 ? -7.661 11.742 -9.892 1.00 91.00 819 LEU A N 1
ATOM 6413 C CA . LEU A 1 819 ? -8.889 11.607 -10.688 1.00 91.00 819 LEU A CA 1
ATOM 6414 C C . LEU A 1 819 ? -10.145 11.962 -9.879 1.00 91.00 819 LEU A C 1
ATOM 6416 O O . LEU A 1 819 ? -11.016 12.672 -10.379 1.00 91.00 819 LEU A O 1
ATOM 6420 N N . PHE A 1 820 ? -10.231 11.515 -8.622 1.00 94.31 820 PHE A N 1
ATOM 6421 C CA . PHE A 1 820 ? -11.318 11.907 -7.722 1.00 94.31 820 PHE A CA 1
ATOM 6422 C C . PHE A 1 820 ? -11.336 13.424 -7.486 1.00 94.31 820 PHE A C 1
ATOM 6424 O O . PHE A 1 820 ? -12.387 14.054 -7.592 1.00 94.31 820 PHE A O 1
ATOM 6431 N N . ASP A 1 821 ? -10.175 14.026 -7.221 1.00 92.50 821 ASP A N 1
ATOM 6432 C CA . ASP A 1 821 ? -10.063 15.466 -6.986 1.00 92.50 821 ASP A CA 1
ATOM 6433 C C . ASP A 1 821 ? -10.407 16.306 -8.230 1.00 92.50 821 ASP A C 1
ATOM 6435 O O . ASP A 1 821 ? -10.913 17.421 -8.097 1.00 92.50 821 ASP A O 1
ATOM 6439 N N . ALA A 1 822 ? -10.148 15.796 -9.438 1.00 90.25 822 ALA A N 1
ATOM 6440 C CA . ALA A 1 822 ? -10.589 16.413 -10.689 1.00 90.25 822 ALA A CA 1
ATOM 6441 C C . ALA A 1 822 ? -12.119 16.337 -10.838 1.00 90.25 822 ALA A C 1
ATOM 6443 O O . ALA A 1 822 ? -12.769 17.376 -10.948 1.00 90.25 822 ALA A O 1
ATOM 6444 N N . ALA A 1 823 ? -12.705 15.141 -10.713 1.00 91.50 823 ALA A N 1
ATOM 6445 C CA . ALA A 1 823 ? -14.151 14.931 -10.829 1.00 91.50 823 ALA A CA 1
ATOM 6446 C C . ALA A 1 823 ? -14.962 15.755 -9.807 1.00 91.50 823 ALA A C 1
ATOM 6448 O O . ALA A 1 823 ? -16.015 16.308 -10.124 1.00 91.50 823 ALA A O 1
ATOM 6449 N N . VAL A 1 824 ? -14.452 15.906 -8.579 1.00 91.06 824 VAL A N 1
ATOM 6450 C CA . VAL A 1 824 ? -15.070 16.764 -7.558 1.00 91.06 824 VAL A CA 1
ATOM 6451 C C . VAL A 1 824 ? -15.043 18.241 -7.971 1.00 91.06 824 VAL A C 1
ATOM 6453 O O . VAL A 1 824 ? -16.060 18.921 -7.824 1.00 91.06 824 VAL A O 1
ATOM 6456 N N . ARG A 1 825 ? -13.939 18.748 -8.540 1.00 89.19 825 ARG A N 1
ATOM 6457 C CA . ARG A 1 825 ? -13.876 20.130 -9.057 1.00 89.19 825 ARG A CA 1
ATOM 6458 C C . ARG A 1 825 ? -14.820 20.332 -10.247 1.00 89.19 825 ARG A C 1
ATOM 6460 O O . ARG A 1 825 ? -15.564 21.308 -10.260 1.00 89.19 825 ARG A O 1
ATOM 6467 N N . GLU A 1 826 ? -14.868 19.383 -11.182 1.00 88.19 826 GLU A N 1
ATOM 6468 C CA . GLU A 1 826 ? -15.800 19.390 -12.323 1.00 88.19 826 GLU A CA 1
ATOM 6469 C C . GLU A 1 826 ? -17.274 19.377 -11.882 1.00 88.19 826 GLU A C 1
ATOM 6471 O O . GLU A 1 826 ? -18.117 20.008 -12.517 1.00 88.19 826 GLU A O 1
ATOM 6476 N N . SER A 1 827 ? -17.596 18.750 -10.743 1.00 84.88 827 SER A N 1
ATOM 6477 C CA . SER A 1 827 ? -18.949 18.774 -10.163 1.00 84.88 827 SER A CA 1
ATOM 6478 C C . SER A 1 827 ? -19.394 20.146 -9.607 1.00 84.88 827 SER A C 1
ATOM 6480 O O . SER A 1 827 ? -20.546 20.306 -9.179 1.00 84.88 827 SER A O 1
ATOM 6482 N N . GLY A 1 828 ? -18.494 21.139 -9.612 1.00 83.56 828 GLY A N 1
ATOM 6483 C CA . GLY A 1 828 ? -18.720 22.506 -9.137 1.00 83.56 828 GLY A CA 1
ATOM 6484 C C . GLY A 1 828 ? -18.367 22.744 -7.664 1.00 83.56 828 GLY A C 1
ATOM 6485 O O . GLY A 1 828 ? -18.739 23.781 -7.113 1.00 83.56 828 GLY A O 1
ATOM 6486 N N . PHE A 1 829 ? -17.671 21.808 -7.008 1.00 88.81 829 PHE A N 1
ATOM 6487 C CA . PHE A 1 829 ? -17.291 21.950 -5.601 1.00 88.81 829 PHE A CA 1
ATOM 6488 C C . PHE A 1 829 ? -16.279 23.085 -5.388 1.00 88.81 829 PHE A C 1
ATOM 6490 O O . PHE A 1 829 ? -15.224 23.132 -6.024 1.00 88.81 829 PHE A O 1
ATOM 6497 N N . THR A 1 830 ? -16.554 23.955 -4.414 1.00 84.88 830 THR A N 1
ATOM 6498 C CA . THR A 1 830 ? -15.610 24.975 -3.934 1.00 84.88 830 THR A CA 1
ATOM 6499 C C . THR A 1 830 ? -15.669 25.103 -2.409 1.00 84.88 830 THR A C 1
ATOM 6501 O O . THR A 1 830 ? -16.683 24.794 -1.787 1.00 84.88 830 THR A O 1
ATOM 6504 N N . LEU A 1 831 ? -14.590 25.601 -1.790 1.00 82.56 831 LEU A N 1
ATOM 6505 C CA . LEU A 1 831 ? -14.578 25.943 -0.356 1.00 82.56 831 LEU A CA 1
ATOM 6506 C C . LEU A 1 831 ? -15.313 27.261 -0.044 1.00 82.56 831 LEU A C 1
ATOM 6508 O O . LEU A 1 831 ? -15.528 27.586 1.125 1.00 82.56 831 LEU A O 1
ATOM 6512 N N . VAL A 1 832 ? -15.728 28.010 -1.069 1.00 78.94 832 VAL A N 1
ATOM 6513 C CA . VAL A 1 832 ? -16.549 29.217 -0.918 1.00 78.94 832 VAL A CA 1
ATOM 6514 C C . VAL A 1 832 ? -17.871 28.839 -0.246 1.00 78.94 832 VAL A C 1
ATOM 6516 O O . VAL A 1 832 ? -18.486 27.831 -0.595 1.00 78.94 832 VAL A O 1
ATOM 6519 N N . ASN A 1 833 ? -18.308 29.657 0.715 1.00 80.06 833 ASN A N 1
ATOM 6520 C CA . ASN A 1 833 ? -19.544 29.452 1.478 1.00 80.06 833 ASN A CA 1
ATOM 6521 C C . ASN A 1 833 ? -19.584 28.100 2.226 1.00 80.06 833 ASN A C 1
ATOM 6523 O O . ASN A 1 833 ? -20.632 27.470 2.337 1.00 80.06 833 ASN A O 1
ATOM 6527 N N . THR A 1 834 ? -18.438 27.648 2.747 1.00 83.62 834 THR A N 1
ATOM 6528 C CA . THR A 1 834 ? -18.331 26.509 3.681 1.00 83.62 834 THR A CA 1
ATOM 6529 C C . THR A 1 834 ? -17.952 26.978 5.088 1.00 83.62 834 THR A C 1
ATOM 6531 O O . THR A 1 834 ? -17.478 28.106 5.275 1.00 83.62 834 THR A O 1
ATOM 6534 N N . TRP A 1 835 ? -18.109 26.105 6.090 1.00 80.69 835 TRP A N 1
ATOM 6535 C CA . TRP A 1 835 ? -17.804 26.414 7.496 1.00 80.69 835 TRP A CA 1
ATOM 6536 C C . TRP A 1 835 ? -16.355 26.899 7.706 1.00 80.69 835 TRP A C 1
ATOM 6538 O O . TRP A 1 835 ? -16.086 27.763 8.542 1.00 80.69 835 TRP A O 1
ATOM 6548 N N . GLU A 1 836 ? -15.419 26.391 6.899 1.00 72.69 836 GLU A N 1
ATOM 6549 C CA . GLU A 1 836 ? -13.992 26.737 6.950 1.00 72.69 836 GLU A CA 1
ATOM 6550 C C . GLU A 1 836 ? -13.717 28.213 6.591 1.00 72.69 836 GLU A C 1
ATOM 6552 O O . GLU A 1 836 ? -12.833 28.843 7.178 1.00 72.69 836 GLU A O 1
ATOM 6557 N N . CYS A 1 837 ? -14.505 28.801 5.683 1.00 69.00 837 CYS A N 1
ATOM 6558 C CA . CYS A 1 837 ? -14.356 30.202 5.276 1.00 69.00 837 CYS A CA 1
ATOM 6559 C C . CYS A 1 837 ? -15.126 31.192 6.170 1.00 69.00 837 CYS A C 1
ATOM 6561 O O . CYS A 1 837 ? -14.694 32.338 6.301 1.00 69.00 837 CYS A O 1
ATOM 6563 N N . ARG A 1 838 ? -16.207 30.767 6.842 1.00 68.69 838 ARG A N 1
ATOM 6564 C CA . ARG A 1 838 ? -16.955 31.600 7.811 1.00 68.69 838 ARG A CA 1
ATOM 6565 C C . ARG A 1 838 ? -16.062 32.054 8.974 1.00 68.69 838 ARG A C 1
ATOM 6567 O O . ARG A 1 838 ? -16.052 33.228 9.343 1.00 68.69 838 ARG A O 1
ATOM 6574 N N . ALA A 1 839 ? -15.268 31.134 9.523 1.00 55.00 839 ALA A N 1
ATOM 6575 C CA . ALA A 1 839 ? -14.475 31.365 10.733 1.00 55.00 839 ALA A CA 1
ATOM 6576 C C . ALA A 1 839 ? -13.285 32.333 10.557 1.00 55.00 839 ALA A C 1
ATOM 6578 O O . ALA A 1 839 ? -12.801 32.894 11.540 1.00 55.00 839 ALA A O 1
ATOM 6579 N N . THR A 1 840 ? -12.779 32.533 9.335 1.00 53.41 840 THR A N 1
ATOM 6580 C CA . THR A 1 840 ? -11.534 33.290 9.097 1.00 53.41 840 THR A CA 1
ATOM 6581 C C . THR A 1 840 ? -11.741 34.774 8.786 1.00 53.41 840 THR A C 1
ATOM 6583 O O . THR A 1 840 ? -10.765 35.523 8.818 1.00 53.41 840 THR A O 1
ATOM 6586 N N . LYS A 1 841 ? -12.975 35.221 8.492 1.00 50.81 841 LYS A N 1
ATOM 6587 C CA . LYS A 1 841 ? -13.328 36.601 8.065 1.00 50.81 841 LYS A CA 1
ATOM 6588 C C . LYS A 1 841 ? -12.516 37.153 6.873 1.00 50.81 841 LYS A C 1
ATOM 6590 O O . LYS A 1 841 ? -12.608 38.337 6.556 1.00 50.81 841 LYS A O 1
ATOM 6595 N N . GLN A 1 842 ? -11.735 36.317 6.189 1.00 47.59 842 GLN A N 1
ATOM 6596 C CA . GLN A 1 842 ? -10.945 36.686 5.017 1.00 47.59 842 GLN A CA 1
ATOM 6597 C C . GLN A 1 842 ? -11.646 36.168 3.760 1.00 47.59 842 GLN A C 1
ATOM 6599 O O . GLN A 1 842 ? -11.590 34.983 3.455 1.00 47.59 842 GLN A O 1
ATOM 6604 N N . HIS A 1 843 ? -12.248 37.068 2.979 1.00 45.81 843 HIS A N 1
ATOM 6605 C CA . HIS A 1 843 ? -12.929 36.731 1.718 1.00 45.81 843 HIS A CA 1
ATOM 6606 C C . HIS A 1 843 ? -11.998 36.241 0.584 1.00 45.81 843 HIS A C 1
ATOM 6608 O O . HIS A 1 843 ? -12.460 36.015 -0.532 1.00 45.81 843 HIS A O 1
ATOM 6614 N N . LYS A 1 844 ? -10.695 36.037 0.837 1.00 46.72 844 LYS A N 1
ATOM 6615 C CA . LYS A 1 844 ? -9.829 35.275 -0.073 1.00 46.72 844 LYS A CA 1
ATOM 6616 C C . LYS A 1 844 ? -10.052 33.786 0.170 1.00 46.72 844 LYS A C 1
ATOM 6618 O O . LYS A 1 844 ? -9.400 33.188 1.023 1.00 46.72 844 LYS A O 1
ATOM 6623 N N . ALA A 1 845 ? -10.980 33.211 -0.590 1.00 50.91 845 ALA A N 1
ATOM 6624 C CA . ALA A 1 845 ? -11.206 31.774 -0.610 1.00 50.91 845 ALA A CA 1
ATOM 6625 C C . ALA A 1 845 ? -9.891 31.045 -0.914 1.00 50.91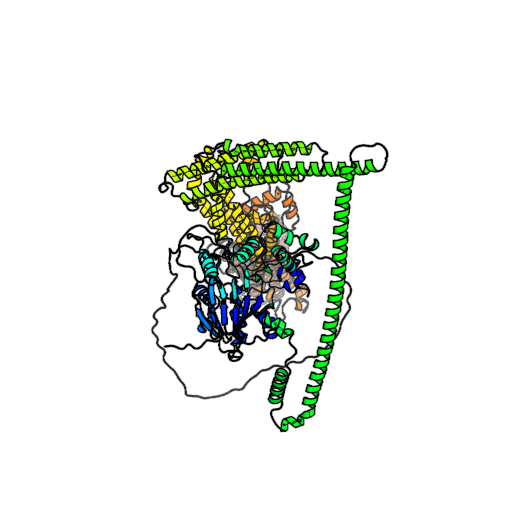 845 ALA A C 1
ATOM 6627 O O . ALA A 1 845 ? -9.250 31.286 -1.937 1.00 50.91 845 ALA A O 1
ATOM 6628 N N . LYS A 1 846 ? -9.479 30.168 0.000 1.00 64.38 846 LYS A N 1
ATOM 6629 C CA . LYS A 1 846 ? -8.355 29.265 -0.221 1.00 64.38 846 LYS A CA 1
ATOM 6630 C C . LYS A 1 846 ? -8.822 28.178 -1.185 1.00 64.38 846 LYS A C 1
ATOM 6632 O O . LYS A 1 846 ? -9.876 27.585 -0.962 1.00 64.38 846 LYS A O 1
ATOM 6637 N N . GLU A 1 847 ? -8.063 27.919 -2.243 1.00 73.75 847 GLU A N 1
ATOM 6638 C CA . GLU A 1 847 ? -8.375 26.813 -3.147 1.00 73.75 847 GLU A CA 1
ATOM 6639 C C . GLU A 1 847 ? -8.307 25.472 -2.412 1.00 73.75 847 GLU A C 1
ATOM 6641 O O . GLU A 1 847 ? -7.502 25.277 -1.496 1.00 73.75 847 GLU A O 1
ATOM 6646 N N . TRP A 1 848 ? -9.166 24.538 -2.816 1.00 84.62 848 TRP A N 1
ATOM 6647 C CA . TRP A 1 848 ? -9.174 23.201 -2.244 1.00 84.62 848 TRP A CA 1
ATOM 6648 C C . TRP A 1 848 ? -7.966 22.402 -2.762 1.00 84.62 848 TRP A C 1
ATOM 6650 O O . TRP A 1 848 ? -7.896 22.133 -3.968 1.00 84.62 848 TRP A O 1
ATOM 6660 N N . PRO A 1 849 ? -7.032 21.979 -1.886 1.00 77.19 849 PRO A N 1
ATOM 6661 C CA . PRO A 1 849 ? -5.813 21.294 -2.318 1.00 77.19 849 PRO A CA 1
ATOM 6662 C C . PRO A 1 849 ? -6.077 19.878 -2.857 1.00 77.19 849 PRO A C 1
ATOM 6664 O O . PRO A 1 849 ? -5.227 19.324 -3.549 1.00 77.19 849 PRO A O 1
ATOM 6667 N N . GLY A 1 850 ? -7.264 19.315 -2.603 1.00 87.69 850 GLY A N 1
ATOM 6668 C CA . GLY A 1 850 ? -7.627 17.946 -2.965 1.00 87.69 850 GLY A CA 1
ATOM 6669 C C . GLY A 1 850 ? -7.439 16.949 -1.818 1.00 87.69 850 GLY A C 1
ATOM 6670 O O . GLY A 1 850 ? -6.797 17.238 -0.806 1.00 87.69 850 GLY A O 1
ATOM 6671 N N . VAL A 1 851 ? -8.003 15.753 -1.967 1.00 88.88 851 VAL A N 1
ATOM 6672 C CA . VAL A 1 851 ? -7.751 14.600 -1.096 1.00 88.88 851 VAL A CA 1
ATOM 6673 C C . VAL A 1 851 ? -6.363 14.004 -1.366 1.00 88.88 851 VAL A C 1
ATOM 6675 O O . VAL A 1 851 ? -5.726 13.518 -0.430 1.00 88.88 851 VAL A O 1
ATOM 6678 N N . ALA A 1 852 ? -5.847 14.083 -2.597 1.00 89.06 852 ALA A N 1
ATOM 6679 C CA . ALA A 1 852 ? -4.498 13.634 -2.946 1.00 89.06 852 ALA A CA 1
ATOM 6680 C C . ALA A 1 852 ? -3.408 14.360 -2.134 1.00 89.06 852 ALA A C 1
ATOM 6682 O O . ALA A 1 852 ? -2.395 13.754 -1.778 1.00 89.06 852 ALA A O 1
ATOM 6683 N N . ASP A 1 853 ? -3.641 15.619 -1.743 1.00 88.31 853 ASP A N 1
ATOM 6684 C CA . ASP A 1 853 ? -2.738 16.392 -0.880 1.00 88.31 853 ASP A CA 1
ATOM 6685 C C . ASP A 1 853 ? -2.477 15.711 0.476 1.00 88.31 853 ASP A C 1
ATOM 6687 O O . ASP A 1 853 ? -1.409 15.878 1.056 1.00 88.31 853 ASP A O 1
ATOM 6691 N N . VAL A 1 854 ? -3.377 14.842 0.956 1.00 88.06 854 VAL A N 1
ATOM 6692 C CA . VAL A 1 854 ? -3.153 14.022 2.163 1.00 88.06 854 VAL A CA 1
ATOM 6693 C C . VAL A 1 854 ? -1.943 13.091 2.015 1.00 88.06 854 VAL A C 1
ATOM 6695 O O . VAL A 1 854 ? -1.297 12.779 3.015 1.00 88.06 854 VAL A O 1
ATOM 6698 N N . VAL A 1 855 ? -1.627 12.656 0.789 1.00 87.00 855 VAL A N 1
ATOM 6699 C CA . VAL A 1 855 ? -0.408 11.893 0.480 1.00 87.00 855 VAL A CA 1
ATOM 6700 C C . VAL A 1 855 ? 0.741 12.834 0.136 1.00 87.00 855 VAL A C 1
ATOM 6702 O O . VAL A 1 855 ? 1.832 12.709 0.685 1.00 87.00 855 VAL A O 1
ATOM 6705 N N . LEU A 1 856 ? 0.482 13.793 -0.754 1.00 87.25 856 LEU A N 1
ATOM 6706 C CA . LEU A 1 856 ? 1.509 14.624 -1.386 1.00 87.25 856 LEU A CA 1
ATOM 6707 C C . LEU A 1 856 ? 2.130 15.669 -0.437 1.00 87.25 856 LEU A C 1
ATOM 6709 O O . LEU A 1 856 ? 3.274 16.078 -0.637 1.00 87.25 856 LEU A O 1
ATOM 6713 N N . SER A 1 857 ? 1.413 16.085 0.613 1.00 85.31 857 SER A N 1
ATOM 6714 C CA . SER A 1 857 ? 1.945 16.948 1.681 1.00 85.31 857 SER A CA 1
ATOM 6715 C C . SER A 1 857 ? 2.847 16.197 2.670 1.00 85.31 857 SER A C 1
ATOM 6717 O O . SER A 1 857 ? 3.685 16.811 3.337 1.00 85.31 857 SER A O 1
ATOM 6719 N N . HIS A 1 858 ? 2.727 14.866 2.767 1.00 87.06 858 HIS A N 1
ATOM 6720 C CA . HIS A 1 858 ? 3.536 14.065 3.677 1.00 87.06 858 HIS A CA 1
ATOM 6721 C C . HIS A 1 858 ? 4.895 13.759 3.041 1.00 87.06 858 HIS A C 1
ATOM 6723 O O . HIS A 1 858 ? 5.049 12.771 2.323 1.00 87.06 858 HIS A O 1
ATOM 6729 N N . LYS A 1 859 ? 5.891 14.611 3.326 1.00 86.00 859 LYS A N 1
ATOM 6730 C CA . LYS A 1 859 ? 7.213 14.603 2.674 1.00 86.00 859 LYS A CA 1
ATOM 6731 C C . LYS A 1 859 ? 7.790 13.196 2.448 1.00 86.00 859 LYS A C 1
ATOM 6733 O O . LYS A 1 859 ? 8.155 12.888 1.323 1.00 86.00 859 LYS A O 1
ATOM 6738 N N . SER A 1 860 ? 7.821 12.334 3.468 1.00 88.12 860 SER A N 1
ATOM 6739 C CA . SER A 1 860 ? 8.397 10.988 3.318 1.00 88.12 860 SER A CA 1
ATOM 6740 C C . SER A 1 860 ? 7.620 10.071 2.369 1.00 88.12 860 SER A C 1
ATOM 6742 O O . SER A 1 860 ? 8.235 9.261 1.696 1.00 88.12 860 SER A O 1
ATOM 6744 N N . TRP A 1 861 ? 6.293 10.187 2.268 1.00 91.31 861 TRP A N 1
ATOM 6745 C CA . TRP A 1 861 ? 5.504 9.347 1.356 1.00 91.31 861 TRP A CA 1
ATOM 6746 C C . TRP A 1 861 ? 5.665 9.800 -0.097 1.00 91.31 861 TRP A C 1
ATOM 6748 O O . TRP A 1 861 ? 5.712 8.972 -1.003 1.00 91.31 861 TRP A O 1
ATOM 6758 N N . PHE A 1 862 ? 5.777 11.113 -0.309 1.00 90.31 862 PHE A N 1
ATOM 6759 C CA . PHE A 1 862 ? 6.062 11.692 -1.617 1.00 90.31 862 PHE A CA 1
ATOM 6760 C C . PHE A 1 862 ? 7.499 11.398 -2.079 1.00 90.31 862 PHE A C 1
ATOM 6762 O O . PHE A 1 862 ? 7.701 11.076 -3.246 1.00 90.31 862 PHE A O 1
ATOM 6769 N N . ASP A 1 863 ? 8.479 11.459 -1.171 1.00 89.25 863 ASP A N 1
ATOM 6770 C CA . ASP A 1 863 ? 9.880 11.139 -1.469 1.00 89.25 863 ASP A CA 1
ATOM 6771 C C . ASP A 1 863 ? 10.053 9.642 -1.835 1.00 89.25 863 ASP A C 1
ATOM 6773 O O . ASP A 1 863 ? 10.698 9.343 -2.837 1.00 89.25 863 ASP A O 1
ATOM 6777 N N . GLU A 1 864 ? 9.405 8.714 -1.114 1.00 88.44 864 GLU A N 1
ATOM 6778 C CA . GLU A 1 864 ? 9.400 7.269 -1.439 1.00 88.44 864 GLU A CA 1
ATOM 6779 C C . GLU A 1 864 ? 8.707 6.958 -2.781 1.00 88.44 864 GLU A C 1
ATOM 6781 O O . GLU A 1 864 ? 9.211 6.163 -3.576 1.00 88.44 864 GLU A O 1
ATOM 6786 N N . TRP A 1 865 ? 7.564 7.597 -3.080 1.00 91.00 865 TRP A N 1
ATOM 6787 C CA . TRP A 1 865 ? 6.910 7.430 -4.387 1.00 91.00 865 TRP A CA 1
ATOM 6788 C C . TRP A 1 865 ? 7.800 7.933 -5.530 1.00 91.00 865 TRP A C 1
ATOM 6790 O O . TRP A 1 865 ? 7.951 7.240 -6.534 1.00 91.00 865 TRP A O 1
ATOM 6800 N N . MET A 1 866 ? 8.415 9.107 -5.368 1.00 90.69 866 MET A N 1
ATOM 6801 C CA . MET A 1 866 ? 9.303 9.701 -6.369 1.00 90.69 866 MET A CA 1
ATOM 6802 C C . MET A 1 866 ? 10.505 8.809 -6.679 1.00 90.69 866 MET A C 1
ATOM 6804 O O . MET A 1 866 ? 10.826 8.612 -7.849 1.00 90.69 866 MET A O 1
ATOM 6808 N N . GLU A 1 867 ? 11.143 8.244 -5.654 1.00 90.44 867 GLU A N 1
ATOM 6809 C CA . GLU A 1 867 ? 12.300 7.363 -5.835 1.00 90.44 867 GLU A CA 1
ATOM 6810 C C . GLU A 1 867 ? 11.917 6.044 -6.519 1.00 90.44 867 GLU A C 1
ATOM 6812 O O . GLU A 1 867 ? 12.616 5.564 -7.415 1.00 90.44 867 GLU A O 1
ATOM 6817 N N . ALA A 1 868 ? 10.759 5.478 -6.174 1.00 89.12 868 ALA A N 1
ATOM 6818 C CA . ALA A 1 868 ? 10.269 4.284 -6.844 1.00 89.12 868 ALA A CA 1
ATOM 6819 C C . ALA A 1 868 ? 9.843 4.543 -8.303 1.00 89.12 868 ALA A C 1
ATOM 6821 O O . ALA A 1 868 ? 10.059 3.687 -9.162 1.00 89.12 868 ALA A O 1
ATOM 6822 N N . GLU A 1 869 ? 9.278 5.714 -8.608 1.00 91.38 869 GLU A N 1
ATOM 6823 C CA . GLU A 1 869 ? 8.936 6.119 -9.978 1.00 91.38 869 GLU A CA 1
ATOM 6824 C C . GLU A 1 869 ? 10.200 6.404 -10.815 1.00 91.38 869 GLU A C 1
ATOM 6826 O O . GLU A 1 869 ? 10.256 6.013 -11.984 1.00 91.38 869 GLU A O 1
ATOM 6831 N N . ARG A 1 870 ? 11.253 6.979 -10.208 1.00 92.12 870 ARG A N 1
ATOM 6832 C CA . ARG A 1 870 ? 12.593 7.103 -10.812 1.00 92.12 870 ARG A CA 1
ATOM 6833 C C . ARG A 1 870 ? 13.136 5.730 -11.205 1.00 92.12 870 ARG A C 1
ATOM 6835 O O . ARG A 1 870 ? 13.414 5.499 -12.379 1.00 92.12 870 ARG A O 1
ATOM 6842 N N . HIS A 1 871 ? 13.196 4.791 -10.261 1.00 92.00 871 HIS A N 1
ATOM 6843 C CA . HIS A 1 871 ? 13.663 3.426 -10.522 1.00 92.00 871 HIS A CA 1
ATOM 6844 C C . HIS A 1 871 ? 12.819 2.674 -11.562 1.00 92.00 871 HIS A C 1
ATOM 6846 O O . HIS A 1 871 ? 13.369 1.965 -12.406 1.00 92.00 871 HIS A O 1
ATOM 6852 N N . PHE A 1 872 ? 11.493 2.831 -11.538 1.00 90.50 872 PHE A N 1
ATOM 6853 C CA . PHE A 1 872 ? 10.599 2.227 -12.528 1.00 90.50 872 PHE A CA 1
ATOM 6854 C C . PHE A 1 872 ? 10.854 2.775 -13.941 1.00 90.50 872 PHE A C 1
ATOM 6856 O O . PHE A 1 872 ? 10.930 2.009 -14.904 1.00 90.50 872 PHE A O 1
ATOM 6863 N N . THR A 1 873 ? 11.054 4.088 -14.061 1.00 92.75 873 THR A N 1
ATOM 6864 C CA . THR A 1 873 ? 11.359 4.751 -15.337 1.00 92.75 873 THR A CA 1
ATOM 6865 C C . THR A 1 873 ? 12.752 4.369 -15.850 1.00 92.75 873 THR A C 1
ATOM 6867 O O . THR A 1 873 ? 12.900 4.033 -17.024 1.00 92.75 873 THR A O 1
ATOM 6870 N N . GLU A 1 874 ? 13.764 4.323 -14.976 1.00 93.06 874 GLU A N 1
ATOM 6871 C CA . GLU A 1 874 ? 15.118 3.848 -15.304 1.00 93.06 874 GLU A CA 1
ATOM 6872 C C . GLU A 1 874 ? 15.121 2.391 -15.781 1.00 93.06 874 GLU A C 1
ATOM 6874 O O . GLU A 1 874 ? 15.799 2.060 -16.755 1.00 93.06 874 GLU A O 1
ATOM 6879 N N . HIS A 1 875 ? 14.339 1.513 -15.146 1.00 93.06 875 HIS A N 1
ATOM 6880 C CA . HIS A 1 875 ? 14.190 0.128 -15.592 1.00 93.06 875 HIS A CA 1
ATOM 6881 C C . HIS A 1 875 ? 13.581 0.056 -16.998 1.00 93.06 875 HIS A C 1
ATOM 6883 O O . HIS A 1 875 ? 14.113 -0.645 -17.858 1.00 93.06 875 HIS A O 1
ATOM 6889 N N . GLN A 1 876 ? 12.493 0.789 -17.265 1.00 92.69 876 GLN A N 1
ATOM 6890 C CA . GLN A 1 876 ? 11.890 0.829 -18.603 1.00 92.69 876 GLN A CA 1
ATOM 6891 C C . GLN A 1 876 ? 12.859 1.379 -19.659 1.00 92.69 876 GLN A C 1
ATOM 6893 O O . GLN A 1 876 ? 12.974 0.807 -20.741 1.00 92.69 876 GLN A O 1
ATOM 6898 N N . TYR A 1 877 ? 13.602 2.441 -19.341 1.00 94.56 877 TYR A N 1
ATOM 6899 C CA . TYR A 1 877 ? 14.639 2.981 -20.218 1.00 94.56 877 TYR A CA 1
ATOM 6900 C C . TYR A 1 877 ? 15.718 1.936 -20.545 1.00 94.56 877 TYR A C 1
ATOM 6902 O O . TYR A 1 877 ? 16.043 1.730 -21.716 1.00 94.56 877 TYR A O 1
ATOM 6910 N N . ASN A 1 878 ? 16.232 1.223 -19.539 1.00 92.19 878 ASN A N 1
ATOM 6911 C CA . ASN A 1 878 ? 17.246 0.188 -19.744 1.00 92.19 878 ASN A CA 1
ATOM 6912 C C . ASN A 1 878 ? 16.731 -0.959 -20.631 1.00 92.19 878 ASN A C 1
ATOM 6914 O O . ASN A 1 878 ? 17.417 -1.336 -21.582 1.00 92.19 878 ASN A O 1
ATOM 6918 N N . GLU A 1 879 ? 15.506 -1.445 -20.405 1.00 92.25 879 GLU A N 1
ATOM 6919 C CA . GLU A 1 879 ? 14.859 -2.450 -21.265 1.00 92.25 879 GLU A CA 1
ATOM 6920 C C . GLU A 1 879 ? 14.738 -1.971 -22.725 1.00 92.25 879 GLU A C 1
ATOM 6922 O O . GLU A 1 879 ? 15.056 -2.710 -23.661 1.00 92.25 879 GLU A O 1
ATOM 6927 N N . ILE A 1 880 ? 14.352 -0.706 -22.941 1.00 92.06 880 ILE A N 1
ATOM 6928 C CA . ILE A 1 880 ? 14.264 -0.109 -24.283 1.00 92.06 880 ILE A CA 1
ATOM 6929 C C . ILE A 1 880 ? 15.635 -0.072 -24.977 1.00 92.06 880 ILE A C 1
ATOM 6931 O O . ILE A 1 880 ? 15.702 -0.325 -26.179 1.00 92.06 880 ILE A O 1
ATOM 6935 N N . ILE A 1 881 ? 16.718 0.233 -24.253 1.00 90.38 881 ILE A N 1
ATOM 6936 C CA . ILE A 1 881 ? 18.079 0.364 -24.807 1.00 90.38 881 ILE A CA 1
ATOM 6937 C C . ILE A 1 881 ? 18.777 -0.984 -25.025 1.00 90.38 881 ILE A C 1
ATOM 6939 O O . ILE A 1 881 ? 19.598 -1.099 -25.939 1.00 90.38 881 ILE A O 1
ATOM 6943 N N . ILE A 1 882 ? 18.471 -1.994 -24.207 1.00 86.31 882 ILE A N 1
ATOM 6944 C CA . ILE A 1 882 ? 19.018 -3.357 -24.322 1.00 86.31 882 ILE A CA 1
ATOM 6945 C C . ILE A 1 882 ? 18.338 -4.139 -25.459 1.00 86.31 882 ILE A C 1
ATOM 6947 O O . ILE A 1 882 ? 18.944 -5.049 -26.029 1.00 86.31 882 ILE A O 1
ATOM 6951 N N . SER A 1 883 ? 17.106 -3.768 -25.825 1.00 88.62 883 SER A N 1
ATOM 6952 C CA . SER A 1 883 ? 16.328 -4.426 -26.877 1.00 88.62 883 SER A CA 1
ATOM 6953 C C . SER A 1 883 ? 17.108 -4.555 -28.204 1.00 88.62 883 SER A C 1
ATOM 6955 O O . SER A 1 883 ? 17.678 -3.571 -28.684 1.00 88.62 883 SER A O 1
ATOM 6957 N N . PRO A 1 884 ? 17.134 -5.734 -28.860 1.00 77.94 884 PRO A N 1
ATOM 6958 C CA . PRO A 1 884 ? 17.949 -5.952 -30.061 1.00 77.94 884 PRO A CA 1
ATOM 6959 C C . PRO A 1 884 ? 17.502 -5.101 -31.263 1.00 77.94 884 PRO A C 1
ATOM 6961 O O . PRO A 1 884 ? 18.283 -4.872 -32.188 1.00 77.94 884 PRO A O 1
ATOM 6964 N N . ASP A 1 885 ? 16.261 -4.611 -31.249 1.00 85.88 885 ASP A N 1
ATOM 6965 C CA . ASP A 1 885 ? 15.683 -3.727 -32.259 1.00 85.88 885 ASP A CA 1
ATOM 6966 C C . ASP A 1 885 ? 15.758 -2.231 -31.892 1.00 85.88 885 ASP A C 1
ATOM 6968 O O . ASP A 1 885 ? 15.297 -1.400 -32.676 1.00 85.88 885 ASP A O 1
ATOM 6972 N N . ALA A 1 886 ? 16.347 -1.868 -30.744 1.00 82.81 886 ALA A N 1
ATOM 6973 C CA . ALA A 1 886 ? 16.333 -0.514 -30.178 1.00 82.81 886 ALA A CA 1
ATOM 6974 C C . ALA A 1 886 ? 16.789 0.567 -31.170 1.00 82.81 886 ALA A C 1
ATOM 6976 O O . ALA A 1 886 ? 16.156 1.612 -31.320 1.00 82.81 886 ALA A O 1
ATOM 6977 N N . PHE A 1 887 ? 17.877 0.315 -31.895 1.00 84.88 887 PHE A N 1
ATOM 6978 C CA . PHE A 1 887 ? 18.425 1.249 -32.884 1.00 84.88 887 PHE A CA 1
ATOM 6979 C C . PHE A 1 887 ? 18.056 0.867 -34.326 1.00 84.88 887 PHE A C 1
ATOM 6981 O O . PHE A 1 887 ? 18.680 1.343 -35.273 1.00 84.88 887 PHE A O 1
ATOM 6988 N N . ALA A 1 888 ? 17.059 0.003 -34.535 1.00 84.50 888 ALA A N 1
ATOM 6989 C CA . ALA A 1 888 ? 16.437 -0.162 -35.845 1.00 84.50 888 ALA A CA 1
ATOM 6990 C C . ALA A 1 888 ? 15.498 1.021 -36.138 1.00 84.50 888 ALA A C 1
ATOM 6992 O O . ALA A 1 888 ? 14.928 1.613 -35.220 1.00 84.50 888 ALA A O 1
ATOM 6993 N N . PHE A 1 889 ? 15.339 1.363 -37.418 1.00 83.44 889 PHE A N 1
ATOM 6994 C CA . PHE A 1 889 ? 14.279 2.276 -37.854 1.00 83.44 889 PHE A CA 1
ATOM 6995 C C . PHE A 1 889 ? 12.917 1.610 -37.630 1.00 83.44 889 PHE A C 1
ATOM 6997 O O . PHE A 1 889 ? 12.794 0.398 -37.819 1.00 83.44 889 PHE A O 1
ATOM 7004 N N . SER A 1 890 ? 11.905 2.386 -37.245 1.00 76.25 890 SER A N 1
ATOM 7005 C CA . SER A 1 890 ? 10.555 1.858 -37.047 1.00 76.25 890 SER A CA 1
ATOM 7006 C C . SER A 1 890 ? 9.953 1.323 -38.354 1.00 76.25 890 SER A C 1
ATOM 7008 O O . SER A 1 890 ? 9.981 2.000 -39.384 1.00 76.25 890 SER A O 1
ATOM 7010 N N . ASN A 1 891 ? 9.392 0.111 -38.294 1.00 61.69 891 ASN A N 1
ATOM 7011 C CA . ASN A 1 891 ? 8.717 -0.557 -39.416 1.00 61.69 891 ASN A CA 1
ATOM 7012 C C . ASN A 1 891 ? 7.204 -0.275 -39.477 1.00 61.69 891 ASN A C 1
ATOM 7014 O O . ASN A 1 891 ? 6.559 -0.683 -40.441 1.00 61.69 891 ASN A O 1
ATOM 7018 N N . ASP A 1 892 ? 6.645 0.388 -38.463 1.00 51.88 892 ASP A N 1
ATOM 7019 C CA . ASP A 1 892 ? 5.208 0.635 -38.348 1.00 51.88 892 ASP A CA 1
ATOM 7020 C C . ASP A 1 892 ? 4.755 1.656 -39.401 1.00 51.88 892 ASP A C 1
ATOM 7022 O O . ASP A 1 892 ? 5.027 2.854 -39.300 1.00 51.88 892 ASP A O 1
ATOM 7026 N N . GLY A 1 893 ? 4.068 1.164 -40.432 1.00 45.47 893 GLY A N 1
ATOM 7027 C CA . GLY A 1 893 ? 3.436 1.973 -41.470 1.00 45.47 893 GLY A CA 1
ATOM 7028 C C . GLY A 1 893 ? 2.125 2.601 -41.002 1.00 45.47 893 GLY A C 1
ATOM 7029 O O . GLY A 1 893 ? 1.098 2.359 -41.626 1.00 45.47 893 GLY A O 1
ATOM 7030 N N . ASN A 1 894 ? 2.153 3.387 -39.922 1.00 38.91 894 ASN A N 1
ATOM 7031 C CA . ASN A 1 894 ? 1.037 4.279 -39.613 1.00 38.91 894 ASN A CA 1
ATOM 7032 C C . ASN A 1 894 ? 1.029 5.428 -40.628 1.00 38.91 894 ASN A C 1
ATOM 7034 O O . ASN A 1 894 ? 2.042 6.101 -40.829 1.00 38.91 894 ASN A O 1
ATOM 7038 N N . GLU A 1 895 ? -0.127 5.647 -41.249 1.00 39.97 895 GLU A N 1
ATOM 7039 C CA . GLU A 1 895 ? -0.328 6.601 -42.349 1.00 39.97 895 GLU A CA 1
ATOM 7040 C C . GLU A 1 895 ? -0.313 8.080 -41.889 1.00 39.97 895 GLU A C 1
ATOM 7042 O O . GLU A 1 895 ? -0.398 8.982 -42.718 1.00 39.97 895 GLU A O 1
ATOM 7047 N N . ASP A 1 896 ? -0.133 8.329 -40.585 1.00 42.16 896 ASP A N 1
ATOM 7048 C CA . ASP A 1 896 ? -0.145 9.656 -39.948 1.00 42.16 896 ASP A CA 1
ATOM 7049 C C . ASP A 1 896 ? 1.194 10.415 -39.997 1.00 42.16 896 ASP A C 1
ATOM 7051 O O . ASP A 1 896 ? 1.232 11.615 -39.716 1.00 42.16 896 ASP A O 1
ATOM 7055 N N . PHE A 1 897 ? 2.309 9.765 -40.358 1.00 45.12 897 PHE A N 1
ATOM 7056 C CA . PHE A 1 897 ? 3.564 10.494 -40.572 1.00 45.12 897 PHE A CA 1
ATOM 7057 C C . PHE A 1 897 ? 3.467 11.323 -41.852 1.00 45.12 897 PHE A C 1
ATOM 7059 O O . PHE A 1 897 ? 3.565 10.794 -42.965 1.00 45.12 897 PHE A O 1
ATOM 7066 N N . GLN A 1 898 ? 3.325 12.641 -41.689 1.00 47.31 898 GLN A N 1
ATOM 7067 C CA . GLN A 1 898 ? 3.396 13.585 -42.798 1.00 47.31 898 GLN A CA 1
ATOM 7068 C C . GLN A 1 898 ? 4.684 13.347 -43.595 1.00 47.31 898 GLN A C 1
ATOM 7070 O O . GLN A 1 898 ? 5.750 13.068 -43.044 1.00 47.31 898 GLN A O 1
ATOM 7075 N N . GLN A 1 899 ? 4.599 13.489 -44.919 1.00 44.66 899 GLN A N 1
ATOM 7076 C CA . GLN A 1 899 ? 5.636 13.083 -45.883 1.00 44.66 899 GLN A CA 1
ATOM 7077 C C . GLN A 1 899 ? 6.974 13.866 -45.773 1.00 44.66 899 GLN A C 1
ATOM 7079 O O . GLN A 1 899 ? 7.855 13.727 -46.626 1.00 44.66 899 GLN A O 1
ATOM 7084 N N . ALA A 1 900 ? 7.118 14.700 -44.739 1.00 48.78 900 ALA A N 1
ATOM 7085 C CA . ALA A 1 900 ? 8.246 15.566 -44.432 1.00 48.78 900 ALA A CA 1
ATOM 7086 C C . ALA A 1 900 ? 9.097 15.116 -43.222 1.00 48.78 900 ALA A C 1
ATOM 7088 O O . ALA A 1 900 ? 10.206 15.632 -43.085 1.00 48.78 900 ALA A O 1
ATOM 7089 N N . ASP A 1 901 ? 8.644 14.169 -42.388 1.00 64.31 901 ASP A N 1
ATOM 7090 C CA . ASP A 1 901 ? 9.306 13.852 -41.108 1.00 64.31 901 ASP A CA 1
ATOM 7091 C C . ASP A 1 901 ? 10.330 12.704 -41.158 1.00 64.31 901 ASP A C 1
ATOM 7093 O O . ASP A 1 901 ? 10.228 11.747 -41.932 1.00 64.31 901 ASP A O 1
ATOM 7097 N N . ILE A 1 902 ? 11.361 12.807 -40.307 1.00 73.69 902 ILE A N 1
ATOM 7098 C CA . ILE A 1 902 ? 12.405 11.783 -40.146 1.00 73.69 902 ILE A CA 1
ATOM 7099 C C . ILE A 1 902 ? 11.808 10.553 -39.459 1.00 73.69 902 ILE A C 1
ATOM 7101 O O . ILE A 1 902 ? 11.234 10.655 -38.379 1.00 73.69 902 ILE A O 1
ATOM 7105 N N . ARG A 1 903 ? 12.018 9.366 -40.044 1.00 79.12 903 ARG A N 1
ATOM 7106 C CA . ARG A 1 903 ? 11.609 8.097 -39.426 1.00 79.12 903 ARG A CA 1
ATOM 7107 C C . ARG A 1 903 ? 12.427 7.842 -38.151 1.00 79.12 903 ARG A C 1
ATOM 7109 O O . ARG A 1 903 ? 13.643 7.654 -38.267 1.00 79.12 903 ARG A O 1
ATOM 7116 N N . PRO A 1 904 ? 11.807 7.803 -36.959 1.00 85.31 904 PRO A N 1
ATOM 7117 C CA . PRO A 1 904 ? 12.531 7.590 -35.713 1.00 85.31 904 PRO A CA 1
ATOM 7118 C C . PRO A 1 904 ? 13.058 6.152 -35.603 1.00 85.31 904 PRO A C 1
ATOM 7120 O O . PRO A 1 904 ? 12.610 5.223 -36.283 1.00 85.31 904 PRO A O 1
ATOM 7123 N N . THR A 1 905 ? 14.020 5.952 -34.705 1.00 89.06 905 THR A N 1
ATOM 7124 C CA . THR A 1 905 ? 14.385 4.608 -34.246 1.00 89.06 905 THR A CA 1
ATOM 7125 C C . THR A 1 905 ? 13.357 4.084 -33.243 1.00 89.06 905 THR A C 1
ATOM 7127 O O . THR A 1 905 ? 12.656 4.859 -32.587 1.00 89.06 905 THR A O 1
ATOM 7130 N N . ASN A 1 906 ? 13.271 2.761 -33.084 1.00 87.69 906 ASN A N 1
ATOM 7131 C CA . ASN A 1 906 ? 12.361 2.149 -32.109 1.00 87.69 906 ASN A CA 1
ATOM 7132 C C . ASN A 1 906 ? 12.634 2.626 -30.673 1.00 87.69 906 ASN A C 1
ATOM 7134 O O . ASN A 1 906 ? 11.689 2.842 -29.919 1.00 87.69 906 ASN A O 1
ATOM 7138 N N . SER A 1 907 ? 13.901 2.838 -30.302 1.00 91.75 907 SER A N 1
ATOM 7139 C CA . SER A 1 907 ? 14.285 3.400 -29.001 1.00 91.75 907 SER A CA 1
ATOM 7140 C C . SER A 1 907 ? 13.810 4.836 -28.843 1.00 91.75 907 SER A C 1
ATOM 7142 O O . SER A 1 907 ? 13.135 5.110 -27.861 1.00 91.75 907 SER A O 1
ATOM 7144 N N . ALA A 1 908 ? 14.059 5.726 -29.809 1.00 90.81 908 ALA A N 1
ATOM 7145 C CA . ALA A 1 908 ? 13.591 7.110 -29.722 1.00 90.81 908 ALA A CA 1
ATOM 7146 C C . ALA A 1 908 ? 12.058 7.190 -29.636 1.00 90.81 908 ALA A C 1
ATOM 7148 O O . ALA A 1 908 ? 11.527 7.939 -28.821 1.00 90.81 908 ALA A O 1
ATOM 7149 N N . ARG A 1 909 ? 11.336 6.354 -30.399 1.00 90.44 909 ARG A N 1
ATOM 7150 C CA . ARG A 1 909 ? 9.870 6.247 -30.322 1.00 90.44 909 ARG A CA 1
ATOM 7151 C C . ARG A 1 909 ? 9.389 5.754 -28.951 1.00 90.44 909 ARG A C 1
ATOM 7153 O O . ARG A 1 909 ? 8.476 6.344 -28.382 1.00 90.44 909 ARG A O 1
ATOM 7160 N N . ARG A 1 910 ? 9.989 4.681 -28.416 1.00 92.69 910 ARG A N 1
ATOM 7161 C CA . ARG A 1 910 ? 9.639 4.128 -27.093 1.00 92.69 910 ARG A CA 1
ATOM 7162 C C . ARG A 1 910 ? 10.014 5.089 -25.954 1.00 92.69 910 ARG A C 1
ATOM 7164 O O . ARG A 1 910 ? 9.277 5.166 -24.981 1.00 92.69 910 ARG A O 1
ATOM 7171 N N . ILE A 1 911 ? 11.102 5.850 -26.087 1.00 94.12 911 ILE A N 1
ATOM 7172 C CA . ILE A 1 911 ? 11.541 6.858 -25.108 1.00 94.12 911 ILE A CA 1
ATOM 7173 C C . ILE A 1 911 ? 10.647 8.101 -25.144 1.00 94.12 911 ILE A C 1
ATOM 7175 O O . ILE A 1 911 ? 10.275 8.571 -24.075 1.00 94.12 911 ILE A O 1
ATOM 7179 N N . LYS A 1 912 ? 10.229 8.585 -26.327 1.00 93.06 912 LYS A N 1
ATOM 7180 C CA . LYS A 1 912 ? 9.212 9.649 -26.443 1.00 93.06 912 LYS A CA 1
ATOM 7181 C C . LYS A 1 912 ? 7.948 9.262 -25.662 1.00 93.06 912 LYS A C 1
ATOM 7183 O O . LYS A 1 912 ? 7.571 9.972 -24.736 1.00 93.06 912 LYS A O 1
ATOM 7188 N N . ALA A 1 913 ? 7.405 8.073 -25.936 1.00 92.62 913 ALA A N 1
ATOM 7189 C CA . ALA A 1 913 ? 6.220 7.554 -25.250 1.00 92.62 913 ALA A CA 1
ATOM 7190 C C . ALA A 1 913 ? 6.421 7.344 -23.732 1.00 92.62 913 ALA A C 1
ATOM 7192 O O . ALA A 1 913 ? 5.507 7.595 -22.952 1.00 92.62 913 ALA A O 1
ATOM 7193 N N . LEU A 1 914 ? 7.611 6.912 -23.290 1.00 93.94 914 LEU A N 1
ATOM 7194 C CA . LEU A 1 914 ? 7.939 6.784 -21.863 1.00 93.94 914 LEU A CA 1
ATOM 7195 C C . LEU A 1 914 ? 7.949 8.151 -21.158 1.00 93.94 914 LEU A C 1
ATOM 7197 O O . LEU A 1 914 ? 7.412 8.281 -20.062 1.00 93.94 914 LEU A O 1
ATOM 7201 N N . LEU A 1 915 ? 8.539 9.173 -21.781 1.00 94.31 915 LEU A N 1
ATOM 7202 C CA . LEU A 1 915 ? 8.615 10.531 -21.230 1.00 94.31 915 LEU A CA 1
ATOM 7203 C C . LEU A 1 915 ? 7.241 11.223 -21.218 1.00 94.31 915 LEU A C 1
ATOM 7205 O O . LEU A 1 915 ? 6.917 11.931 -20.263 1.00 94.31 915 LEU A O 1
ATOM 7209 N N . GLU A 1 916 ? 6.407 10.965 -22.226 1.00 93.62 916 GLU A N 1
ATOM 7210 C CA . GLU A 1 916 ? 5.001 11.386 -22.263 1.00 93.62 916 GLU A CA 1
ATOM 7211 C C . GLU A 1 916 ? 4.202 10.723 -21.133 1.00 93.62 916 GLU A C 1
ATOM 7213 O O . GLU A 1 916 ? 3.569 11.427 -20.348 1.00 93.62 916 GLU A O 1
ATOM 7218 N N . GLN A 1 917 ? 4.345 9.406 -20.933 1.00 92.00 917 GLN A N 1
ATOM 7219 C CA . GLN A 1 917 ? 3.725 8.694 -19.808 1.00 92.00 917 GLN A CA 1
ATOM 7220 C C . GLN A 1 917 ? 4.188 9.225 -18.436 1.00 92.00 917 GLN A C 1
ATOM 7222 O O . GLN A 1 917 ? 3.404 9.267 -17.486 1.00 92.00 917 GLN A O 1
ATOM 7227 N N . VAL A 1 918 ? 5.457 9.624 -18.294 1.00 92.56 918 VAL A N 1
ATOM 7228 C CA . VAL A 1 918 ? 5.951 10.274 -17.067 1.00 92.56 918 VAL A CA 1
ATOM 7229 C C . VAL A 1 918 ? 5.294 11.645 -16.886 1.00 92.56 918 VAL A C 1
ATOM 7231 O O . VAL A 1 918 ? 4.842 11.952 -15.784 1.00 92.56 918 VAL A O 1
ATOM 7234 N N . THR A 1 919 ? 5.170 12.436 -17.955 1.00 92.56 919 THR A N 1
ATOM 7235 C CA . THR A 1 919 ? 4.514 13.756 -17.927 1.00 92.56 919 THR A CA 1
ATOM 7236 C C . THR A 1 919 ? 3.046 13.645 -17.502 1.00 92.56 919 THR A C 1
ATOM 7238 O O . THR A 1 919 ? 2.634 14.332 -16.566 1.00 92.56 919 THR A O 1
ATOM 7241 N N . GLU A 1 920 ? 2.286 12.703 -18.074 1.00 89.94 920 GLU A N 1
ATOM 7242 C CA . GLU A 1 920 ? 0.888 12.419 -17.701 1.00 89.94 920 GLU A CA 1
ATOM 7243 C C . GLU A 1 920 ? 0.704 12.116 -16.201 1.00 89.94 920 GLU A C 1
ATOM 7245 O O . GLU A 1 920 ? -0.341 12.429 -15.626 1.00 89.94 920 GLU A O 1
ATOM 7250 N N . ARG A 1 921 ? 1.709 11.525 -15.537 1.00 87.00 921 ARG A N 1
ATOM 7251 C CA . ARG A 1 921 ? 1.639 11.172 -14.107 1.00 87.00 921 ARG A CA 1
ATOM 7252 C C . ARG A 1 921 ? 1.788 12.366 -13.174 1.00 87.00 921 ARG A C 1
ATOM 7254 O O . ARG A 1 921 ? 1.141 12.380 -12.127 1.00 87.00 921 ARG A O 1
ATOM 7261 N N . TYR A 1 922 ? 2.641 13.337 -13.507 1.00 90.62 922 TYR A N 1
ATOM 7262 C CA . TYR A 1 922 ? 2.926 14.468 -12.615 1.00 90.62 922 TYR A CA 1
ATOM 7263 C C . TYR A 1 922 ? 2.235 15.776 -13.021 1.00 90.62 922 TYR A C 1
ATOM 7265 O O . TYR A 1 922 ? 2.053 16.643 -12.165 1.00 90.62 922 TYR A O 1
ATOM 7273 N N . GLN A 1 923 ? 1.786 15.911 -14.273 1.00 90.06 923 GLN A N 1
ATOM 7274 C CA . GLN A 1 923 ? 0.933 17.011 -14.729 1.00 90.06 923 GLN A CA 1
ATOM 7275 C C . GLN A 1 923 ? -0.275 17.294 -13.806 1.00 90.06 923 GLN A C 1
ATOM 7277 O O . GLN A 1 923 ? -0.449 18.455 -13.422 1.00 90.06 923 GLN A O 1
ATOM 7282 N N . PRO A 1 924 ? -1.077 16.296 -13.369 1.00 88.31 924 PRO A N 1
ATOM 7283 C CA . PRO A 1 924 ? -2.235 16.537 -12.501 1.00 88.31 924 PRO A CA 1
ATOM 7284 C C . PRO A 1 924 ? -1.899 16.907 -11.044 1.00 88.31 924 PRO A C 1
ATOM 7286 O O . PRO A 1 924 ? -2.817 17.178 -10.270 1.00 88.31 924 PRO A O 1
ATOM 7289 N N . LEU A 1 925 ? -0.625 16.931 -10.623 1.00 88.81 925 LEU A N 1
ATOM 7290 C CA . LEU A 1 925 ? -0.268 17.280 -9.240 1.00 88.81 925 LEU A CA 1
ATOM 7291 C C . LEU A 1 925 ? -0.651 18.738 -8.914 1.00 88.81 925 LEU A C 1
ATOM 7293 O O . LEU A 1 925 ? -0.404 19.624 -9.737 1.00 88.81 925 LEU A O 1
ATOM 7297 N N . PRO A 1 926 ? -1.196 19.032 -7.716 1.00 82.12 926 PRO A N 1
ATOM 7298 C CA . PRO A 1 926 ? -1.697 20.366 -7.379 1.00 82.12 926 PRO A CA 1
ATOM 7299 C C . PRO A 1 926 ? -0.592 21.412 -7.161 1.00 82.12 926 PRO A C 1
ATOM 7301 O O . PRO A 1 926 ? -0.817 22.590 -7.416 1.00 82.12 926 PRO A O 1
ATOM 7304 N N . HIS A 1 927 ? 0.608 21.020 -6.710 1.00 85.81 927 HIS A N 1
ATOM 7305 C CA . HIS A 1 927 ? 1.668 21.976 -6.355 1.00 85.81 927 HIS A CA 1
ATOM 7306 C C . HIS A 1 927 ? 2.812 22.000 -7.375 1.00 85.81 927 HIS A C 1
ATOM 7308 O O . HIS A 1 927 ? 3.497 20.996 -7.576 1.00 85.81 927 HIS A O 1
ATOM 7314 N N . TYR A 1 928 ? 3.138 23.180 -7.911 1.00 86.44 928 TYR A N 1
ATOM 7315 C CA . TYR A 1 928 ? 4.266 23.377 -8.839 1.00 86.44 928 TYR A CA 1
ATOM 7316 C C . TYR A 1 928 ? 5.623 22.881 -8.307 1.00 86.44 928 TYR A C 1
ATOM 7318 O O . TYR A 1 928 ? 6.440 22.384 -9.075 1.00 86.44 928 TYR A O 1
ATOM 7326 N N . ASN A 1 929 ? 5.862 22.922 -6.988 1.00 86.62 929 ASN A N 1
ATOM 7327 C CA . ASN A 1 929 ? 7.089 22.375 -6.385 1.00 86.62 929 ASN A CA 1
ATOM 7328 C C . ASN A 1 929 ? 7.198 20.850 -6.569 1.00 86.62 929 ASN A C 1
ATOM 7330 O O . ASN A 1 929 ? 8.292 20.330 -6.762 1.00 86.62 929 ASN A O 1
ATOM 7334 N N . GLN A 1 930 ? 6.068 20.138 -6.533 1.00 88.75 930 GLN A N 1
ATOM 7335 C CA . GLN A 1 930 ? 6.020 18.693 -6.753 1.00 88.75 930 GLN A CA 1
ATOM 7336 C C . GLN A 1 930 ? 6.240 18.375 -8.237 1.00 88.75 930 GLN A C 1
ATOM 7338 O O . GLN A 1 930 ? 7.089 17.539 -8.534 1.00 88.75 930 GLN A O 1
ATOM 7343 N N . ARG A 1 931 ? 5.578 19.111 -9.148 1.00 91.19 931 ARG A N 1
ATOM 7344 C CA . ARG A 1 931 ? 5.783 19.021 -10.610 1.00 91.19 931 ARG A CA 1
ATOM 7345 C C . ARG A 1 931 ? 7.252 19.236 -10.996 1.00 91.19 931 ARG A C 1
ATOM 7347 O O . ARG A 1 931 ? 7.854 18.380 -11.633 1.00 91.19 931 ARG A O 1
ATOM 7354 N N . ALA A 1 932 ? 7.854 20.334 -10.531 1.00 88.44 932 ALA A N 1
ATOM 7355 C CA . ALA A 1 932 ? 9.249 20.673 -10.813 1.00 88.44 932 ALA A CA 1
ATOM 7356 C C . ALA A 1 932 ? 10.237 19.629 -10.260 1.00 88.44 932 ALA A C 1
ATOM 7358 O O . ALA A 1 932 ? 11.200 19.279 -10.935 1.00 88.44 932 ALA A O 1
ATOM 7359 N N . ARG A 1 933 ? 9.995 19.078 -9.059 1.00 89.19 933 ARG A N 1
ATOM 7360 C CA . ARG A 1 933 ? 10.812 17.962 -8.548 1.00 89.19 933 ARG A CA 1
ATOM 7361 C C . ARG A 1 933 ? 10.682 16.710 -9.415 1.00 89.19 933 ARG A C 1
ATOM 7363 O O . ARG A 1 933 ? 11.687 16.058 -9.657 1.00 89.19 933 ARG A O 1
ATOM 7370 N N . PHE A 1 934 ? 9.478 16.380 -9.877 1.00 90.75 934 PHE A N 1
ATOM 7371 C CA . PHE A 1 934 ? 9.242 15.207 -10.718 1.00 90.75 934 PHE A CA 1
ATOM 7372 C C . PHE A 1 934 ? 9.986 15.295 -12.056 1.00 90.75 934 PHE A C 1
ATOM 7374 O O . PHE A 1 934 ? 10.686 14.359 -12.440 1.00 90.75 934 PHE A O 1
ATOM 7381 N N . LEU A 1 935 ? 9.914 16.455 -12.711 1.00 91.19 935 LEU A N 1
ATOM 7382 C CA . LEU A 1 935 ? 10.696 16.771 -13.904 1.00 91.19 935 LEU A CA 1
ATOM 7383 C C . LEU A 1 935 ? 12.203 16.559 -13.668 1.00 91.19 935 LEU A C 1
ATOM 7385 O O . LEU A 1 935 ? 12.833 15.793 -14.396 1.00 91.19 935 LEU A O 1
ATOM 7389 N N . ILE A 1 936 ? 12.766 17.210 -12.642 1.00 89.94 936 ILE A N 1
ATOM 7390 C CA . ILE A 1 936 ? 14.211 17.197 -12.356 1.00 89.94 936 ILE A CA 1
ATOM 7391 C C . ILE A 1 936 ? 14.699 15.799 -11.942 1.00 89.94 936 ILE A C 1
ATOM 7393 O O . ILE A 1 936 ? 15.781 15.386 -12.338 1.00 89.94 936 ILE A O 1
ATOM 7397 N N . THR A 1 937 ? 13.929 15.061 -11.138 1.00 90.62 937 THR A N 1
ATOM 7398 C CA . THR A 1 937 ? 14.369 13.784 -10.549 1.00 90.62 937 THR A CA 1
ATOM 7399 C C . THR A 1 937 ? 14.024 12.557 -11.402 1.00 90.62 937 THR A C 1
ATOM 7401 O O . THR A 1 937 ? 14.684 11.533 -11.252 1.00 90.62 937 THR A O 1
ATOM 7404 N N . VAL A 1 938 ? 13.029 12.634 -12.297 1.00 92.50 938 VAL A N 1
ATOM 7405 C CA . VAL A 1 938 ? 12.571 11.483 -13.104 1.00 92.50 938 VAL A CA 1
ATOM 7406 C C . VAL A 1 938 ? 12.722 11.714 -14.609 1.00 92.50 938 VAL A C 1
ATOM 7408 O O . VAL A 1 938 ? 13.248 10.846 -15.297 1.00 92.50 938 VAL A O 1
ATOM 7411 N N . GLN A 1 939 ? 12.287 12.857 -15.150 1.00 93.94 939 GLN A N 1
ATOM 7412 C CA . GLN A 1 939 ? 12.226 13.053 -16.608 1.00 93.94 939 GLN A CA 1
ATOM 7413 C C . GLN A 1 939 ? 13.566 13.503 -17.217 1.00 93.94 939 GLN A C 1
ATOM 7415 O O . GLN A 1 939 ? 14.002 12.947 -18.227 1.00 93.94 939 GLN A O 1
ATOM 7420 N N . VAL A 1 940 ? 14.240 14.481 -16.601 1.00 93.44 940 VAL A N 1
ATOM 7421 C CA . VAL A 1 940 ? 15.529 15.018 -17.082 1.00 93.44 940 VAL A CA 1
ATOM 7422 C C . VAL A 1 940 ? 16.641 13.951 -17.121 1.00 93.44 940 VAL A C 1
ATOM 7424 O O . VAL A 1 940 ? 17.274 13.832 -18.173 1.00 93.44 940 VAL A O 1
ATOM 7427 N N . PRO A 1 941 ? 16.841 13.094 -16.095 1.00 94.31 941 PRO A N 1
ATOM 7428 C CA . PRO A 1 941 ? 17.908 12.088 -16.114 1.00 94.31 941 PRO A CA 1
ATOM 7429 C C . PRO A 1 941 ? 17.791 11.074 -17.262 1.00 94.31 941 PRO A C 1
ATOM 7431 O O . PRO A 1 941 ? 18.799 10.563 -17.743 1.00 94.31 941 PRO A O 1
ATOM 7434 N N . ILE A 1 942 ? 16.577 10.796 -17.750 1.00 94.69 942 ILE A N 1
ATOM 7435 C CA . ILE A 1 942 ? 16.350 9.895 -18.892 1.00 94.69 942 ILE A CA 1
ATOM 7436 C C . ILE A 1 942 ? 16.742 10.568 -20.217 1.00 94.69 942 ILE A C 1
ATOM 7438 O O . ILE A 1 942 ? 17.345 9.926 -21.082 1.00 94.69 942 ILE A O 1
ATOM 7442 N N . LEU A 1 943 ? 16.462 11.869 -20.365 1.00 94.25 943 LEU A N 1
ATOM 7443 C CA . LEU A 1 943 ? 16.908 12.670 -21.512 1.00 94.25 943 LEU A CA 1
ATOM 7444 C C . LEU A 1 943 ? 18.441 12.776 -21.559 1.00 94.25 943 LEU A C 1
ATOM 7446 O O . LEU A 1 943 ? 19.028 12.620 -22.633 1.00 94.25 943 LEU A O 1
ATOM 7450 N N . GLU A 1 944 ? 19.085 12.960 -20.404 1.00 93.12 944 GLU A N 1
ATOM 7451 C CA . GLU A 1 944 ? 20.546 12.972 -20.250 1.00 93.12 944 GLU A CA 1
ATOM 7452 C C . GLU A 1 944 ? 21.174 11.591 -20.499 1.00 93.12 944 GLU A C 1
ATOM 7454 O O . GLU A 1 944 ? 22.171 11.477 -21.216 1.00 93.12 944 GLU A O 1
ATOM 7459 N N . ALA A 1 945 ? 20.577 10.517 -19.973 1.00 93.06 945 ALA A N 1
ATOM 7460 C CA . ALA A 1 945 ? 21.055 9.154 -20.192 1.00 93.06 945 ALA A CA 1
ATOM 7461 C C . ALA A 1 945 ? 21.007 8.766 -21.678 1.00 93.06 945 ALA A C 1
ATOM 7463 O O . ALA A 1 945 ? 21.953 8.153 -22.189 1.00 93.06 945 ALA A O 1
ATOM 7464 N N . TYR A 1 946 ? 19.944 9.151 -22.394 1.00 95.06 946 TYR A N 1
ATOM 7465 C CA . TYR A 1 946 ? 19.835 8.890 -23.830 1.00 95.06 946 TYR A CA 1
ATOM 7466 C C . TYR A 1 946 ? 20.797 9.757 -24.651 1.00 95.06 946 TYR A C 1
ATOM 7468 O O . TYR A 1 946 ? 21.454 9.243 -25.560 1.00 95.06 946 TYR A O 1
ATOM 7476 N N . TYR A 1 947 ? 20.977 11.026 -24.271 1.00 94.50 947 TYR A N 1
ATOM 7477 C CA . TYR A 1 947 ? 21.995 11.912 -24.842 1.00 94.50 947 TYR A CA 1
ATOM 7478 C C . TYR A 1 947 ? 23.395 11.296 -24.711 1.00 94.50 947 TYR A C 1
ATOM 7480 O O . TYR A 1 947 ? 24.097 11.110 -25.709 1.00 94.50 947 TYR A O 1
ATOM 7488 N N . GLY A 1 948 ? 23.772 10.884 -23.496 1.00 92.00 948 GLY A N 1
ATOM 7489 C CA . GLY A 1 948 ? 25.055 10.246 -23.211 1.00 92.00 948 GLY A CA 1
ATOM 7490 C C . GLY A 1 948 ? 25.246 8.940 -23.984 1.00 92.00 948 GLY A C 1
ATOM 7491 O O . GLY A 1 948 ? 26.344 8.671 -24.480 1.00 92.00 948 GLY A O 1
ATOM 7492 N N . ARG A 1 949 ? 24.176 8.154 -24.173 1.00 91.81 949 ARG A N 1
ATOM 7493 C CA . ARG A 1 949 ? 24.195 6.927 -24.984 1.00 91.81 949 ARG A CA 1
ATOM 7494 C C . ARG A 1 949 ? 24.441 7.215 -26.466 1.00 91.81 949 ARG A C 1
ATOM 7496 O O . ARG A 1 949 ? 25.240 6.506 -27.082 1.00 91.81 949 ARG A O 1
ATOM 7503 N N . ILE A 1 950 ? 23.802 8.243 -27.031 1.00 92.00 950 ILE A N 1
ATOM 7504 C CA . ILE A 1 950 ? 24.019 8.648 -28.427 1.00 92.00 950 ILE A CA 1
ATOM 7505 C C . ILE A 1 950 ? 25.420 9.246 -28.601 1.00 92.00 950 ILE A C 1
ATOM 7507 O O . ILE A 1 950 ? 26.125 8.802 -29.509 1.00 92.00 950 ILE A O 1
ATOM 7511 N N . SER A 1 951 ? 25.870 10.154 -27.721 1.00 91.94 951 SER A N 1
ATOM 7512 C CA . SER A 1 951 ? 27.239 10.703 -27.771 1.00 91.94 951 SER A CA 1
ATOM 7513 C C . SER A 1 951 ? 28.265 9.580 -27.749 1.00 91.94 951 SER A C 1
ATOM 7515 O O . SER A 1 951 ? 29.042 9.456 -28.690 1.00 91.94 951 SER A O 1
ATOM 7517 N N . SER A 1 952 ? 28.176 8.676 -26.767 1.00 88.25 952 SER A N 1
ATOM 7518 C CA . SER A 1 952 ? 29.093 7.536 -26.634 1.00 88.25 952 SER A CA 1
ATOM 7519 C C . SER A 1 952 ? 29.133 6.658 -27.891 1.00 88.25 952 SER A C 1
ATOM 7521 O O . SER A 1 952 ? 30.176 6.096 -28.221 1.00 88.25 952 SER A O 1
ATOM 7523 N N . SER A 1 953 ? 28.016 6.534 -28.621 1.00 87.50 953 SER A N 1
ATOM 7524 C CA . SER A 1 953 ? 27.974 5.795 -29.891 1.00 87.50 953 SER A CA 1
ATOM 7525 C C . SER A 1 953 ? 28.737 6.506 -31.019 1.00 87.50 953 SER A C 1
ATOM 7527 O O . SER A 1 953 ? 29.409 5.843 -31.812 1.00 87.50 953 SER A O 1
ATOM 7529 N N . LEU A 1 954 ? 28.701 7.844 -31.055 1.00 88.50 954 LEU A N 1
ATOM 7530 C CA . LEU A 1 954 ? 29.482 8.666 -31.982 1.00 88.50 954 LEU A CA 1
ATOM 7531 C C . LEU A 1 954 ? 30.964 8.697 -31.580 1.00 88.50 954 LEU A C 1
ATOM 7533 O O . LEU A 1 954 ? 31.824 8.512 -32.436 1.00 88.50 954 LEU A O 1
ATOM 7537 N N . ASP A 1 955 ? 31.270 8.828 -30.288 1.00 87.00 955 ASP A N 1
ATOM 7538 C CA . ASP A 1 955 ? 32.633 8.791 -29.744 1.00 87.00 955 ASP A CA 1
ATOM 7539 C C . ASP A 1 955 ? 33.322 7.448 -30.044 1.00 87.00 955 ASP A C 1
ATOM 7541 O O . ASP A 1 955 ? 34.475 7.407 -30.486 1.00 87.00 955 ASP A O 1
ATOM 7545 N N . ALA A 1 956 ? 32.597 6.333 -29.898 1.00 82.12 956 ALA A N 1
ATOM 7546 C CA . ALA A 1 956 ? 33.086 5.007 -30.263 1.00 82.12 956 ALA A CA 1
ATOM 7547 C C . ALA A 1 956 ? 33.304 4.867 -31.780 1.00 82.12 956 ALA A C 1
ATOM 7549 O O . ALA A 1 956 ? 34.322 4.316 -32.206 1.00 82.12 956 ALA A O 1
ATOM 7550 N N . PHE A 1 957 ? 32.388 5.390 -32.605 1.00 85.31 957 PHE A N 1
ATOM 7551 C CA . PHE A 1 957 ? 32.544 5.397 -34.062 1.00 85.31 957 PHE A CA 1
ATOM 7552 C C . PHE A 1 957 ? 33.778 6.203 -34.490 1.00 85.31 957 PHE A C 1
ATOM 7554 O O . PHE A 1 957 ? 34.596 5.707 -35.262 1.00 85.31 957 PHE A O 1
ATOM 7561 N N . GLU A 1 958 ? 33.944 7.420 -33.967 1.00 84.56 958 GLU A N 1
ATOM 7562 C CA . GLU A 1 958 ? 35.073 8.305 -34.269 1.00 84.56 958 GLU A CA 1
ATOM 7563 C C . GLU A 1 958 ? 36.404 7.645 -33.875 1.00 84.56 958 GLU A C 1
ATOM 7565 O O . GLU A 1 958 ? 37.302 7.523 -34.715 1.00 84.56 958 GLU A O 1
ATOM 7570 N N . THR A 1 959 ? 36.480 7.087 -32.661 1.00 81.19 959 THR A N 1
ATOM 7571 C CA . THR A 1 959 ? 37.642 6.333 -32.154 1.00 81.19 959 THR A CA 1
ATOM 7572 C C . THR A 1 959 ? 38.036 5.182 -33.088 1.00 81.19 959 THR A C 1
ATOM 7574 O O . THR A 1 959 ? 39.184 5.108 -33.536 1.00 81.19 959 THR A O 1
ATOM 7577 N N . LEU A 1 960 ? 37.076 4.318 -33.441 1.00 74.25 960 LEU A N 1
ATOM 7578 C CA . LEU A 1 960 ? 37.287 3.158 -34.319 1.00 74.25 960 LEU A CA 1
ATOM 7579 C C . LEU A 1 960 ? 37.564 3.546 -35.785 1.00 74.25 960 LEU A C 1
ATOM 7581 O O . LEU A 1 960 ? 38.232 2.808 -36.513 1.00 74.25 960 LEU A O 1
ATOM 7585 N N . SER A 1 961 ? 37.079 4.708 -36.231 1.00 72.25 961 SER A N 1
ATOM 7586 C CA . SER A 1 961 ? 37.341 5.246 -37.571 1.00 72.25 961 SER A CA 1
ATOM 7587 C C . SER A 1 961 ? 38.741 5.863 -37.720 1.00 72.25 961 SER A C 1
ATOM 7589 O O . SER A 1 961 ? 39.233 5.994 -38.843 1.00 72.25 961 SER A O 1
ATOM 7591 N N . SER A 1 962 ? 39.403 6.215 -36.611 1.00 69.69 962 SER A N 1
ATOM 7592 C CA . SER A 1 962 ? 40.662 6.963 -36.626 1.00 69.69 962 SER A CA 1
ATOM 7593 C C . SER A 1 962 ? 41.822 6.195 -37.282 1.00 69.69 962 SER A C 1
ATOM 7595 O O . SER A 1 962 ? 42.043 5.001 -37.062 1.00 69.69 962 SER A O 1
ATOM 7597 N N . SER A 1 963 ? 42.619 6.898 -38.091 1.00 54.31 963 SER A N 1
ATOM 7598 C CA . SER A 1 963 ? 43.770 6.321 -38.805 1.00 54.31 963 SER A CA 1
ATOM 7599 C C . SER A 1 963 ? 44.879 5.812 -37.878 1.00 54.31 963 SER A C 1
ATOM 7601 O O . SER A 1 963 ? 45.617 4.909 -38.264 1.00 54.31 963 SER A O 1
ATOM 7603 N N . PHE A 1 964 ? 44.976 6.352 -36.660 1.00 42.62 964 PHE A N 1
ATOM 7604 C CA . PHE A 1 964 ? 45.956 5.945 -35.654 1.00 42.62 964 PHE A CA 1
ATOM 7605 C C . PHE A 1 964 ? 45.603 4.584 -35.031 1.00 42.62 964 PHE A C 1
ATOM 7607 O O . PHE A 1 964 ? 46.445 3.690 -34.989 1.00 42.62 964 PHE A O 1
ATOM 7614 N N . VAL A 1 965 ? 44.334 4.371 -34.657 1.00 52.66 965 VAL A N 1
ATOM 7615 C CA . VAL A 1 965 ? 43.835 3.061 -34.193 1.00 52.66 965 VAL A CA 1
ATOM 7616 C C . VAL A 1 965 ? 43.914 2.012 -35.309 1.00 52.66 965 VAL A C 1
ATOM 7618 O O . VAL A 1 965 ? 44.278 0.865 -35.058 1.00 52.66 965 VAL A O 1
ATOM 7621 N N . ARG A 1 966 ? 43.676 2.410 -36.568 1.00 52.59 966 ARG A N 1
ATOM 7622 C CA . ARG A 1 966 ? 43.855 1.543 -37.751 1.00 52.59 966 ARG A CA 1
ATOM 7623 C C . ARG A 1 966 ? 45.309 1.095 -37.993 1.00 52.59 966 ARG A C 1
ATOM 7625 O O . ARG A 1 966 ? 45.508 0.171 -38.778 1.00 52.59 966 ARG A O 1
ATOM 7632 N N . ALA A 1 967 ? 46.306 1.719 -37.356 1.00 41.16 967 ALA A N 1
ATOM 7633 C CA . ALA A 1 967 ? 47.729 1.432 -37.562 1.00 41.16 967 ALA A CA 1
ATOM 7634 C C . ALA A 1 967 ? 48.368 0.525 -36.487 1.00 41.16 967 ALA A C 1
ATOM 7636 O O . ALA A 1 967 ? 49.496 0.076 -36.684 1.00 41.16 967 ALA A O 1
ATOM 7637 N N . VAL A 1 968 ? 47.675 0.231 -35.376 1.00 38.66 968 VAL A N 1
ATOM 7638 C CA . VAL A 1 968 ? 48.218 -0.558 -34.250 1.00 38.66 968 VAL A CA 1
ATOM 7639 C C . VAL A 1 968 ? 47.350 -1.798 -33.978 1.00 38.66 968 VAL A C 1
ATOM 7641 O O . VAL A 1 968 ? 46.351 -1.713 -33.258 1.00 38.66 968 VAL A O 1
ATOM 7644 N N . PRO A 1 969 ? 47.712 -2.978 -34.520 1.00 38.06 969 PRO A N 1
ATOM 7645 C CA . PRO A 1 969 ? 47.002 -4.222 -34.235 1.00 38.06 969 PRO A CA 1
ATOM 7646 C C . PRO A 1 969 ? 47.069 -4.581 -32.741 1.00 38.06 969 PRO A C 1
ATOM 7648 O O . PRO A 1 969 ? 48.152 -4.754 -32.189 1.00 38.06 969 PRO A O 1
ATOM 7651 N N . GLY A 1 970 ? 45.906 -4.723 -32.095 1.00 45.06 970 GLY A N 1
ATOM 7652 C CA . GLY A 1 970 ? 45.775 -5.231 -30.719 1.00 45.06 970 GLY A CA 1
ATOM 7653 C C . GLY A 1 970 ? 45.348 -4.216 -29.649 1.00 45.06 970 GLY A C 1
ATOM 7654 O O . GLY A 1 970 ? 44.943 -4.633 -28.569 1.00 45.06 970 GLY A O 1
ATOM 7655 N N . ALA A 1 971 ? 45.345 -2.909 -29.936 1.00 42.53 971 ALA A N 1
ATOM 7656 C CA . ALA A 1 971 ? 45.117 -1.866 -28.922 1.00 42.53 971 ALA A CA 1
ATOM 7657 C C . ALA A 1 971 ? 43.702 -1.820 -28.286 1.00 42.53 971 ALA A C 1
ATOM 7659 O O . ALA A 1 971 ? 43.517 -1.131 -27.288 1.00 42.53 971 ALA A O 1
ATOM 7660 N N . LEU A 1 972 ? 42.705 -2.525 -28.841 1.00 45.59 972 LEU A N 1
ATOM 7661 C CA . LEU A 1 972 ? 41.289 -2.451 -28.421 1.00 45.59 972 LEU A CA 1
ATOM 7662 C C . LEU A 1 972 ? 40.635 -3.812 -28.108 1.00 45.59 972 LEU A C 1
ATOM 7664 O O . LEU A 1 972 ? 39.409 -3.914 -28.042 1.00 45.59 972 LEU A O 1
ATOM 7668 N N . ALA A 1 973 ? 41.430 -4.863 -27.880 1.00 40.19 973 ALA A N 1
ATOM 7669 C CA . ALA A 1 973 ? 40.931 -6.231 -27.674 1.00 40.19 973 ALA A CA 1
ATOM 7670 C C . ALA A 1 973 ? 39.997 -6.424 -26.452 1.00 40.19 973 ALA A C 1
ATOM 7672 O O . ALA A 1 973 ? 39.374 -7.474 -26.331 1.00 40.19 973 ALA A O 1
ATOM 7673 N N . GLY A 1 974 ? 39.890 -5.434 -25.554 1.00 40.28 974 GLY A N 1
ATOM 7674 C CA . GLY A 1 974 ? 39.027 -5.483 -24.367 1.00 40.28 974 GLY A CA 1
ATOM 7675 C C . GLY A 1 974 ? 37.616 -4.892 -24.524 1.00 40.28 974 GLY A C 1
ATOM 7676 O O . GLY A 1 974 ? 36.784 -5.134 -23.658 1.00 40.28 974 GLY A O 1
ATOM 7677 N N . GLN A 1 975 ? 37.326 -4.120 -25.582 1.00 41.53 975 GLN A N 1
ATOM 7678 C CA . GLN A 1 975 ? 36.029 -3.423 -25.741 1.00 41.53 975 GLN A CA 1
ATOM 7679 C C . GLN A 1 975 ? 35.148 -3.952 -26.879 1.00 41.53 975 GLN A C 1
ATOM 7681 O O . GLN A 1 975 ? 33.950 -3.674 -26.905 1.00 41.53 975 GLN A O 1
ATOM 7686 N N . VAL A 1 976 ? 35.708 -4.724 -27.810 1.00 43.75 976 VAL A N 1
ATOM 7687 C CA . VAL A 1 976 ? 34.953 -5.386 -28.880 1.00 43.75 976 VAL A CA 1
ATOM 7688 C C . VAL A 1 976 ? 35.132 -6.887 -28.703 1.00 43.75 976 VAL A C 1
ATOM 7690 O O . VAL A 1 976 ? 36.263 -7.367 -28.670 1.00 43.75 976 VAL A O 1
ATOM 7693 N N . GLY A 1 977 ? 34.022 -7.618 -28.559 1.00 41.53 977 GLY A N 1
ATOM 7694 C CA . GLY A 1 977 ? 34.037 -9.056 -28.283 1.00 41.53 977 GLY A CA 1
ATOM 7695 C C . GLY A 1 977 ? 34.914 -9.836 -29.268 1.00 41.53 977 GLY A C 1
ATOM 7696 O O . GLY A 1 977 ? 34.901 -9.569 -30.474 1.00 41.53 977 GLY A O 1
ATOM 7697 N N . ALA A 1 978 ? 35.685 -10.790 -28.739 1.00 33.50 978 ALA A N 1
ATOM 7698 C CA . ALA A 1 978 ? 36.686 -11.536 -29.492 1.00 33.50 978 ALA A CA 1
ATOM 7699 C C . ALA A 1 978 ? 36.081 -12.203 -30.744 1.00 33.50 978 ALA A C 1
ATOM 7701 O O . ALA A 1 978 ? 35.308 -13.152 -30.639 1.00 33.50 978 ALA A O 1
ATOM 7702 N N . GLY A 1 979 ? 36.452 -11.700 -31.929 1.00 42.78 979 GLY A N 1
ATOM 7703 C CA . GLY A 1 979 ? 36.048 -12.254 -33.228 1.00 42.78 979 GLY A CA 1
ATOM 7704 C C . GLY A 1 979 ? 35.339 -11.296 -34.194 1.00 42.78 979 GLY A C 1
ATOM 7705 O O . GLY A 1 979 ? 35.098 -11.689 -35.332 1.00 42.78 979 GLY A O 1
ATOM 7706 N N . VAL A 1 980 ? 35.015 -10.054 -33.806 1.00 49.94 980 VAL A N 1
ATOM 7707 C CA . VAL A 1 980 ? 34.332 -9.103 -34.711 1.00 49.94 980 VAL A CA 1
ATOM 7708 C C . VAL A 1 980 ? 35.316 -8.155 -35.410 1.00 49.94 980 VAL A C 1
ATOM 7710 O O . VAL A 1 980 ? 36.015 -7.378 -34.763 1.00 49.94 980 VAL A O 1
ATOM 7713 N N . ASP A 1 981 ? 35.318 -8.154 -36.749 1.00 57.81 981 ASP A N 1
ATOM 7714 C CA . ASP A 1 981 ? 36.078 -7.201 -37.573 1.00 57.81 981 ASP A CA 1
ATOM 7715 C C . ASP A 1 981 ? 35.611 -5.750 -37.337 1.00 57.81 981 ASP A C 1
ATOM 7717 O O . ASP A 1 981 ? 34.681 -5.267 -37.991 1.00 57.81 981 ASP A O 1
ATOM 7721 N N . ALA A 1 982 ? 36.308 -5.006 -36.474 1.00 58.97 982 ALA A N 1
ATOM 7722 C CA . ALA A 1 982 ? 36.026 -3.590 -36.195 1.00 58.97 982 ALA A CA 1
ATOM 7723 C C . ALA A 1 982 ? 35.988 -2.698 -37.459 1.00 58.97 982 ALA A C 1
ATOM 7725 O O . ALA A 1 982 ? 35.290 -1.683 -37.500 1.00 58.97 982 ALA A O 1
ATOM 7726 N N . ARG A 1 983 ? 36.678 -3.117 -38.530 1.00 62.41 983 ARG A N 1
ATOM 7727 C CA . ARG A 1 983 ? 36.625 -2.488 -39.856 1.00 62.41 983 ARG A CA 1
ATOM 7728 C C . ARG A 1 983 ? 35.228 -2.576 -40.488 1.00 62.41 983 ARG A C 1
ATOM 7730 O O . ARG A 1 983 ? 34.688 -1.550 -40.881 1.00 62.41 983 ARG A O 1
ATOM 7737 N N . LYS A 1 984 ? 34.605 -3.763 -40.520 1.00 63.81 984 LYS A N 1
ATOM 7738 C CA . LYS A 1 984 ? 33.253 -3.965 -41.093 1.00 63.81 984 LYS A CA 1
ATOM 7739 C C . LYS A 1 984 ? 32.173 -3.178 -40.342 1.00 63.81 984 LYS A C 1
ATOM 7741 O O . LYS A 1 984 ? 31.156 -2.828 -40.924 1.00 63.81 984 LYS A O 1
ATOM 7746 N N . LEU A 1 985 ? 32.408 -2.889 -39.060 1.00 65.19 985 LEU A N 1
ATOM 7747 C CA . LEU A 1 985 ? 31.510 -2.111 -38.204 1.00 65.19 985 LEU A CA 1
ATOM 7748 C C . LEU A 1 985 ? 31.522 -0.595 -38.486 1.00 65.19 985 LEU A C 1
ATOM 7750 O O . LEU A 1 985 ? 30.643 0.103 -37.980 1.00 65.19 985 LEU A O 1
ATOM 7754 N N . THR A 1 986 ? 32.512 -0.087 -39.232 1.00 76.88 986 THR A N 1
ATOM 7755 C CA . THR A 1 986 ? 32.744 1.359 -39.425 1.00 76.88 986 THR A CA 1
ATOM 7756 C C . THR A 1 986 ? 32.962 1.794 -40.876 1.00 76.88 986 THR A C 1
ATOM 7758 O O . THR A 1 986 ? 32.796 2.975 -41.152 1.00 76.88 986 THR A O 1
ATOM 7761 N N . SER A 1 987 ? 33.285 0.896 -41.815 1.00 79.31 987 SER A N 1
ATOM 7762 C CA . SER A 1 987 ? 33.397 1.207 -43.254 1.00 79.31 987 SER A CA 1
ATOM 7763 C C . SER A 1 987 ? 32.086 0.991 -44.026 1.00 79.31 987 SER A C 1
ATOM 7765 O O . SER A 1 987 ? 31.234 0.200 -43.614 1.00 79.31 987 SER A O 1
ATOM 7767 N N . GLY A 1 988 ? 31.954 1.620 -45.195 1.00 81.50 988 GLY A N 1
ATOM 7768 C CA . GLY A 1 988 ? 30.896 1.353 -46.167 1.00 81.50 988 GLY A CA 1
ATOM 7769 C C . GLY A 1 988 ? 29.469 1.572 -45.651 1.00 81.50 988 GLY A C 1
ATOM 7770 O O . GLY A 1 988 ? 29.201 2.468 -44.843 1.00 81.50 988 GLY A O 1
ATOM 7771 N N . HIS A 1 989 ? 28.534 0.771 -46.176 1.00 83.81 989 HIS A N 1
ATOM 7772 C CA . HIS A 1 989 ? 27.088 0.891 -45.942 1.00 83.81 989 HIS A CA 1
ATOM 7773 C C . HIS A 1 989 ? 26.703 0.779 -44.457 1.00 83.81 989 HIS A C 1
ATOM 7775 O O . HIS A 1 989 ? 25.956 1.615 -43.952 1.00 83.81 989 HIS A O 1
ATOM 7781 N N . GLU A 1 990 ? 27.256 -0.211 -43.751 1.00 81.50 990 GLU A N 1
ATOM 7782 C CA . GLU A 1 990 ? 27.010 -0.459 -42.322 1.00 81.50 990 GLU A CA 1
ATOM 7783 C C . GLU A 1 990 ? 27.445 0.717 -41.440 1.00 81.50 990 GLU A C 1
ATOM 7785 O O . GLU A 1 990 ? 26.729 1.093 -40.508 1.00 81.50 990 GLU A O 1
ATOM 7790 N N . GLY A 1 991 ? 28.595 1.329 -41.752 1.00 85.50 991 GLY A N 1
ATOM 7791 C CA . GLY A 1 991 ? 29.081 2.519 -41.056 1.00 85.50 991 GLY A CA 1
ATOM 7792 C C . GLY A 1 991 ? 28.119 3.699 -41.208 1.00 85.50 991 GLY A C 1
ATOM 7793 O O . GLY A 1 991 ? 27.676 4.273 -40.212 1.00 85.50 991 GLY A O 1
ATOM 7794 N N . LEU A 1 992 ? 27.705 3.996 -42.446 1.00 89.12 992 LEU A N 1
ATOM 7795 C CA . LEU A 1 992 ? 26.743 5.066 -42.725 1.00 89.12 992 LEU A CA 1
ATOM 7796 C C . LEU A 1 992 ? 25.385 4.812 -42.048 1.00 89.12 992 LEU A C 1
ATOM 7798 O O . LEU A 1 992 ? 24.811 5.724 -41.456 1.00 89.12 992 LEU A O 1
ATOM 7802 N N . GLN A 1 993 ? 24.881 3.574 -42.077 1.00 87.38 993 GLN A N 1
ATOM 7803 C CA . GLN A 1 993 ? 23.599 3.236 -41.455 1.00 87.38 993 GLN A CA 1
ATOM 7804 C C . GLN A 1 993 ? 23.604 3.486 -39.936 1.00 87.38 993 GLN A C 1
ATOM 7806 O O . GLN A 1 993 ? 22.574 3.861 -39.380 1.00 87.38 993 GLN A O 1
ATOM 7811 N N . ARG A 1 994 ? 24.743 3.317 -39.251 1.00 87.00 994 ARG A N 1
ATOM 7812 C CA . ARG A 1 994 ? 24.878 3.589 -37.805 1.00 87.00 994 ARG A CA 1
ATOM 7813 C C . ARG A 1 994 ? 24.837 5.077 -37.492 1.00 87.00 994 ARG A C 1
ATOM 7815 O O . ARG A 1 994 ? 24.107 5.474 -36.589 1.00 87.00 994 ARG A O 1
ATOM 7822 N N . LEU A 1 995 ? 25.544 5.891 -38.274 1.00 90.50 995 LEU A N 1
ATOM 7823 C CA . LEU A 1 995 ? 25.491 7.347 -38.141 1.00 90.50 995 LEU A CA 1
ATOM 7824 C C . LEU A 1 995 ? 24.074 7.882 -38.403 1.00 90.50 995 LEU A C 1
ATOM 7826 O O . LEU A 1 995 ? 23.588 8.725 -37.655 1.00 90.50 995 LEU A O 1
ATOM 7830 N N . LEU A 1 996 ? 23.365 7.324 -39.392 1.00 90.31 996 LEU A N 1
ATOM 7831 C CA . LEU A 1 996 ? 21.964 7.665 -39.669 1.00 90.31 996 LEU A CA 1
ATOM 7832 C C . LEU A 1 996 ? 21.007 7.257 -38.540 1.00 90.31 996 LEU A C 1
ATOM 7834 O O . LEU A 1 996 ? 20.072 7.995 -38.240 1.00 90.31 996 LEU A O 1
ATOM 7838 N N . LYS A 1 997 ? 21.247 6.117 -37.880 1.00 90.00 997 LYS A N 1
ATOM 7839 C CA . LYS A 1 997 ? 20.485 5.694 -36.692 1.00 90.00 997 LYS A CA 1
ATOM 7840 C C . LYS A 1 997 ? 20.726 6.628 -35.503 1.00 90.00 997 LYS A C 1
ATOM 7842 O O . LYS A 1 997 ? 19.765 6.983 -34.825 1.00 90.00 997 LYS A O 1
ATOM 7847 N N . ALA A 1 998 ? 21.968 7.058 -35.268 1.00 90.06 998 ALA A N 1
ATOM 7848 C CA . ALA A 1 998 ? 22.299 8.035 -34.228 1.00 90.06 998 ALA A CA 1
ATOM 7849 C C . ALA A 1 998 ? 21.646 9.403 -34.508 1.00 90.06 998 ALA A C 1
ATOM 7851 O O . ALA A 1 998 ? 20.976 9.950 -33.634 1.00 90.06 998 ALA A O 1
ATOM 7852 N N . TYR A 1 999 ? 21.749 9.893 -35.749 1.00 91.50 999 TYR A N 1
ATOM 7853 C CA . TYR A 1 999 ? 21.089 11.114 -36.219 1.00 91.50 999 TYR A CA 1
ATOM 7854 C C . TYR A 1 999 ? 19.568 11.070 -36.015 1.00 91.50 999 TYR A C 1
ATOM 7856 O O . TYR A 1 999 ? 19.014 11.949 -35.361 1.00 91.50 999 TYR A O 1
ATOM 7864 N N . ALA A 1 1000 ? 18.894 10.027 -36.512 1.00 89.75 1000 ALA A N 1
ATOM 7865 C CA . ALA A 1 1000 ? 17.441 9.891 -36.397 1.00 89.75 1000 ALA A CA 1
ATOM 7866 C C . ALA A 1 1000 ? 16.972 9.759 -34.938 1.00 89.75 1000 ALA A C 1
ATOM 7868 O O . ALA A 1 1000 ? 15.907 10.263 -34.587 1.00 89.75 1000 ALA A O 1
ATOM 7869 N N . SER A 1 1001 ? 17.780 9.126 -34.080 1.00 91.44 1001 SER A N 1
ATOM 7870 C CA . SER A 1 1001 ? 17.502 9.011 -32.644 1.00 91.44 1001 SER A CA 1
ATOM 7871 C C . SER A 1 1001 ? 17.566 10.368 -31.937 1.00 91.44 1001 SER A C 1
ATOM 7873 O O . SER A 1 1001 ? 16.650 10.722 -31.198 1.00 91.44 1001 SER A O 1
ATOM 7875 N N . ALA A 1 1002 ? 18.620 11.151 -32.196 1.00 92.50 1002 ALA A N 1
ATOM 7876 C CA . ALA A 1 1002 ? 18.787 12.478 -31.607 1.00 92.50 1002 ALA A CA 1
ATOM 7877 C C . ALA A 1 1002 ? 17.762 13.485 -32.154 1.00 92.50 1002 ALA A C 1
ATOM 7879 O O . ALA A 1 1002 ? 17.191 14.257 -31.387 1.00 92.50 1002 ALA A O 1
ATOM 7880 N N . PHE A 1 1003 ? 17.486 13.453 -33.462 1.00 91.12 1003 PHE A N 1
ATOM 7881 C CA . PHE A 1 1003 ? 16.512 14.343 -34.091 1.00 91.12 1003 PHE A CA 1
ATOM 7882 C C . PHE A 1 1003 ? 15.099 14.127 -33.535 1.00 91.12 1003 PHE A C 1
ATOM 7884 O O . PHE A 1 1003 ? 14.429 15.096 -33.199 1.00 91.12 1003 PHE A O 1
ATOM 7891 N N . ALA A 1 1004 ? 14.658 12.874 -33.387 1.00 89.94 1004 ALA A N 1
ATOM 7892 C CA . ALA A 1 1004 ? 13.312 12.570 -32.903 1.00 89.94 1004 ALA A CA 1
ATOM 7893 C C . ALA A 1 1004 ? 13.059 13.087 -31.473 1.00 89.94 1004 ALA A C 1
ATOM 7895 O O . ALA A 1 1004 ? 12.004 13.660 -31.211 1.00 89.94 1004 ALA A O 1
ATOM 7896 N N . ILE A 1 1005 ? 14.030 12.935 -30.563 1.00 93.06 1005 ILE A N 1
ATOM 7897 C CA . ILE A 1 1005 ? 13.917 13.458 -29.191 1.00 93.06 1005 ILE A CA 1
ATOM 7898 C C . ILE A 1 1005 ? 14.057 14.983 -29.155 1.00 93.06 1005 ILE A C 1
ATOM 7900 O O . ILE A 1 1005 ? 13.309 15.635 -28.433 1.00 93.06 1005 ILE A O 1
ATOM 7904 N N . LYS A 1 1006 ? 14.931 15.572 -29.983 1.00 93.19 1006 LYS A N 1
ATOM 7905 C CA . LYS A 1 1006 ? 14.999 17.030 -30.161 1.00 93.19 1006 LYS A CA 1
ATOM 7906 C C . LYS A 1 1006 ? 13.632 17.601 -30.562 1.00 93.19 1006 LYS A C 1
ATOM 7908 O O . LYS A 1 1006 ? 13.157 18.518 -29.904 1.00 93.19 1006 LYS A O 1
ATOM 7913 N N . SER A 1 1007 ? 12.999 17.059 -31.605 1.00 90.88 1007 SER A N 1
ATOM 7914 C CA . SER A 1 1007 ? 11.677 17.508 -32.063 1.00 90.88 1007 SER A CA 1
ATOM 7915 C C . SER A 1 1007 ? 10.600 17.324 -30.994 1.00 90.88 1007 SER A C 1
ATOM 7917 O O . SER A 1 1007 ? 9.836 18.252 -30.755 1.00 90.88 1007 SER A O 1
ATOM 7919 N N . ALA A 1 1008 ? 10.594 16.191 -30.282 1.00 90.88 1008 ALA A N 1
ATOM 7920 C CA . ALA A 1 1008 ? 9.670 15.973 -29.169 1.00 90.88 1008 ALA A CA 1
ATOM 7921 C C . ALA A 1 1008 ? 9.838 17.016 -28.048 1.00 90.88 1008 ALA A C 1
ATOM 7923 O O . ALA A 1 1008 ? 8.848 17.546 -27.562 1.00 90.88 1008 ALA A O 1
ATOM 7924 N N . MET A 1 1009 ? 11.072 17.380 -27.677 1.00 93.12 1009 MET A N 1
ATOM 7925 C CA . MET A 1 1009 ? 11.306 18.435 -26.679 1.00 93.12 1009 MET A CA 1
ATOM 7926 C C . MET A 1 1009 ? 10.853 19.823 -27.152 1.00 93.12 1009 MET A C 1
ATOM 7928 O O . MET A 1 1009 ? 10.413 20.614 -26.324 1.00 93.12 1009 MET A O 1
ATOM 7932 N N . GLN A 1 1010 ? 10.920 20.116 -28.457 1.00 91.69 1010 GLN A N 1
ATOM 7933 C CA . GLN A 1 1010 ? 10.355 21.350 -29.017 1.00 91.69 1010 GLN A CA 1
ATOM 7934 C C . GLN A 1 1010 ? 8.819 21.346 -28.909 1.00 91.69 1010 GLN A C 1
ATOM 7936 O O . GLN A 1 1010 ? 8.248 22.290 -28.375 1.00 91.69 1010 GLN A O 1
ATOM 7941 N N . GLU A 1 1011 ? 8.160 20.251 -29.309 1.00 91.06 1011 GLU A N 1
ATOM 7942 C CA . GLU A 1 1011 ? 6.704 20.069 -29.160 1.00 91.06 1011 GLU A CA 1
ATOM 7943 C C . GLU A 1 1011 ? 6.243 20.179 -27.693 1.00 91.06 1011 GLU A C 1
ATOM 7945 O O . GLU A 1 1011 ? 5.216 20.792 -27.403 1.00 91.06 1011 GLU A O 1
ATOM 7950 N N . TRP A 1 1012 ? 6.997 19.601 -26.751 1.00 92.75 1012 TRP A N 1
ATOM 7951 C CA . TRP A 1 1012 ? 6.691 19.690 -25.322 1.00 92.75 1012 TRP A CA 1
ATOM 7952 C C . TRP A 1 1012 ? 6.926 21.103 -24.771 1.00 92.75 1012 TRP A C 1
ATOM 7954 O O . TRP A 1 1012 ? 6.110 21.581 -23.984 1.00 92.75 1012 TRP A O 1
ATOM 7964 N N . GLY A 1 1013 ? 7.996 21.786 -25.195 1.00 88.00 1013 GLY A N 1
ATOM 7965 C CA . GLY A 1 1013 ? 8.311 23.161 -24.793 1.00 88.00 1013 GLY A CA 1
ATOM 7966 C C . GLY A 1 1013 ? 7.224 24.173 -25.164 1.00 88.00 1013 GLY A C 1
ATOM 7967 O O . GLY A 1 1013 ? 6.941 25.065 -24.369 1.00 88.00 1013 GLY A O 1
ATOM 7968 N N . ASP A 1 1014 ? 6.558 23.974 -26.305 1.00 88.94 1014 ASP A N 1
ATOM 7969 C CA . ASP A 1 1014 ? 5.440 24.804 -26.779 1.00 88.94 1014 ASP A CA 1
ATOM 7970 C C . ASP A 1 1014 ? 4.087 24.470 -26.105 1.00 88.94 1014 ASP A C 1
ATOM 7972 O O . ASP A 1 1014 ? 3.075 25.131 -26.352 1.00 88.94 1014 ASP A O 1
ATOM 7976 N N . SER A 1 1015 ? 4.024 23.440 -25.252 1.00 92.25 1015 SER A N 1
ATOM 7977 C CA . SER A 1 1015 ? 2.774 23.036 -24.598 1.00 92.25 1015 SER A CA 1
ATOM 7978 C C . SER A 1 1015 ? 2.413 23.927 -23.401 1.00 92.25 1015 SER A C 1
ATOM 7980 O O . SER A 1 1015 ? 3.265 24.302 -22.594 1.00 92.25 1015 SER A O 1
ATOM 7982 N N . ILE A 1 1016 ? 1.111 24.195 -23.232 1.00 89.56 1016 ILE A N 1
ATOM 7983 C CA . ILE A 1 1016 ? 0.564 25.053 -22.161 1.00 89.56 1016 ILE A CA 1
ATOM 7984 C C . ILE A 1 1016 ? 1.103 24.645 -20.782 1.00 89.56 1016 ILE A C 1
ATOM 7986 O O . ILE A 1 1016 ? 1.544 25.496 -20.017 1.00 89.56 1016 ILE A O 1
ATOM 7990 N N . PHE A 1 1017 ? 1.137 23.342 -20.487 1.00 91.12 1017 PHE A N 1
ATOM 7991 C CA . PHE A 1 1017 ? 1.604 22.822 -19.202 1.00 91.12 1017 PHE A CA 1
ATOM 7992 C C . PHE A 1 1017 ? 3.067 23.177 -18.894 1.00 91.12 1017 PHE A C 1
ATOM 7994 O O . PHE A 1 1017 ? 3.380 23.592 -17.776 1.00 91.12 1017 PHE A O 1
ATOM 8001 N N . PHE A 1 1018 ? 3.969 23.008 -19.865 1.00 91.12 1018 PHE A N 1
ATOM 8002 C CA . PHE A 1 1018 ? 5.387 23.301 -19.662 1.00 91.12 1018 PHE A CA 1
ATOM 8003 C C . PHE A 1 1018 ? 5.668 24.807 -19.658 1.00 91.12 1018 PHE A C 1
ATOM 8005 O O . PHE A 1 1018 ? 6.527 25.245 -18.892 1.00 91.12 1018 PHE A O 1
ATOM 8012 N N . LEU A 1 1019 ? 4.901 25.601 -20.413 1.00 89.31 1019 LEU A N 1
ATOM 8013 C CA . LEU A 1 1019 ? 4.947 27.065 -20.362 1.00 89.31 1019 LEU A CA 1
ATOM 8014 C C . LEU A 1 1019 ? 4.474 27.608 -19.000 1.00 89.31 1019 LEU A C 1
ATOM 8016 O O . LEU A 1 1019 ? 5.183 28.405 -18.389 1.00 89.31 1019 LEU A O 1
ATOM 8020 N N . GLU A 1 1020 ? 3.339 27.130 -18.476 1.00 88.12 1020 GLU A N 1
ATOM 8021 C CA . GLU A 1 1020 ? 2.840 27.473 -17.131 1.00 88.12 1020 GLU A CA 1
ATOM 8022 C C . GLU A 1 1020 ? 3.809 27.042 -16.023 1.00 88.12 1020 GLU A C 1
ATOM 8024 O O . GLU A 1 1020 ? 4.030 27.768 -15.055 1.00 88.12 1020 GLU A O 1
ATOM 8029 N N . LEU A 1 1021 ? 4.416 25.856 -16.147 1.00 88.06 1021 LEU A N 1
ATOM 8030 C CA . LEU A 1 1021 ? 5.424 25.399 -15.193 1.00 88.06 1021 LEU A CA 1
ATOM 8031 C C . LEU A 1 1021 ? 6.690 26.269 -15.260 1.00 88.06 1021 LEU A C 1
ATOM 8033 O O . LEU A 1 1021 ? 7.288 26.543 -14.220 1.00 88.06 1021 LEU A O 1
ATOM 8037 N N . TRP A 1 1022 ? 7.090 26.719 -16.452 1.00 88.25 1022 TRP A N 1
ATOM 8038 C CA . TRP A 1 1022 ? 8.254 27.582 -16.652 1.00 88.25 1022 TRP A CA 1
ATOM 8039 C C . TRP A 1 1022 ? 8.045 28.993 -16.091 1.00 88.25 1022 TRP A C 1
ATOM 8041 O O . TRP A 1 1022 ? 8.932 29.503 -15.399 1.00 88.25 1022 TRP A O 1
ATOM 8051 N N . THR A 1 1023 ? 6.879 29.611 -16.300 1.00 86.00 1023 THR A N 1
ATOM 8052 C CA . THR A 1 1023 ? 6.568 30.926 -15.710 1.00 86.00 1023 THR A CA 1
ATOM 8053 C C . THR A 1 1023 ? 6.572 30.853 -14.181 1.00 86.00 1023 THR A C 1
ATOM 8055 O O . THR A 1 1023 ? 7.279 31.619 -13.526 1.00 86.00 1023 THR A O 1
ATOM 8058 N N . GLU A 1 1024 ? 5.909 29.848 -13.607 1.00 84.50 1024 GLU A N 1
ATOM 8059 C CA . GLU A 1 1024 ? 5.851 29.607 -12.160 1.00 84.50 1024 GLU A CA 1
ATOM 8060 C C . GLU A 1 1024 ? 7.217 29.287 -11.524 1.00 84.50 1024 GLU A C 1
ATOM 8062 O O . GLU A 1 1024 ? 7.508 29.698 -10.393 1.00 84.50 1024 GLU A O 1
ATOM 8067 N N . ILE A 1 1025 ? 8.098 28.592 -12.254 1.00 84.62 1025 ILE A N 1
ATOM 8068 C CA . ILE A 1 1025 ? 9.497 28.391 -11.854 1.00 84.62 1025 ILE A CA 1
ATOM 8069 C C . ILE A 1 1025 ? 10.229 29.735 -11.764 1.00 84.62 1025 ILE A C 1
ATOM 8071 O O . ILE A 1 1025 ? 10.897 29.969 -10.757 1.00 84.62 1025 ILE A O 1
ATOM 8075 N N . ASN A 1 1026 ? 10.094 30.618 -12.760 1.00 82.69 1026 ASN A N 1
ATOM 8076 C CA . ASN A 1 1026 ? 10.782 31.915 -12.802 1.00 82.69 1026 ASN A CA 1
ATOM 8077 C C . ASN A 1 1026 ? 10.227 32.926 -11.778 1.00 82.69 1026 ASN A C 1
ATOM 8079 O O . ASN A 1 1026 ? 10.985 33.704 -11.189 1.00 82.69 1026 ASN A O 1
ATOM 8083 N N . GLU A 1 1027 ? 8.931 32.890 -11.470 1.00 81.50 1027 GLU A N 1
ATOM 8084 C CA . GLU A 1 1027 ? 8.355 33.718 -10.405 1.00 81.50 1027 GLU A CA 1
ATOM 8085 C C . GLU A 1 1027 ? 8.887 33.314 -9.016 1.00 81.50 1027 GLU A C 1
ATOM 8087 O O . GLU A 1 1027 ? 9.376 34.152 -8.244 1.00 81.50 1027 GLU A O 1
ATOM 8092 N N . LYS A 1 1028 ? 8.856 32.015 -8.689 1.00 82.69 1028 LYS A N 1
ATOM 8093 C CA . LYS A 1 1028 ? 9.138 31.510 -7.334 1.00 82.69 1028 LYS A CA 1
ATOM 8094 C C . LYS A 1 1028 ? 10.633 31.254 -7.112 1.00 82.69 1028 LYS A C 1
ATOM 8096 O O . LYS A 1 1028 ? 11.183 30.237 -7.524 1.00 82.69 1028 LYS A O 1
ATOM 8101 N N . SER A 1 1029 ? 11.284 32.119 -6.329 1.00 77.06 1029 SER A N 1
ATOM 8102 C CA . SER A 1 1029 ? 12.726 32.044 -6.001 1.00 77.06 1029 SER A CA 1
ATOM 8103 C C . SER A 1 1029 ? 13.212 30.680 -5.477 1.00 77.06 1029 SER A C 1
ATOM 8105 O O . SER A 1 1029 ? 14.325 30.262 -5.785 1.00 77.06 1029 SER A O 1
ATOM 8107 N N . ALA A 1 1030 ? 12.379 29.960 -4.719 1.00 77.31 1030 ALA A N 1
ATOM 8108 C CA . ALA A 1 1030 ? 12.691 28.623 -4.202 1.00 77.31 1030 ALA A CA 1
ATOM 8109 C C . ALA A 1 1030 ? 12.593 27.492 -5.251 1.00 77.31 1030 ALA A C 1
ATOM 8111 O O . ALA A 1 1030 ? 13.026 26.371 -4.973 1.00 77.31 1030 ALA A O 1
ATOM 8112 N N . LEU A 1 1031 ? 11.997 27.757 -6.420 1.00 78.69 1031 LEU A N 1
ATOM 8113 C CA . LEU A 1 1031 ? 12.009 26.864 -7.582 1.00 78.69 1031 LEU A CA 1
ATOM 8114 C C . LEU A 1 1031 ? 13.184 27.204 -8.501 1.00 78.69 1031 LEU A C 1
ATOM 8116 O O . LEU A 1 1031 ? 13.934 26.291 -8.839 1.00 78.69 1031 LEU A O 1
ATOM 8120 N N . ARG A 1 1032 ? 13.418 28.498 -8.779 1.00 81.94 1032 ARG A N 1
ATOM 8121 C CA . ARG A 1 1032 ? 14.618 28.993 -9.484 1.00 81.94 1032 ARG A CA 1
ATOM 8122 C C . ARG A 1 1032 ? 15.905 28.363 -8.968 1.00 81.94 1032 ARG A C 1
ATOM 8124 O O . ARG A 1 1032 ? 16.548 27.617 -9.692 1.00 81.94 1032 ARG A O 1
ATOM 8131 N N . ALA A 1 1033 ? 16.174 28.493 -7.668 1.00 79.19 1033 ALA A N 1
ATOM 8132 C CA . ALA A 1 1033 ? 17.382 27.947 -7.044 1.00 79.19 1033 ALA A CA 1
ATOM 8133 C C . ALA A 1 1033 ? 17.553 26.413 -7.166 1.00 79.19 1033 ALA A C 1
ATOM 8135 O O . ALA A 1 1033 ? 18.651 25.912 -6.942 1.00 79.19 1033 ALA A O 1
ATOM 8136 N N . LYS A 1 1034 ? 16.492 25.652 -7.486 1.00 78.75 1034 LYS A N 1
ATOM 8137 C CA . LYS A 1 1034 ? 16.580 24.207 -7.773 1.00 78.75 1034 LYS A CA 1
ATOM 8138 C C . LYS A 1 1034 ? 16.864 23.917 -9.245 1.00 78.75 1034 LYS A C 1
ATOM 8140 O O . LYS A 1 1034 ? 17.527 22.929 -9.535 1.00 78.75 1034 LYS A O 1
ATOM 8145 N N . VAL A 1 1035 ? 16.336 24.745 -10.144 1.00 80.25 1035 VAL A N 1
ATOM 8146 C CA . VAL A 1 1035 ? 16.523 24.631 -11.596 1.00 80.25 1035 VAL A CA 1
ATOM 8147 C C . VAL A 1 1035 ? 17.900 25.158 -11.991 1.00 80.25 1035 VAL A C 1
ATOM 8149 O O . VAL A 1 1035 ? 18.645 24.436 -12.638 1.00 80.25 1035 VAL A O 1
ATOM 8152 N N . ASP A 1 1036 ? 18.299 26.326 -11.477 1.00 80.62 1036 ASP A N 1
ATOM 8153 C CA . ASP A 1 1036 ? 19.629 26.924 -11.677 1.00 80.62 1036 ASP A CA 1
ATOM 8154 C C . ASP A 1 1036 ? 20.776 26.031 -11.163 1.00 80.62 1036 ASP A C 1
ATOM 8156 O O . ASP A 1 1036 ? 21.923 26.179 -11.580 1.00 80.62 1036 ASP A O 1
ATOM 8160 N N . ALA A 1 1037 ? 20.479 25.117 -10.231 1.00 80.19 1037 ALA A N 1
ATOM 8161 C CA . ALA A 1 1037 ? 21.429 24.143 -9.701 1.00 80.19 1037 ALA A CA 1
ATOM 8162 C C . ALA A 1 1037 ? 21.613 22.906 -10.604 1.00 80.19 1037 ALA A C 1
ATOM 8164 O O . ALA A 1 1037 ? 22.519 22.111 -10.349 1.00 80.19 1037 ALA A O 1
ATOM 8165 N N . HIS A 1 1038 ? 20.769 22.717 -11.626 1.00 81.69 1038 HIS A N 1
ATOM 8166 C CA . HIS A 1 1038 ? 20.840 21.584 -12.546 1.00 81.69 1038 HIS A CA 1
ATOM 8167 C C . HIS A 1 1038 ? 21.538 21.996 -13.854 1.00 81.69 1038 HIS A C 1
ATOM 8169 O O . HIS A 1 1038 ? 21.050 22.894 -14.536 1.00 81.69 1038 HIS A O 1
ATOM 8175 N N . PRO A 1 1039 ? 22.650 21.351 -14.255 1.00 77.31 1039 PRO A N 1
ATOM 8176 C CA . PRO A 1 1039 ? 23.506 21.852 -15.337 1.00 77.31 1039 PRO A CA 1
ATOM 8177 C C . PRO A 1 1039 ? 22.864 21.809 -16.731 1.00 77.31 1039 PRO A C 1
ATOM 8179 O O . PRO A 1 1039 ? 23.290 22.545 -17.613 1.00 77.31 1039 PRO A O 1
ATOM 8182 N N . SER A 1 1040 ? 21.864 20.949 -16.932 1.00 77.94 1040 SER A N 1
ATOM 8183 C CA . SER A 1 1040 ? 21.182 20.761 -18.223 1.00 77.94 1040 SER A CA 1
ATOM 8184 C C . SER A 1 1040 ? 19.853 21.516 -18.338 1.00 77.94 1040 SER A C 1
ATOM 8186 O O . SER A 1 1040 ? 19.115 21.297 -19.294 1.00 77.94 1040 SER A O 1
ATOM 8188 N N . LEU A 1 1041 ? 19.506 22.364 -17.365 1.00 83.62 1041 LEU A N 1
ATOM 8189 C CA . LEU A 1 1041 ? 18.318 23.217 -17.429 1.00 83.62 1041 LEU A CA 1
ATOM 8190 C C . LEU A 1 1041 ? 18.727 24.686 -17.629 1.00 83.62 1041 LEU A C 1
ATOM 8192 O O . LEU A 1 1041 ? 19.779 25.099 -17.140 1.00 83.62 1041 LEU A O 1
ATOM 8196 N N . PRO A 1 1042 ? 17.919 25.487 -18.346 1.00 81.12 1042 PRO A N 1
ATOM 8197 C CA . PRO A 1 1042 ? 18.233 26.888 -18.600 1.00 81.12 1042 PRO A CA 1
ATOM 8198 C C . PRO A 1 1042 ? 18.246 27.716 -17.307 1.00 81.12 1042 PRO A C 1
ATOM 8200 O O . PRO A 1 1042 ? 17.403 27.541 -16.425 1.00 81.12 1042 PRO A O 1
ATOM 8203 N N . HIS A 1 1043 ? 19.185 28.662 -17.222 1.00 77.56 1043 HIS A N 1
ATOM 8204 C CA . HIS A 1 1043 ? 19.255 29.621 -16.119 1.00 77.56 1043 HIS A CA 1
ATOM 8205 C C . HIS A 1 1043 ? 18.004 30.505 -16.074 1.00 77.56 1043 HIS A C 1
ATOM 8207 O O . HIS A 1 1043 ? 17.615 31.111 -17.073 1.00 77.56 1043 HIS A O 1
ATOM 8213 N N . THR A 1 1044 ? 17.394 30.603 -14.897 1.00 74.62 1044 THR A N 1
ATOM 8214 C CA . THR A 1 1044 ? 16.144 31.337 -14.692 1.00 74.62 1044 THR A CA 1
ATOM 8215 C C . THR A 1 1044 ? 16.372 32.845 -14.568 1.00 74.62 1044 THR A C 1
ATOM 8217 O O . THR A 1 1044 ? 17.350 33.311 -13.976 1.00 74.62 1044 THR A O 1
ATOM 8220 N N . THR A 1 1045 ? 15.445 33.644 -15.096 1.00 67.25 1045 THR A N 1
ATOM 8221 C CA . THR A 1 1045 ? 15.474 35.106 -14.972 1.00 67.25 1045 THR A CA 1
ATOM 8222 C C . THR A 1 1045 ? 14.533 35.568 -13.853 1.00 67.25 1045 THR A C 1
ATOM 8224 O O . THR A 1 1045 ? 13.405 35.087 -13.735 1.00 67.25 1045 THR A O 1
ATOM 8227 N N . PRO A 1 1046 ? 14.946 36.503 -12.973 1.00 61.62 1046 PRO A N 1
ATOM 8228 C CA . PRO A 1 1046 ? 14.044 37.021 -11.954 1.00 61.62 1046 PRO A CA 1
ATOM 8229 C C . PRO A 1 1046 ? 12.909 37.833 -12.591 1.00 61.62 1046 PRO A C 1
ATOM 8231 O O . PRO A 1 1046 ? 13.166 38.808 -13.301 1.00 61.62 1046 PRO A O 1
ATOM 8234 N N . ALA A 1 1047 ? 11.660 37.512 -12.239 1.00 55.97 1047 ALA A N 1
ATOM 8235 C CA . ALA A 1 1047 ? 10.463 38.247 -12.673 1.00 55.97 1047 ALA A CA 1
ATOM 8236 C C . ALA A 1 1047 ? 10.472 39.757 -12.328 1.00 55.97 1047 ALA A C 1
ATOM 8238 O O . ALA A 1 1047 ? 9.708 40.532 -12.885 1.00 55.97 1047 ALA A O 1
ATOM 8239 N N . SER A 1 1048 ? 11.360 40.211 -11.435 1.00 53.56 1048 SER A N 1
ATOM 8240 C CA . SER A 1 1048 ? 11.583 41.633 -11.129 1.00 53.56 1048 SER A CA 1
ATOM 8241 C C . SER A 1 1048 ? 12.405 42.399 -12.179 1.00 53.56 1048 SER A C 1
ATOM 8243 O O . SER A 1 1048 ? 12.654 43.587 -11.992 1.00 53.56 1048 SER A O 1
ATOM 8245 N N . THR A 1 1049 ? 12.910 41.722 -13.215 1.00 54.38 1049 THR A N 1
ATOM 8246 C CA . THR A 1 1049 ? 13.899 42.264 -14.171 1.00 54.38 1049 THR A CA 1
ATOM 8247 C C . THR A 1 1049 ? 13.596 41.972 -15.642 1.00 54.38 1049 THR A C 1
ATOM 8249 O O . THR A 1 1049 ? 14.348 42.428 -16.499 1.00 54.38 1049 THR A O 1
ATOM 8252 N N . ALA A 1 1050 ? 12.523 41.240 -15.948 1.00 50.56 1050 ALA A N 1
ATOM 8253 C CA . ALA A 1 1050 ? 12.127 40.894 -17.311 1.00 50.56 1050 ALA A CA 1
ATOM 8254 C C . ALA A 1 1050 ? 10.701 41.394 -17.587 1.00 50.56 1050 ALA A C 1
ATOM 8256 O O . ALA A 1 1050 ? 9.803 41.132 -16.791 1.00 50.56 1050 ALA A O 1
ATOM 8257 N N . GLU A 1 1051 ? 10.500 42.109 -18.698 1.00 53.25 1051 GLU A N 1
ATOM 8258 C CA . GLU A 1 1051 ? 9.160 42.531 -19.148 1.00 53.25 1051 GLU A CA 1
ATOM 8259 C C . GLU A 1 1051 ? 8.377 41.358 -19.771 1.00 53.25 1051 GLU A C 1
ATOM 8261 O O . GLU A 1 1051 ? 7.153 41.324 -19.676 1.00 53.25 1051 GLU A O 1
ATOM 8266 N N . GLU A 1 1052 ? 9.079 40.357 -20.318 1.00 59.69 1052 GLU A N 1
ATOM 8267 C CA . GLU A 1 1052 ? 8.529 39.080 -20.790 1.00 59.69 1052 GLU A CA 1
ATOM 8268 C C . GLU A 1 1052 ? 9.459 37.916 -20.388 1.00 59.69 1052 GLU A C 1
ATOM 8270 O O . GLU A 1 1052 ? 10.686 38.038 -20.435 1.00 59.69 1052 GLU A O 1
ATOM 8275 N N . ILE A 1 1053 ? 8.889 36.770 -19.995 1.00 65.50 1053 ILE A N 1
ATOM 8276 C CA . ILE A 1 1053 ? 9.651 35.535 -19.736 1.00 65.50 1053 ILE A CA 1
ATOM 8277 C C . ILE A 1 1053 ? 9.887 34.844 -21.083 1.00 65.50 1053 ILE A C 1
ATOM 8279 O O . ILE A 1 1053 ? 8.969 34.264 -21.657 1.00 65.50 1053 ILE A O 1
ATOM 8283 N N . HIS A 1 1054 ? 11.114 34.921 -21.598 1.00 66.69 1054 HIS A N 1
ATOM 8284 C CA . HIS A 1 1054 ? 11.501 34.284 -22.859 1.00 66.69 1054 HIS A CA 1
ATOM 8285 C C . HIS A 1 1054 ? 12.074 32.868 -22.656 1.00 66.69 1054 HIS A C 1
ATOM 8287 O O . HIS A 1 1054 ? 12.678 32.572 -21.624 1.00 66.69 1054 HIS A O 1
ATOM 8293 N N . GLY A 1 1055 ? 11.946 32.030 -23.690 1.00 74.62 1055 GLY A N 1
ATOM 8294 C CA . GLY A 1 1055 ? 12.508 30.675 -23.746 1.00 74.62 1055 GLY A CA 1
ATOM 8295 C C . GLY A 1 1055 ? 11.606 29.588 -23.156 1.00 74.62 1055 GLY A C 1
ATOM 8296 O O . GLY A 1 1055 ? 10.576 29.878 -22.544 1.00 74.62 1055 GLY A O 1
ATOM 8297 N N . THR A 1 1056 ? 12.005 28.332 -23.345 1.00 84.19 1056 THR A N 1
ATOM 8298 C CA . THR A 1 1056 ? 11.334 27.144 -22.800 1.00 84.19 1056 THR A CA 1
ATOM 8299 C C . THR A 1 1056 ? 12.220 26.410 -21.796 1.00 84.19 1056 THR A C 1
ATOM 8301 O O . THR A 1 1056 ? 13.448 26.466 -21.838 1.00 84.19 1056 THR A O 1
ATOM 8304 N N . LEU A 1 1057 ? 11.583 25.629 -20.926 1.00 86.50 1057 LEU A N 1
ATOM 8305 C CA . LEU A 1 1057 ? 12.228 24.774 -19.925 1.00 86.50 1057 LEU A CA 1
ATOM 8306 C C . LEU A 1 1057 ? 13.227 23.750 -20.507 1.00 86.50 1057 LEU A C 1
ATOM 8308 O O . LEU A 1 1057 ? 14.083 23.254 -19.775 1.00 86.50 1057 LEU A O 1
ATOM 8312 N N . PHE A 1 1058 ? 13.132 23.432 -21.802 1.00 91.38 1058 PHE A N 1
ATOM 8313 C CA . PHE A 1 1058 ? 13.978 22.444 -22.475 1.00 91.38 1058 PHE A CA 1
ATOM 8314 C C . PHE A 1 1058 ? 15.087 23.057 -23.344 1.00 91.38 1058 PHE A C 1
ATOM 8316 O O . PHE A 1 1058 ? 15.851 22.296 -23.935 1.00 91.38 1058 PHE A O 1
ATOM 8323 N N . ASP A 1 1059 ? 15.218 24.388 -23.430 1.00 89.56 1059 ASP A N 1
ATOM 8324 C CA . ASP A 1 1059 ? 16.099 25.057 -24.407 1.00 89.56 1059 ASP A CA 1
ATOM 8325 C C . ASP A 1 1059 ? 17.565 24.585 -24.352 1.00 89.56 1059 ASP A C 1
ATOM 8327 O O . ASP A 1 1059 ? 18.183 24.354 -25.393 1.00 89.56 1059 ASP A O 1
ATOM 8331 N N . GLU A 1 1060 ? 18.112 24.368 -23.152 1.00 90.00 1060 GLU A N 1
ATOM 8332 C CA . GLU A 1 1060 ? 19.487 23.881 -22.968 1.00 90.00 1060 GLU A CA 1
ATOM 8333 C C . GLU A 1 1060 ? 19.647 22.418 -23.435 1.00 90.00 1060 GLU A C 1
ATOM 8335 O O . GLU A 1 1060 ? 20.550 22.105 -24.212 1.00 90.00 1060 GLU A O 1
ATOM 8340 N N . LEU A 1 1061 ? 18.713 21.523 -23.088 1.00 90.19 1061 LEU A N 1
ATOM 8341 C CA . LEU A 1 1061 ? 18.690 20.151 -23.619 1.00 90.19 1061 LEU A CA 1
ATOM 8342 C C . LEU A 1 1061 ? 18.494 20.130 -25.144 1.00 90.19 1061 LEU A C 1
ATOM 8344 O O . LEU A 1 1061 ? 19.141 19.347 -25.842 1.00 90.19 1061 LEU A O 1
ATOM 8348 N N . ILE A 1 1062 ? 17.644 21.003 -25.691 1.00 93.69 1062 ILE A N 1
ATOM 8349 C CA . ILE A 1 1062 ? 17.451 21.151 -27.139 1.00 93.69 1062 ILE A CA 1
ATOM 8350 C C . ILE A 1 1062 ? 18.764 21.595 -27.799 1.00 93.69 1062 ILE A C 1
ATOM 8352 O O . ILE A 1 1062 ? 19.144 21.017 -28.818 1.00 93.69 1062 ILE A O 1
ATOM 8356 N N . SER A 1 1063 ? 19.494 22.547 -27.208 1.00 93.00 1063 SER A N 1
ATOM 8357 C CA . SER A 1 1063 ? 20.821 22.991 -27.663 1.00 93.00 1063 SER A CA 1
ATOM 8358 C C . SER A 1 1063 ? 21.839 21.840 -27.689 1.00 93.00 1063 SER A C 1
ATOM 8360 O O . SER A 1 1063 ? 22.492 21.594 -28.711 1.00 93.00 1063 SER A O 1
ATOM 8362 N N . GLN A 1 1064 ? 21.905 21.045 -26.617 1.00 92.88 1064 GLN A N 1
ATOM 8363 C CA . GLN A 1 1064 ? 22.765 19.860 -26.537 1.00 92.88 1064 GLN A CA 1
ATOM 8364 C C . GLN A 1 1064 ? 22.417 18.825 -27.622 1.00 92.88 1064 GLN A C 1
ATOM 8366 O O . GLN A 1 1064 ? 23.294 18.375 -28.369 1.00 92.88 1064 GLN A O 1
ATOM 8371 N N . TYR A 1 1065 ? 21.136 18.487 -27.794 1.00 94.25 1065 TYR A N 1
ATOM 8372 C CA . TYR A 1 1065 ? 20.704 17.566 -28.850 1.00 94.25 1065 TYR A CA 1
ATOM 8373 C C . TYR A 1 1065 ? 20.940 18.131 -30.264 1.00 94.25 1065 TYR A C 1
ATOM 8375 O O . TYR A 1 1065 ? 21.327 17.375 -31.156 1.00 94.25 1065 TYR A O 1
ATOM 8383 N N . VAL A 1 1066 ? 20.799 19.444 -30.488 1.00 94.56 1066 VAL A N 1
ATOM 8384 C CA . VAL A 1 1066 ? 21.180 20.116 -31.748 1.00 94.56 1066 VAL A CA 1
ATOM 8385 C C . VAL A 1 1066 ? 22.675 19.960 -32.035 1.00 94.56 1066 VAL A C 1
ATOM 8387 O O . VAL A 1 1066 ? 23.048 19.698 -33.183 1.00 94.56 1066 VAL A O 1
ATOM 8390 N N . SER A 1 1067 ? 23.530 20.050 -31.013 1.00 94.25 1067 SER A N 1
ATOM 8391 C CA . SER A 1 1067 ? 24.971 19.809 -31.142 1.00 94.25 1067 SER A CA 1
ATOM 8392 C C . SER A 1 1067 ? 25.271 18.372 -31.593 1.00 94.25 1067 SER A C 1
ATOM 8394 O O . SER A 1 1067 ? 25.992 18.175 -32.574 1.00 94.25 1067 SER A O 1
ATOM 8396 N N . ILE A 1 1068 ? 24.642 17.357 -30.980 1.00 93.38 1068 ILE A N 1
ATOM 8397 C CA . ILE A 1 1068 ? 24.781 15.952 -31.416 1.00 93.38 1068 ILE A CA 1
ATOM 8398 C C . ILE A 1 1068 ? 24.244 15.728 -32.834 1.00 93.38 1068 ILE A C 1
ATOM 8400 O O . ILE A 1 1068 ? 24.899 15.043 -33.620 1.00 93.38 1068 ILE A O 1
ATOM 8404 N N . VAL A 1 1069 ? 23.088 16.299 -33.186 1.00 93.25 1069 VAL A N 1
ATOM 8405 C CA . VAL A 1 1069 ? 22.522 16.202 -34.543 1.00 93.25 1069 VAL A CA 1
ATOM 8406 C C . VAL A 1 1069 ? 23.508 16.776 -35.566 1.00 93.25 1069 VAL A C 1
ATOM 8408 O O . VAL A 1 1069 ? 23.843 16.096 -36.533 1.00 93.25 1069 VAL A O 1
ATOM 8411 N N . THR A 1 1070 ? 24.055 17.967 -35.308 1.00 93.62 1070 THR A N 1
ATOM 8412 C CA . THR A 1 1070 ? 25.051 18.622 -36.176 1.00 93.62 1070 THR A CA 1
ATOM 8413 C C . THR A 1 1070 ? 26.342 17.801 -36.275 1.00 93.62 1070 THR A C 1
ATOM 8415 O O . THR A 1 1070 ? 26.854 17.571 -37.372 1.00 93.62 1070 THR A O 1
ATOM 8418 N N . ARG A 1 1071 ? 26.841 17.269 -35.149 1.00 94.00 1071 ARG A N 1
ATOM 8419 C CA . ARG A 1 1071 ? 28.007 16.371 -35.114 1.00 94.00 1071 ARG A CA 1
ATOM 8420 C C . ARG A 1 1071 ? 27.772 15.107 -35.945 1.00 94.00 1071 ARG A C 1
ATOM 8422 O O . ARG A 1 1071 ? 28.670 14.688 -36.674 1.00 94.00 1071 ARG A O 1
ATOM 8429 N N . ALA A 1 1072 ? 26.582 14.512 -35.866 1.00 92.69 1072 ALA A N 1
ATOM 8430 C CA . ALA A 1 1072 ? 26.217 13.340 -36.655 1.00 92.69 1072 ALA A CA 1
ATOM 8431 C C . ALA A 1 1072 ? 26.143 13.660 -38.160 1.00 92.69 1072 ALA A C 1
ATOM 8433 O O . ALA A 1 1072 ? 26.662 12.879 -38.957 1.00 92.69 1072 ALA A O 1
ATOM 8434 N N . GLU A 1 1073 ? 25.590 14.813 -38.561 1.00 92.69 1073 GLU A N 1
ATOM 8435 C CA . GLU A 1 1073 ? 25.632 15.280 -39.959 1.00 92.69 1073 GLU A CA 1
ATOM 8436 C C . GLU A 1 1073 ? 27.073 15.426 -40.467 1.00 92.69 1073 GLU A C 1
ATOM 8438 O O . GLU A 1 1073 ? 27.419 14.907 -41.530 1.00 92.69 1073 GLU A O 1
ATOM 8443 N N . ASP A 1 1074 ? 27.941 16.065 -39.684 1.00 92.56 1074 ASP A N 1
ATOM 8444 C CA . ASP A 1 1074 ? 29.350 16.257 -40.030 1.00 92.56 1074 ASP A CA 1
ATOM 8445 C C . ASP A 1 1074 ? 30.117 14.930 -40.113 1.00 92.56 1074 ASP A C 1
ATOM 8447 O O . ASP A 1 1074 ? 30.993 14.768 -40.965 1.00 92.56 1074 ASP A O 1
ATOM 8451 N N . MET A 1 1075 ? 29.786 13.951 -39.267 1.00 91.75 1075 MET A N 1
ATOM 8452 C CA . MET A 1 1075 ? 30.331 12.594 -39.352 1.00 91.75 1075 MET A CA 1
ATOM 8453 C C . MET A 1 1075 ? 29.818 11.838 -40.581 1.00 91.75 1075 MET A C 1
ATOM 8455 O O . MET A 1 1075 ? 30.613 11.165 -41.232 1.00 91.75 1075 MET A O 1
ATOM 8459 N N . ILE A 1 1076 ? 28.539 11.978 -40.949 1.00 93.06 1076 ILE A N 1
ATOM 8460 C CA . ILE A 1 1076 ? 27.967 11.401 -42.180 1.00 93.06 1076 ILE A CA 1
ATOM 8461 C C . ILE A 1 1076 ? 28.702 11.942 -43.410 1.00 93.06 1076 ILE A C 1
ATOM 8463 O O . ILE A 1 1076 ? 29.116 11.165 -44.272 1.00 93.06 1076 ILE A O 1
ATOM 8467 N N . ILE A 1 1077 ? 28.913 13.260 -43.471 1.00 92.88 1077 ILE A N 1
ATOM 8468 C CA . ILE A 1 1077 ? 29.620 13.914 -44.579 1.00 92.88 1077 ILE A CA 1
ATOM 8469 C C . ILE A 1 1077 ? 31.074 13.440 -44.631 1.00 92.88 1077 ILE A C 1
ATOM 8471 O O . ILE A 1 1077 ? 31.523 12.982 -45.682 1.00 92.88 1077 ILE A O 1
ATOM 8475 N N . ARG A 1 1078 ? 31.798 13.485 -43.501 1.00 91.44 1078 ARG A N 1
ATOM 8476 C CA . ARG A 1 1078 ? 33.187 13.000 -43.414 1.00 91.44 1078 ARG A CA 1
ATOM 8477 C C . ARG A 1 1078 ? 33.307 11.541 -43.849 1.00 91.44 1078 ARG A C 1
ATOM 8479 O O . ARG A 1 1078 ? 34.202 11.229 -44.627 1.00 91.44 1078 ARG A O 1
ATOM 8486 N N . HIS A 1 1079 ? 32.402 10.671 -43.396 1.00 91.25 1079 HIS A N 1
ATOM 8487 C CA . HIS A 1 1079 ? 32.387 9.248 -43.744 1.00 91.25 1079 HIS A CA 1
ATOM 8488 C C . HIS A 1 1079 ? 32.255 9.043 -45.256 1.00 91.25 1079 HIS A C 1
ATOM 8490 O O . HIS A 1 1079 ? 33.166 8.488 -45.871 1.00 91.25 1079 HIS A O 1
ATOM 8496 N N . VAL A 1 1080 ? 31.184 9.569 -45.866 1.00 92.25 1080 VAL A N 1
ATOM 8497 C CA . VAL A 1 1080 ? 30.906 9.400 -47.305 1.00 92.25 1080 VAL A CA 1
ATOM 8498 C C . VAL A 1 1080 ? 32.016 9.997 -48.171 1.00 92.25 1080 VAL A C 1
ATOM 8500 O O . VAL A 1 1080 ? 32.468 9.339 -49.106 1.00 92.25 1080 VAL A O 1
ATOM 8503 N N . CYS A 1 1081 ? 32.503 11.202 -47.851 1.00 92.62 1081 CYS A N 1
ATOM 8504 C CA . CYS A 1 1081 ? 33.627 11.794 -48.575 1.00 92.62 1081 CYS A CA 1
ATOM 8505 C C . CYS A 1 1081 ? 34.894 10.938 -48.433 1.00 92.62 1081 CYS A C 1
ATOM 8507 O O . CYS A 1 1081 ? 35.539 10.647 -49.434 1.00 92.62 1081 CYS A O 1
ATOM 8509 N N . SER A 1 1082 ? 35.235 10.483 -47.223 1.00 89.12 1082 SER A N 1
ATOM 8510 C CA . SER A 1 1082 ? 36.488 9.755 -46.983 1.00 89.12 1082 SER A CA 1
ATOM 8511 C C . SER A 1 1082 ? 36.570 8.400 -47.692 1.00 89.12 1082 SER A C 1
ATOM 8513 O O . SER A 1 1082 ? 37.639 8.057 -48.194 1.00 89.12 1082 SER A O 1
ATOM 8515 N N . GLU A 1 1083 ? 35.468 7.648 -47.786 1.00 89.44 1083 GLU A N 1
ATOM 8516 C CA . GLU A 1 1083 ? 35.444 6.364 -48.503 1.00 89.44 1083 GLU A CA 1
ATOM 8517 C C . GLU A 1 1083 ? 35.645 6.599 -50.015 1.00 89.44 1083 GLU A C 1
ATOM 8519 O O . GLU A 1 1083 ? 36.526 5.989 -50.627 1.00 89.44 1083 GLU A O 1
ATOM 8524 N N . VAL A 1 1084 ? 34.933 7.577 -50.596 1.00 90.88 1084 VAL A N 1
ATOM 8525 C CA . VAL A 1 1084 ? 35.076 7.965 -52.013 1.00 90.88 1084 VAL A CA 1
ATOM 8526 C C . VAL A 1 1084 ? 36.489 8.491 -52.315 1.00 90.88 1084 VAL A C 1
ATOM 8528 O O . VAL A 1 1084 ? 37.110 8.077 -53.292 1.00 90.88 1084 VAL A O 1
ATOM 8531 N N . GLU A 1 1085 ? 37.048 9.354 -51.463 1.00 90.44 1085 GLU A N 1
ATOM 8532 C CA . GLU A 1 1085 ? 38.415 9.880 -51.603 1.00 90.44 1085 GLU A CA 1
ATOM 8533 C C . GLU A 1 1085 ? 39.495 8.793 -51.490 1.00 90.44 1085 GLU A C 1
ATOM 8535 O O . GLU A 1 1085 ? 40.532 8.872 -52.154 1.00 90.44 1085 GLU A O 1
ATOM 8540 N N . VAL A 1 1086 ? 39.286 7.771 -50.652 1.00 86.88 1086 VAL A N 1
ATOM 8541 C CA . VAL A 1 1086 ? 40.211 6.636 -50.523 1.00 86.88 1086 VAL A CA 1
ATOM 8542 C C . VAL A 1 1086 ? 40.219 5.792 -51.795 1.00 86.88 1086 VAL A C 1
ATOM 8544 O O . VAL A 1 1086 ? 41.305 5.454 -52.269 1.00 86.88 1086 VAL A O 1
ATOM 8547 N N . GLU A 1 1087 ? 39.053 5.507 -52.375 1.00 86.75 1087 GLU A N 1
ATOM 8548 C CA . GLU A 1 1087 ? 38.944 4.794 -53.654 1.00 86.75 1087 GLU A CA 1
ATOM 8549 C C . GLU A 1 1087 ? 39.552 5.598 -54.819 1.00 86.75 1087 GLU A C 1
ATOM 8551 O O . GLU A 1 1087 ? 40.287 5.046 -55.647 1.00 86.75 1087 GLU A O 1
ATOM 8556 N N . LEU A 1 1088 ? 39.370 6.925 -54.835 1.00 87.94 1088 LEU A N 1
ATOM 8557 C CA . LEU A 1 1088 ? 39.930 7.806 -55.868 1.00 87.94 1088 LEU A CA 1
ATOM 8558 C C . LEU A 1 1088 ? 41.465 7.853 -55.907 1.00 87.94 1088 LEU A C 1
ATOM 8560 O O . LEU A 1 1088 ? 42.034 8.243 -56.927 1.00 87.94 1088 LEU A O 1
ATOM 8564 N N . LYS A 1 1089 ? 42.175 7.391 -54.870 1.00 84.94 1089 LYS A N 1
ATOM 8565 C CA . LYS A 1 1089 ? 43.648 7.292 -54.899 1.00 84.94 1089 LYS A CA 1
ATOM 8566 C C . LYS A 1 1089 ? 44.155 6.394 -56.029 1.00 84.94 1089 LYS A C 1
ATOM 8568 O O . LYS A 1 1089 ? 45.195 6.698 -56.613 1.00 84.94 1089 LYS A O 1
ATOM 8573 N N . GLY A 1 1090 ? 43.430 5.318 -56.351 1.00 79.69 1090 GLY A N 1
ATOM 8574 C CA . GLY A 1 1090 ? 43.766 4.430 -57.470 1.00 79.69 1090 GLY A CA 1
ATOM 8575 C C . GLY A 1 1090 ? 43.567 5.103 -58.831 1.00 79.69 1090 GLY A C 1
ATOM 8576 O O . GLY A 1 1090 ? 44.379 4.922 -59.737 1.00 79.69 1090 GLY A O 1
ATOM 8577 N N . TYR A 1 1091 ? 42.537 5.943 -58.942 1.00 83.88 1091 TYR A N 1
ATOM 8578 C CA . TYR A 1 1091 ? 42.284 6.782 -60.109 1.00 83.88 1091 TYR A CA 1
ATOM 8579 C C . TYR A 1 1091 ? 43.377 7.858 -60.279 1.00 83.88 1091 TYR A C 1
ATOM 8581 O O . TYR A 1 1091 ? 44.026 7.892 -61.321 1.00 83.88 1091 TYR A O 1
ATOM 8589 N N . PHE A 1 1092 ? 43.697 8.646 -59.243 1.00 82.56 1092 PHE A N 1
ATOM 8590 C CA . PHE A 1 1092 ? 44.752 9.679 -59.301 1.00 82.56 1092 PHE A CA 1
ATOM 8591 C C . PHE A 1 1092 ? 46.176 9.122 -59.498 1.00 82.56 1092 PHE A C 1
ATOM 8593 O O . PHE A 1 1092 ? 47.075 9.850 -59.924 1.00 82.56 1092 PHE A O 1
ATOM 8600 N N . ALA A 1 1093 ? 46.425 7.852 -59.158 1.00 75.69 1093 ALA A N 1
ATOM 8601 C CA . ALA A 1 1093 ? 47.689 7.184 -59.470 1.00 75.69 1093 ALA A CA 1
ATOM 8602 C C . ALA A 1 1093 ? 47.815 6.894 -60.973 1.00 75.69 1093 ALA A C 1
ATOM 8604 O O . ALA A 1 1093 ? 48.843 7.209 -61.562 1.00 75.69 1093 ALA A O 1
ATOM 8605 N N . LYS A 1 1094 ? 46.747 6.370 -61.586 1.00 71.69 1094 LYS A N 1
ATOM 8606 C CA . LYS A 1 1094 ? 46.704 5.988 -63.005 1.00 71.69 1094 LYS A CA 1
ATOM 8607 C C . LYS A 1 1094 ? 46.337 7.128 -63.960 1.00 71.69 1094 LYS A C 1
ATOM 8609 O O . LYS A 1 1094 ? 46.513 6.981 -65.160 1.00 71.69 1094 LYS A O 1
ATOM 8614 N N . GLN A 1 1095 ? 45.880 8.277 -63.451 1.00 64.62 1095 GLN A N 1
ATOM 8615 C CA . GLN A 1 1095 ? 45.535 9.470 -64.247 1.00 64.62 1095 GLN A CA 1
ATOM 8616 C C . GLN A 1 1095 ? 46.682 9.936 -65.172 1.00 64.62 1095 GLN A C 1
ATOM 8618 O O . GLN A 1 1095 ? 46.420 10.563 -66.197 1.00 64.62 1095 GLN A O 1
ATOM 8623 N N . TRP A 1 1096 ? 47.928 9.615 -64.808 1.00 58.22 1096 TRP A N 1
ATOM 8624 C CA . TRP A 1 1096 ? 49.163 10.024 -65.483 1.00 58.22 1096 TRP A CA 1
ATOM 8625 C C . TRP A 1 1096 ? 49.845 8.899 -66.279 1.00 58.22 1096 TRP A C 1
ATOM 8627 O O . TRP A 1 1096 ? 50.865 9.143 -66.919 1.00 58.22 1096 TRP A O 1
ATOM 8637 N N . GLU A 1 1097 ? 49.309 7.675 -66.246 1.00 57.84 1097 GLU A N 1
ATOM 8638 C CA . GLU A 1 1097 ? 49.838 6.544 -67.013 1.00 57.84 1097 GLU A CA 1
ATOM 8639 C C . GLU A 1 1097 ? 49.242 6.575 -68.429 1.00 57.84 1097 GLU A C 1
ATOM 8641 O O . GLU A 1 1097 ? 48.034 6.451 -68.626 1.00 57.84 1097 GLU A O 1
ATOM 8646 N N . SER A 1 1098 ? 50.098 6.795 -69.427 1.00 49.03 1098 SER A N 1
ATOM 8647 C CA . SER A 1 1098 ? 49.706 6.994 -70.823 1.00 49.03 1098 SER A CA 1
ATOM 8648 C C . SER A 1 1098 ? 49.178 5.712 -71.474 1.00 49.03 1098 SER A C 1
ATOM 8650 O O . SER A 1 1098 ? 49.959 4.836 -71.851 1.00 49.03 1098 SER A O 1
ATOM 8652 N N . GLY A 1 1099 ? 47.864 5.642 -71.684 1.00 46.81 1099 GLY A N 1
ATOM 8653 C CA . GLY A 1 1099 ? 47.253 4.702 -72.621 1.00 46.81 1099 GLY A CA 1
ATOM 8654 C C . GLY A 1 1099 ? 47.362 5.220 -74.055 1.00 46.81 1099 GLY A C 1
ATOM 8655 O O . GLY A 1 1099 ? 46.559 6.052 -74.471 1.00 46.81 1099 GLY A O 1
ATOM 8656 N N . HIS A 1 1100 ? 48.341 4.721 -74.812 1.00 49.56 1100 HIS A N 1
ATOM 8657 C CA . HIS A 1 1100 ? 48.196 4.641 -76.264 1.00 49.56 1100 HIS A CA 1
ATOM 8658 C C . HIS A 1 1100 ? 47.189 3.526 -76.554 1.00 49.56 1100 HIS A C 1
ATOM 8660 O O . HIS A 1 1100 ? 47.566 2.364 -76.486 1.00 49.56 1100 HIS A O 1
ATOM 8666 N N . ASP A 1 1101 ? 45.958 3.879 -76.908 1.00 40.88 1101 ASP A N 1
ATOM 8667 C CA . ASP A 1 1101 ? 45.086 2.999 -77.684 1.00 40.88 1101 ASP A CA 1
ATOM 8668 C C . ASP A 1 1101 ? 44.287 3.849 -78.674 1.00 40.88 1101 ASP A C 1
ATOM 8670 O O . ASP A 1 1101 ? 43.516 4.733 -78.298 1.00 40.88 1101 ASP A O 1
ATOM 8674 N N . ASN A 1 1102 ? 44.532 3.595 -79.959 1.00 43.78 1102 ASN A N 1
ATOM 8675 C CA . ASN A 1 1102 ? 43.720 4.119 -81.045 1.00 43.78 1102 ASN A CA 1
ATOM 8676 C C . ASN A 1 1102 ? 42.480 3.230 -81.158 1.00 43.78 1102 ASN A C 1
ATOM 8678 O O . ASN A 1 1102 ? 42.570 2.167 -81.769 1.00 43.78 1102 ASN A O 1
ATOM 8682 N N . ASP A 1 1103 ? 41.337 3.663 -80.632 1.00 39.47 1103 ASP A N 1
ATOM 8683 C CA . ASP A 1 1103 ? 40.059 3.173 -81.149 1.00 39.47 1103 ASP A CA 1
ATOM 8684 C C . ASP A 1 1103 ? 38.979 4.258 -81.066 1.00 39.47 1103 ASP A C 1
ATOM 8686 O O . ASP A 1 1103 ? 38.670 4.804 -80.002 1.00 39.47 1103 ASP A O 1
ATOM 8690 N N . ASP A 1 1104 ? 38.439 4.610 -82.229 1.00 46.41 1104 ASP A N 1
ATOM 8691 C CA . ASP A 1 1104 ? 37.464 5.683 -82.377 1.00 46.41 1104 ASP A CA 1
ATOM 8692 C C . ASP A 1 1104 ? 36.061 5.232 -81.921 1.00 46.41 1104 ASP A C 1
ATOM 8694 O O . ASP A 1 1104 ? 35.578 4.152 -82.258 1.00 46.41 1104 ASP A O 1
ATOM 8698 N N . ASN A 1 1105 ? 35.347 6.145 -81.256 1.00 47.28 1105 ASN A N 1
ATOM 8699 C CA . ASN A 1 1105 ? 33.896 6.137 -80.986 1.00 47.28 1105 ASN A CA 1
ATOM 8700 C C . ASN A 1 1105 ? 33.305 5.345 -79.796 1.00 47.28 1105 ASN A C 1
ATOM 8702 O O . ASN A 1 1105 ? 32.109 5.512 -79.551 1.00 47.28 1105 ASN A O 1
ATOM 8706 N N . LEU A 1 1106 ? 34.063 4.605 -78.975 1.00 49.88 1106 LEU A N 1
ATOM 8707 C CA . LEU A 1 1106 ? 33.541 4.058 -77.700 1.00 49.88 1106 LEU A CA 1
ATOM 8708 C C . LEU A 1 1106 ? 34.489 4.296 -76.513 1.00 49.88 1106 LEU A C 1
ATOM 8710 O O . LEU A 1 1106 ? 35.188 3.399 -76.049 1.00 49.88 1106 LEU A O 1
ATOM 8714 N N . VAL A 1 1107 ? 34.461 5.519 -75.971 1.00 53.41 1107 VAL A N 1
ATOM 8715 C CA . VAL A 1 1107 ? 35.184 5.878 -74.737 1.00 53.41 1107 VAL A CA 1
ATOM 8716 C C . VAL A 1 1107 ? 34.564 5.143 -73.544 1.00 53.41 1107 VAL A C 1
ATOM 8718 O O . VAL A 1 1107 ? 33.553 5.576 -72.990 1.00 53.41 1107 VAL A O 1
ATOM 8721 N N . ALA A 1 1108 ? 35.168 4.022 -73.154 1.00 59.00 1108 ALA A N 1
ATOM 8722 C CA . ALA A 1 1108 ? 34.767 3.263 -71.976 1.00 59.00 1108 ALA A CA 1
ATOM 8723 C C . ALA A 1 1108 ? 35.006 4.066 -70.684 1.00 59.00 1108 ALA A C 1
ATOM 8725 O O . ALA A 1 1108 ? 36.027 4.739 -70.534 1.00 59.00 1108 ALA A O 1
ATOM 8726 N N . ILE A 1 1109 ? 34.085 3.953 -69.721 1.00 64.19 1109 ILE A N 1
ATOM 8727 C CA . ILE A 1 1109 ? 34.277 4.506 -68.372 1.00 64.19 1109 ILE A CA 1
ATOM 8728 C C . ILE A 1 1109 ? 35.524 3.840 -67.761 1.00 64.19 1109 ILE A C 1
ATOM 8730 O O . ILE A 1 1109 ? 35.589 2.606 -67.751 1.00 64.19 1109 ILE A O 1
ATOM 8734 N N . PRO A 1 1110 ? 36.500 4.597 -67.220 1.00 70.56 1110 PRO A N 1
ATOM 8735 C CA . PRO A 1 1110 ? 37.677 3.999 -66.607 1.00 70.56 1110 PRO A CA 1
ATOM 8736 C C . PRO A 1 1110 ? 37.267 3.046 -65.485 1.00 70.56 1110 PRO A C 1
ATOM 8738 O O . PRO A 1 1110 ? 36.577 3.443 -64.545 1.00 70.56 1110 PRO A O 1
ATOM 8741 N N . ALA A 1 1111 ? 37.744 1.799 -65.526 1.00 71.19 1111 ALA A N 1
ATOM 8742 C CA . ALA A 1 1111 ? 37.431 0.795 -64.503 1.00 71.19 1111 ALA A CA 1
ATOM 8743 C C . ALA A 1 1111 ? 37.827 1.240 -63.075 1.00 71.19 1111 ALA A C 1
ATOM 8745 O O . ALA A 1 1111 ? 37.253 0.781 -62.092 1.00 71.19 1111 ALA A O 1
ATOM 8746 N N . THR A 1 1112 ? 38.778 2.173 -62.959 1.00 79.38 1112 THR A N 1
ATOM 8747 C CA . THR A 1 1112 ? 39.201 2.824 -61.708 1.00 79.38 1112 THR A CA 1
ATOM 8748 C C . THR A 1 1112 ? 38.204 3.842 -61.149 1.00 79.38 1112 THR A C 1
ATOM 8750 O O . THR A 1 1112 ? 38.271 4.146 -59.962 1.00 79.38 1112 THR A O 1
ATOM 8753 N N . LEU A 1 1113 ? 37.298 4.373 -61.975 1.00 83.44 1113 LEU A N 1
ATOM 8754 C CA . LEU A 1 1113 ? 36.293 5.373 -61.600 1.00 83.44 1113 LEU A CA 1
ATOM 8755 C C . LEU A 1 1113 ? 34.924 4.738 -61.288 1.00 83.44 1113 LEU A C 1
ATOM 8757 O O . LEU A 1 1113 ? 34.147 5.297 -60.518 1.00 83.44 1113 LEU A O 1
ATOM 8761 N N . VAL A 1 1114 ? 34.647 3.537 -61.813 1.00 85.25 1114 VAL A N 1
ATOM 8762 C CA . VAL A 1 1114 ? 33.390 2.799 -61.567 1.00 85.25 1114 VAL A CA 1
ATOM 8763 C C . VAL A 1 1114 ? 33.155 2.536 -60.074 1.00 85.25 1114 VAL A C 1
ATOM 8765 O O . VAL A 1 1114 ? 32.038 2.724 -59.593 1.00 85.25 1114 VAL A O 1
ATOM 8768 N N . SER A 1 1115 ? 34.195 2.139 -59.332 1.00 86.69 1115 SER A N 1
ATOM 8769 C CA . SER A 1 1115 ? 34.099 1.867 -57.888 1.00 86.69 1115 SER A CA 1
ATOM 8770 C C . SER A 1 1115 ? 33.653 3.108 -57.088 1.00 86.69 1115 SER A C 1
ATOM 8772 O O . SER A 1 1115 ? 32.549 3.068 -56.538 1.00 86.69 1115 SER A O 1
ATOM 8774 N N . PRO A 1 1116 ? 34.373 4.253 -57.111 1.00 89.25 1116 PRO A N 1
ATOM 8775 C CA . PRO A 1 1116 ? 33.986 5.419 -56.314 1.00 89.25 1116 PRO A CA 1
ATOM 8776 C C . PRO A 1 1116 ? 32.642 6.041 -56.738 1.00 89.25 1116 PRO A C 1
ATOM 8778 O O . PRO A 1 1116 ? 31.908 6.535 -55.878 1.00 89.25 1116 PRO A O 1
ATOM 8781 N N . LEU A 1 1117 ? 32.266 5.967 -58.024 1.00 88.94 1117 LEU A N 1
ATOM 8782 C CA . LEU A 1 1117 ? 30.923 6.353 -58.487 1.00 88.94 1117 LEU A CA 1
ATOM 8783 C C . LEU A 1 1117 ? 29.832 5.445 -57.890 1.00 88.94 1117 LEU A C 1
ATOM 87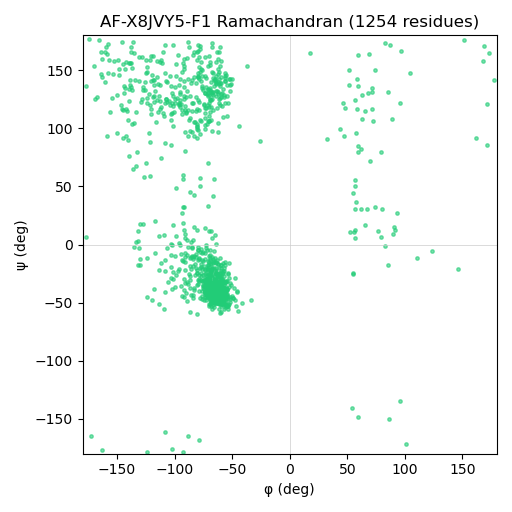85 O O . LEU A 1 1117 ? 28.786 5.933 -57.454 1.00 88.94 1117 LEU A O 1
ATOM 8789 N N . THR A 1 1118 ? 30.076 4.133 -57.820 1.00 89.56 1118 THR A N 1
ATOM 8790 C CA . THR A 1 1118 ? 29.146 3.157 -57.226 1.00 89.56 1118 THR A CA 1
ATOM 8791 C C . THR A 1 1118 ? 29.017 3.360 -55.715 1.00 89.56 1118 THR A C 1
ATOM 8793 O O . THR A 1 1118 ? 27.900 3.360 -55.190 1.00 89.56 1118 THR A O 1
ATOM 8796 N N . THR A 1 1119 ? 30.130 3.604 -55.018 1.00 89.81 1119 THR A N 1
ATOM 8797 C CA . THR A 1 1119 ? 30.160 3.912 -53.580 1.00 89.81 1119 THR A CA 1
ATOM 8798 C C . THR A 1 1119 ? 29.368 5.187 -53.270 1.00 89.81 1119 THR A C 1
ATOM 8800 O O . THR A 1 1119 ? 28.478 5.156 -52.414 1.00 89.81 1119 THR A O 1
ATOM 8803 N N . LEU A 1 1120 ? 29.572 6.276 -54.026 1.00 91.19 1120 LEU A N 1
ATOM 8804 C CA . LEU A 1 1120 ? 28.765 7.495 -53.889 1.00 91.19 1120 LEU A CA 1
ATOM 8805 C C . LEU A 1 1120 ? 27.271 7.222 -54.137 1.00 91.19 1120 LEU A C 1
ATOM 8807 O O . LEU A 1 1120 ? 26.439 7.564 -53.297 1.00 91.19 1120 LEU A O 1
ATOM 8811 N N . THR A 1 1121 ? 26.926 6.573 -55.253 1.00 90.75 1121 THR A N 1
ATOM 8812 C CA . THR A 1 1121 ? 25.529 6.271 -55.630 1.00 90.75 1121 THR A CA 1
ATOM 8813 C C . THR A 1 1121 ? 24.823 5.448 -54.548 1.00 90.75 1121 THR A C 1
ATOM 8815 O O . THR A 1 1121 ? 23.681 5.736 -54.185 1.00 90.75 1121 THR A O 1
ATOM 8818 N N . THR A 1 1122 ? 25.517 4.460 -53.974 1.00 90.38 1122 THR A N 1
ATOM 8819 C CA . THR A 1 1122 ? 25.002 3.592 -52.903 1.00 90.38 1122 THR A CA 1
ATOM 8820 C C . THR A 1 1122 ? 24.755 4.371 -51.611 1.00 90.38 1122 THR A C 1
ATOM 8822 O O . THR A 1 1122 ? 23.712 4.200 -50.975 1.00 90.38 1122 THR A O 1
ATOM 8825 N N . HIS A 1 1123 ? 25.678 5.258 -51.226 1.00 92.31 1123 HIS A N 1
ATOM 8826 C CA . HIS A 1 1123 ? 25.515 6.108 -50.047 1.00 92.31 1123 HIS A CA 1
ATOM 8827 C C . HIS A 1 1123 ? 24.384 7.129 -50.217 1.00 92.31 1123 HIS A C 1
ATOM 8829 O O . HIS A 1 1123 ? 23.538 7.242 -49.330 1.00 92.31 1123 HIS A O 1
ATOM 8835 N N . LEU A 1 1124 ? 24.309 7.814 -51.362 1.00 91.25 1124 LEU A N 1
ATOM 8836 C CA . LEU A 1 1124 ? 23.226 8.753 -51.665 1.00 91.25 1124 LEU A CA 1
ATOM 8837 C C . LEU A 1 1124 ? 21.858 8.055 -51.683 1.00 91.25 1124 LEU A C 1
ATOM 8839 O O . LEU A 1 1124 ? 20.911 8.560 -51.084 1.00 91.25 1124 LEU A O 1
ATOM 8843 N N . SER A 1 1125 ? 21.767 6.860 -52.275 1.00 89.56 1125 SER A N 1
ATOM 8844 C CA . SER A 1 1125 ? 20.534 6.059 -52.285 1.00 89.56 1125 SER A CA 1
ATOM 8845 C C . SER A 1 1125 ? 20.080 5.671 -50.872 1.00 89.56 1125 SER A C 1
ATOM 8847 O O . SER A 1 1125 ? 18.879 5.648 -50.593 1.00 89.56 1125 SER A O 1
ATOM 8849 N N . LEU A 1 1126 ? 21.019 5.402 -49.951 1.00 88.06 1126 LEU A N 1
ATOM 8850 C CA . LEU A 1 1126 ? 20.686 5.167 -48.544 1.00 88.06 1126 LEU A CA 1
ATOM 8851 C C . LEU A 1 1126 ? 20.155 6.443 -47.874 1.00 88.06 1126 LEU A C 1
ATOM 8853 O O . LEU A 1 1126 ? 19.104 6.370 -47.241 1.00 88.06 1126 LEU A O 1
ATOM 8857 N N . LEU A 1 1127 ? 20.814 7.596 -48.059 1.00 89.50 1127 LEU A N 1
ATOM 8858 C CA . LEU A 1 1127 ? 20.359 8.883 -47.505 1.00 89.50 1127 LEU A CA 1
ATOM 8859 C C . LEU A 1 1127 ? 18.924 9.213 -47.940 1.00 89.50 1127 LEU A C 1
ATOM 8861 O O . LEU A 1 1127 ? 18.090 9.521 -47.093 1.00 89.50 1127 LEU A O 1
ATOM 8865 N N . VAL A 1 1128 ? 18.620 9.062 -49.235 1.00 87.69 1128 VAL A N 1
ATOM 8866 C CA . VAL A 1 1128 ? 17.279 9.281 -49.813 1.00 87.69 1128 VAL A CA 1
ATOM 8867 C C . VAL A 1 1128 ? 16.233 8.330 -49.227 1.00 87.69 1128 VAL A C 1
ATOM 8869 O O . VAL A 1 1128 ? 15.083 8.721 -49.044 1.00 87.69 1128 VAL A O 1
ATOM 8872 N N . LYS A 1 1129 ? 16.614 7.084 -48.924 1.00 84.62 1129 LYS A N 1
ATOM 8873 C CA . LYS A 1 1129 ? 15.716 6.083 -48.330 1.00 84.62 1129 LYS A CA 1
ATOM 8874 C C . LYS A 1 1129 ? 15.417 6.354 -46.850 1.00 84.62 1129 LYS A C 1
ATOM 8876 O O . LYS A 1 1129 ? 14.363 5.939 -46.370 1.00 84.62 1129 LYS A O 1
ATOM 8881 N N . THR A 1 1130 ? 16.334 6.992 -46.119 1.00 82.31 1130 THR A N 1
ATOM 8882 C CA . THR A 1 1130 ? 16.224 7.183 -44.660 1.00 82.31 1130 THR A CA 1
ATOM 8883 C C . THR A 1 1130 ? 15.796 8.582 -44.222 1.00 82.31 1130 THR A C 1
ATOM 8885 O O . THR A 1 1130 ? 15.207 8.703 -43.152 1.00 82.31 1130 THR A O 1
ATOM 8888 N N . LEU A 1 1131 ? 16.109 9.630 -44.992 1.00 84.25 1131 LEU A N 1
ATOM 8889 C CA . LEU A 1 1131 ? 15.970 11.026 -44.566 1.00 84.25 1131 LEU A CA 1
ATOM 8890 C C . LEU A 1 1131 ? 15.000 11.828 -45.456 1.00 84.25 1131 LEU A C 1
ATOM 8892 O O . LEU A 1 1131 ? 14.992 11.645 -46.678 1.00 84.25 1131 LEU A O 1
ATOM 8896 N N . PRO A 1 1132 ? 14.247 12.793 -44.895 1.00 83.00 1132 PRO A N 1
ATOM 8897 C CA . PRO A 1 1132 ? 13.385 13.679 -45.663 1.00 83.00 1132 PRO A CA 1
ATOM 8898 C C . PRO A 1 1132 ? 14.118 14.545 -46.676 1.00 83.00 1132 PRO A C 1
ATOM 8900 O O . PRO A 1 1132 ? 15.339 14.733 -46.658 1.00 83.00 1132 PRO A O 1
ATOM 8903 N N . SER A 1 1133 ? 13.325 15.128 -47.569 1.00 81.06 1133 SER A N 1
ATOM 8904 C CA . SER A 1 1133 ? 13.827 15.852 -48.728 1.00 81.06 1133 SER A CA 1
ATOM 8905 C C . SER A 1 1133 ? 14.733 17.035 -48.391 1.00 81.06 1133 SER A C 1
ATOM 8907 O O . SER A 1 1133 ? 15.708 17.239 -49.115 1.00 81.06 1133 SER A O 1
ATOM 8909 N N . SER A 1 1134 ? 14.445 17.761 -47.309 1.00 83.69 1134 SER A N 1
ATOM 8910 C CA . SER A 1 1134 ? 15.219 18.902 -46.803 1.00 83.69 1134 SER A CA 1
ATOM 8911 C C . SER A 1 1134 ? 16.596 18.481 -46.274 1.00 83.69 1134 SER A C 1
ATOM 8913 O O . SER A 1 1134 ? 17.615 18.965 -46.771 1.00 83.69 1134 SER A O 1
ATOM 8915 N N . ALA A 1 1135 ? 16.633 17.532 -45.333 1.00 84.25 1135 ALA A N 1
ATOM 8916 C CA . ALA A 1 1135 ? 17.861 16.998 -44.741 1.00 84.25 1135 ALA A CA 1
ATOM 8917 C C . ALA A 1 1135 ? 18.773 16.365 -45.806 1.00 84.25 1135 ALA A C 1
ATOM 8919 O O . ALA A 1 1135 ? 19.943 16.734 -45.928 1.00 84.25 1135 ALA A O 1
ATOM 8920 N N . THR A 1 1136 ? 18.214 15.508 -46.671 1.00 88.44 1136 THR A N 1
ATOM 8921 C CA . THR A 1 1136 ? 18.953 14.891 -47.786 1.00 88.44 1136 THR A CA 1
ATOM 8922 C C . THR A 1 1136 ? 19.547 15.939 -48.730 1.00 88.44 1136 THR A C 1
ATOM 8924 O O . THR A 1 1136 ? 20.693 15.800 -49.149 1.00 88.44 1136 THR A O 1
ATOM 8927 N N . ALA A 1 1137 ? 18.818 17.017 -49.049 1.00 87.44 1137 ALA A N 1
ATOM 8928 C CA . ALA A 1 1137 ? 19.329 18.083 -49.914 1.00 87.44 1137 ALA A CA 1
ATOM 8929 C C . ALA A 1 1137 ? 20.451 18.910 -49.255 1.00 87.44 1137 ALA A C 1
ATOM 8931 O O . ALA A 1 1137 ? 21.377 19.339 -49.948 1.00 87.44 1137 ALA A O 1
ATOM 8932 N N . SER A 1 1138 ? 20.389 19.122 -47.935 1.00 88.88 1138 SER A N 1
ATOM 8933 C CA . SER A 1 1138 ? 21.450 19.789 -47.169 1.00 88.88 1138 SER A CA 1
ATOM 8934 C C . SER A 1 1138 ? 22.737 18.957 -47.162 1.00 88.88 1138 SER A C 1
ATOM 8936 O O . SER A 1 1138 ? 23.786 19.431 -47.608 1.00 88.88 1138 SER A O 1
ATOM 8938 N N . LEU A 1 1139 ? 22.636 17.685 -46.757 1.00 90.69 1139 LEU A N 1
ATOM 8939 C CA . LEU A 1 1139 ? 23.761 16.748 -46.718 1.00 90.69 1139 LEU A CA 1
ATOM 8940 C C . LEU A 1 1139 ? 24.365 16.530 -48.107 1.00 90.69 1139 LEU A C 1
ATOM 8942 O O . LEU A 1 1139 ? 25.580 16.637 -48.264 1.00 90.69 1139 LEU A O 1
ATOM 8946 N N . TYR A 1 1140 ? 23.532 16.309 -49.132 1.00 93.00 1140 TYR A N 1
ATOM 8947 C CA . TYR A 1 1140 ? 23.995 16.146 -50.510 1.00 93.00 1140 TYR A CA 1
ATOM 8948 C C . TYR A 1 1140 ? 24.826 17.341 -50.984 1.00 93.00 1140 TYR A C 1
ATOM 8950 O O . TYR A 1 1140 ? 25.912 17.145 -51.525 1.00 93.00 1140 TYR A O 1
ATOM 8958 N N . ARG A 1 1141 ? 24.359 18.578 -50.747 1.00 91.50 1141 ARG A N 1
ATOM 8959 C CA . ARG A 1 1141 ? 25.094 19.789 -51.141 1.00 91.50 1141 ARG A CA 1
ATOM 8960 C C . ARG A 1 1141 ? 26.494 19.813 -50.525 1.00 91.50 1141 ARG A C 1
ATOM 8962 O O . ARG A 1 1141 ? 27.453 20.108 -51.230 1.00 91.50 1141 ARG A O 1
ATOM 8969 N N . ARG A 1 1142 ? 26.615 19.468 -49.238 1.00 93.81 1142 ARG A N 1
ATOM 8970 C CA . ARG A 1 1142 ? 27.897 19.439 -48.513 1.00 93.81 1142 ARG A CA 1
ATOM 8971 C C . ARG A 1 1142 ? 28.812 18.309 -49.014 1.00 93.81 1142 ARG A C 1
ATOM 8973 O O . ARG A 1 1142 ? 29.978 18.570 -49.301 1.00 93.81 1142 ARG A O 1
ATOM 8980 N N . ILE A 1 1143 ? 28.281 17.096 -49.197 1.00 94.50 1143 ILE A N 1
ATOM 8981 C CA . ILE A 1 1143 ? 29.018 15.924 -49.714 1.00 94.50 1143 ILE A CA 1
ATOM 8982 C C . ILE A 1 1143 ? 29.535 16.184 -51.135 1.00 94.50 1143 ILE A C 1
ATOM 8984 O O . ILE A 1 1143 ? 30.735 16.096 -51.387 1.00 94.50 1143 ILE A O 1
ATOM 8988 N N . ALA A 1 1144 ? 28.644 16.547 -52.060 1.00 93.69 1144 ALA A N 1
ATOM 8989 C CA . ALA A 1 1144 ? 28.991 16.733 -53.463 1.00 93.69 1144 ALA A CA 1
ATOM 8990 C C . ALA A 1 1144 ? 29.978 17.891 -53.663 1.00 93.69 1144 ALA A C 1
ATOM 8992 O O . ALA A 1 1144 ? 30.964 17.716 -54.371 1.00 93.69 1144 ALA A O 1
ATOM 8993 N N . SER A 1 1145 ? 29.802 19.034 -52.983 1.00 93.25 1145 SER A N 1
ATOM 8994 C CA . SER A 1 1145 ? 30.783 20.128 -53.056 1.00 93.25 1145 SER A CA 1
ATOM 8995 C C . SER A 1 1145 ? 32.146 19.757 -52.459 1.00 93.25 1145 SER A C 1
ATOM 8997 O O . SER A 1 1145 ? 33.166 20.213 -52.978 1.00 93.25 1145 SER A O 1
ATOM 8999 N N . SER A 1 1146 ? 32.196 18.915 -51.419 1.00 93.62 1146 SER A N 1
ATOM 9000 C CA . SER A 1 1146 ? 33.456 18.413 -50.851 1.00 93.62 1146 SER A CA 1
ATOM 9001 C C . SER A 1 1146 ? 34.191 17.502 -51.840 1.00 93.62 1146 SER A C 1
ATOM 9003 O O . SER A 1 1146 ? 35.365 17.731 -52.123 1.00 93.62 1146 SER A O 1
ATOM 9005 N N . ILE A 1 1147 ? 33.495 16.520 -52.426 1.00 94.06 1147 ILE A N 1
ATOM 9006 C CA . ILE A 1 1147 ? 34.075 15.588 -53.409 1.00 94.06 1147 ILE A CA 1
ATOM 9007 C C . ILE A 1 1147 ? 34.488 16.337 -54.686 1.00 94.06 1147 ILE A C 1
ATOM 9009 O O . ILE A 1 1147 ? 35.609 16.161 -55.164 1.00 94.06 1147 ILE A O 1
ATOM 9013 N N . ALA A 1 1148 ? 33.638 17.236 -55.197 1.00 92.50 1148 ALA A N 1
ATOM 9014 C CA . ALA A 1 1148 ? 33.945 18.098 -56.338 1.00 92.50 1148 ALA A CA 1
ATOM 9015 C C . ALA A 1 1148 ? 35.220 18.921 -56.104 1.00 92.50 1148 ALA A C 1
ATOM 9017 O O . ALA A 1 1148 ? 36.092 18.970 -56.971 1.00 92.50 1148 ALA A O 1
ATOM 9018 N N . SER A 1 1149 ? 35.356 19.518 -54.914 1.00 91.38 1149 SER A N 1
ATOM 9019 C CA . SER A 1 1149 ? 36.540 20.295 -54.534 1.00 91.38 1149 SER A CA 1
ATOM 9020 C C . SER A 1 1149 ? 37.786 19.419 -54.412 1.00 91.38 1149 SER A C 1
ATOM 9022 O O . SER A 1 1149 ? 38.843 19.818 -54.892 1.00 91.38 1149 SER A O 1
ATOM 9024 N N . HIS A 1 1150 ? 37.678 18.213 -53.842 1.00 90.56 1150 HIS A N 1
ATOM 9025 C CA . HIS A 1 1150 ? 38.801 17.277 -53.746 1.00 90.56 1150 HIS A CA 1
ATOM 9026 C C . HIS A 1 1150 ? 39.311 16.856 -55.130 1.00 90.56 1150 HIS A C 1
ATOM 9028 O O . HIS A 1 1150 ? 40.515 16.907 -55.386 1.00 90.56 1150 HIS A O 1
ATOM 9034 N N . ILE A 1 1151 ? 38.406 16.464 -56.035 1.00 89.56 1151 ILE A N 1
ATOM 9035 C CA . ILE A 1 1151 ? 38.756 16.058 -57.404 1.00 89.56 1151 ILE A CA 1
ATOM 9036 C C . ILE A 1 1151 ? 39.385 17.235 -58.154 1.00 89.56 1151 ILE A C 1
ATOM 9038 O O . ILE A 1 1151 ? 40.464 17.083 -58.722 1.00 89.56 1151 ILE A O 1
ATOM 9042 N N . LEU A 1 1152 ? 38.773 18.421 -58.100 1.00 88.44 1152 LEU A N 1
ATOM 9043 C CA . LEU A 1 1152 ? 39.304 19.630 -58.733 1.00 88.44 1152 LEU A CA 1
ATOM 9044 C C . LEU A 1 1152 ? 40.708 19.973 -58.203 1.00 88.44 1152 LEU A C 1
ATOM 9046 O O . LEU A 1 1152 ? 41.641 20.185 -58.977 1.00 88.44 1152 LEU A O 1
ATOM 9050 N N . GLN A 1 1153 ? 40.900 19.956 -56.883 1.00 87.75 1153 GLN A N 1
ATOM 9051 C CA . GLN A 1 1153 ? 42.181 20.297 -56.268 1.00 87.75 1153 GLN A CA 1
ATOM 9052 C C . GLN A 1 1153 ? 43.278 19.261 -56.570 1.00 87.75 1153 GLN A C 1
ATOM 9054 O O . GLN A 1 1153 ? 44.436 19.640 -56.740 1.00 87.75 1153 GLN A O 1
ATOM 9059 N N . ARG A 1 1154 ? 42.940 17.965 -56.660 1.00 84.44 1154 ARG A N 1
ATOM 9060 C CA . ARG A 1 1154 ? 43.899 16.877 -56.935 1.00 84.44 1154 ARG A CA 1
ATOM 9061 C C . ARG A 1 1154 ? 44.212 16.670 -58.413 1.00 84.44 1154 ARG A C 1
ATOM 9063 O O . ARG A 1 1154 ? 45.365 16.390 -58.725 1.00 84.44 1154 ARG A O 1
ATOM 9070 N N . SER A 1 1155 ? 43.220 16.778 -59.294 1.00 80.75 1155 SER A N 1
ATOM 9071 C CA . SER A 1 1155 ? 43.386 16.539 -60.733 1.00 80.75 1155 SER A CA 1
ATOM 9072 C C . SER A 1 1155 ? 43.733 17.798 -61.521 1.00 80.75 1155 SER A C 1
ATOM 9074 O O . SER A 1 1155 ? 44.409 17.666 -62.534 1.00 80.75 1155 SER A O 1
ATOM 9076 N N . VAL A 1 1156 ? 43.292 18.986 -61.083 1.00 81.62 1156 VAL A N 1
ATOM 9077 C CA . VAL A 1 1156 ? 43.480 20.246 -61.825 1.00 81.62 1156 VAL A CA 1
ATOM 9078 C C . VAL A 1 1156 ? 44.501 21.158 -61.144 1.00 81.62 1156 VAL A C 1
ATOM 9080 O O . VAL A 1 1156 ? 45.491 21.504 -61.772 1.00 81.62 1156 VAL A O 1
ATOM 9083 N N . PHE A 1 1157 ? 44.331 21.521 -59.868 1.00 82.69 1157 PHE A N 1
ATOM 9084 C CA . PHE A 1 1157 ? 45.165 22.571 -59.246 1.00 82.69 1157 PHE A CA 1
ATOM 9085 C C . PHE A 1 1157 ? 46.518 22.115 -58.661 1.00 82.69 1157 PHE A C 1
ATOM 9087 O O . PHE A 1 1157 ? 47.321 22.962 -58.269 1.00 82.69 1157 PHE A O 1
ATOM 9094 N N . HIS A 1 1158 ? 46.800 20.811 -58.558 1.00 76.25 1158 HIS A N 1
ATOM 9095 C CA . HIS A 1 1158 ? 48.012 20.311 -57.893 1.00 76.25 1158 HIS A CA 1
ATOM 9096 C C . HIS A 1 1158 ? 48.908 19.460 -58.810 1.00 76.25 1158 HIS A C 1
ATOM 9098 O O . HIS A 1 1158 ? 48.845 18.233 -58.820 1.00 76.25 1158 HIS A O 1
ATOM 9104 N N . PHE A 1 1159 ? 49.822 20.124 -59.523 1.00 62.88 1159 PHE A N 1
ATOM 9105 C CA . PHE A 1 1159 ? 50.680 19.551 -60.580 1.00 62.88 1159 PHE A CA 1
ATOM 9106 C C . PHE A 1 1159 ? 51.789 18.584 -60.111 1.00 62.88 1159 PHE A C 1
ATOM 9108 O O . PHE A 1 1159 ? 52.680 18.244 -60.886 1.00 62.88 1159 PHE A O 1
ATOM 9115 N N . GLY A 1 1160 ? 51.782 18.134 -58.851 1.00 55.44 1160 GLY A N 1
ATOM 9116 C CA . GLY A 1 1160 ? 52.891 17.396 -58.221 1.00 55.44 1160 GLY A CA 1
ATOM 9117 C C . GLY A 1 1160 ? 53.232 16.021 -58.823 1.00 55.44 1160 GLY A C 1
ATOM 9118 O O . GLY A 1 1160 ? 54.127 15.350 -58.314 1.00 55.44 1160 GLY A O 1
ATOM 9119 N N . ARG A 1 1161 ? 52.519 15.579 -59.868 1.00 56.19 1161 ARG A N 1
ATOM 9120 C CA . ARG A 1 1161 ? 52.754 14.323 -60.606 1.00 56.19 1161 ARG A CA 1
ATOM 9121 C C . ARG A 1 1161 ? 52.797 14.474 -62.136 1.00 56.19 1161 ARG A C 1
ATOM 9123 O O . ARG A 1 1161 ? 53.061 13.486 -62.810 1.00 56.19 1161 ARG A O 1
ATOM 9130 N N . GLY A 1 1162 ? 52.563 15.669 -62.683 1.00 66.19 1162 GLY A N 1
ATOM 9131 C CA . GLY A 1 1162 ? 52.502 15.902 -64.130 1.00 66.19 1162 GLY A CA 1
ATOM 9132 C C . GLY A 1 1162 ? 51.582 17.064 -64.519 1.00 66.19 1162 GLY A C 1
ATOM 9133 O O . GLY A 1 1162 ? 50.916 17.653 -63.667 1.00 66.19 1162 GLY A O 1
ATOM 9134 N N . ARG A 1 1163 ? 51.550 17.378 -65.820 1.00 76.38 1163 ARG A N 1
ATOM 9135 C CA . ARG A 1 1163 ? 50.568 18.274 -66.453 1.00 76.38 1163 ARG A CA 1
ATOM 9136 C C . ARG A 1 1163 ? 49.749 17.499 -67.491 1.00 76.38 1163 ARG A C 1
ATOM 9138 O O . ARG A 1 1163 ? 50.289 16.619 -68.157 1.00 76.38 1163 ARG A O 1
ATOM 9145 N N . MET A 1 1164 ? 48.451 17.777 -67.594 1.00 79.06 1164 MET A N 1
ATOM 9146 C CA . MET A 1 1164 ? 47.492 17.015 -68.399 1.00 79.06 1164 MET A CA 1
ATOM 9147 C C . MET A 1 1164 ? 47.666 17.269 -69.896 1.00 79.06 1164 MET A C 1
ATOM 9149 O O . MET A 1 1164 ? 47.667 18.412 -70.340 1.00 79.06 1164 MET A O 1
ATOM 9153 N N . ILE A 1 1165 ? 47.744 16.196 -70.678 1.00 81.19 1165 ILE A N 1
ATOM 9154 C CA . ILE A 1 1165 ? 47.699 16.271 -72.143 1.00 81.19 1165 ILE A CA 1
ATOM 9155 C C . ILE A 1 1165 ? 46.275 16.699 -72.563 1.00 81.19 1165 ILE A C 1
ATOM 9157 O O . ILE A 1 1165 ? 45.319 16.213 -71.950 1.00 81.19 1165 ILE A O 1
ATOM 9161 N N . PRO A 1 1166 ? 46.072 17.567 -73.571 1.00 79.50 1166 PRO A N 1
ATOM 9162 C CA . PRO A 1 1166 ? 44.737 18.103 -73.873 1.00 79.50 1166 PRO A CA 1
ATOM 9163 C C . PRO A 1 1166 ? 43.700 17.037 -74.254 1.00 79.50 1166 PRO A C 1
ATOM 9165 O O . PRO A 1 1166 ? 42.551 17.113 -73.813 1.00 79.50 1166 PRO A O 1
ATOM 9168 N N . SER A 1 1167 ? 44.110 15.963 -74.940 1.00 77.75 1167 SER A N 1
ATOM 9169 C CA . SER A 1 1167 ? 43.265 14.779 -75.177 1.00 77.75 1167 SER A CA 1
ATOM 9170 C C . SER A 1 1167 ? 42.740 14.149 -73.875 1.00 77.75 1167 SER A C 1
ATOM 9172 O O . SER A 1 1167 ? 41.566 13.787 -73.782 1.00 77.75 1167 SER A O 1
ATOM 9174 N N . ARG A 1 1168 ? 43.565 14.100 -72.818 1.00 78.88 1168 ARG A N 1
ATOM 9175 C CA . ARG A 1 1168 ? 43.158 13.651 -71.475 1.00 78.88 1168 ARG A CA 1
ATOM 9176 C C . ARG A 1 1168 ? 42.222 14.650 -70.790 1.00 78.88 1168 ARG A C 1
ATOM 9178 O O . ARG A 1 1168 ? 41.364 14.217 -70.020 1.00 78.88 1168 ARG A O 1
ATOM 9185 N N . GLY A 1 1169 ? 42.355 15.942 -71.091 1.00 79.44 1169 GLY A N 1
ATOM 9186 C CA . GLY A 1 1169 ? 41.458 17.011 -70.643 1.00 79.44 1169 GLY A CA 1
ATOM 9187 C C . GLY A 1 1169 ? 40.024 16.850 -71.152 1.00 79.44 1169 GLY A C 1
ATOM 9188 O O . GLY A 1 1169 ? 39.078 16.967 -70.375 1.00 79.44 1169 GLY A O 1
ATOM 9189 N N . VAL A 1 1170 ? 39.852 16.476 -72.423 1.00 81.88 1170 VAL A N 1
ATOM 9190 C CA . VAL A 1 1170 ? 38.533 16.155 -73.005 1.00 81.88 1170 VAL A CA 1
ATOM 9191 C C . VAL A 1 1170 ? 37.900 14.930 -72.328 1.00 81.88 1170 VAL A C 1
ATOM 9193 O O . VAL A 1 1170 ? 36.704 14.934 -72.032 1.00 81.88 1170 VAL A O 1
ATOM 9196 N N . VAL A 1 1171 ? 38.694 13.898 -72.018 1.00 82.81 1171 VAL A N 1
ATOM 9197 C CA . VAL A 1 1171 ? 38.219 12.732 -71.247 1.00 82.81 1171 VAL A CA 1
ATOM 9198 C C . VAL A 1 1171 ? 37.833 13.136 -69.817 1.00 82.81 1171 VAL A C 1
ATOM 9200 O O . VAL A 1 1171 ? 36.779 12.725 -69.339 1.00 82.81 1171 VAL A O 1
ATOM 9203 N N . PHE A 1 1172 ? 38.611 14.010 -69.168 1.00 84.56 1172 PHE A N 1
ATOM 9204 C CA . PHE A 1 1172 ? 38.328 14.514 -67.818 1.00 84.56 1172 PHE A CA 1
ATOM 9205 C C . PHE A 1 1172 ? 37.024 15.317 -67.733 1.00 84.56 1172 PHE A C 1
ATOM 9207 O O . PHE A 1 1172 ? 36.275 15.161 -66.771 1.00 84.56 1172 PHE A O 1
ATOM 9214 N N . ALA A 1 1173 ? 36.688 16.103 -68.759 1.00 84.31 1173 ALA A N 1
ATOM 9215 C CA . ALA A 1 1173 ? 35.386 16.766 -68.839 1.00 84.31 1173 ALA A CA 1
ATOM 9216 C C . ALA A 1 1173 ? 34.216 15.768 -68.875 1.00 84.31 1173 ALA A C 1
ATOM 9218 O O . ALA A 1 1173 ? 33.222 15.970 -68.178 1.00 84.31 1173 ALA A O 1
ATOM 9219 N N . ARG A 1 1174 ? 34.342 14.652 -69.605 1.00 83.75 1174 ARG A N 1
ATOM 9220 C CA . ARG A 1 1174 ? 33.323 13.585 -69.598 1.00 83.75 1174 ARG A CA 1
ATOM 9221 C C . ARG A 1 1174 ? 33.250 12.876 -68.244 1.00 83.75 1174 ARG A C 1
ATOM 9223 O O . ARG A 1 1174 ? 32.158 12.686 -67.718 1.00 83.75 1174 ARG A O 1
ATOM 9230 N N . GLU A 1 1175 ? 34.392 12.550 -67.640 1.00 87.50 1175 GLU A N 1
ATOM 9231 C CA . GLU A 1 1175 ? 34.458 11.945 -66.301 1.00 87.50 1175 GLU A CA 1
ATOM 9232 C C . GLU A 1 1175 ? 33.833 12.845 -65.221 1.00 87.50 1175 GLU A C 1
ATOM 9234 O O . GLU A 1 1175 ? 33.165 12.340 -64.321 1.00 87.50 1175 GLU A O 1
ATOM 9239 N N . ALA A 1 1176 ? 33.982 14.171 -65.324 1.00 87.38 1176 ALA A N 1
ATOM 9240 C CA . ALA A 1 1176 ? 33.337 15.134 -64.431 1.00 87.38 1176 ALA A CA 1
ATOM 9241 C C . ALA A 1 1176 ? 31.798 15.104 -64.536 1.00 87.38 1176 ALA A C 1
ATOM 9243 O O . ALA A 1 1176 ? 31.114 15.226 -63.519 1.00 87.38 1176 ALA A O 1
ATOM 9244 N N . HIS A 1 1177 ? 31.244 14.877 -65.733 1.00 88.94 1177 HIS A N 1
ATOM 9245 C CA . HIS A 1 1177 ? 29.801 14.701 -65.927 1.00 88.94 1177 HIS A CA 1
ATOM 9246 C C . HIS A 1 1177 ? 29.267 13.381 -65.340 1.00 88.94 1177 HIS A C 1
ATOM 9248 O O . HIS A 1 1177 ? 28.165 13.381 -64.789 1.00 88.94 1177 HIS A O 1
ATOM 9254 N N . LEU A 1 1178 ? 30.051 12.292 -65.333 1.00 89.12 1178 LEU A N 1
ATOM 9255 C CA . LEU A 1 1178 ? 29.631 11.011 -64.732 1.00 89.12 1178 LEU A CA 1
ATOM 9256 C C . LEU A 1 1178 ? 29.286 11.130 -63.234 1.00 89.12 1178 LEU A C 1
ATOM 9258 O O . LEU A 1 1178 ? 28.414 10.416 -62.745 1.00 89.12 1178 LEU A O 1
ATOM 9262 N N . TRP A 1 1179 ? 29.914 12.053 -62.497 1.00 91.12 1179 TRP A N 1
ATOM 9263 C CA . TRP A 1 1179 ? 29.568 12.335 -61.094 1.00 91.12 1179 TRP A CA 1
ATOM 9264 C C . TRP A 1 1179 ? 28.180 12.955 -60.926 1.00 91.12 1179 TRP A C 1
ATOM 9266 O O . TRP A 1 1179 ? 27.473 12.669 -59.954 1.00 91.12 1179 TRP A O 1
ATOM 9276 N N . VAL A 1 1180 ? 27.779 13.788 -61.887 1.00 90.94 1180 VAL A N 1
ATOM 9277 C CA . VAL A 1 1180 ? 26.450 14.402 -61.944 1.00 90.94 1180 VAL A CA 1
ATOM 9278 C C . VAL A 1 1180 ? 25.411 13.337 -62.289 1.00 90.94 1180 VAL A C 1
ATOM 9280 O O . VAL A 1 1180 ? 24.399 13.237 -61.600 1.00 90.94 1180 VAL A O 1
ATOM 9283 N N . GLU A 1 1181 ? 25.690 12.487 -63.280 1.00 88.94 1181 GLU A N 1
ATOM 9284 C CA . GLU A 1 1181 ? 24.819 11.374 -63.683 1.00 88.94 1181 GLU A CA 1
ATOM 9285 C C . GLU A 1 1181 ? 24.634 10.342 -62.558 1.00 88.94 1181 GLU A C 1
ATOM 9287 O O . GLU A 1 1181 ? 23.504 9.969 -62.246 1.00 88.94 1181 GLU A O 1
ATOM 9292 N N . ALA A 1 1182 ? 25.712 9.948 -61.872 1.00 88.06 1182 ALA A N 1
ATOM 9293 C CA . ALA A 1 1182 ? 25.659 9.069 -60.701 1.00 88.06 1182 ALA A CA 1
ATOM 9294 C C . ALA A 1 1182 ? 24.836 9.681 -59.549 1.00 88.06 1182 ALA A C 1
ATOM 9296 O O . ALA A 1 1182 ? 24.018 9.004 -58.919 1.00 88.06 1182 ALA A O 1
ATOM 9297 N N . SER A 1 1183 ? 24.986 10.990 -59.313 1.00 90.69 1183 SER A N 1
ATOM 9298 C CA . SER A 1 1183 ? 24.174 11.722 -58.332 1.00 90.69 1183 SER A CA 1
ATOM 9299 C C . SER A 1 1183 ? 22.694 11.784 -58.739 1.00 90.69 1183 SER A C 1
ATOM 9301 O O . SER A 1 1183 ? 21.820 11.651 -57.882 1.00 90.69 1183 SER A O 1
ATOM 9303 N N . GLN A 1 1184 ? 22.401 11.949 -60.034 1.00 89.38 1184 GLN A N 1
ATOM 9304 C CA . GLN A 1 1184 ? 21.042 11.979 -60.586 1.00 89.38 1184 GLN A CA 1
ATOM 9305 C C . GLN A 1 1184 ? 20.362 10.607 -60.496 1.00 89.38 1184 GLN A C 1
ATOM 9307 O O . GLN A 1 1184 ? 19.177 10.532 -60.173 1.00 89.38 1184 GLN A O 1
ATOM 9312 N N . LEU A 1 1185 ? 21.111 9.525 -60.729 1.00 87.38 1185 LEU A N 1
ATOM 9313 C CA . LEU A 1 1185 ? 20.632 8.146 -60.625 1.00 87.38 1185 LEU A CA 1
ATOM 9314 C C . LEU A 1 1185 ? 20.198 7.797 -59.193 1.00 87.38 1185 LEU A C 1
ATOM 9316 O O . LEU A 1 1185 ? 19.164 7.160 -59.003 1.00 87.38 1185 LEU A O 1
ATOM 9320 N N . ALA A 1 1186 ? 20.947 8.257 -58.185 1.00 85.31 1186 ALA A N 1
ATOM 9321 C CA . ALA A 1 1186 ? 20.581 8.092 -56.776 1.00 85.31 1186 ALA A CA 1
ATOM 9322 C C . ALA A 1 1186 ? 19.417 9.001 -56.324 1.00 85.31 1186 ALA A C 1
ATOM 9324 O O . ALA A 1 1186 ? 18.769 8.717 -55.316 1.00 85.31 1186 ALA A O 1
ATOM 9325 N N . MET A 1 1187 ? 19.157 10.106 -57.033 1.00 85.00 1187 MET A N 1
ATOM 9326 C CA . MET A 1 1187 ? 18.162 11.124 -56.672 1.00 85.00 1187 MET A CA 1
ATOM 9327 C C . MET A 1 1187 ? 17.280 11.538 -57.863 1.00 85.00 1187 MET A C 1
ATOM 9329 O O . MET A 1 1187 ? 17.327 12.698 -58.298 1.00 85.00 1187 MET A O 1
ATOM 9333 N N . PRO A 1 1188 ? 16.423 10.635 -58.374 1.00 74.12 1188 PRO A N 1
ATOM 9334 C CA . PRO A 1 1188 ? 15.484 10.983 -59.432 1.00 74.12 1188 PRO A CA 1
ATOM 9335 C C . PRO A 1 1188 ? 14.602 12.174 -59.021 1.00 74.12 1188 PRO A C 1
ATOM 9337 O O . PRO A 1 1188 ? 14.193 12.310 -57.865 1.00 74.12 1188 PRO A O 1
ATOM 9340 N N . ASN A 1 1189 ? 14.305 13.042 -59.991 1.00 71.62 1189 ASN A N 1
ATOM 9341 C CA . ASN A 1 1189 ? 13.485 14.254 -59.849 1.00 71.62 1189 ASN A CA 1
ATOM 9342 C C . ASN A 1 1189 ? 14.057 15.371 -58.943 1.00 71.62 1189 ASN A C 1
ATOM 9344 O O . ASN A 1 1189 ? 13.321 16.285 -58.568 1.00 71.62 1189 ASN A O 1
ATOM 9348 N N . ARG A 1 1190 ? 15.359 15.362 -58.613 1.00 76.06 1190 ARG A N 1
ATOM 9349 C CA . ARG A 1 1190 ? 16.034 16.471 -57.903 1.00 76.06 1190 ARG A CA 1
ATOM 9350 C C . ARG A 1 1190 ? 17.027 17.208 -58.805 1.00 76.06 1190 ARG A C 1
ATOM 9352 O O . ARG A 1 1190 ? 17.536 16.644 -59.763 1.00 76.06 1190 ARG A O 1
ATOM 9359 N N . ARG A 1 1191 ? 17.327 18.475 -58.487 1.00 82.94 1191 ARG A N 1
ATOM 9360 C CA . ARG A 1 1191 ? 18.389 19.254 -59.154 1.00 82.94 1191 ARG A CA 1
ATOM 9361 C C . ARG A 1 1191 ? 19.739 18.952 -58.503 1.00 82.94 1191 ARG A C 1
ATOM 9363 O O . ARG A 1 1191 ? 20.067 19.542 -57.474 1.00 82.94 1191 ARG A O 1
ATOM 9370 N N . VAL A 1 1192 ? 20.509 18.038 -59.089 1.00 86.50 1192 VAL A N 1
ATOM 9371 C CA . VAL A 1 1192 ? 21.785 17.572 -58.514 1.00 86.50 1192 VAL A CA 1
ATOM 9372 C C . VAL A 1 1192 ? 23.013 18.366 -58.980 1.00 86.50 1192 VAL A C 1
ATOM 9374 O O . VAL A 1 1192 ? 24.062 18.275 -58.354 1.00 86.50 1192 VAL A O 1
ATOM 9377 N N . GLU A 1 1193 ? 22.900 19.163 -60.045 1.00 84.94 1193 GLU A N 1
ATOM 9378 C CA . GLU A 1 1193 ? 24.035 19.763 -60.774 1.00 84.94 1193 GLU A CA 1
ATOM 9379 C C . GLU A 1 1193 ? 24.765 20.900 -60.036 1.00 84.94 1193 GLU A C 1
ATOM 9381 O O . GLU A 1 1193 ? 25.944 21.149 -60.288 1.00 84.94 1193 GLU A O 1
ATOM 9386 N N . GLY A 1 1194 ? 24.072 21.623 -59.149 1.00 86.62 1194 GLY A N 1
ATOM 9387 C CA . GLY A 1 1194 ? 24.580 22.851 -58.518 1.00 86.62 1194 GLY A CA 1
ATOM 9388 C C . GLY A 1 1194 ? 25.895 22.679 -57.734 1.00 86.62 1194 GLY A C 1
ATOM 9389 O O . GLY A 1 1194 ? 26.839 23.425 -57.984 1.00 86.62 1194 GLY A O 1
ATOM 9390 N N . PRO A 1 1195 ? 26.008 21.690 -56.825 1.00 90.44 1195 PRO A N 1
ATOM 9391 C CA . PRO A 1 1195 ? 27.236 21.429 -56.066 1.00 90.44 1195 PRO A CA 1
ATOM 9392 C C . PRO A 1 1195 ? 28.467 21.073 -56.913 1.00 90.44 1195 PRO A C 1
ATOM 9394 O O . PRO A 1 1195 ? 29.588 21.285 -56.453 1.00 90.44 1195 PRO A O 1
ATOM 9397 N N . TRP A 1 1196 ? 28.265 20.548 -58.128 1.00 92.69 1196 TRP A N 1
ATOM 9398 C CA . TRP A 1 1196 ? 29.333 20.089 -59.023 1.00 92.69 1196 TRP A CA 1
ATOM 9399 C C . TRP A 1 1196 ? 29.876 21.184 -59.955 1.00 92.69 1196 TRP A C 1
ATOM 9401 O O . TRP A 1 1196 ? 30.898 20.956 -60.600 1.00 92.69 1196 TRP A O 1
ATOM 9411 N N . GLN A 1 1197 ? 29.253 22.371 -60.024 1.00 90.69 1197 GLN A N 1
ATOM 9412 C CA . GLN A 1 1197 ? 29.617 23.408 -61.009 1.00 90.69 1197 GLN A CA 1
ATOM 9413 C C . GLN A 1 1197 ? 31.103 23.793 -60.976 1.00 90.69 1197 GLN A C 1
ATOM 9415 O O . GLN A 1 1197 ? 31.706 23.909 -62.034 1.00 90.69 1197 GLN A O 1
ATOM 9420 N N . ARG A 1 1198 ? 31.735 23.881 -59.795 1.00 90.56 1198 ARG A N 1
ATOM 9421 C CA . ARG A 1 1198 ? 33.176 24.196 -59.688 1.00 90.56 1198 ARG A CA 1
ATOM 9422 C C . ARG A 1 1198 ? 34.078 23.131 -60.321 1.00 90.56 1198 ARG A C 1
ATOM 9424 O O . ARG A 1 1198 ? 35.097 23.477 -60.912 1.00 90.56 1198 ARG A O 1
ATOM 9431 N N . LEU A 1 1199 ? 33.695 21.852 -60.251 1.00 91.31 1199 LEU A N 1
ATOM 9432 C CA . LEU A 1 1199 ? 34.408 20.773 -60.947 1.00 91.31 1199 LEU A CA 1
ATOM 9433 C C . LEU A 1 1199 ? 34.167 20.836 -62.462 1.00 91.31 1199 LEU A C 1
ATOM 9435 O O . LEU A 1 1199 ? 35.120 20.716 -63.227 1.00 91.31 1199 LEU A O 1
ATOM 9439 N N . LEU A 1 1200 ? 32.918 21.056 -62.888 1.00 91.38 1200 LEU A N 1
ATOM 9440 C CA . LEU A 1 1200 ? 32.560 21.172 -64.307 1.00 91.38 1200 LEU A CA 1
ATOM 9441 C C . LEU A 1 1200 ? 33.265 22.364 -64.973 1.00 91.38 1200 LEU A C 1
ATOM 9443 O O . LEU A 1 1200 ? 33.800 22.218 -66.064 1.00 91.38 1200 LEU A O 1
ATOM 9447 N N . ASP A 1 1201 ? 33.331 23.513 -64.302 1.00 89.94 1201 ASP A N 1
ATOM 9448 C CA . ASP A 1 1201 ? 34.019 24.717 -64.775 1.00 89.94 1201 ASP A CA 1
ATOM 9449 C C . ASP A 1 1201 ? 35.534 24.508 -64.907 1.00 89.94 1201 ASP A C 1
ATOM 9451 O O . ASP A 1 1201 ? 36.128 24.870 -65.923 1.00 89.94 1201 ASP A O 1
ATOM 9455 N N . GLY A 1 1202 ? 36.161 23.856 -63.922 1.00 87.31 1202 GLY A N 1
ATOM 9456 C CA . GLY A 1 1202 ? 37.578 23.497 -64.006 1.00 87.31 1202 GLY A CA 1
ATOM 9457 C C . GLY A 1 1202 ? 37.859 22.497 -65.128 1.00 87.31 1202 GLY A C 1
ATOM 9458 O O . GLY A 1 1202 ? 38.855 22.623 -65.838 1.00 87.31 1202 GLY A O 1
ATOM 9459 N N . ALA A 1 1203 ? 36.957 21.537 -65.340 1.00 87.69 1203 ALA A N 1
ATOM 9460 C CA . ALA A 1 1203 ? 37.078 20.569 -66.421 1.00 87.69 1203 ALA A CA 1
ATOM 9461 C C . ALA A 1 1203 ? 36.864 21.208 -67.808 1.00 87.69 1203 ALA A C 1
ATOM 9463 O O . ALA A 1 1203 ? 37.624 20.901 -68.727 1.00 87.69 1203 ALA A O 1
ATOM 9464 N N . ARG A 1 1204 ? 35.918 22.154 -67.946 1.00 89.06 1204 ARG A N 1
ATOM 9465 C CA . ARG A 1 1204 ? 35.707 22.966 -69.163 1.00 89.06 1204 ARG A CA 1
ATOM 9466 C C . ARG A 1 1204 ? 37.000 23.660 -69.593 1.00 89.06 1204 ARG A C 1
ATOM 9468 O O . ARG A 1 1204 ? 37.431 23.463 -70.726 1.00 89.06 1204 ARG A O 1
ATOM 9475 N N . LEU A 1 1205 ? 37.659 24.378 -68.677 1.00 87.00 1205 LEU A N 1
ATOM 9476 C CA . LEU A 1 1205 ? 38.922 25.092 -68.936 1.00 87.00 1205 LEU A CA 1
ATOM 9477 C C . LEU A 1 1205 ? 40.058 24.167 -69.390 1.00 87.00 1205 LEU A C 1
ATOM 9479 O O . LEU A 1 1205 ? 40.801 24.494 -70.312 1.00 87.00 1205 LEU A O 1
ATOM 9483 N N . VAL A 1 1206 ? 40.184 22.992 -68.771 1.00 85.75 1206 VAL A N 1
ATOM 9484 C CA . VAL A 1 1206 ? 41.204 22.002 -69.152 1.00 85.75 1206 VAL A CA 1
ATOM 9485 C C . VAL A 1 1206 ? 40.886 21.384 -70.526 1.00 85.75 1206 VAL A C 1
ATOM 9487 O O . VAL A 1 1206 ? 41.808 21.062 -71.273 1.00 85.75 1206 VAL A O 1
ATOM 9490 N N . SER A 1 1207 ? 39.605 21.273 -70.894 1.00 86.31 1207 SER A N 1
ATOM 9491 C CA . SER A 1 1207 ? 39.125 20.657 -72.144 1.00 86.31 1207 SER A CA 1
ATOM 9492 C C . SER A 1 1207 ? 39.075 21.563 -73.387 1.00 86.31 1207 SER A C 1
ATOM 9494 O O . SER A 1 1207 ? 38.646 21.093 -74.440 1.00 86.31 1207 SER A O 1
ATOM 9496 N N . ILE A 1 1208 ? 39.496 22.832 -73.297 1.00 86.19 1208 ILE A N 1
ATOM 9497 C CA . ILE A 1 1208 ? 39.524 23.767 -74.443 1.00 86.19 1208 ILE A CA 1
ATOM 9498 C C . ILE A 1 1208 ? 40.324 23.149 -75.618 1.00 86.19 1208 ILE A C 1
ATOM 9500 O O . ILE A 1 1208 ? 41.380 22.561 -75.371 1.00 86.19 1208 ILE A O 1
ATOM 9504 N N . PRO A 1 1209 ? 39.887 23.249 -76.887 1.00 81.00 1209 PRO A N 1
ATOM 9505 C CA . PRO A 1 1209 ? 40.653 22.722 -78.020 1.00 81.00 1209 PRO A CA 1
ATOM 9506 C C . PRO A 1 1209 ? 42.091 23.266 -78.093 1.00 81.00 1209 PRO A C 1
ATOM 9508 O O . PRO A 1 1209 ? 42.355 24.411 -77.729 1.00 81.00 1209 PRO A O 1
ATOM 9511 N N . GLU A 1 1210 ? 43.036 22.445 -78.557 1.00 75.81 1210 GLU A N 1
ATOM 9512 C CA . GLU A 1 1210 ? 44.414 22.886 -78.822 1.00 75.81 1210 GLU A CA 1
ATOM 9513 C C . GLU A 1 1210 ? 44.463 23.963 -79.923 1.00 75.81 1210 GLU A C 1
ATOM 9515 O O . GLU A 1 1210 ? 43.647 23.975 -80.846 1.00 75.81 1210 GLU A O 1
ATOM 9520 N N . GLY A 1 1211 ? 45.463 24.848 -79.862 1.00 77.62 1211 GLY A N 1
ATOM 9521 C CA . GLY A 1 1211 ? 45.688 25.885 -80.872 1.00 77.62 1211 GLY A CA 1
ATOM 9522 C C . GLY A 1 1211 ? 45.068 27.239 -80.513 1.00 77.62 1211 GLY A C 1
ATOM 9523 O O . GLY A 1 1211 ? 45.247 27.737 -79.402 1.00 77.62 1211 GLY A O 1
ATOM 9524 N N . ALA A 1 1212 ? 44.394 27.870 -81.481 1.00 74.06 1212 ALA A N 1
ATOM 9525 C CA . ALA A 1 1212 ? 43.984 29.276 -81.393 1.00 74.06 1212 ALA A CA 1
ATOM 9526 C C . ALA A 1 1212 ? 43.051 29.577 -80.206 1.00 74.06 1212 ALA A C 1
ATOM 9528 O O . ALA A 1 1212 ? 43.216 30.609 -79.557 1.00 74.06 1212 ALA A O 1
ATOM 9529 N N . ASP A 1 1213 ? 42.126 28.669 -79.887 1.00 78.81 1213 ASP A N 1
ATOM 9530 C CA . ASP A 1 1213 ? 41.154 28.854 -78.802 1.00 78.81 1213 ASP A CA 1
ATOM 9531 C C . ASP A 1 1213 ? 41.822 28.825 -77.415 1.00 78.81 1213 ASP A C 1
ATOM 9533 O O . ASP A 1 1213 ? 41.453 29.592 -76.523 1.00 78.81 1213 ASP A O 1
ATOM 9537 N N . PHE A 1 1214 ? 42.853 27.992 -77.235 1.00 81.81 1214 PHE A N 1
ATOM 9538 C CA . PHE A 1 1214 ? 43.622 27.925 -75.989 1.00 81.81 1214 PHE A CA 1
ATOM 9539 C C . PHE A 1 1214 ? 44.554 29.133 -75.807 1.00 81.81 1214 PHE A C 1
ATOM 9541 O O . PHE A 1 1214 ? 44.636 29.689 -74.709 1.00 81.81 1214 PHE A O 1
ATOM 9548 N N . GLU A 1 1215 ? 45.201 29.603 -76.878 1.00 79.62 1215 GLU A N 1
ATOM 9549 C CA . GLU A 1 1215 ? 45.978 30.851 -76.846 1.00 79.62 1215 GLU A CA 1
ATOM 9550 C C . GLU A 1 1215 ? 45.082 32.070 -76.556 1.00 79.62 1215 GLU A C 1
ATOM 9552 O O . GLU A 1 1215 ? 45.423 32.897 -75.709 1.00 79.62 1215 GLU A O 1
ATOM 9557 N N . ALA A 1 1216 ? 43.892 32.143 -77.164 1.00 80.62 1216 ALA A N 1
ATOM 9558 C CA . ALA A 1 1216 ? 42.907 33.189 -76.884 1.00 80.62 1216 ALA A CA 1
ATOM 9559 C C . ALA A 1 1216 ? 42.396 33.152 -75.429 1.00 80.62 1216 ALA A C 1
ATOM 9561 O O . ALA A 1 1216 ? 42.244 34.206 -74.801 1.00 80.62 1216 ALA A O 1
ATOM 9562 N N . ALA A 1 1217 ? 42.189 31.958 -74.862 1.00 81.62 1217 ALA A N 1
ATOM 9563 C CA . ALA A 1 1217 ? 41.842 31.787 -73.451 1.00 81.62 1217 ALA A CA 1
ATOM 9564 C C . ALA A 1 1217 ? 42.965 32.279 -72.519 1.00 81.62 1217 ALA A C 1
ATOM 9566 O O . ALA A 1 1217 ? 42.708 33.014 -71.560 1.00 81.62 1217 ALA A O 1
ATOM 9567 N N . LYS A 1 1218 ? 44.220 31.921 -72.826 1.00 81.75 1218 LYS A N 1
ATOM 9568 C CA . LYS A 1 1218 ? 45.415 32.343 -72.081 1.00 81.75 1218 LYS A CA 1
ATOM 9569 C C . LYS A 1 1218 ? 45.583 33.862 -72.091 1.00 81.75 1218 LYS A C 1
ATOM 9571 O O . LYS A 1 1218 ? 45.729 34.464 -71.025 1.00 81.75 1218 LYS A O 1
ATOM 9576 N N . ASP A 1 1219 ? 45.518 34.487 -73.265 1.00 81.44 1219 ASP A N 1
ATOM 9577 C CA . ASP A 1 1219 ? 45.654 35.939 -73.392 1.00 81.44 1219 ASP A CA 1
ATOM 9578 C C . ASP A 1 1219 ? 44.519 36.685 -72.688 1.00 81.44 1219 ASP A C 1
ATOM 9580 O O . ASP A 1 1219 ? 44.783 37.629 -71.938 1.00 81.44 1219 ASP A O 1
ATOM 9584 N N . THR A 1 1220 ? 43.273 36.226 -72.824 1.00 83.50 1220 THR A N 1
ATOM 9585 C CA . THR A 1 1220 ? 42.132 36.858 -72.150 1.00 83.50 1220 THR A CA 1
ATOM 9586 C C . THR A 1 1220 ? 42.257 36.774 -70.623 1.00 83.50 1220 THR A C 1
ATOM 9588 O O . THR A 1 1220 ? 42.188 37.793 -69.931 1.00 83.50 1220 THR A O 1
ATOM 9591 N N . ILE A 1 1221 ? 42.552 35.594 -70.068 1.00 84.12 1221 ILE A N 1
ATOM 9592 C CA . ILE A 1 1221 ? 42.628 35.399 -68.610 1.00 84.12 1221 ILE A CA 1
ATOM 9593 C C . ILE A 1 1221 ? 43.845 36.104 -67.974 1.00 84.12 1221 ILE A C 1
ATOM 9595 O O . ILE A 1 1221 ? 43.758 36.544 -66.820 1.00 84.12 1221 ILE A O 1
ATOM 9599 N N . TRP A 1 1222 ? 44.956 36.314 -68.694 1.00 83.94 1222 TRP A N 1
ATOM 9600 C CA . TRP A 1 1222 ? 46.131 37.032 -68.161 1.00 83.94 1222 TRP A CA 1
ATOM 9601 C C . TRP A 1 1222 ? 46.192 38.529 -68.462 1.00 83.94 1222 TRP A C 1
ATOM 9603 O O . TRP A 1 1222 ? 46.687 39.274 -67.618 1.00 83.94 1222 TRP A O 1
ATOM 9613 N N . ARG A 1 1223 ? 45.741 38.977 -69.638 1.00 78.44 1223 ARG A N 1
ATOM 9614 C CA . ARG A 1 1223 ? 46.018 40.335 -70.146 1.00 78.44 1223 ARG A CA 1
ATOM 9615 C C . ARG A 1 1223 ? 44.783 41.233 -70.244 1.00 78.44 1223 ARG A C 1
ATOM 9617 O O . ARG A 1 1223 ? 44.945 42.450 -70.241 1.00 78.44 1223 ARG A O 1
ATOM 9624 N N . ALA A 1 1224 ? 43.575 40.671 -70.307 1.00 80.69 1224 ALA A N 1
ATOM 9625 C CA . ALA A 1 1224 ? 42.347 41.454 -70.457 1.00 80.69 1224 ALA A CA 1
ATOM 9626 C C . ALA A 1 1224 ? 41.862 42.090 -69.137 1.00 80.69 1224 ALA A C 1
ATOM 9628 O O . ALA A 1 1224 ? 42.317 41.729 -68.039 1.00 80.69 1224 ALA A O 1
ATOM 9629 N N . SER A 1 1225 ? 40.915 43.031 -69.235 1.00 80.69 1225 SER A N 1
ATOM 9630 C CA . SER A 1 1225 ? 40.245 43.624 -68.070 1.00 80.69 1225 SER A CA 1
ATOM 9631 C C . SER A 1 1225 ? 39.444 42.572 -67.283 1.00 80.69 1225 SER A C 1
ATOM 9633 O O . SER A 1 1225 ? 39.201 41.462 -67.761 1.00 80.69 1225 SER A O 1
ATOM 9635 N N . ASN A 1 1226 ? 39.030 42.892 -66.053 1.00 78.94 1226 ASN A N 1
ATOM 9636 C CA . ASN A 1 1226 ? 38.188 41.972 -65.276 1.00 78.94 1226 ASN A CA 1
ATOM 9637 C C . ASN A 1 1226 ? 36.808 41.754 -65.923 1.00 78.94 1226 ASN A C 1
ATOM 9639 O O . ASN A 1 1226 ? 36.270 40.660 -65.808 1.00 78.94 1226 ASN A O 1
ATOM 9643 N N . GLU A 1 1227 ? 36.279 42.754 -66.633 1.00 79.31 1227 GLU A N 1
ATOM 9644 C CA . GLU A 1 1227 ? 35.020 42.661 -67.387 1.00 79.31 1227 GLU A CA 1
ATOM 9645 C C . GLU A 1 1227 ? 35.176 41.715 -68.585 1.00 79.31 1227 GLU A C 1
ATOM 9647 O O . GLU A 1 1227 ? 34.443 40.741 -68.692 1.00 79.31 1227 GLU A O 1
ATOM 9652 N N . GLN A 1 1228 ? 36.217 41.902 -69.403 1.00 79.94 1228 GLN A N 1
ATOM 9653 C CA . GLN A 1 1228 ? 36.520 41.033 -70.551 1.00 79.94 1228 GLN A CA 1
ATOM 9654 C C . GLN A 1 1228 ? 36.812 39.580 -70.134 1.00 79.94 1228 GLN A C 1
ATOM 9656 O O . GLN A 1 1228 ? 36.465 38.633 -70.835 1.00 79.94 1228 GLN A O 1
ATOM 9661 N N . CYS A 1 1229 ? 37.442 39.387 -68.971 1.00 80.50 1229 CYS A N 1
ATOM 9662 C CA . CYS A 1 1229 ? 37.670 38.065 -68.389 1.00 80.50 1229 CYS A CA 1
ATOM 9663 C C . CYS A 1 1229 ? 36.354 37.404 -67.928 1.00 80.50 1229 CYS A C 1
ATOM 9665 O O . CYS A 1 1229 ? 36.194 36.194 -68.081 1.00 80.50 1229 CYS A O 1
ATOM 9667 N N . ALA A 1 1230 ? 35.398 38.187 -67.412 1.00 79.44 1230 ALA A N 1
ATOM 9668 C CA . ALA A 1 1230 ? 34.071 37.703 -67.033 1.00 79.44 1230 ALA A CA 1
ATOM 9669 C C . ALA A 1 1230 ? 33.194 37.377 -68.257 1.00 79.44 1230 ALA A C 1
ATOM 9671 O O . ALA A 1 1230 ? 32.578 36.316 -68.280 1.00 79.44 1230 ALA A O 1
ATOM 9672 N N . GLU A 1 1231 ? 33.201 38.223 -69.294 1.00 81.75 1231 GLU A N 1
ATOM 9673 C CA . GLU A 1 1231 ? 32.534 37.958 -70.581 1.00 81.75 1231 GLU A CA 1
ATOM 9674 C C . GLU A 1 1231 ? 33.058 36.666 -71.228 1.00 81.75 1231 GLU A C 1
ATOM 9676 O O . GLU A 1 1231 ? 32.279 35.828 -71.683 1.00 81.75 1231 GLU A O 1
ATOM 9681 N N . PHE A 1 1232 ? 34.380 36.463 -71.217 1.00 83.88 1232 PHE A N 1
ATOM 9682 C CA . PHE A 1 1232 ? 34.994 35.225 -71.695 1.00 83.88 1232 PHE A CA 1
ATOM 9683 C C . PHE A 1 1232 ? 34.565 34.009 -70.868 1.00 83.88 1232 PHE A C 1
ATOM 9685 O O . PHE A 1 1232 ? 34.173 32.996 -71.447 1.00 83.88 1232 PHE A O 1
ATOM 9692 N N . ALA A 1 1233 ? 34.600 34.107 -69.534 1.00 81.44 1233 ALA A N 1
ATOM 9693 C CA . ALA A 1 1233 ? 34.157 33.032 -68.649 1.00 81.44 1233 ALA A CA 1
ATOM 9694 C C . ALA A 1 1233 ? 32.690 32.652 -68.920 1.00 81.44 1233 ALA A C 1
ATOM 9696 O O . ALA A 1 1233 ? 32.387 31.469 -69.078 1.00 81.44 1233 ALA A O 1
ATOM 9697 N N . GLU A 1 1234 ? 31.799 33.637 -69.078 1.00 82.81 1234 GLU A N 1
ATOM 9698 C CA . GLU A 1 1234 ? 30.396 33.403 -69.430 1.00 82.81 1234 GLU A CA 1
ATOM 9699 C C . GLU A 1 1234 ? 30.246 32.724 -70.803 1.00 82.81 1234 GLU A C 1
ATOM 9701 O O . GLU A 1 1234 ? 29.486 31.758 -70.918 1.00 82.81 1234 GLU A O 1
ATOM 9706 N N . ALA A 1 1235 ? 31.016 33.150 -71.812 1.00 82.00 1235 ALA A N 1
ATOM 9707 C CA . ALA A 1 1235 ? 30.992 32.574 -73.159 1.00 82.00 1235 ALA A CA 1
ATOM 9708 C C . ALA A 1 1235 ? 31.412 31.091 -73.204 1.00 82.00 1235 ALA A C 1
ATOM 9710 O O . ALA A 1 1235 ? 30.837 30.318 -73.972 1.00 82.00 1235 ALA A O 1
ATOM 9711 N N . ILE A 1 1236 ? 32.363 30.666 -72.359 1.00 80.31 1236 ILE A N 1
ATOM 9712 C CA . ILE A 1 1236 ? 32.749 29.246 -72.206 1.00 80.31 1236 ILE A CA 1
ATOM 9713 C C . ILE A 1 1236 ? 31.931 28.498 -71.133 1.00 80.31 1236 ILE A C 1
ATOM 9715 O O . ILE A 1 1236 ? 32.186 27.326 -70.850 1.00 80.31 1236 ILE A O 1
ATOM 9719 N N . GLY A 1 1237 ? 30.943 29.159 -70.522 1.00 80.62 1237 GLY A N 1
ATOM 9720 C CA . GLY A 1 1237 ? 30.057 28.585 -69.510 1.00 80.62 1237 GLY A CA 1
ATOM 9721 C C . GLY A 1 1237 ? 30.663 28.427 -68.111 1.00 80.62 1237 GLY A C 1
ATOM 9722 O O . GLY A 1 1237 ? 30.046 27.764 -67.278 1.00 80.62 1237 GLY A O 1
ATOM 9723 N N . VAL A 1 1238 ? 31.827 29.023 -67.836 1.00 85.19 1238 VAL A N 1
ATOM 9724 C CA . VAL A 1 1238 ? 32.465 29.064 -66.511 1.00 85.19 1238 VAL A CA 1
ATOM 9725 C C . VAL A 1 1238 ? 31.802 30.138 -65.652 1.00 85.19 1238 VAL A C 1
ATOM 9727 O O . VAL A 1 1238 ? 31.726 31.300 -66.040 1.00 85.19 1238 VAL A O 1
ATOM 9730 N N . ARG A 1 1239 ? 31.301 29.756 -64.472 1.00 81.38 1239 ARG A N 1
ATOM 9731 C CA . ARG A 1 1239 ? 30.473 30.629 -63.616 1.00 81.38 1239 ARG A CA 1
ATOM 9732 C C . ARG A 1 1239 ? 30.916 30.697 -62.158 1.00 81.38 1239 ARG A C 1
ATOM 9734 O O . ARG A 1 1239 ? 30.395 31.521 -61.412 1.00 81.38 1239 ARG A O 1
ATOM 9741 N N . SER A 1 1240 ? 31.806 29.806 -61.724 1.00 81.88 1240 SER A N 1
ATOM 9742 C CA . SER A 1 1240 ? 32.038 29.544 -60.297 1.00 81.88 1240 SER A CA 1
ATOM 9743 C C . SER A 1 1240 ? 33.504 29.531 -59.848 1.00 81.88 1240 SER A C 1
ATOM 9745 O O . SER A 1 1240 ? 33.761 29.276 -58.669 1.00 81.88 1240 SER A O 1
ATOM 9747 N N . LEU A 1 1241 ? 34.447 29.818 -60.751 1.00 85.38 1241 LEU A N 1
ATOM 9748 C CA . LEU A 1 1241 ? 35.885 29.923 -60.472 1.00 85.38 1241 LEU A CA 1
ATOM 9749 C C . LEU A 1 1241 ? 36.346 31.383 -60.511 1.00 85.38 1241 LEU A C 1
ATOM 9751 O O . LEU A 1 1241 ? 35.912 32.145 -61.375 1.00 85.38 1241 LEU A O 1
ATOM 9755 N N . ASP A 1 1242 ? 37.246 31.769 -59.604 1.00 87.00 1242 ASP A N 1
ATOM 9756 C CA . ASP A 1 1242 ? 37.854 33.104 -59.644 1.00 87.00 1242 ASP A CA 1
ATOM 9757 C C . ASP A 1 1242 ? 38.962 33.215 -60.717 1.00 87.00 1242 ASP A C 1
ATOM 9759 O O . ASP A 1 1242 ? 39.417 32.220 -61.286 1.00 87.00 1242 ASP A O 1
ATOM 9763 N N . ARG A 1 1243 ? 39.430 34.438 -61.011 1.00 85.56 1243 ARG A N 1
ATOM 9764 C CA . ARG A 1 1243 ? 40.457 34.671 -62.048 1.00 85.56 1243 ARG A CA 1
ATOM 9765 C C . ARG A 1 1243 ? 41.758 33.899 -61.792 1.00 85.56 1243 ARG A C 1
ATOM 9767 O O . ARG A 1 1243 ? 42.409 33.502 -62.751 1.00 85.56 1243 ARG A O 1
ATOM 9774 N N . LYS A 1 1244 ? 42.146 33.674 -60.536 1.00 85.31 1244 LYS A N 1
ATOM 9775 C CA . LYS A 1 1244 ? 43.350 32.924 -60.162 1.00 85.31 1244 LYS A CA 1
ATOM 9776 C C . LYS A 1 1244 ? 43.120 31.415 -60.280 1.00 85.31 1244 LYS A C 1
ATOM 9778 O O . LYS A 1 1244 ? 43.986 30.715 -60.790 1.00 85.31 1244 LYS A O 1
ATOM 9783 N N . GLU A 1 1245 ? 41.949 30.922 -59.893 1.00 86.31 1245 GLU A N 1
ATOM 9784 C CA . GLU A 1 1245 ? 41.542 29.530 -60.107 1.00 86.31 1245 GLU A CA 1
ATOM 9785 C C . GLU A 1 1245 ? 41.464 29.190 -61.603 1.00 86.31 1245 GLU A C 1
ATOM 9787 O O . GLU A 1 1245 ? 41.938 28.134 -62.017 1.00 86.31 1245 GLU A O 1
ATOM 9792 N N . MET A 1 1246 ? 40.968 30.106 -62.442 1.00 86.19 1246 MET A N 1
ATOM 9793 C CA . MET A 1 1246 ? 41.009 29.950 -63.901 1.00 86.19 1246 MET A CA 1
ATOM 9794 C C . MET A 1 1246 ? 42.448 29.913 -64.442 1.00 86.19 1246 MET A C 1
ATOM 9796 O O . MET A 1 1246 ? 42.762 29.097 -65.309 1.00 86.19 1246 MET A O 1
ATOM 9800 N N . GLN A 1 1247 ? 43.348 30.742 -63.900 1.00 86.56 1247 GLN A N 1
ATOM 9801 C CA . GLN A 1 1247 ? 44.776 30.700 -64.235 1.00 86.56 1247 GLN A CA 1
ATOM 9802 C C . GLN A 1 1247 ? 45.419 29.359 -63.845 1.00 86.56 1247 GLN A C 1
ATOM 9804 O O . GLN A 1 1247 ? 46.122 28.743 -64.648 1.00 86.56 1247 GLN A O 1
ATOM 9809 N N . ASP A 1 1248 ? 45.167 28.877 -62.631 1.00 83.94 1248 ASP A N 1
ATOM 9810 C CA . ASP A 1 1248 ? 45.722 27.614 -62.147 1.00 83.94 1248 ASP A CA 1
ATOM 9811 C C . ASP A 1 1248 ? 45.100 26.393 -62.860 1.00 83.94 1248 ASP A C 1
ATOM 9813 O O . ASP A 1 1248 ? 45.788 25.390 -63.048 1.00 83.94 1248 ASP A O 1
ATOM 9817 N N . ALA A 1 1249 ? 43.867 26.493 -63.378 1.00 84.44 1249 ALA A N 1
ATOM 9818 C CA . ALA A 1 1249 ? 43.275 25.483 -64.260 1.00 84.44 1249 ALA A CA 1
ATOM 9819 C C . ALA A 1 1249 ? 43.956 25.402 -65.638 1.00 84.44 1249 ALA A C 1
ATOM 9821 O O . ALA A 1 1249 ? 44.261 24.304 -66.099 1.00 84.44 1249 ALA A O 1
ATOM 9822 N N . LEU A 1 1250 ? 44.242 26.535 -66.294 1.00 84.88 1250 LEU A N 1
ATOM 9823 C CA . LEU A 1 1250 ? 44.931 26.523 -67.595 1.00 84.88 1250 LEU A CA 1
ATOM 9824 C C . LEU A 1 1250 ? 46.387 26.041 -67.470 1.00 84.88 1250 LEU A C 1
ATOM 9826 O O . LEU A 1 1250 ? 46.856 25.271 -68.308 1.00 84.88 1250 LEU A O 1
ATOM 9830 N N . ARG A 1 1251 ? 47.072 26.395 -66.372 1.00 83.69 1251 ARG A N 1
ATOM 9831 C CA . ARG A 1 1251 ? 48.412 25.879 -66.012 1.00 83.69 1251 ARG A CA 1
ATOM 9832 C C . ARG A 1 1251 ? 48.477 24.363 -65.834 1.00 83.69 1251 ARG A C 1
ATOM 9834 O O . ARG A 1 1251 ? 49.574 23.803 -65.847 1.00 83.69 1251 ARG A O 1
ATOM 9841 N N . ALA A 1 1252 ? 47.334 23.700 -65.662 1.00 80.81 1252 ALA A N 1
ATOM 9842 C CA . ALA A 1 1252 ? 47.266 22.259 -65.488 1.00 80.81 1252 ALA A CA 1
ATOM 9843 C C . ALA A 1 1252 ? 47.637 21.471 -66.744 1.00 80.81 1252 ALA A C 1
ATOM 9845 O O . ALA A 1 1252 ? 47.913 20.279 -66.621 1.00 80.81 1252 ALA A O 1
ATOM 9846 N N . ARG A 1 1253 ? 47.653 22.092 -67.931 1.00 81.75 1253 ARG A N 1
ATOM 9847 C CA . ARG A 1 1253 ? 47.902 21.395 -69.197 1.00 81.75 1253 ARG A CA 1
ATOM 9848 C C . ARG A 1 1253 ? 49.369 21.367 -69.620 1.00 81.75 1253 ARG A C 1
ATOM 9850 O O . ARG A 1 1253 ? 50.156 22.254 -69.295 1.00 81.75 1253 ARG A O 1
ATOM 9857 N N . SER A 1 1254 ? 49.760 20.325 -70.348 1.00 78.19 1254 SER A N 1
ATOM 9858 C CA . SER A 1 1254 ? 51.136 20.142 -70.824 1.00 78.19 1254 SER A CA 1
ATOM 9859 C C . SER A 1 1254 ? 51.555 21.153 -71.893 1.00 78.19 1254 SER A C 1
ATOM 9861 O O . SER A 1 1254 ? 52.745 21.418 -72.017 1.00 78.19 1254 SER A O 1
ATOM 9863 N N . ASP A 1 1255 ? 50.596 21.722 -72.626 1.00 75.56 1255 ASP A N 1
ATOM 9864 C CA . ASP A 1 1255 ? 50.769 22.744 -73.668 1.00 75.56 1255 ASP A CA 1
ATOM 9865 C C . ASP A 1 1255 ? 50.649 24.196 -73.147 1.00 75.56 1255 ASP A C 1
ATOM 9867 O O . ASP A 1 1255 ? 50.573 25.130 -73.942 1.00 75.56 1255 ASP A O 1
ATOM 9871 N N . TRP A 1 1256 ? 50.656 24.388 -71.819 1.00 68.88 1256 TRP A N 1
ATOM 9872 C CA . TRP A 1 1256 ? 50.718 25.699 -71.150 1.00 68.88 1256 TRP A CA 1
ATOM 9873 C C . TRP A 1 1256 ? 52.107 26.367 -71.202 1.00 68.88 1256 TRP A C 1
ATOM 9875 O O . TRP A 1 1256 ? 53.060 25.774 -70.626 1.00 68.88 1256 TRP A O 1
#

Secondary structure (DSSP, 8-state):
-----PPPPPPPP-EEEEEEE-B-TT-BS-GGGTSSSS---HHHHHTTSGGGGGG-BPBSEEEEEE---SSSPPEEEEE---TTHHHHHHHHHHHHT-----EEE-S-SSHHHHGGGGGGHHHHGGGSS-S-EEEEEEHHHHHHHHHH-GGGT-GGG--SS-----EEEEEE-TT--B--TT--S-EEEEEEEEEEE-PPPS--------PPPP----PPPP----------------------------------------------------------SSS-EEEEEEEEEETTTEEEE-S-SB--HHHHHHHHHTSTT-----S--------------SEEEEE--BSS--SSS-BHHHHHHHHHHHT-SEEEEE-B-TTS-HHHHHHHHHHHTTPPPPHHHHT-HHHHHHHTTSPTTPPP--EEE--TT-EEES-THHHHHHTSPP-HHHHHHHHHHHHHHH--SGGGGGGHHHHHHHHHHHHHHHHHHHHHHHHHHHHHHHHHHHHHHHHHHHHHHHHHHHHHHHHHHHHHHHHHHH-S------SSHHHHHHHHHHHHHHHHHHHHHHHHHHHHHHHHHHHHHHHHS---SS--GGGGHHHHHHHHHHHHHHHHHHSS-SS---HHHHHHHHHHHHHHHHHHHHHHHHHHHHHHHTTTTSPP-GGGS-HHHHHHHHHHHHHHHHHHHHHHHHHTT--S---TTS-SS-HHHHHHHHHHHHHHHHHHSSSSTT--TT-THHHHHHHHHHHHHHHHHIIIIIHHHHTTTTTTTS-HHHHHHHHHHHHHHHHHHHHHHHHTT-HHHHHHHHHHHHHHHHHHHHTT--STTSHHHHTT---SPPPP--STHHHHTSHHHHHHHHHHHHHHHHHHHHHHHHSTTTTSBP----TTS-TTS---BHHHHHHHHHHHHHHHHHTT-S-HHHHHHHIIIIIHHHHHHHHHHHHHHHHHHHHHH-TTGGGSTTTTTTTS-TT--TTTTTSHHHHHHHHHHHHHHHHHHHHHHHHHHTSHHHHHHHHHHHH-HHHHHHHTTSTTSPPPPPTTS-SS--S-TTHHHHHHHHHHHHHHHHHHHHHHHHHHHHHHHHHHHHTTS-------S--PPPHHHHHHHHHHHHHHHHHHHHS-HHHHHHHHHHHHHHHHHHHHHHHTS--TT--B-HHHHHHHHHHHHHHHHHHHHHSTTS--SGGGHHHHHHHHHHTPPTTHHHHHHHHHHHHS-HHHHHHHHHHTT--S--HHHHHHHHTTBTT-

Organism: NCBI:txid1086054